Protein 1W6S (pdb70)

Foldseek 3Di:
DVVLQVQLPAQFWQAFQLSHQLSFLEAADAPCFLVFVQLKDFQDWWFPPDWFAEAADWTGDDQKIWGWGFPVIKIWIAGFLFRVDTQDIDGDDDDPCLQVLDQWIRAAHDWHWDCDDVPFHIWIWDFGFQAKTFTARPNYRDTQDMDGGFHLQQSKTARAYWGDDDQKIKGWTDGLQQLDWTKIWIARNNYRHTQDMATFADAPVRRQADPCELVVNCLQDDHDQSPVFWDPPSSNSWAFTARADWHADPVLQWIKWATFHTDALALVVIGGQNGPFQWIFTAHPRRRHTNYIHRQGGSDNARFTNTEDKGWDWDQAPVGDIATWIWTQTLLQWIFIARNNNGQGQDIDGPDPLADQFPAADNVSRHTHGDVLQGAHAPDKRDWHPPHNCGQAHRASAHADHVVQKTKGFTWFKTKIKHFADDDRDRSDGGHGMWMAMAGHPVDDGPVLFQTIKIWIAHGRVGDTQEIDIDGHGQQAYWHYYPSQWIWGWAQLAKIWIAGNRYRHTSDIDGHQGGFRHYKHWRDDPHFIKIKGKHFDTTLLCPCQVVVDDPCRPSVRNCVSNVCSVVRGHGGTIMTMMGRNSDRSCPVVVPPDDD/DPQPCAPDVPRRDDDDPPDDPDCVPHPNDPPDDVVVVCVVVVVVVVVVVLVVLQVVVCVVPVDGDNPSVVRD/DVVLQVQLPAQQWQAFFLSHLLSFLEAADAPPFLVFVQQKDFQDWWFPPDWFAEAADWTGDDQKIWDWGFPVIKIWIAGFLFRVDTQEIDGDDDDPCLQVLDQWIRAAHDWHWDCDDVPFHIWIWDFGFQQKTFTARPNYRHTQDIDGGFHLQQSKTARAYWGDDDQKIKGWTDGLQQLDWTKIWIARNNYRHTQEMATFADAPVRHQADPCELVVNCLQDDHDCSPVFWDPPSSNSWAFTAHADWHADPVQQWIWWATFHTDALALAVTGGQNGDFQWIFTAHPRHRHTNYIHRARGSDNARFTNTEDKGWDWDQAPVGHIATWIWTQTLLQWIFIARNNNGQGRDIDGPDPLQQQFPAQDNPSSHTHGDVLQGAHAPDKRDFHPPHNCGQAHRASAHADRVVQKTKGFTWFKHWIKHFADDDRDRNDGGYGMWMAMAGHPVADRVVLFFTIKIWIAHGRVGDTQEIGIDGHGQAAYWHYYPSQWIWGWAQLAKIWIAGNRYRHTSDIDGHQGGFRHYKHWRDDPHFIKIKGKHFDTTQLCPCQVVVDDDCRPSVRNCVSNVCSVVRGHGGTIMTMMGRNNDRSCPVVVPPDDDD/DPQPCAPDVPRRDDDDPPDDPDCVPHPPHPPDDVVVVCVVVVVVVVVVVLVVQQVVQCVVPVDGDNDVVVGD

Organism: Methylorubrum extorquens (strain ATCC 14718 / DSM 1338 / JCM 2805 / NCIMB 9133 / AM1) (NCBI:txid272630)

InterPro domains:
  IPR001479 Quinoprotein dehydrogenase, conserved site [PS00363] (40-68)
  IPR001479 Quinoprotein dehydrogenase, conserved site [PS00364] (270-291)
  IPR002372 Pyrrolo-quinoline quinone repeat domain [PF01011] (41-372)
  IPR002372 Pyrrolo-quinoline quinone repeat domain [PF01011] (502-558)
  IPR011047 Quinoprotein alcohol dehydrogenase-like superfamily [SSF50998] (34-621)
  IPR017512 PQQ-dependent dehydrogenase, methanol/ethanol family [TIGR03075] (23-566)
  IPR018391 Pyrrolo-quinoline quinone beta-propeller repeat [SM00564] (149-175)
  IPR018391 Pyrrolo-quinoline quinone beta-propeller repeat [SM00564] (189-226)
  IPR018391 Pyrrolo-quinoline quinone beta-propeller repeat [SM00564] (507-538)

Sequence (1335 aa):
NDKLVELSKSDDNWVMPGKNYDSNNFSDLKQINKGNVKQLRPAWTFSTGLLNGHEGAPLVVDGKMYIHTSFPNNTFALGLDDPGTILWQDKPKQNPAARAVACCDLVNRGLAYWPGDGKTPALILKTQLDGNVAALNAETGETVWKVENSDIKVGSTLTIAPYVVKDKVIIGSSGAELGVRGYLTAYDVKTGEQVWRAYATGPDKDLLLASDFNIKNPHYGQKGLGTGTWEGDAWKIGGGTNWGWYAYDPGTNLIYFGTGNPAPWNETMRPGDNKWTMTIFGRDADTGEAKFGYQKTPHDEWDYAGVNVMMLSEQKDKDGKARKLLTHPDRNGIVYTLDRTDGALVSANKLDDTVNVFKSVDLKTGQPVRDPEYGTRMDHLAKDICPSAMGYHNQGHDSYDPKRELFFMGINHICMDWEPFMLPYKAGQFFVGATLNMYPGPKGDRQNYEGLGQIKAYNAITGDYKWEKMERFAVWGGTMATAGDLVFYGTLDGYLKARDSDTGDLLWKFKIPSGAIGYPMTYTHKGTQYVAIYYGVGGWPGVGLVFDLADPTAGLGAVGAFKKLANYTQMGGGVVVFSLDGKGPYDDPNVGEWKYDGTKCKAAGNCWEPKPGFPEKIAGSKYDPKHDPKELNKQADSIKQMEERNKKRVENFKKTGKFEYDVAKISNDKLVELSKSDDNWVMPGKNYDSNNFSDLKQINKGNVKQLRPAWTFSTGLLNGHEGAPLVVDGKMYIHTSFPNNTFALGLDDPGTILWQDKPKQNPAARAVACCDLVNRGLAYWPGDGKTPALILKTQLDGNVAALNAETGETVWKVENSDIKVGSTLTIAPYVVKDKVIIGSSGAELGVRGYLTAYDVKTGEQVWRAYATGPDKDLLLASDFNIKNPHYGQKGLGTGTWEGDAWKIGGGTNWGWYAYDPGTNLIYFGTGNPAPWNETMRPGDNKWTMTIFGRDADTGEAKFGYQKTPHDEWDYAGVNVMMLSEQKDKDGKARKLLTHPDRNGIVYTLDRTDGALVSANKLDDTVNVFKSVDLKTGQPVRDPEYGTRMDHLAKDICPSAMGYHNQGHDSYDPKRELFFMGINHICMDWEPFMLPYKAGQFFVGATLNMYPGPKGDRQNYEGLGQIKAYNAITGDYKWEKMERFAVWGGTMATAGDLVFYGTLDGYLKARDSDTGDLLWKFKIPSGAIGYPMTYTHKGTQYVAIYYGVGGWPGVGLVFDLADPTAGLGAVGAFKKLANYTQMGGGVVVFSLDGKGPYDDPNVGEWKSYDGTKCKAAGNCWEPKPGFPEKIAGSKYDPKHDPKELNKQADSIKQMEERNKKRVENFKKTGKFEYDVAKIS

B-factor: mean 18.15, std 10.06, range [7.7, 94.75]

Structure (mmCIF, N/CA/C/O backbone):
data_1W6S
#
_entry.id   1W6S
#
_cell.length_a   62.900
_cell.length_b   73.620
_cell.length_c   88.080
_cell.angle_alpha   86.09
_cell.angle_beta   104.11
_cell.angle_gamma   109.68
#
_symmetry.space_group_name_H-M   'P 1'
#
loop_
_entity.id
_entity.type
_entity.pdbx_description
1 polymer 'METHANOL DEHYDROGENASE SUBUNIT 1'
2 polymer 'METHANOL DEHYDROGENASE SUBUNIT 2'
3 non-polymer 'PYRROLOQUINOLINE QUINONE'
4 non-polymer GLYCEROL
5 non-polymer 'CALCIUM ION'
6 water water
#
loop_
_atom_site.group_PDB
_atom_site.id
_atom_site.type_symbol
_atom_site.label_atom_id
_atom_site.label_alt_id
_atom_site.label_comp_id
_atom_site.label_asym_id
_atom_site.label_entity_id
_atom_site.label_seq_id
_atom_site.pdbx_PDB_ins_code
_atom_site.Cartn_x
_atom_site.Cartn_y
_atom_site.Cartn_z
_atom_site.occupancy
_atom_site.B_iso_or_equiv
_atom_site.auth_seq_id
_atom_site.auth_comp_id
_atom_site.auth_asym_id
_atom_site.auth_atom_id
_atom_site.pdbx_PDB_model_num
ATOM 1 N N . ASN A 1 1 ? -0.852 2.682 -36.887 1.00 14.05 1 ASN A N 1
ATOM 2 C CA . ASN A 1 1 ? -0.783 1.225 -37.079 1.00 14.23 1 ASN A CA 1
ATOM 3 C C . ASN A 1 1 ? -2.160 0.620 -37.394 1.00 15.65 1 ASN A C 1
ATOM 4 O O . ASN A 1 1 ? -3.102 0.692 -36.566 1.00 15.82 1 ASN A O 1
ATOM 9 N N . ASP A 1 2 ? -2.362 0.016 -38.587 1.00 14.83 2 ASP A N 1
ATOM 10 C CA . ASP A 1 2 ? -3.617 -0.569 -39.045 1.00 15.19 2 ASP A CA 1
ATOM 11 C C . ASP A 1 2 ? -4.073 -1.747 -38.174 1.00 15.12 2 ASP A C 1
ATOM 12 O O . ASP A 1 2 ? -5.285 -1.893 -37.930 1.00 16.07 2 ASP A O 1
ATOM 17 N N . LYS A 1 3 ? -3.159 -2.587 -37.682 1.00 15.49 3 LYS A N 1
ATOM 18 C CA . LYS A 1 3 ? -3.561 -3.706 -36.777 1.00 16.56 3 LYS A CA 1
ATOM 19 C C . LYS A 1 3 ? -4.017 -3.187 -35.411 1.00 16.83 3 LYS A C 1
ATOM 20 O O . LYS A 1 3 ? -4.988 -3.726 -34.844 1.00 17.07 3 LYS A O 1
ATOM 26 N N . LEU A 1 4 ? -3.416 -2.104 -34.850 1.00 16.18 4 LEU A N 1
ATOM 27 C CA . LEU A 1 4 ? -3.985 -1.480 -33.645 1.00 15.33 4 LEU A CA 1
ATOM 28 C C . LEU A 1 4 ? -5.379 -0.902 -33.886 1.00 17.36 4 LEU A C 1
ATOM 29 O O . LEU A 1 4 ? -6.228 -1.030 -32.961 1.00 22.32 4 LEU A O 1
ATOM 34 N N . VAL A 1 5 ? -5.680 -0.276 -35.019 1.00 15.90 5 VAL A N 1
ATOM 35 C CA . VAL A 1 5 ? -7.046 0.200 -35.335 1.00 16.87 5 VAL A CA 1
ATOM 36 C C . VAL A 1 5 ? -8.047 -0.963 -35.233 1.00 17.96 5 VAL A C 1
ATOM 37 O O . VAL A 1 5 ? -9.108 -0.878 -34.565 1.00 18.60 5 VAL A O 1
ATOM 41 N N . GLU A 1 6 ? -7.746 -2.112 -35.863 1.00 16.35 6 GLU A N 1
ATOM 42 C CA . GLU A 1 6 ? -8.629 -3.304 -35.843 1.00 17.35 6 GLU A CA 1
ATOM 43 C C . GLU A 1 6 ? -8.787 -3.899 -34.449 1.00 17.60 6 GLU A C 1
ATOM 44 O O . GLU A 1 6 ? -9.930 -4.211 -34.028 1.00 19.66 6 GLU A O 1
ATOM 50 N N . LEU A 1 7 ? -7.726 -4.079 -33.676 1.00 16.85 7 LEU A N 1
ATOM 51 C CA . LEU A 1 7 ? -7.851 -4.574 -32.299 1.00 17.93 7 LEU A CA 1
ATOM 52 C C . LEU A 1 7 ? -8.693 -3.645 -31.435 1.00 16.18 7 LEU A C 1
ATOM 53 O O . LEU A 1 7 ? -9.440 -4.092 -30.534 1.00 17.88 7 LEU A O 1
ATOM 58 N N . SER A 1 8 ? -8.647 -2.332 -31.656 1.00 15.72 8 SER A N 1
ATOM 59 C CA . SER A 1 8 ? -9.433 -1.432 -30.789 1.00 17.16 8 SER A CA 1
ATOM 60 C C . SER A 1 8 ? -10.922 -1.547 -31.041 1.00 18.85 8 SER A C 1
ATOM 61 O O . SER A 1 8 ? -11.691 -1.082 -30.201 1.00 20.94 8 SER A O 1
ATOM 64 N N . LYS A 1 9 ? -11.366 -2.105 -32.159 1.00 19.07 9 LYS A N 1
ATOM 65 C CA . LYS A 1 9 ? -12.797 -2.296 -32.463 1.00 18.71 9 LYS A CA 1
ATOM 66 C C . LYS A 1 9 ? -13.416 -3.417 -31.635 1.00 19.42 9 LYS A C 1
ATOM 67 O O . LYS A 1 9 ? -14.668 -3.528 -31.556 1.00 22.38 9 LYS A O 1
ATOM 73 N N . SER A 1 10 ? -12.637 -4.274 -30.969 1.00 20.08 10 SER A N 1
ATOM 74 C CA . SER A 1 10 ? -13.238 -5.318 -30.107 1.00 15.99 10 SER A CA 1
ATOM 75 C C . SER A 1 10 ? -13.445 -4.855 -28.679 1.00 14.00 10 SER A C 1
ATOM 76 O O . SER A 1 10 ? -12.491 -4.271 -28.083 1.00 13.35 10 SER A O 1
ATOM 79 N N . ASP A 1 11 ? -14.634 -5.132 -28.097 1.00 12.57 11 ASP A N 1
ATOM 80 C CA . ASP A 1 11 ? -14.891 -4.760 -26.707 1.00 12.13 11 ASP A CA 1
ATOM 81 C C . ASP A 1 11 ? -14.135 -5.634 -25.688 1.00 11.78 11 ASP A C 1
ATOM 82 O O . ASP A 1 11 ? -14.120 -5.289 -24.467 1.00 12.93 11 ASP A O 1
ATOM 87 N N . ASP A 1 12 ? -13.491 -6.717 -26.122 1.00 11.86 12 ASP A N 1
ATOM 88 C CA . ASP A 1 12 ? -12.644 -7.545 -25.250 1.00 12.21 12 ASP A CA 1
ATOM 89 C C . ASP A 1 12 ? -11.262 -6.899 -24.994 1.00 11.89 12 ASP A C 1
ATOM 90 O O . ASP A 1 12 ? -10.527 -7.405 -24.111 1.00 13.64 12 ASP A O 1
ATOM 95 N N . ASN A 1 13 ? -10.848 -5.824 -25.728 1.00 11.10 13 ASN A N 1
ATOM 96 C CA . ASN A 1 13 ? -9.536 -5.169 -25.600 1.00 12.38 13 ASN A CA 1
ATOM 97 C C . ASN A 1 13 ? -9.535 -3.700 -25.149 1.00 10.61 13 ASN A C 1
ATOM 98 O O . ASN A 1 13 ? -10.551 -2.997 -25.380 1.00 11.68 13 ASN A O 1
ATOM 103 N N . TRP A 1 14 ? -8.410 -3.251 -24.549 1.00 10.02 14 TRP A N 1
ATOM 104 C CA . TRP A 1 14 ? -8.104 -1.803 -24.312 1.00 10.41 14 TRP A CA 1
ATOM 105 C C . TRP A 1 14 ? -6.601 -1.630 -24.642 1.00 10.34 14 TRP A C 1
ATOM 106 O O . TRP A 1 14 ? -5.746 -1.983 -23.789 1.00 11.01 14 TRP A O 1
ATOM 117 N N . VAL A 1 15 ? -6.282 -1.138 -25.859 1.00 9.27 15 VAL A N 1
ATOM 118 C CA . VAL A 1 15 ? -4.929 -1.396 -26.427 1.00 10.12 15 VAL A CA 1
ATOM 119 C C . VAL A 1 15 ? -3.945 -0.218 -26.397 1.00 9.29 15 VAL A C 1
ATOM 120 O O . VAL A 1 15 ? -2.759 -0.418 -26.796 1.00 10.28 15 VAL A O 1
ATOM 124 N N . MET A 1 16 ? -4.350 0.987 -25.965 1.00 9.38 16 MET A N 1
ATOM 125 C CA . MET A 1 16 ? -3.448 2.160 -25.997 1.00 10.48 16 MET A CA 1
ATOM 126 C C . MET A 1 16 ? -3.876 3.177 -24.922 1.00 9.29 16 MET A C 1
ATOM 127 O O . MET A 1 16 ? -5.077 3.166 -24.534 1.00 9.42 16 MET A O 1
ATOM 132 N N . PRO A 1 17 ? -3.004 4.117 -24.477 1.00 9.82 17 PRO A N 1
ATOM 133 C CA . PRO A 1 17 ? -3.504 5.235 -23.645 1.00 10.92 17 PRO A CA 1
ATOM 134 C C . PRO A 1 17 ? -4.643 5.988 -24.373 1.00 11.78 17 PRO A C 1
ATOM 135 O O . PRO A 1 17 ? -4.515 6.300 -25.573 1.00 10.22 17 PRO A O 1
ATOM 139 N N . GLY A 1 18 ? -5.775 6.270 -23.685 1.00 10.55 18 GLY A N 1
ATOM 140 C CA . GLY A 1 18 ? -6.939 6.893 -24.324 1.00 10.88 18 GLY A CA 1
ATOM 141 C C . GLY A 1 18 ? -7.866 6.026 -25.184 1.00 10.75 18 GLY A C 1
ATOM 142 O O . GLY A 1 18 ? -8.742 6.617 -25.855 1.00 10.89 18 GLY A O 1
ATOM 143 N N . LYS A 1 19 ? -7.723 4.690 -25.217 1.00 10.26 19 LYS A N 1
ATOM 144 C CA . LYS A 1 19 ? -8.563 3.650 -25.850 1.00 10.85 19 LYS A CA 1
ATOM 145 C C . LYS A 1 19 ? -8.369 3.511 -27.376 1.00 10.11 19 LYS A C 1
ATOM 146 O O . LYS A 1 19 ? -8.237 2.385 -27.915 1.00 9.74 19 LYS A O 1
ATOM 152 N N . ASN A 1 20 ? -8.372 4.647 -28.114 1.00 10.48 20 ASN A N 1
ATOM 153 C CA . ASN A 1 20 ? -8.387 4.670 -29.581 1.00 10.43 20 ASN A CA 1
ATOM 154 C C . ASN A 1 20 ? -7.666 5.958 -30.068 1.00 10.13 20 ASN A C 1
ATOM 155 O O . ASN A 1 20 ? -7.351 6.823 -29.236 1.00 9.10 20 ASN A O 1
ATOM 160 N N . TYR A 1 21 ? -7.340 6.052 -31.363 1.00 9.78 21 TYR A N 1
ATOM 161 C CA . TYR A 1 21 ? -6.546 7.210 -31.881 1.00 10.23 21 TYR A CA 1
ATOM 162 C C . TYR A 1 21 ? -7.322 8.519 -31.806 1.00 10.01 21 TYR A C 1
ATOM 163 O O . TYR A 1 21 ? -6.663 9.593 -31.766 1.00 10.85 21 TYR A O 1
ATOM 172 N N . ASP A 1 22 ? -8.666 8.562 -31.733 1.00 10.16 22 ASP A N 1
ATOM 173 C CA . ASP A 1 22 ? -9.427 9.807 -31.458 1.00 10.91 22 ASP A CA 1
ATOM 174 C C . ASP A 1 22 ? -9.232 10.269 -29.999 1.00 10.11 22 ASP A C 1
ATOM 175 O O . ASP A 1 22 ? -9.526 11.455 -29.669 1.00 11.28 22 ASP A O 1
ATOM 180 N N . SER A 1 23 ? -8.798 9.384 -29.114 1.00 10.03 23 SER A N 1
ATOM 181 C CA . SER A 1 23 ? -8.544 9.658 -27.663 1.00 10.07 23 SER A CA 1
ATOM 182 C C . SER A 1 23 ? -9.852 10.013 -26.963 1.00 10.40 23 SER A C 1
ATOM 183 O O . SER A 1 23 ? -9.861 10.916 -26.073 1.00 11.36 23 SER A O 1
ATOM 186 N N . ASN A 1 24 ? -10.988 9.319 -27.291 1.00 9.66 24 ASN A N 1
ATOM 187 C CA . ASN A 1 24 ? -12.306 9.707 -26.674 1.00 10.36 24 ASN A CA 1
ATOM 188 C C . ASN A 1 24 ? -12.633 8.954 -25.379 1.00 9.89 24 ASN A C 1
ATOM 189 O O . ASN A 1 24 ? -13.677 9.320 -24.736 1.00 10.48 24 ASN A O 1
ATOM 194 N N . ASN A 1 25 ? -11.916 7.942 -24.903 1.00 9.61 25 ASN A N 1
ATOM 195 C CA . ASN A 1 25 ? -12.252 7.186 -23.672 1.00 9.48 25 ASN A CA 1
ATOM 196 C C . ASN A 1 25 ? -13.724 6.742 -23.645 1.00 10.73 25 ASN A C 1
ATOM 197 O O . ASN A 1 25 ? -14.376 6.776 -22.576 1.00 11.76 25 ASN A O 1
ATOM 202 N N . PHE A 1 26 ? -14.326 6.330 -24.776 1.00 10.74 26 PHE A N 1
ATOM 203 C CA . PHE A 1 26 ? -15.770 6.017 -24.914 1.00 10.68 26 PHE A CA 1
ATOM 204 C C . PHE A 1 26 ? -16.002 4.550 -25.297 1.00 10.93 26 PHE A C 1
ATOM 205 O O . PHE A 1 26 ? -15.431 4.041 -26.300 1.00 11.51 26 PHE A O 1
ATOM 213 N N . SER A 1 27 ? -16.855 3.837 -24.527 1.00 10.64 27 SER A N 1
ATOM 214 C CA . SER A 1 27 ? -17.246 2.432 -24.816 1.00 11.25 27 SER A CA 1
ATOM 215 C C . SER A 1 27 ? -18.687 2.241 -25.311 1.00 12.20 27 SER A C 1
ATOM 216 O O . SER A 1 27 ? -19.621 2.790 -24.706 1.00 11.75 27 SER A O 1
ATOM 219 N N . ASP A 1 28 ? -18.901 1.459 -26.396 1.00 13.09 28 ASP A N 1
ATOM 220 C CA . ASP A 1 28 ? -20.247 1.100 -26.865 1.00 14.11 28 ASP A CA 1
ATOM 221 C C . ASP A 1 28 ? -20.934 0.063 -25.956 1.00 13.60 28 ASP A C 1
ATOM 222 O O . ASP A 1 28 ? -22.110 -0.293 -26.220 1.00 14.66 28 ASP A O 1
ATOM 227 N N . LEU A 1 29 ? -20.308 -0.457 -24.896 1.00 13.12 29 LEU A N 1
ATOM 228 C CA . LEU A 1 29 ? -20.949 -1.479 -24.022 1.00 12.96 29 LEU A CA 1
ATOM 229 C C . LEU A 1 29 ? -22.111 -0.921 -23.220 1.00 14.23 29 LEU A C 1
ATOM 230 O O . LEU A 1 29 ? -21.992 0.222 -22.702 1.00 14.98 29 LEU A O 1
ATOM 235 N N . LYS A 1 30 ? -23.208 -1.677 -23.050 1.00 14.57 30 LYS A N 1
ATOM 236 C CA . LYS A 1 30 ? -24.358 -1.166 -22.254 1.00 14.81 30 LYS A CA 1
ATOM 237 C C . LYS A 1 30 ? -24.886 -2.214 -21.274 1.00 13.79 30 LYS A C 1
ATOM 238 O O . LYS A 1 30 ? -25.969 -2.047 -20.714 1.00 14.50 30 LYS A O 1
ATOM 244 N N . GLN A 1 31 ? -24.114 -3.273 -20.989 1.00 13.20 31 GLN A N 1
ATOM 245 C CA . GLN A 1 31 ? -24.534 -4.274 -19.969 1.00 13.16 31 GLN A CA 1
ATOM 246 C C . GLN A 1 31 ? -24.735 -3.593 -18.602 1.00 13.16 31 GLN A C 1
ATOM 247 O O . GLN A 1 31 ? -25.758 -3.887 -17.947 1.00 14.68 31 GLN A O 1
ATOM 253 N N . ILE A 1 32 ? -23.775 -2.767 -18.173 1.00 12.32 32 ILE A N 1
ATOM 254 C CA . ILE A 1 32 ? -23.838 -1.878 -17.009 1.00 11.91 32 ILE A CA 1
ATOM 255 C C . ILE A 1 32 ? -24.480 -0.554 -17.472 1.00 12.85 32 ILE A C 1
ATOM 256 O O . ILE A 1 32 ? -23.943 0.085 -18.423 1.00 13.87 32 ILE A O 1
ATOM 261 N N . ASN A 1 33 ? -25.608 -0.094 -16.877 1.00 12.58 33 ASN A N 1
ATOM 262 C CA . ASN A 1 33 ? -26.345 1.085 -17.382 1.00 13.12 33 ASN A CA 1
ATOM 263 C C . ASN A 1 33 ? -27.058 1.840 -16.254 1.00 12.30 33 ASN A C 1
ATOM 264 O O . ASN A 1 33 ? -27.032 1.382 -15.100 1.00 13.72 33 ASN A O 1
ATOM 269 N N . LYS A 1 34 ? -27.677 2.988 -16.545 1.00 14.55 34 LYS A N 1
ATOM 270 C CA . LYS A 1 34 ? -28.318 3.874 -15.543 1.00 13.96 34 LYS A CA 1
ATOM 271 C C . LYS A 1 34 ? -29.442 3.132 -14.811 1.00 15.54 34 LYS A C 1
ATOM 272 O O . LYS A 1 34 ? -29.828 3.514 -13.685 1.00 17.35 34 LYS A O 1
ATOM 278 N N . GLY A 1 35 ? -29.996 2.059 -15.374 1.00 15.01 35 GLY A N 1
ATOM 279 C CA . GLY A 1 35 ? -31.079 1.298 -14.750 1.00 17.27 35 GLY A CA 1
ATOM 280 C C . GLY A 1 35 ? -30.616 0.243 -13.748 1.00 18.52 35 GLY A C 1
ATOM 281 O O . GLY A 1 35 ? -31.409 -0.185 -12.872 1.00 21.18 35 GLY A O 1
ATOM 282 N N . ASN A 1 36 ? -29.368 -0.225 -13.808 1.00 15.88 36 ASN A N 1
ATOM 283 C CA . ASN A 1 36 ? -28.894 -1.278 -12.904 1.00 15.48 36 ASN A CA 1
ATOM 284 C C . ASN A 1 36 ? -27.583 -0.978 -12.173 1.00 15.33 36 ASN A C 1
ATOM 285 O O . ASN A 1 36 ? -27.016 -1.846 -11.478 1.00 15.85 36 ASN A O 1
ATOM 290 N N . VAL A 1 37 ? -27.028 0.221 -12.214 1.00 16.06 37 VAL A N 1
ATOM 291 C CA . VAL A 1 37 ? -25.678 0.478 -11.675 1.00 13.83 37 VAL A CA 1
ATOM 292 C C . VAL A 1 37 ? -25.653 0.307 -10.164 1.00 14.37 37 VAL A C 1
ATOM 293 O O . VAL A 1 37 ? -24.551 0.093 -9.621 1.00 14.41 37 VAL A O 1
ATOM 297 N N . LYS A 1 38 ? -26.792 0.361 -9.442 1.00 14.30 38 LYS A N 1
ATOM 298 C CA . LYS A 1 38 ? -26.740 0.080 -7.989 1.00 15.80 38 LYS A CA 1
ATOM 299 C C . LYS A 1 38 ? -26.183 -1.304 -7.681 1.00 14.27 38 LYS A C 1
ATOM 300 O O . LYS A 1 38 ? -25.689 -1.546 -6.547 1.00 16.20 38 LYS A O 1
ATOM 306 N N . GLN A 1 39 ? -26.239 -2.247 -8.649 1.00 14.65 39 GLN A N 1
ATOM 307 C CA . GLN A 1 39 ? -25.727 -3.613 -8.448 1.00 16.37 39 GLN A CA 1
ATOM 308 C C . GLN A 1 39 ? -24.208 -3.745 -8.627 1.00 15.30 39 GLN A C 1
ATOM 309 O O . GLN A 1 39 ? -23.665 -4.833 -8.364 1.00 16.23 39 GLN A O 1
ATOM 315 N N . LEU A 1 40 ? -23.495 -2.681 -9.052 1.00 13.14 40 LEU A N 1
ATOM 316 C CA . LEU A 1 40 ? -22.024 -2.728 -9.263 1.00 11.97 40 LEU A CA 1
ATOM 317 C C . LEU A 1 40 ? -21.247 -2.927 -7.967 1.00 12.64 40 LEU A C 1
ATOM 318 O O . LEU A 1 40 ? -21.467 -2.146 -7.003 1.00 12.79 40 LEU A O 1
ATOM 323 N N . ARG A 1 41 ? -20.333 -3.929 -7.888 1.00 11.89 41 ARG A N 1
ATOM 324 C CA . ARG A 1 41 ? -19.534 -4.200 -6.667 1.00 12.14 41 ARG A CA 1
ATOM 325 C C . ARG A 1 41 ? -18.203 -4.898 -7.006 1.00 11.11 41 ARG A C 1
ATOM 326 O O . ARG A 1 41 ? -18.078 -5.455 -8.118 1.00 11.25 41 ARG A O 1
ATOM 334 N N . PRO A 1 42 ? -17.171 -4.867 -6.147 1.00 10.61 42 PRO A N 1
ATOM 335 C CA . PRO A 1 42 ? -15.895 -5.500 -6.510 1.00 10.16 42 PRO A CA 1
ATOM 336 C C . PRO A 1 42 ? -15.951 -7.012 -6.790 1.00 10.30 42 PRO A C 1
ATOM 337 O O . PRO A 1 42 ? -16.657 -7.750 -6.059 1.00 11.15 42 PRO A O 1
ATOM 341 N N . ALA A 1 43 ? -15.171 -7.391 -7.806 1.00 9.81 43 ALA A N 1
ATOM 342 C CA . ALA A 1 43 ? -14.961 -8.774 -8.265 1.00 9.72 43 ALA A CA 1
ATOM 343 C C . ALA A 1 43 ? -13.584 -9.338 -7.870 1.00 9.40 43 ALA A C 1
ATOM 344 O O . ALA A 1 43 ? -13.541 -10.545 -7.494 1.00 10.54 43 ALA A O 1
ATOM 346 N N . TRP A 1 44 ? -12.489 -8.532 -7.924 1.00 9.71 44 TRP A N 1
ATOM 347 C CA . TRP A 1 44 ? -11.135 -8.965 -7.506 1.00 8.82 44 TRP A CA 1
ATOM 348 C C . TRP A 1 44 ? -10.229 -7.706 -7.336 1.00 9.55 44 TRP A C 1
ATOM 349 O O . TRP A 1 44 ? -10.573 -6.622 -7.845 1.00 9.30 44 TRP A O 1
ATOM 360 N N . THR A 1 45 ? -9.073 -7.835 -6.653 1.00 8.78 45 THR A N 1
ATOM 361 C CA . THR A 1 45 ? -8.121 -6.721 -6.389 1.00 8.43 45 THR A CA 1
ATOM 362 C C . THR A 1 45 ? -6.643 -7.150 -6.492 1.00 8.68 45 THR A C 1
ATOM 363 O O . THR A 1 45 ? -6.353 -8.377 -6.422 1.00 10.02 45 THR A O 1
ATOM 367 N N . PHE A 1 46 ? -5.666 -6.227 -6.618 1.00 9.74 46 PHE A N 1
ATOM 368 C CA . PHE A 1 46 ? -4.187 -6.496 -6.713 1.00 8.37 46 PHE A CA 1
ATOM 369 C C . PHE A 1 46 ? -3.351 -5.331 -6.163 1.00 8.22 46 PHE A C 1
ATOM 370 O O . PHE A 1 46 ? -3.419 -4.218 -6.761 1.00 9.28 46 PHE A O 1
ATOM 378 N N . SER A 1 47 ? -2.537 -5.526 -5.118 1.00 8.92 47 SER A N 1
ATOM 379 C CA . SER A 1 47 ? -1.564 -4.516 -4.655 1.00 8.35 47 SER A CA 1
ATOM 380 C C . SER A 1 47 ? -0.251 -4.472 -5.439 1.00 8.75 47 SER A C 1
ATOM 381 O O . SER A 1 47 ? 0.302 -5.554 -5.760 1.00 9.57 47 SER A O 1
ATOM 384 N N . THR A 1 48 ? 0.313 -3.304 -5.797 1.00 8.76 48 THR A N 1
ATOM 385 C CA . THR A 1 48 ? 1.573 -3.191 -6.549 1.00 8.82 48 THR A CA 1
ATOM 386 C C . THR A 1 48 ? 2.847 -3.333 -5.691 1.00 10.00 48 THR A C 1
ATOM 387 O O . THR A 1 48 ? 3.957 -3.530 -6.241 1.00 10.69 48 THR A O 1
ATOM 391 N N . GLY A 1 49 ? 2.758 -3.262 -4.349 1.00 9.25 49 GLY A N 1
ATOM 392 C CA . GLY A 1 49 ? 3.979 -3.363 -3.492 1.00 9.97 49 GLY A CA 1
ATOM 393 C C . GLY A 1 49 ? 4.658 -2.012 -3.223 1.00 9.16 49 GLY A C 1
ATOM 394 O O . GLY A 1 49 ? 5.754 -2.038 -2.613 1.00 10.51 49 GLY A O 1
ATOM 395 N N . LEU A 1 50 ? 4.153 -0.891 -3.745 1.00 9.61 50 LEU A N 1
ATOM 396 C CA . LEU A 1 50 ? 4.786 0.452 -3.689 1.00 9.20 50 LEU A CA 1
ATOM 397 C C . LEU A 1 50 ? 3.793 1.505 -3.184 1.00 9.05 50 LEU A C 1
ATOM 398 O O . LEU A 1 50 ? 2.548 1.323 -3.287 1.00 10.34 50 LEU A O 1
ATOM 403 N N . LEU A 1 51 ? 4.290 2.648 -2.628 1.00 9.17 51 LEU A N 1
ATOM 404 C CA . LEU A 1 51 ? 3.481 3.808 -2.202 1.00 9.12 51 LEU A CA 1
ATOM 405 C C . LEU A 1 51 ? 3.687 4.921 -3.249 1.00 8.94 51 LEU A C 1
ATOM 406 O O . LEU A 1 51 ? 4.031 4.637 -4.425 1.00 10.53 51 LEU A O 1
ATOM 411 N N . ASN A 1 52 ? 3.458 6.208 -2.960 1.00 9.43 52 ASN A N 1
ATOM 412 C CA . ASN A 1 52 ? 3.505 7.363 -3.868 1.00 9.35 52 ASN A CA 1
ATOM 413 C C . ASN A 1 52 ? 2.392 7.281 -4.920 1.00 9.15 52 ASN A C 1
ATOM 414 O O . ASN A 1 52 ? 1.618 6.303 -4.962 1.00 9.97 52 ASN A O 1
ATOM 419 N N . GLY A 1 53 ? 2.243 8.291 -5.776 1.00 8.74 53 GLY A N 1
ATOM 420 C CA . GLY A 1 53 ? 1.088 8.378 -6.705 1.00 9.77 53 GLY A CA 1
ATOM 421 C C . GLY A 1 53 ? 1.053 7.354 -7.846 1.00 7.70 53 GLY A C 1
ATOM 422 O O . GLY A 1 53 ? 2.113 7.062 -8.457 1.00 9.01 53 GLY A O 1
ATOM 423 N N . HIS A 1 54 ? -0.154 6.789 -8.119 1.00 7.84 54 HIS A N 1
ATOM 424 C CA . HIS A 1 54 ? -0.387 5.796 -9.211 1.00 8.55 54 HIS A CA 1
ATOM 425 C C . HIS A 1 54 ? -1.255 6.378 -10.351 1.00 8.48 54 HIS A C 1
ATOM 426 O O . HIS A 1 54 ? -2.521 6.337 -10.275 1.00 9.39 54 HIS A O 1
ATOM 433 N N . GLU A 1 55 ? -0.622 6.937 -11.400 1.00 8.72 55 GLU A N 1
ATOM 434 C CA . GLU A 1 55 ? -1.299 7.641 -12.511 1.00 9.12 55 GLU A CA 1
ATOM 435 C C . GLU A 1 55 ? -1.551 6.713 -13.704 1.00 9.03 55 GLU A C 1
ATOM 436 O O . GLU A 1 55 ? -1.168 5.523 -13.739 1.00 9.65 55 GLU A O 1
ATOM 442 N N . GLY A 1 56 ? -2.238 7.239 -14.776 1.00 8.93 56 GLY A N 1
ATOM 443 C CA . GLY A 1 56 ? -2.633 6.374 -15.922 1.00 10.04 56 GLY A CA 1
ATOM 444 C C . GLY A 1 56 ? -3.720 5.300 -15.628 1.00 8.37 56 GLY A C 1
ATOM 445 O O . GLY A 1 56 ? -4.481 5.450 -14.671 1.00 9.21 56 GLY A O 1
ATOM 446 N N . ALA A 1 57 ? -3.748 4.213 -16.421 1.00 9.05 57 ALA A N 1
ATOM 447 C CA . ALA A 1 57 ? -4.669 3.066 -16.297 1.00 9.66 57 ALA A CA 1
ATOM 448 C C . ALA A 1 57 ? -4.046 1.793 -16.900 1.00 9.54 57 ALA A C 1
ATOM 449 O O . ALA A 1 57 ? -3.113 1.923 -17.761 1.00 10.40 57 ALA A O 1
ATOM 451 N N . PRO A 1 58 ? -4.479 0.587 -16.520 1.00 8.52 58 PRO A N 1
ATOM 452 C CA . PRO A 1 58 ? -3.962 -0.661 -17.161 1.00 9.40 58 PRO A CA 1
ATOM 453 C C . PRO A 1 58 ? -4.326 -0.827 -18.634 1.00 9.56 58 PRO A C 1
ATOM 454 O O . PRO A 1 58 ? -5.270 -0.187 -19.146 1.00 10.95 58 PRO A O 1
ATOM 458 N N . LEU A 1 59 ? -3.581 -1.706 -19.358 1.00 8.87 59 LEU A N 1
ATOM 459 C CA . LEU A 1 59 ? -3.910 -2.205 -20.699 1.00 8.63 59 LEU A CA 1
ATOM 460 C C . LEU A 1 59 ? -4.529 -3.624 -20.620 1.00 9.64 59 LEU A C 1
ATOM 461 O O . LEU A 1 59 ? -4.175 -4.371 -19.672 1.00 9.76 59 LEU A O 1
ATOM 466 N N . VAL A 1 60 ? -5.419 -4.028 -21.526 1.00 10.22 60 VAL A N 1
ATOM 467 C CA . VAL A 1 60 ? -5.946 -5.424 -21.676 1.00 8.93 60 VAL A CA 1
ATOM 468 C C . VAL A 1 60 ? -5.821 -5.836 -23.156 1.00 8.96 60 VAL A C 1
ATOM 469 O O . VAL A 1 60 ? -6.335 -5.153 -24.072 1.00 9.69 60 VAL A O 1
ATOM 473 N N . VAL A 1 61 ? -5.123 -6.949 -23.477 1.00 9.59 61 VAL A N 1
ATOM 474 C CA . VAL A 1 61 ? -4.992 -7.485 -24.842 1.00 11.67 61 VAL A CA 1
ATOM 475 C C . VAL A 1 61 ? -4.928 -9.027 -24.767 1.00 12.87 61 VAL A C 1
ATOM 476 O O . VAL A 1 61 ? -4.221 -9.608 -23.921 1.00 13.83 61 VAL A O 1
ATOM 480 N N . ASP A 1 62 ? -5.655 -9.769 -25.599 1.00 20.09 62 ASP A N 1
ATOM 481 C CA . ASP A 1 62 ? -5.575 -11.220 -25.689 1.00 23.01 62 ASP A CA 1
ATOM 482 C C . ASP A 1 62 ? -5.767 -11.993 -24.402 1.00 18.23 62 ASP A C 1
ATOM 483 O O . ASP A 1 62 ? -5.055 -12.976 -24.149 1.00 18.85 62 ASP A O 1
ATOM 488 N N . GLY A 1 63 ? -6.721 -11.592 -23.557 1.00 13.41 63 GLY A N 1
ATOM 489 C CA . GLY A 1 63 ? -6.962 -12.327 -22.310 1.00 12.59 63 GLY A CA 1
ATOM 490 C C . GLY A 1 63 ? -6.035 -12.032 -21.129 1.00 10.47 63 GLY A C 1
ATOM 491 O O . GLY A 1 63 ? -6.106 -12.805 -20.127 1.00 11.63 63 GLY A O 1
ATOM 492 N N . LYS A 1 64 ? -5.200 -10.984 -21.204 1.00 10.87 64 LYS A N 1
ATOM 493 C CA . LYS A 1 64 ? -4.206 -10.597 -20.171 1.00 9.96 64 LYS A CA 1
ATOM 494 C C . LYS A 1 64 ? -4.343 -9.113 -19.745 1.00 8.79 64 LYS A C 1
ATOM 495 O O . LYS A 1 64 ? -4.636 -8.302 -20.658 1.00 10.75 64 LYS A O 1
ATOM 501 N N . MET A 1 65 ? -4.089 -8.744 -18.479 1.00 9.84 65 MET A N 1
ATOM 502 C CA . MET A 1 65 ? -3.979 -7.337 -18.001 1.00 8.97 65 MET A CA 1
ATOM 503 C C . MET A 1 65 ? -2.506 -6.982 -17.741 1.00 8.90 65 MET A C 1
ATOM 504 O O . MET A 1 65 ? -1.786 -7.779 -17.074 1.00 10.56 65 MET A O 1
ATOM 509 N N . TYR A 1 66 ? -2.068 -5.793 -18.216 1.00 8.53 66 TYR A N 1
ATOM 510 C CA . TYR A 1 66 ? -0.684 -5.264 -18.007 1.00 9.18 66 TYR A CA 1
ATOM 511 C C . TYR A 1 66 ? -0.748 -4.056 -17.038 1.00 9.03 66 TYR A C 1
ATOM 512 O O . TYR A 1 66 ? -1.483 -3.091 -17.341 1.00 10.19 66 TYR A O 1
ATOM 521 N N . ILE A 1 67 ? -0.050 -4.100 -15.879 1.00 9.10 67 ILE A N 1
ATOM 522 C CA . ILE A 1 67 ? -0.062 -3.087 -14.772 1.00 8.92 67 ILE A CA 1
ATOM 523 C C . ILE A 1 67 ? 1.293 -2.392 -14.568 1.00 9.56 67 ILE A C 1
ATOM 524 O O . ILE A 1 67 ? 2.361 -3.059 -14.657 1.00 10.12 67 ILE A O 1
ATOM 529 N N . HIS A 1 68 ? 1.334 -1.055 -14.302 1.00 9.20 68 HIS A N 1
ATOM 530 C CA . HIS A 1 68 ? 2.553 -0.254 -14.104 1.00 9.50 68 HIS A CA 1
ATOM 531 C C . HIS A 1 68 ? 2.473 0.557 -12.794 1.00 8.32 68 HIS A C 1
ATOM 532 O O . HIS A 1 68 ? 1.361 0.773 -12.273 1.00 10.72 68 HIS A O 1
ATOM 539 N N . THR A 1 69 ? 3.623 1.017 -12.247 1.00 9.13 69 THR A N 1
ATOM 540 C CA . THR A 1 69 ? 3.743 1.595 -10.890 1.00 9.43 69 THR A CA 1
ATOM 541 C C . THR A 1 69 ? 4.433 2.960 -10.823 1.00 10.73 69 THR A C 1
ATOM 542 O O . THR A 1 69 ? 4.938 3.490 -11.840 1.00 11.86 69 THR A O 1
ATOM 546 N N . SER A 1 70 ? 4.522 3.567 -9.637 1.00 9.89 70 SER A N 1
ATOM 547 C CA . SER A 1 70 ? 5.438 4.680 -9.308 1.00 9.56 70 SER A CA 1
ATOM 548 C C . SER A 1 70 ? 6.920 4.238 -9.348 1.00 10.14 70 SER A C 1
ATOM 549 O O . SER A 1 70 ? 7.226 3.022 -9.537 1.00 9.46 70 SER A O 1
ATOM 552 N N . PHE A 1 71 ? 7.891 5.135 -9.157 1.00 11.01 71 PHE A N 1
ATOM 553 C CA . PHE A 1 71 ? 9.337 4.779 -9.055 1.00 10.73 71 PHE A CA 1
ATOM 554 C C . PHE A 1 71 ? 9.569 3.622 -8.086 1.00 10.28 71 PHE A C 1
ATOM 555 O O . PHE A 1 71 ? 8.988 3.689 -6.960 1.00 13.09 71 PHE A O 1
ATOM 563 N N . PRO A 1 72 ? 10.402 2.588 -8.344 1.00 10.72 72 PRO A N 1
ATOM 564 C CA . PRO A 1 72 ? 11.281 2.394 -9.507 1.00 10.24 72 PRO A CA 1
ATOM 565 C C . PRO A 1 72 ? 10.740 1.754 -10.788 1.00 9.69 72 PRO A C 1
ATOM 566 O O . PRO A 1 72 ? 11.511 1.153 -11.575 1.00 10.05 72 PRO A O 1
ATOM 570 N N . ASN A 1 73 ? 9.422 1.957 -11.055 1.00 9.29 73 ASN A N 1
ATOM 571 C CA . ASN A 1 73 ? 8.813 1.692 -12.391 1.00 9.67 73 ASN A CA 1
ATOM 572 C C . ASN A 1 73 ? 8.766 0.200 -12.739 1.00 8.66 73 ASN A C 1
ATOM 573 O O . ASN A 1 73 ? 9.318 -0.242 -13.777 1.00 9.96 73 ASN A O 1
ATOM 578 N N . ASN A 1 74 ? 8.096 -0.598 -11.883 1.00 9.03 74 ASN A N 1
ATOM 579 C CA . ASN A 1 74 ? 7.920 -2.054 -12.123 1.00 9.79 74 ASN A CA 1
ATOM 580 C C . ASN A 1 74 ? 6.751 -2.316 -13.108 1.00 9.48 74 ASN A C 1
ATOM 581 O O . ASN A 1 74 ? 5.824 -1.471 -13.197 1.00 9.58 74 ASN A O 1
ATOM 586 N N . THR A 1 75 ? 6.788 -3.477 -13.834 1.00 9.46 75 THR A N 1
ATOM 587 C CA . THR A 1 75 ? 5.714 -3.936 -14.718 1.00 9.88 75 THR A CA 1
ATOM 588 C C . THR A 1 75 ? 5.233 -5.361 -14.352 1.00 9.24 75 THR A C 1
ATOM 589 O O . THR A 1 75 ? 6.110 -6.210 -14.109 1.00 10.34 75 THR A O 1
ATOM 593 N N . PHE A 1 76 ? 3.913 -5.664 -14.311 1.00 8.70 76 PHE A N 1
ATOM 594 C CA . PHE A 1 76 ? 3.336 -6.998 -14.010 1.00 8.74 76 PHE A CA 1
ATOM 595 C C . PHE A 1 76 ? 2.377 -7.447 -15.138 1.00 9.77 76 PHE A C 1
ATOM 596 O O . PHE A 1 76 ? 1.613 -6.605 -15.650 1.00 10.82 76 PHE A O 1
ATOM 604 N N . ALA A 1 77 ? 2.349 -8.745 -15.500 1.00 9.27 77 ALA A N 1
ATOM 605 C CA . ALA A 1 77 ? 1.346 -9.339 -16.426 1.00 9.46 77 ALA A CA 1
ATOM 606 C C . ALA A 1 77 ? 0.473 -10.382 -15.712 1.00 8.45 77 ALA A C 1
ATOM 607 O O . ALA A 1 77 ? 1.096 -11.285 -15.083 1.00 9.46 77 ALA A O 1
ATOM 609 N N . LEU A 1 78 ? -0.862 -10.299 -15.764 1.00 8.56 78 LEU A N 1
ATOM 610 C CA . LEU A 1 78 ? -1.840 -11.192 -15.097 1.00 9.22 78 LEU A CA 1
ATOM 611 C C . LEU A 1 78 ? -2.762 -11.874 -16.134 1.00 9.87 78 LEU A C 1
ATOM 612 O O . LEU A 1 78 ? -3.271 -11.174 -17.031 1.00 10.56 78 LEU A O 1
ATOM 617 N N . GLY A 1 79 ? -3.028 -13.201 -16.065 1.00 10.11 79 GLY A N 1
ATOM 618 C CA . GLY A 1 79 ? -4.039 -13.921 -16.838 1.00 10.43 79 GLY A CA 1
ATOM 619 C C . GLY A 1 79 ? -5.464 -13.735 -16.328 1.00 10.57 79 GLY A C 1
ATOM 620 O O . GLY A 1 79 ? -5.718 -13.979 -15.096 1.00 11.17 79 GLY A O 1
ATOM 621 N N . LEU A 1 80 ? -6.463 -13.339 -17.136 1.00 10.30 80 LEU A N 1
ATOM 622 C CA . LEU A 1 80 ? -7.812 -12.983 -16.613 1.00 10.63 80 LEU A CA 1
ATOM 623 C C . LEU A 1 80 ? -8.591 -14.183 -16.075 1.00 11.71 80 LEU A C 1
ATOM 624 O O . LEU A 1 80 ? -9.490 -14.005 -15.210 1.00 12.84 80 LEU A O 1
ATOM 629 N N . ASP A 1 81 ? -8.340 -15.437 -16.483 1.00 11.17 81 ASP A N 1
ATOM 630 C CA . ASP A 1 81 ? -8.993 -16.619 -15.852 1.00 12.33 81 ASP A CA 1
ATOM 631 C C . ASP A 1 81 ? -8.454 -16.960 -14.453 1.00 11.99 81 ASP A C 1
ATOM 632 O O . ASP A 1 81 ? -9.084 -17.759 -13.709 1.00 14.08 81 ASP A O 1
ATOM 637 N N . ASP A 1 82 ? -7.300 -16.397 -13.995 1.00 12.63 82 ASP A N 1
ATOM 638 C CA . ASP A 1 82 ? -6.672 -16.728 -12.685 1.00 12.33 82 ASP A CA 1
ATOM 639 C C . ASP A 1 82 ? -5.724 -15.590 -12.285 1.00 9.94 82 ASP A C 1
ATOM 640 O O . ASP A 1 82 ? -4.487 -15.807 -12.287 1.00 11.28 82 ASP A O 1
ATOM 645 N N . PRO A 1 83 ? -6.194 -14.389 -11.951 1.00 10.26 83 PRO A N 1
ATOM 646 C CA . PRO A 1 83 ? -5.273 -13.236 -11.717 1.00 10.39 83 PRO A CA 1
ATOM 647 C C . PRO A 1 83 ? -4.431 -13.353 -10.430 1.00 9.97 83 PRO A C 1
ATOM 648 O O . PRO A 1 83 ? -3.454 -12.544 -10.245 1.00 11.34 83 PRO A O 1
ATOM 652 N N . GLY A 1 84 ? -4.699 -14.356 -9.567 1.00 9.76 84 GLY A N 1
ATOM 653 C CA . GLY A 1 84 ? -3.766 -14.616 -8.431 1.00 10.03 84 GLY A CA 1
ATOM 654 C C . GLY A 1 84 ? -2.377 -15.133 -8.846 1.00 10.96 84 GLY A C 1
ATOM 655 O O . GLY A 1 84 ? -1.446 -14.980 -8.015 1.00 11.33 84 GLY A O 1
ATOM 656 N N . THR A 1 85 ? -2.188 -15.736 -10.042 1.00 10.03 85 THR A N 1
ATOM 657 C CA . THR A 1 85 ? -0.858 -16.101 -10.537 1.00 9.37 85 THR A CA 1
ATOM 658 C C . THR A 1 85 ? -0.232 -14.944 -11.338 1.00 9.70 85 THR A C 1
ATOM 659 O O . THR A 1 85 ? -0.806 -14.450 -12.363 1.00 9.79 85 THR A O 1
ATOM 663 N N . ILE A 1 86 ? 0.958 -14.448 -10.925 1.00 9.25 86 ILE A N 1
ATOM 664 C CA . ILE A 1 86 ? 1.698 -13.397 -11.675 1.00 9.81 86 ILE A CA 1
ATOM 665 C C . ILE A 1 86 ? 2.486 -14.079 -12.830 1.00 9.33 86 ILE A C 1
ATOM 666 O O . ILE A 1 86 ? 3.426 -14.854 -12.560 1.00 11.90 86 ILE A O 1
ATOM 671 N N . LEU A 1 87 ? 2.119 -13.836 -14.104 1.00 8.82 87 LEU A N 1
ATOM 672 C CA . LEU A 1 87 ? 2.774 -14.539 -15.250 1.00 9.31 87 LEU A CA 1
ATOM 673 C C . LEU A 1 87 ? 4.233 -14.159 -15.395 1.00 9.39 87 LEU A C 1
ATOM 674 O O . LEU A 1 87 ? 5.108 -15.011 -15.705 1.00 10.97 87 LEU A O 1
ATOM 679 N N . TRP A 1 88 ? 4.587 -12.869 -15.238 1.00 9.48 88 TRP A N 1
ATOM 680 C CA . TRP A 1 88 ? 5.948 -12.314 -15.310 1.00 8.89 88 TRP A CA 1
ATOM 681 C C . TRP A 1 88 ? 6.012 -10.919 -14.632 1.00 9.21 88 TRP A C 1
ATOM 682 O O . TRP A 1 88 ? 5.008 -10.228 -14.464 1.00 9.85 88 TRP A O 1
ATOM 693 N N . GLN A 1 89 ? 7.237 -10.522 -14.222 1.00 10.51 89 GLN A N 1
ATOM 694 C CA . GLN A 1 89 ? 7.486 -9.173 -13.663 1.00 10.45 89 GLN A CA 1
ATOM 695 C C . GLN A 1 89 ? 8.800 -8.541 -14.179 1.00 11.73 89 GLN A C 1
ATOM 696 O O . GLN A 1 89 ? 9.788 -9.260 -14.387 1.00 16.90 89 GLN A O 1
ATOM 702 N N . ASP A 1 90 ? 8.904 -7.235 -14.416 1.00 9.85 90 ASP A N 1
ATOM 703 C CA . ASP A 1 90 ? 10.162 -6.493 -14.722 1.00 10.26 90 ASP A CA 1
ATOM 704 C C . ASP A 1 90 ? 10.445 -5.503 -13.566 1.00 10.30 90 ASP A C 1
ATOM 705 O O . ASP A 1 90 ? 9.546 -4.691 -13.280 1.00 10.76 90 ASP A O 1
ATOM 710 N N . LYS A 1 91 ? 11.625 -5.580 -12.917 1.00 11.84 91 LYS A N 1
ATOM 711 C CA . LYS A 1 91 ? 11.995 -4.720 -11.751 1.00 12.15 91 LYS A CA 1
ATOM 712 C C . LYS A 1 91 ? 13.304 -3.958 -12.033 1.00 10.92 91 LYS A C 1
ATOM 713 O O . LYS A 1 91 ? 14.392 -4.497 -11.693 1.00 13.07 91 LYS A O 1
ATOM 719 N N . PRO A 1 92 ? 13.296 -2.773 -12.664 1.00 11.04 92 PRO A N 1
ATOM 720 C CA . PRO A 1 92 ? 14.521 -2.031 -13.018 1.00 13.64 92 PRO A CA 1
ATOM 721 C C . PRO A 1 92 ? 15.447 -1.626 -11.863 1.00 14.00 92 PRO A C 1
ATOM 722 O O . PRO A 1 92 ? 14.949 -1.300 -10.766 1.00 15.22 92 PRO A O 1
ATOM 726 N N . LYS A 1 93 ? 16.791 -1.627 -12.087 1.00 14.22 93 LYS A N 1
ATOM 727 C CA . LYS A 1 93 ? 17.755 -1.019 -11.151 1.00 14.81 93 LYS A CA 1
ATOM 728 C C . LYS A 1 93 ? 18.094 0.422 -11.570 1.00 15.02 93 LYS A C 1
ATOM 729 O O . LYS A 1 93 ? 18.575 0.592 -12.709 1.00 16.80 93 LYS A O 1
ATOM 735 N N . GLN A 1 94 ? 17.850 1.396 -10.717 1.00 12.32 94 GLN A N 1
ATOM 736 C CA . GLN A 1 94 ? 18.007 2.830 -11.066 1.00 13.21 94 GLN A CA 1
ATOM 737 C C . GLN A 1 94 ? 18.803 3.612 -10.002 1.00 14.36 94 GLN A C 1
ATOM 738 O O . GLN A 1 94 ? 18.713 3.259 -8.816 1.00 16.10 94 GLN A O 1
ATOM 744 N N . ASN A 1 95 ? 19.590 4.653 -10.344 1.00 13.58 95 ASN A N 1
ATOM 745 C CA . ASN A 1 95 ? 20.292 5.507 -9.357 1.00 15.21 95 ASN A CA 1
ATOM 746 C C . ASN A 1 95 ? 19.306 6.237 -8.443 1.00 14.96 95 ASN A C 1
ATOM 747 O O . ASN A 1 95 ? 18.441 6.970 -8.936 1.00 15.09 95 ASN A O 1
ATOM 752 N N . PRO A 1 96 ? 19.387 6.062 -7.135 1.00 16.90 96 PRO A N 1
ATOM 753 C CA . PRO A 1 96 ? 18.431 6.721 -6.216 1.00 17.32 96 PRO A CA 1
ATOM 754 C C . PRO A 1 96 ? 18.457 8.243 -6.348 1.00 17.32 96 PRO A C 1
ATOM 755 O O . PRO A 1 96 ? 17.487 8.884 -5.891 1.00 19.29 96 PRO A O 1
ATOM 759 N N . ALA A 1 97 ? 19.517 8.820 -6.943 1.00 17.49 97 ALA A N 1
ATOM 760 C CA . ALA A 1 97 ? 19.575 10.283 -7.117 1.00 18.13 97 ALA A CA 1
ATOM 761 C C . ALA A 1 97 ? 18.516 10.794 -8.084 1.00 16.25 97 ALA A C 1
ATOM 762 O O . ALA A 1 97 ? 18.220 12.019 -8.093 1.00 16.20 97 ALA A O 1
ATOM 764 N N . ALA A 1 98 ? 17.918 9.918 -8.907 1.00 13.91 98 ALA A N 1
ATOM 765 C CA . ALA A 1 98 ? 16.822 10.423 -9.758 1.00 13.47 98 ALA A CA 1
ATOM 766 C C . ALA A 1 98 ? 15.699 11.061 -8.941 1.00 12.05 98 ALA A C 1
ATOM 767 O O . ALA A 1 98 ? 14.983 11.960 -9.443 1.00 14.67 98 ALA A O 1
ATOM 769 N N . ARG A 1 99 ? 15.494 10.626 -7.687 1.00 12.47 99 ARG A N 1
ATOM 770 C CA . ARG A 1 99 ? 14.361 11.143 -6.899 1.00 13.62 99 ARG A CA 1
ATOM 771 C C . ARG A 1 99 ? 14.501 12.642 -6.580 1.00 14.83 99 ARG A C 1
ATOM 772 O O . ARG A 1 99 ? 13.536 13.389 -6.458 1.00 15.77 99 ARG A O 1
ATOM 780 N N . ALA A 1 100 ? 15.744 13.111 -6.429 1.00 13.87 100 ALA A N 1
ATOM 781 C CA . ALA A 1 100 ? 15.987 14.477 -5.996 1.00 16.43 100 ALA A CA 1
ATOM 782 C C . ALA A 1 100 ? 15.737 15.523 -7.082 1.00 14.43 100 ALA A C 1
ATOM 783 O O . ALA A 1 100 ? 15.593 16.709 -6.734 1.00 22.75 100 ALA A O 1
ATOM 785 N N . VAL A 1 101 ? 15.682 15.196 -8.367 1.00 13.37 101 VAL A N 1
ATOM 786 C CA . VAL A 1 101 ? 15.380 16.159 -9.442 1.00 12.71 101 VAL A CA 1
ATOM 787 C C . VAL A 1 101 ? 13.974 15.968 -10.024 1.00 13.37 101 VAL A C 1
ATOM 788 O O . VAL A 1 101 ? 13.650 16.580 -11.063 1.00 14.64 101 VAL A O 1
ATOM 792 N N . ALA A 1 102 ? 13.073 15.213 -9.391 1.00 15.54 102 ALA A N 1
ATOM 793 C CA . ALA A 1 102 ? 11.635 15.164 -9.701 1.00 16.05 102 ALA A CA 1
ATOM 794 C C . ALA A 1 102 ? 10.869 16.338 -9.092 1.00 18.24 102 ALA A C 1
ATOM 795 O O . ALA A 1 102 ? 10.892 16.453 -7.854 1.00 19.57 102 ALA A O 1
ATOM 797 N N . CYS A 1 103 ? 10.146 17.201 -9.820 1.00 19.15 103 CYS A N 1
ATOM 798 C CA . CYS A 1 103 ? 9.435 18.336 -9.230 1.00 18.46 103 CYS A CA 1
ATOM 799 C C . CYS A 1 103 ? 8.215 17.971 -8.395 1.00 17.84 103 CYS A C 1
ATOM 800 O O . CYS A 1 103 ? 7.894 18.737 -7.453 1.00 23.51 103 CYS A O 1
ATOM 803 N N . CYS A 1 104 ? 7.456 16.944 -8.723 1.00 19.55 104 CYS A N 1
ATOM 804 C CA . CYS A 1 104 ? 6.025 16.844 -8.472 1.00 19.71 104 CYS A CA 1
ATOM 805 C C . CYS A 1 104 ? 5.540 15.409 -8.168 1.00 19.26 104 CYS A C 1
ATOM 806 O O . CYS A 1 104 ? 4.451 14.971 -8.660 1.00 20.41 104 CYS A O 1
ATOM 809 N N . ASP A 1 105 ? 6.288 14.646 -7.391 1.00 13.79 105 ASP A N 1
ATOM 810 C CA . ASP A 1 105 ? 6.143 13.241 -6.968 1.00 12.55 105 ASP A CA 1
ATOM 811 C C . ASP A 1 105 ? 6.762 12.248 -7.994 1.00 10.86 105 ASP A C 1
ATOM 812 O O . ASP A 1 105 ? 7.065 12.599 -9.158 1.00 13.30 105 ASP A O 1
ATOM 817 N N . LEU A 1 106 ? 6.893 10.981 -7.573 1.00 10.68 106 LEU A N 1
ATOM 818 C CA . LEU A 1 106 ? 7.593 9.935 -8.339 1.00 11.20 106 LEU A CA 1
ATOM 819 C C . LEU A 1 106 ? 6.642 9.162 -9.274 1.00 9.85 106 LEU A C 1
ATOM 820 O O . LEU A 1 106 ? 6.686 7.912 -9.269 1.00 10.51 106 LEU A O 1
ATOM 825 N N . VAL A 1 107 ? 5.787 9.852 -10.049 1.00 9.70 107 VAL A N 1
ATOM 826 C CA . VAL A 1 107 ? 4.692 9.277 -10.873 1.00 9.60 107 VAL A CA 1
ATOM 827 C C . VAL A 1 107 ? 5.109 8.767 -12.274 1.00 8.92 107 VAL A C 1
ATOM 828 O O . VAL A 1 107 ? 6.195 9.150 -12.789 1.00 9.57 107 VAL A O 1
ATOM 832 N N . ASN A 1 108 ? 4.236 7.938 -12.914 1.00 9.03 108 ASN A N 1
ATOM 833 C CA . ASN A 1 108 ? 4.377 7.513 -14.318 1.00 9.30 108 ASN A CA 1
ATOM 834 C C . ASN A 1 108 ? 2.991 7.298 -14.957 1.00 8.41 108 ASN A C 1
ATOM 835 O O . ASN A 1 108 ? 2.131 6.655 -14.344 1.00 8.98 108 ASN A O 1
ATOM 840 N N . ARG A 1 109 ? 2.760 7.779 -16.206 1.00 8.46 109 ARG A N 1
ATOM 841 C CA . ARG A 1 109 ? 1.410 7.817 -16.828 1.00 8.96 109 ARG A CA 1
ATOM 842 C C . ARG A 1 109 ? 1.109 6.593 -17.681 1.00 9.79 109 ARG A C 1
ATOM 843 O O . ARG A 1 109 ? -0.032 6.534 -18.240 1.00 10.59 109 ARG A O 1
ATOM 851 N N . GLY A 1 110 ? 1.977 5.565 -17.839 1.00 9.71 110 GLY A N 1
ATOM 852 C CA . GLY A 1 110 ? 1.539 4.238 -18.342 1.00 11.00 110 GLY A CA 1
ATOM 853 C C . GLY A 1 110 ? 2.246 3.627 -19.541 1.00 9.02 110 GLY A C 1
ATOM 854 O O . GLY A 1 110 ? 3.262 4.142 -20.047 1.00 9.18 110 GLY A O 1
ATOM 855 N N . LEU A 1 111 ? 1.680 2.471 -19.995 1.00 8.74 111 LEU A N 1
ATOM 856 C CA . LEU A 1 111 ? 2.277 1.626 -21.036 1.00 7.96 111 LEU A CA 1
ATOM 857 C C . LEU A 1 111 ? 1.717 1.785 -22.450 1.00 7.96 111 LEU A C 1
ATOM 858 O O . LEU A 1 111 ? 0.544 2.205 -22.575 1.00 9.55 111 LEU A O 1
ATOM 863 N N . ALA A 1 112 ? 2.431 1.413 -23.509 1.00 8.79 112 ALA A N 1
ATOM 864 C CA . ALA A 1 112 ? 1.888 1.213 -24.887 1.00 9.01 112 ALA A CA 1
ATOM 865 C C . ALA A 1 112 ? 2.148 -0.213 -25.382 1.00 10.11 112 ALA A C 1
ATOM 866 O O . ALA A 1 112 ? 2.926 -0.964 -24.728 1.00 9.32 112 ALA A O 1
ATOM 868 N N . TYR A 1 113 ? 1.532 -0.642 -26.499 1.00 9.27 113 TYR A N 1
ATOM 869 C CA . TYR A 1 113 ? 1.605 -2.003 -27.081 1.00 9.70 113 TYR A CA 1
ATOM 870 C C . TYR A 1 113 ? 1.787 -1.964 -28.611 1.00 10.21 113 TYR A C 1
ATOM 871 O O . TYR A 1 113 ? 1.085 -1.163 -29.273 1.00 10.66 113 TYR A O 1
ATOM 880 N N . TRP A 1 114 ? 2.694 -2.791 -29.171 1.00 10.45 114 TRP A N 1
ATOM 881 C CA . TRP A 1 114 ? 2.860 -2.933 -30.647 1.00 10.80 114 TRP A CA 1
ATOM 882 C C . TRP A 1 114 ? 2.623 -4.410 -31.041 1.00 11.00 114 TRP A C 1
ATOM 883 O O . TRP A 1 114 ? 3.181 -5.332 -30.390 1.00 11.35 114 TRP A O 1
ATOM 894 N N . PRO A 1 115 ? 1.739 -4.720 -32.001 1.00 12.23 115 PRO A N 1
ATOM 895 C CA . PRO A 1 115 ? 1.265 -6.118 -32.167 1.00 13.02 115 PRO A CA 1
ATOM 896 C C . PRO A 1 115 ? 2.159 -7.128 -32.862 1.00 14.70 115 PRO A C 1
ATOM 897 O O . PRO A 1 115 ? 1.688 -8.292 -32.934 1.00 18.60 115 PRO A O 1
ATOM 901 N N . GLY A 1 116 ? 3.354 -6.801 -33.321 1.00 16.59 116 GLY A N 1
ATOM 902 C CA . GLY A 1 116 ? 4.268 -7.796 -33.920 1.00 18.43 116 GLY A CA 1
ATOM 903 C C . GLY A 1 116 ? 4.174 -7.853 -35.437 1.00 22.73 116 GLY A C 1
ATOM 904 O O . GLY A 1 116 ? 3.168 -7.338 -35.962 1.00 26.65 116 GLY A O 1
ATOM 905 N N . ASP A 1 117 ? 5.183 -8.462 -36.115 1.00 26.42 117 ASP A N 1
ATOM 906 C CA . ASP A 1 117 ? 5.154 -8.599 -37.564 1.00 30.63 117 ASP A CA 1
ATOM 907 C C . ASP A 1 117 ? 5.551 -9.977 -38.079 1.00 37.25 117 ASP A C 1
ATOM 908 O O . ASP A 1 117 ? 5.968 -10.082 -39.239 1.00 48.91 117 ASP A O 1
ATOM 913 N N . GLY A 1 118 ? 5.473 -11.037 -37.271 1.00 37.79 118 GLY A N 1
ATOM 914 C CA . GLY A 1 118 ? 5.903 -12.345 -37.773 1.00 40.43 118 GLY A CA 1
ATOM 915 C C . GLY A 1 118 ? 7.391 -12.551 -37.611 1.00 44.43 118 GLY A C 1
ATOM 916 O O . GLY A 1 118 ? 7.874 -13.686 -37.614 1.00 49.89 118 GLY A O 1
ATOM 917 N N . LYS A 1 119 ? 8.210 -11.514 -37.458 1.00 46.05 119 LYS A N 1
ATOM 918 C CA . LYS A 1 119 ? 9.633 -11.780 -37.223 1.00 38.10 119 LYS A CA 1
ATOM 919 C C . LYS A 1 119 ? 9.983 -11.316 -35.810 1.00 32.75 119 LYS A C 1
ATOM 920 O O . LYS A 1 119 ? 10.478 -12.153 -35.030 1.00 43.08 119 LYS A O 1
ATOM 922 N N . THR A 1 120 ? 9.712 -10.064 -35.496 1.00 24.41 120 THR A N 1
ATOM 923 C CA . THR A 1 120 ? 9.808 -9.494 -34.153 1.00 21.15 120 THR A CA 1
ATOM 924 C C . THR A 1 120 ? 8.519 -9.850 -33.417 1.00 21.15 120 THR A C 1
ATOM 925 O O . THR A 1 120 ? 7.407 -9.660 -33.954 1.00 21.78 120 THR A O 1
ATOM 929 N N . PRO A 1 121 ? 8.523 -10.344 -32.182 1.00 22.13 121 PRO A N 1
ATOM 930 C CA . PRO A 1 121 ? 7.287 -10.666 -31.458 1.00 20.62 121 PRO A CA 1
ATOM 931 C C . PRO A 1 121 ? 6.519 -9.418 -30.992 1.00 16.00 121 PRO A C 1
ATOM 932 O O . PRO A 1 121 ? 7.129 -8.329 -31.051 1.00 14.87 121 PRO A O 1
ATOM 936 N N . ALA A 1 122 ? 5.266 -9.502 -30.532 1.00 13.20 122 ALA A N 1
ATOM 937 C CA . ALA A 1 122 ? 4.545 -8.360 -29.928 1.00 11.38 122 ALA A CA 1
ATOM 938 C C . ALA A 1 122 ? 5.260 -7.781 -28.700 1.00 10.92 122 ALA A C 1
ATOM 939 O O . ALA A 1 122 ? 5.861 -8.624 -27.970 1.00 11.76 122 ALA A O 1
ATOM 941 N N . LEU A 1 123 ? 5.199 -6.445 -28.498 1.00 10.31 123 LEU A N 1
ATOM 942 C CA . LEU A 1 123 ? 5.992 -5.740 -27.491 1.00 10.34 123 LEU A CA 1
ATOM 943 C C . LEU A 1 123 ? 5.177 -4.843 -26.545 1.00 9.25 123 LEU A C 1
ATOM 944 O O . LEU A 1 123 ? 4.192 -4.223 -27.012 1.00 10.39 123 LEU A O 1
ATOM 949 N N . ILE A 1 124 ? 5.602 -4.725 -25.265 1.00 9.45 124 ILE A N 1
ATOM 950 C CA . ILE A 1 124 ? 5.176 -3.696 -24.292 1.00 8.98 124 ILE A CA 1
ATOM 951 C C . ILE A 1 124 ? 6.239 -2.601 -24.227 1.00 9.87 124 ILE A C 1
ATOM 952 O O . ILE A 1 124 ? 7.456 -2.899 -24.049 1.00 10.53 124 ILE A O 1
ATOM 957 N N . LEU A 1 125 ? 5.898 -1.319 -24.357 1.00 8.87 125 LEU A N 1
ATOM 958 C CA . LEU A 1 125 ? 6.845 -0.158 -24.363 1.00 9.17 125 LEU A CA 1
ATOM 959 C C . LEU A 1 125 ? 6.664 0.655 -23.058 1.00 8.62 125 LEU A C 1
ATOM 960 O O . LEU A 1 125 ? 5.495 0.930 -22.664 1.00 9.60 125 LEU A O 1
ATOM 965 N N . LYS A 1 126 ? 7.786 1.012 -22.389 1.00 8.50 126 LYS A N 1
ATOM 966 C CA . LYS A 1 126 ? 7.760 1.726 -21.092 1.00 8.70 126 LYS A CA 1
ATOM 967 C C . LYS A 1 126 ? 8.822 2.835 -20.980 1.00 8.30 126 LYS A C 1
ATOM 968 O O . LYS A 1 126 ? 9.921 2.732 -21.597 1.00 9.70 126 LYS A O 1
ATOM 974 N N . THR A 1 127 ? 8.587 3.890 -20.151 1.00 9.79 127 THR A N 1
ATOM 975 C CA . THR A 1 127 ? 9.580 4.871 -19.673 1.00 9.34 127 THR A CA 1
ATOM 976 C C . THR A 1 127 ? 9.976 4.618 -18.195 1.00 9.00 127 THR A C 1
ATOM 977 O O . THR A 1 127 ? 9.217 3.988 -17.406 1.00 9.15 127 THR A O 1
ATOM 981 N N . GLN A 1 128 ? 11.165 5.136 -17.800 1.00 9.78 128 GLN A N 1
ATOM 982 C CA . GLN A 1 128 ? 11.716 5.114 -16.421 1.00 9.38 128 GLN A CA 1
ATOM 983 C C . GLN A 1 128 ? 12.066 6.537 -15.902 1.00 8.82 128 GLN A C 1
ATOM 984 O O . GLN A 1 128 ? 12.491 7.366 -16.741 1.00 9.48 128 GLN A O 1
ATOM 990 N N . LEU A 1 129 ? 11.939 6.843 -14.583 1.00 8.28 129 LEU A N 1
ATOM 991 C CA . LEU A 1 129 ? 12.244 8.209 -14.097 1.00 8.78 129 LEU A CA 1
ATOM 992 C C . LEU A 1 129 ? 13.684 8.621 -14.442 1.00 9.26 129 LEU A C 1
ATOM 993 O O . LEU A 1 129 ? 13.954 9.821 -14.728 1.00 10.30 129 LEU A O 1
ATOM 998 N N . ASP A 1 130 ? 14.665 7.686 -14.444 1.00 9.65 130 ASP A N 1
ATOM 999 C CA . ASP A 1 130 ? 16.076 7.965 -14.757 1.00 10.20 130 ASP A CA 1
ATOM 1000 C C . ASP A 1 130 ? 16.352 8.259 -16.229 1.00 10.42 130 ASP A C 1
ATOM 1001 O O . ASP A 1 130 ? 17.567 8.495 -16.584 1.00 11.95 130 ASP A O 1
ATOM 1006 N N . GLY A 1 131 ? 15.327 8.306 -17.091 1.00 9.56 131 GLY A N 1
ATOM 1007 C CA . GLY A 1 131 ? 15.541 8.738 -18.465 1.00 9.95 131 GLY A CA 1
ATOM 1008 C C . GLY A 1 131 ? 15.730 7.662 -19.527 1.00 9.77 131 GLY A C 1
ATOM 1009 O O . GLY A 1 131 ? 15.844 8.024 -20.729 1.00 11.22 131 GLY A O 1
ATOM 1010 N N . ASN A 1 132 ? 15.758 6.384 -19.177 1.00 10.04 132 ASN A N 1
ATOM 1011 C CA . ASN A 1 132 ? 15.803 5.259 -20.128 1.00 9.99 132 ASN A CA 1
ATOM 1012 C C . ASN A 1 132 ? 14.399 4.908 -20.672 1.00 9.61 132 ASN A C 1
ATOM 1013 O O . ASN A 1 132 ? 13.357 5.085 -20.001 1.00 11.04 132 ASN A O 1
ATOM 1018 N N . VAL A 1 133 ? 14.368 4.385 -21.926 1.00 9.76 133 VAL A N 1
ATOM 1019 C CA . VAL A 1 133 ? 13.197 3.845 -22.629 1.00 8.46 133 VAL A CA 1
ATOM 1020 C C . VAL A 1 133 ? 13.445 2.359 -22.948 1.00 9.34 133 VAL A C 1
ATOM 1021 O O . VAL A 1 133 ? 14.560 2.068 -23.443 1.00 9.34 133 VAL A O 1
ATOM 1025 N N . ALA A 1 134 ? 12.489 1.445 -22.681 1.00 10.01 134 ALA A N 1
ATOM 1026 C CA . ALA A 1 134 ? 12.681 0.023 -22.954 1.00 9.86 134 ALA A CA 1
ATOM 1027 C C . ALA A 1 134 ? 11.505 -0.636 -23.706 1.00 10.56 134 ALA A C 1
ATOM 1028 O O . ALA A 1 134 ? 10.332 -0.253 -23.455 1.00 9.65 134 ALA A O 1
ATOM 1030 N N . ALA A 1 135 ? 11.847 -1.648 -24.558 1.00 9.77 135 ALA A N 1
ATOM 1031 C CA . ALA A 1 135 ? 10.876 -2.572 -25.181 1.00 9.60 135 ALA A CA 1
ATOM 1032 C C . ALA A 1 135 ? 10.959 -3.961 -24.536 1.00 9.90 135 ALA A C 1
ATOM 1033 O O . ALA A 1 135 ? 12.080 -4.543 -24.519 1.00 11.44 135 ALA A O 1
ATOM 1035 N N . LEU A 1 136 ? 9.857 -4.522 -24.022 1.00 9.37 136 LEU A N 1
ATOM 1036 C CA . LEU A 1 136 ? 9.762 -5.859 -23.388 1.00 9.79 136 LEU A CA 1
ATOM 1037 C C . LEU A 1 136 ? 8.961 -6.838 -24.267 1.00 9.17 136 LEU A C 1
ATOM 1038 O O . LEU A 1 136 ? 7.928 -6.469 -24.880 1.00 10.16 136 LEU A O 1
ATOM 1043 N N . ASN A 1 137 ? 9.403 -8.102 -24.374 1.00 9.99 137 ASN A N 1
ATOM 1044 C CA . ASN A 1 137 ? 8.580 -9.176 -24.999 1.00 10.88 137 ASN A CA 1
ATOM 1045 C C . ASN A 1 137 ? 7.241 -9.310 -24.260 1.00 10.97 137 ASN A C 1
ATOM 1046 O O . ASN A 1 137 ? 7.183 -9.546 -23.032 1.00 11.05 137 ASN A O 1
ATOM 1051 N N . ALA A 1 138 ? 6.091 -9.187 -24.940 1.00 11.16 138 ALA A N 1
ATOM 1052 C CA . ALA A 1 138 ? 4.791 -9.205 -24.250 1.00 10.52 138 ALA A CA 1
ATOM 1053 C C . ALA A 1 138 ? 4.415 -10.558 -23.633 1.00 10.85 138 ALA A C 1
ATOM 1054 O O . ALA A 1 138 ? 3.655 -10.591 -22.632 1.00 12.38 138 ALA A O 1
ATOM 1056 N N . GLU A 1 139 ? 4.933 -11.648 -24.183 1.00 11.94 139 GLU A N 1
ATOM 1057 C CA . GLU A 1 139 ? 4.628 -13.004 -23.657 1.00 12.35 139 GLU A CA 1
ATOM 1058 C C . GLU A 1 139 ? 5.526 -13.367 -22.471 1.00 11.36 139 GLU A C 1
ATOM 1059 O O . GLU A 1 139 ? 5.089 -14.066 -21.528 1.00 13.85 139 GLU A O 1
ATOM 1065 N N . THR A 1 140 ? 6.832 -12.997 -22.483 1.00 12.34 140 THR A N 1
ATOM 1066 C CA . THR A 1 140 ? 7.807 -13.438 -21.466 1.00 13.10 140 THR A CA 1
ATOM 1067 C C . THR A 1 140 ? 8.346 -12.351 -20.540 1.00 12.58 140 THR A C 1
ATOM 1068 O O . THR A 1 140 ? 8.900 -12.727 -19.466 1.00 13.01 140 THR A O 1
ATOM 1072 N N . GLY A 1 141 ? 8.251 -11.052 -20.842 1.00 12.13 141 GLY A N 1
ATOM 1073 C CA . GLY A 1 141 ? 8.836 -10.004 -20.001 1.00 10.62 141 GLY A CA 1
ATOM 1074 C C . GLY A 1 141 ? 10.323 -9.693 -20.242 1.00 12.01 141 GLY A C 1
ATOM 1075 O O . GLY A 1 141 ? 10.840 -8.695 -19.672 1.00 12.79 141 GLY A O 1
ATOM 1076 N N . GLU A 1 142 ? 11.117 -10.452 -21.003 1.00 13.46 142 GLU A N 1
ATOM 1077 C CA . GLU A 1 142 ? 12.550 -10.206 -21.239 1.00 13.15 142 GLU A CA 1
ATOM 1078 C C . GLU A 1 142 ? 12.786 -8.904 -22.025 1.00 12.34 142 GLU A C 1
ATOM 1079 O O . GLU A 1 142 ? 11.969 -8.518 -22.920 1.00 12.63 142 GLU A O 1
ATOM 1085 N N . THR A 1 143 ? 13.890 -8.182 -21.751 1.00 11.22 143 THR A N 1
ATOM 1086 C CA . THR A 1 143 ? 14.217 -6.929 -22.455 1.00 11.32 143 THR A CA 1
ATOM 1087 C C . THR A 1 143 ? 14.687 -7.211 -23.889 1.00 11.03 143 THR A C 1
ATOM 1088 O O . THR A 1 143 ? 15.682 -7.967 -24.076 1.00 14.06 143 THR A O 1
ATOM 1092 N N . VAL A 1 144 ? 14.039 -6.609 -24.915 1.00 9.89 144 VAL A N 1
ATOM 1093 C CA . VAL A 1 144 ? 14.459 -6.714 -26.327 1.00 11.01 144 VAL A CA 1
ATOM 1094 C C . VAL A 1 144 ? 15.468 -5.596 -26.660 1.00 10.99 144 VAL A C 1
ATOM 1095 O O . VAL A 1 144 ? 16.527 -5.891 -27.337 1.00 12.22 144 VAL A O 1
ATOM 1099 N N . TRP A 1 145 ? 15.259 -4.340 -26.270 1.00 10.01 145 TRP A N 1
ATOM 1100 C CA . TRP A 1 145 ? 16.218 -3.215 -26.443 1.00 10.31 145 TRP A CA 1
ATOM 1101 C C . TRP A 1 145 ? 15.999 -2.144 -25.340 1.00 10.16 145 TRP A C 1
ATOM 1102 O O . TRP A 1 145 ? 14.934 -2.077 -24.730 1.00 10.64 145 TRP A O 1
ATOM 1113 N N . LYS A 1 146 ? 16.990 -1.308 -25.059 1.00 11.37 146 LYS A N 1
ATOM 1114 C CA . LYS A 1 146 ? 16.928 -0.227 -24.054 1.00 11.32 146 LYS A CA 1
ATOM 1115 C C . LYS A 1 146 ? 17.894 0.924 -24.459 1.00 10.49 146 LYS A C 1
ATOM 1116 O O . LYS A 1 146 ? 19.083 0.610 -24.741 1.00 11.38 146 LYS A O 1
ATOM 1122 N N . VAL A 1 147 ? 17.459 2.193 -24.465 1.00 9.95 147 VAL A N 1
ATOM 1123 C CA . VAL A 1 147 ? 18.289 3.364 -24.856 1.00 11.03 147 VAL A CA 1
ATOM 1124 C C . VAL A 1 147 ? 18.158 4.546 -23.868 1.00 9.90 147 VAL A C 1
ATOM 1125 O O . VAL A 1 147 ? 17.134 4.657 -23.134 1.00 11.51 147 VAL A O 1
ATOM 1129 N N . GLU A 1 148 ? 19.165 5.449 -23.821 1.00 10.11 148 GLU A N 1
ATOM 1130 C CA . GLU A 1 148 ? 19.120 6.663 -23.005 1.00 11.06 148 GLU A CA 1
ATOM 1131 C C . GLU A 1 148 ? 18.409 7.830 -23.715 1.00 9.55 148 GLU A C 1
ATOM 1132 O O . GLU A 1 148 ? 18.978 8.354 -24.721 1.00 11.54 148 GLU A O 1
ATOM 1138 N N . ASN A 1 149 ? 17.246 8.352 -23.252 1.00 11.07 149 ASN A N 1
ATOM 1139 C CA . ASN A 1 149 ? 16.629 9.569 -23.794 1.00 9.88 149 ASN A CA 1
ATOM 1140 C C . ASN A 1 149 ? 16.978 10.855 -23.045 1.00 10.35 149 ASN A C 1
ATOM 1141 O O . ASN A 1 149 ? 17.225 11.894 -23.731 1.00 11.00 149 ASN A O 1
ATOM 1146 N N . SER A 1 150 ? 16.979 10.837 -21.709 1.00 10.99 150 SER A N 1
ATOM 1147 C CA . SER A 1 150 ? 17.115 12.007 -20.834 1.00 11.01 150 SER A CA 1
ATOM 1148 C C . SER A 1 150 ? 18.179 11.854 -19.743 1.00 10.82 150 SER A C 1
ATOM 1149 O O . SER A 1 150 ? 18.354 10.706 -19.268 1.00 11.59 150 SER A O 1
ATOM 1152 N N . ASP A 1 151 ? 18.911 12.939 -19.332 1.00 10.88 151 ASP A N 1
ATOM 1153 C CA . ASP A 1 151 ? 20.052 12.867 -18.352 1.00 11.33 151 ASP A CA 1
ATOM 1154 C C . ASP A 1 151 ? 19.781 13.512 -16.980 1.00 11.21 151 ASP A C 1
ATOM 1155 O O . ASP A 1 151 ? 19.655 14.750 -16.915 1.00 12.22 151 ASP A O 1
ATOM 1160 N N . ILE A 1 152 ? 19.711 12.722 -15.875 1.00 11.65 152 ILE A N 1
ATOM 1161 C CA . ILE A 1 152 ? 19.382 13.304 -14.548 1.00 11.36 152 ILE A CA 1
ATOM 1162 C C . ILE A 1 152 ? 20.441 14.284 -14.079 1.00 12.34 152 ILE A C 1
ATOM 1163 O O . ILE A 1 152 ? 20.166 15.149 -13.223 1.00 12.59 152 ILE A O 1
ATOM 1168 N N . LYS A 1 153 ? 21.687 14.207 -14.588 1.00 12.55 153 LYS A N 1
ATOM 1169 C CA . LYS A 1 153 ? 22.763 15.109 -14.117 1.00 14.76 153 LYS A CA 1
ATOM 1170 C C . LYS A 1 153 ? 22.522 16.565 -14.525 1.00 15.27 153 LYS A C 1
ATOM 1171 O O . LYS A 1 153 ? 23.108 17.454 -13.863 1.00 17.36 153 LYS A O 1
ATOM 1177 N N . VAL A 1 154 ? 21.707 16.866 -15.543 1.00 13.57 154 VAL A N 1
ATOM 1178 C CA . VAL A 1 154 ? 21.280 18.244 -15.829 1.00 13.24 154 VAL A CA 1
ATOM 1179 C C . VAL A 1 154 ? 19.834 18.495 -15.419 1.00 13.93 154 VAL A C 1
ATOM 1180 O O . VAL A 1 154 ? 19.225 19.522 -15.812 1.00 15.23 154 VAL A O 1
ATOM 1184 N N . GLY A 1 155 ? 19.190 17.643 -14.614 1.00 12.89 155 GLY A N 1
ATOM 1185 C CA . GLY A 1 155 ? 17.810 17.938 -14.174 1.00 11.84 155 GLY A CA 1
ATOM 1186 C C . GLY A 1 155 ? 16.697 17.335 -15.015 1.00 10.53 155 GLY A C 1
ATOM 1187 O O . GLY A 1 155 ? 15.530 17.724 -14.747 1.00 11.27 155 GLY A O 1
ATOM 1188 N N . SER A 1 156 ? 17.039 16.444 -15.972 1.00 10.78 156 SER A N 1
ATOM 1189 C CA . SER A 1 156 ? 16.062 15.929 -16.963 1.00 10.81 156 SER A CA 1
ATOM 1190 C C . SER A 1 156 ? 15.582 14.499 -16.645 1.00 10.78 156 SER A C 1
ATOM 1191 O O . SER A 1 156 ? 16.444 13.609 -16.468 1.00 14.48 156 SER A O 1
ATOM 1194 N N . THR A 1 157 ? 14.277 14.252 -16.509 1.00 11.00 157 THR A N 1
ATOM 1195 C CA . THR A 1 157 ? 13.633 12.961 -16.079 1.00 10.73 157 THR A CA 1
ATOM 1196 C C . THR A 1 157 ? 12.531 12.518 -17.086 1.00 10.30 157 THR A C 1
ATOM 1197 O O . THR A 1 157 ? 12.184 13.295 -18.027 1.00 10.21 157 THR A O 1
ATOM 1201 N N . LEU A 1 158 ? 11.934 11.316 -16.936 1.00 9.32 158 LEU A N 1
ATOM 1202 C CA . LEU A 1 158 ? 10.699 10.943 -17.669 1.00 10.08 158 LEU A CA 1
ATOM 1203 C C . LEU A 1 158 ? 9.541 10.499 -16.771 1.00 9.04 158 LEU A C 1
ATOM 1204 O O . LEU A 1 158 ? 9.749 9.645 -15.862 1.00 10.41 158 LEU A O 1
ATOM 1209 N N . THR A 1 159 ? 8.320 11.020 -17.004 1.00 9.44 159 THR A N 1
ATOM 1210 C CA . THR A 1 159 ? 7.057 10.572 -16.384 1.00 9.70 159 THR A CA 1
ATOM 1211 C C . THR A 1 159 ? 5.988 10.245 -17.434 1.00 8.28 159 THR A C 1
ATOM 1212 O O . THR A 1 159 ? 4.994 9.515 -17.098 1.00 10.78 159 THR A O 1
ATOM 1216 N N . ILE A 1 160 ? 6.041 10.703 -18.679 1.00 9.05 160 ILE A N 1
ATOM 1217 C CA . ILE A 1 160 ? 5.049 10.473 -19.765 1.00 8.97 160 ILE A CA 1
ATOM 1218 C C . ILE A 1 160 ? 4.952 9.002 -20.219 1.00 8.05 160 ILE A C 1
ATOM 1219 O O . ILE A 1 160 ? 5.945 8.244 -20.229 1.00 8.81 160 ILE A O 1
ATOM 1224 N N . ALA A 1 161 ? 3.725 8.573 -20.655 1.00 8.75 161 ALA A N 1
ATOM 1225 C CA . ALA A 1 161 ? 3.534 7.290 -21.367 1.00 9.86 161 ALA A CA 1
ATOM 1226 C C . ALA A 1 161 ? 4.067 7.309 -22.815 1.00 8.49 161 ALA A C 1
ATOM 1227 O O . ALA A 1 161 ? 3.865 8.313 -23.544 1.00 9.65 161 ALA A O 1
ATOM 1229 N N . PRO A 1 162 ? 4.734 6.231 -23.292 1.00 8.76 162 PRO A N 1
ATOM 1230 C CA . PRO A 1 162 ? 5.025 6.103 -24.739 1.00 9.26 162 PRO A CA 1
ATOM 1231 C C . PRO A 1 162 ? 3.760 6.049 -25.609 1.00 9.85 162 PRO A C 1
ATOM 1232 O O . PRO A 1 162 ? 2.671 5.723 -25.056 1.00 9.83 162 PRO A O 1
ATOM 1236 N N . TYR A 1 163 ? 3.898 6.282 -26.940 1.00 8.47 163 TYR A N 1
ATOM 1237 C CA . TYR A 1 163 ? 2.720 6.261 -27.865 1.00 10.19 163 TYR A CA 1
ATOM 1238 C C . TYR A 1 163 ? 3.146 5.575 -29.178 1.00 8.79 163 TYR A C 1
ATOM 1239 O O . TYR A 1 163 ? 4.141 6.043 -29.798 1.00 10.62 163 TYR A O 1
ATOM 1248 N N . VAL A 1 164 ? 2.445 4.516 -29.633 1.00 9.00 164 VAL A N 1
ATOM 1249 C CA . VAL A 1 164 ? 2.813 3.776 -30.882 1.00 9.37 164 VAL A CA 1
ATOM 1250 C C . VAL A 1 164 ? 1.978 4.198 -32.079 1.00 10.39 164 VAL A C 1
ATOM 1251 O O . VAL A 1 164 ? 0.715 4.165 -32.012 1.00 10.92 164 VAL A O 1
ATOM 1255 N N . VAL A 1 165 ? 2.641 4.604 -33.185 1.00 11.05 165 VAL A N 1
ATOM 1256 C CA . VAL A 1 165 ? 2.046 4.954 -34.491 1.00 11.78 165 VAL A CA 1
ATOM 1257 C C . VAL A 1 165 ? 2.793 4.226 -35.618 1.00 11.31 165 VAL A C 1
ATOM 1258 O O . VAL A 1 165 ? 4.057 4.274 -35.660 1.00 12.97 165 VAL A O 1
ATOM 1262 N N . LYS A 1 166 ? 2.136 3.508 -36.563 1.00 13.05 166 LYS A N 1
ATOM 1263 C CA . LYS A 1 166 ? 2.830 2.692 -37.582 1.00 14.41 166 LYS A CA 1
ATOM 1264 C C . LYS A 1 166 ? 3.856 1.787 -36.896 1.00 12.69 166 LYS A C 1
ATOM 1265 O O . LYS A 1 166 ? 3.457 1.098 -35.940 1.00 13.21 166 LYS A O 1
ATOM 1271 N N . ASP A 1 167 ? 5.115 1.725 -37.368 1.00 13.39 167 ASP A N 1
ATOM 1272 C CA . ASP A 1 167 ? 6.160 0.924 -36.666 1.00 14.41 167 ASP A CA 1
ATOM 1273 C C . ASP A 1 167 ? 7.165 1.832 -35.901 1.00 12.84 167 ASP A C 1
ATOM 1274 O O . ASP A 1 167 ? 8.403 1.551 -35.834 1.00 13.89 167 ASP A O 1
ATOM 1279 N N . LYS A 1 168 ? 6.641 2.916 -35.279 1.00 12.29 168 LYS A N 1
ATOM 1280 C CA . LYS A 1 168 ? 7.422 3.907 -34.491 1.00 11.04 168 LYS A CA 1
ATOM 1281 C C . LYS A 1 168 ? 6.872 4.083 -33.068 1.00 10.87 168 LYS A C 1
ATOM 1282 O O . LYS A 1 168 ? 5.660 3.845 -32.857 1.00 12.47 168 LYS A O 1
ATOM 1288 N N . VAL A 1 169 ? 7.719 4.453 -32.087 1.00 10.63 169 VAL A N 1
ATOM 1289 C CA . VAL A 1 169 ? 7.294 4.824 -30.705 1.00 9.60 169 VAL A CA 1
ATOM 1290 C C . VAL A 1 169 ? 7.748 6.265 -30.400 1.00 9.61 169 VAL A C 1
ATOM 1291 O O . VAL A 1 169 ? 8.936 6.608 -30.643 1.00 10.96 169 VAL A O 1
ATOM 1295 N N . ILE A 1 170 ? 6.844 7.136 -29.890 1.00 9.93 170 ILE A N 1
ATOM 1296 C CA . ILE A 1 170 ? 7.056 8.582 -29.643 1.00 10.04 170 ILE A CA 1
ATOM 1297 C C . ILE A 1 170 ? 7.311 8.807 -28.139 1.00 9.01 170 ILE A C 1
ATOM 1298 O O . ILE A 1 170 ? 6.474 8.287 -27.325 1.00 8.67 170 ILE A O 1
ATOM 1303 N N . ILE A 1 171 ? 8.395 9.504 -27.751 1.00 9.10 171 ILE A N 1
ATOM 1304 C CA . ILE A 1 171 ? 8.810 9.747 -26.358 1.00 9.41 171 ILE A CA 1
ATOM 1305 C C . ILE A 1 171 ? 8.987 11.255 -26.069 1.00 9.13 171 ILE A C 1
ATOM 1306 O O . ILE A 1 171 ? 9.740 11.962 -26.806 1.00 9.77 171 ILE A O 1
ATOM 1311 N N . GLY A 1 172 ? 8.331 11.813 -25.031 1.00 9.68 172 GLY A N 1
ATOM 1312 C CA . GLY A 1 172 ? 8.399 13.219 -24.629 1.00 9.31 172 GLY A CA 1
ATOM 1313 C C . GLY A 1 172 ? 9.497 13.596 -23.612 1.00 9.44 172 GLY A C 1
ATOM 1314 O O . GLY A 1 172 ? 10.615 12.998 -23.736 1.00 10.46 172 GLY A O 1
ATOM 1315 N N . SER A 1 173 ? 9.277 14.543 -22.681 1.00 10.19 173 SER A N 1
ATOM 1316 C CA . SER A 1 173 ? 10.363 15.179 -21.835 1.00 10.50 173 SER A CA 1
ATOM 1317 C C . SER A 1 173 ? 9.817 15.868 -20.585 1.00 9.43 173 SER A C 1
ATOM 1318 O O . SER A 1 173 ? 8.632 16.253 -20.611 1.00 9.86 173 SER A O 1
ATOM 1321 N N . SER A 1 174 ? 10.628 15.971 -19.503 1.00 9.09 174 SER A N 1
ATOM 1322 C CA . SER A 1 174 ? 10.298 16.640 -18.231 1.00 10.33 174 SER A CA 1
ATOM 1323 C C . SER A 1 174 ? 11.529 17.397 -17.666 1.00 10.76 174 SER A C 1
ATOM 1324 O O . SER A 1 174 ? 12.680 16.956 -17.906 1.00 12.40 174 SER A O 1
ATOM 1327 N N . GLY A 1 175 ? 11.269 18.480 -16.897 1.00 11.13 175 GLY A N 1
ATOM 1328 C CA . GLY A 1 175 ? 12.323 19.240 -16.205 1.00 12.43 175 GLY A CA 1
ATOM 1329 C C . GLY A 1 175 ? 12.315 20.758 -16.427 1.00 11.16 175 GLY A C 1
ATOM 1330 O O . GLY A 1 175 ? 13.347 21.424 -16.146 1.00 11.67 175 GLY A O 1
ATOM 1331 N N . ALA A 1 176 ? 11.217 21.419 -16.854 1.00 11.05 176 ALA A N 1
ATOM 1332 C CA . ALA A 1 176 ? 11.252 22.881 -17.049 1.00 10.54 176 ALA A CA 1
ATOM 1333 C C . ALA A 1 176 ? 11.503 23.597 -15.705 1.00 12.61 176 ALA A C 1
ATOM 1334 O O . ALA A 1 176 ? 12.053 24.740 -15.739 1.00 15.01 176 ALA A O 1
ATOM 1336 N N . GLU A 1 177 ? 11.179 23.034 -14.538 1.00 12.32 177 GLU A N 1
ATOM 1337 C CA . GLU A 1 177 ? 11.459 23.670 -13.229 1.00 11.70 177 GLU A CA 1
ATOM 1338 C C . GLU A 1 177 ? 12.964 23.681 -12.923 1.00 11.11 177 GLU A C 1
ATOM 1339 O O . GLU A 1 177 ? 13.400 24.378 -11.967 1.00 12.90 177 GLU A O 1
ATOM 1345 N N . LEU A 1 178 ? 13.799 22.970 -13.685 1.00 11.15 178 LEU A N 1
ATOM 1346 C CA . LEU A 1 178 ? 15.270 22.927 -13.579 1.00 11.69 178 LEU A CA 1
ATOM 1347 C C . LEU A 1 178 ? 15.899 23.514 -14.857 1.00 12.50 178 LEU A C 1
ATOM 1348 O O . LEU A 1 178 ? 17.101 23.277 -15.169 1.00 12.99 178 LEU A O 1
ATOM 1353 N N . GLY A 1 179 ? 15.162 24.274 -15.684 1.00 11.83 179 GLY A N 1
ATOM 1354 C CA . GLY A 1 179 ? 15.790 24.892 -16.872 1.00 11.51 179 GLY A CA 1
ATOM 1355 C C . GLY A 1 179 ? 16.028 23.954 -18.050 1.00 11.68 179 GLY A C 1
ATOM 1356 O O . GLY A 1 179 ? 16.879 24.323 -18.906 1.00 13.20 179 GLY A O 1
ATOM 1357 N N . VAL A 1 180 ? 15.392 22.786 -18.164 1.00 11.00 180 VAL A N 1
ATOM 1358 C CA . VAL A 1 180 ? 15.537 21.887 -19.338 1.00 11.15 180 VAL A CA 1
ATOM 1359 C C . VAL A 1 180 ? 14.802 22.421 -20.593 1.00 11.19 180 VAL A C 1
ATOM 1360 O O . VAL A 1 180 ? 13.585 22.723 -20.454 1.00 12.34 180 VAL A O 1
ATOM 1364 N N . ARG A 1 181 ? 15.503 22.546 -21.729 1.00 11.42 181 ARG A N 1
ATOM 1365 C CA . ARG A 1 181 ? 14.913 22.894 -23.054 1.00 12.34 181 ARG A CA 1
ATOM 1366 C C . ARG A 1 181 ? 14.162 21.673 -23.627 1.00 11.58 181 ARG A C 1
ATOM 1367 O O . ARG A 1 181 ? 14.757 20.592 -23.815 1.00 12.42 181 ARG A O 1
ATOM 1375 N N . GLY A 1 182 ? 12.841 21.813 -23.902 1.00 10.44 182 GLY A N 1
ATOM 1376 C CA . GLY A 1 182 ? 12.048 20.651 -24.343 1.00 11.47 182 GLY A CA 1
ATOM 1377 C C . GLY A 1 182 ? 12.364 20.051 -25.703 1.00 10.65 182 GLY A C 1
ATOM 1378 O O . GLY A 1 182 ? 12.738 20.786 -26.666 1.00 11.14 182 GLY A O 1
ATOM 1379 N N . TYR A 1 183 ? 12.180 18.727 -25.863 1.00 10.20 183 TYR A N 1
ATOM 1380 C CA . TYR A 1 183 ? 12.275 17.990 -27.130 1.00 10.71 183 TYR A CA 1
ATOM 1381 C C . TYR A 1 183 ? 11.401 16.728 -27.096 1.00 10.48 183 TYR A C 1
ATOM 1382 O O . TYR A 1 183 ? 11.258 16.108 -26.012 1.00 10.35 183 TYR A O 1
ATOM 1391 N N . LEU A 1 184 ? 10.839 16.297 -28.248 1.00 11.21 184 LEU A N 1
ATOM 1392 C CA . LEU A 1 184 ? 10.234 14.938 -28.424 1.00 9.38 184 LEU A CA 1
ATOM 1393 C C . LEU A 1 184 ? 10.979 14.153 -29.521 1.00 9.90 184 LEU A C 1
ATOM 1394 O O . LEU A 1 184 ? 11.613 14.731 -30.433 1.00 10.40 184 LEU A O 1
ATOM 1399 N N . THR A 1 185 ? 10.952 12.806 -29.443 1.00 9.90 185 THR A N 1
ATOM 1400 C CA . THR A 1 185 ? 11.787 11.860 -30.199 1.00 9.16 185 THR A CA 1
ATOM 1401 C C . THR A 1 185 ? 10.930 10.704 -30.754 1.00 8.97 185 THR A C 1
ATOM 1402 O O . THR A 1 185 ? 10.080 10.123 -30.018 1.00 10.00 185 THR A O 1
ATOM 1406 N N . ALA A 1 186 ? 11.140 10.298 -32.022 1.00 10.21 186 ALA A N 1
ATOM 1407 C CA . ALA A 1 186 ? 10.634 9.044 -32.613 1.00 10.18 186 ALA A CA 1
ATOM 1408 C C . ALA A 1 186 ? 11.732 7.968 -32.755 1.00 9.72 186 ALA A C 1
ATOM 1409 O O . ALA A 1 186 ? 12.782 8.313 -33.364 1.00 11.51 186 ALA A O 1
ATOM 1411 N N . TYR A 1 187 ? 11.489 6.756 -32.253 1.00 10.21 187 TYR A N 1
ATOM 1412 C CA . TYR A 1 187 ? 12.373 5.574 -32.397 1.00 9.83 187 TYR A CA 1
ATOM 1413 C C . TYR A 1 187 ? 11.706 4.480 -33.253 1.00 10.27 187 TYR A C 1
ATOM 1414 O O . TYR A 1 187 ? 10.470 4.270 -33.212 1.00 11.13 187 TYR A O 1
ATOM 1423 N N . ASP A 1 188 ? 12.514 3.748 -34.039 1.00 11.03 188 ASP A N 1
ATOM 1424 C CA . ASP A 1 188 ? 12.072 2.486 -34.707 1.00 11.24 188 ASP A CA 1
ATOM 1425 C C . ASP A 1 188 ? 11.655 1.467 -33.653 1.00 11.02 188 ASP A C 1
ATOM 1426 O O . ASP A 1 188 ? 12.503 1.105 -32.793 1.00 11.79 188 ASP A O 1
ATOM 1431 N N . VAL A 1 189 ? 10.391 1.011 -33.604 1.00 11.01 189 VAL A N 1
ATOM 1432 C CA . VAL A 1 189 ? 9.880 0.153 -32.503 1.00 11.22 189 VAL A CA 1
ATOM 1433 C C . VAL A 1 189 ? 10.535 -1.224 -32.454 1.00 12.24 189 VAL A C 1
ATOM 1434 O O . VAL A 1 189 ? 10.500 -1.884 -31.370 1.00 12.27 189 VAL A O 1
ATOM 1438 N N . LYS A 1 190 ? 11.193 -1.685 -33.533 1.00 13.10 190 LYS A N 1
ATOM 1439 C CA . LYS A 1 190 ? 11.846 -2.993 -33.595 1.00 13.91 190 LYS A CA 1
ATOM 1440 C C . LYS A 1 190 ? 13.292 -2.972 -33.064 1.00 13.63 190 LYS A C 1
ATOM 1441 O O . LYS A 1 190 ? 13.770 -4.031 -32.549 1.00 14.22 190 LYS A O 1
ATOM 1447 N N . THR A 1 191 ? 14.021 -1.850 -33.136 1.00 14.01 191 THR A N 1
ATOM 1448 C CA . THR A 1 191 ? 15.477 -1.825 -32.886 1.00 15.00 191 THR A CA 1
ATOM 1449 C C . THR A 1 191 ? 15.946 -0.768 -31.891 1.00 15.18 191 THR A C 1
ATOM 1450 O O . THR A 1 191 ? 17.075 -0.863 -31.371 1.00 15.72 191 THR A O 1
ATOM 1454 N N . GLY A 1 192 ? 15.143 0.279 -31.598 1.00 12.85 192 GLY A N 1
ATOM 1455 C CA . GLY A 1 192 ? 15.637 1.413 -30.793 1.00 13.03 192 GLY A CA 1
ATOM 1456 C C . GLY A 1 192 ? 16.341 2.502 -31.603 1.00 13.23 192 GLY A C 1
ATOM 1457 O O . GLY A 1 192 ? 16.781 3.524 -30.987 1.00 12.24 192 GLY A O 1
ATOM 1458 N N . GLU A 1 193 ? 16.494 2.451 -32.933 1.00 12.34 193 GLU A N 1
ATOM 1459 C CA . GLU A 1 193 ? 17.173 3.500 -33.706 1.00 12.25 193 GLU A CA 1
ATOM 1460 C C . GLU A 1 193 ? 16.455 4.853 -33.665 1.00 12.83 193 GLU A C 1
ATOM 1461 O O . GLU A 1 193 ? 15.234 4.868 -33.884 1.00 11.97 193 GLU A O 1
ATOM 1467 N N . GLN A 1 194 ? 17.177 5.958 -33.442 1.00 11.38 194 GLN A N 1
ATOM 1468 C CA . GLN A 1 194 ? 16.580 7.308 -33.488 1.00 11.55 194 GLN A CA 1
ATOM 1469 C C . GLN A 1 194 ? 16.245 7.731 -34.928 1.00 11.19 194 GLN A C 1
ATOM 1470 O O . GLN A 1 194 ? 17.159 7.826 -35.781 1.00 16.08 194 GLN A O 1
ATOM 1476 N N . VAL A 1 195 ? 14.978 7.975 -35.238 1.00 11.08 195 VAL A N 1
ATOM 1477 C CA . VAL A 1 195 ? 14.532 8.439 -36.574 1.00 10.88 195 VAL A CA 1
ATOM 1478 C C . VAL A 1 195 ? 14.408 9.961 -36.714 1.00 11.57 195 VAL A C 1
ATOM 1479 O O . VAL A 1 195 ? 14.888 10.489 -37.781 1.00 14.16 195 VAL A O 1
ATOM 1483 N N . TRP A 1 196 ? 13.832 10.689 -35.763 1.00 10.50 196 TRP A N 1
ATOM 1484 C CA . TRP A 1 196 ? 13.742 12.168 -35.803 1.00 11.66 196 TRP A CA 1
ATOM 1485 C C . TRP A 1 196 ? 13.647 12.707 -34.370 1.00 9.37 196 TRP A C 1
ATOM 1486 O O . TRP A 1 196 ? 13.209 11.966 -33.453 1.00 11.26 196 TRP A O 1
ATOM 1497 N N . ARG A 1 197 ? 14.070 13.966 -34.136 1.00 11.29 197 ARG A N 1
ATOM 1498 C CA . ARG A 1 197 ? 14.059 14.677 -32.840 1.00 11.48 197 ARG A CA 1
ATOM 1499 C C . ARG A 1 197 ? 13.740 16.162 -33.054 1.00 11.08 197 ARG A C 1
ATOM 1500 O O . ARG A 1 197 ? 14.490 16.824 -33.855 1.00 13.53 197 ARG A O 1
ATOM 1508 N N . ALA A 1 198 ? 12.719 16.762 -32.425 1.00 10.72 198 ALA A N 1
ATOM 1509 C CA . ALA A 1 198 ? 12.294 18.157 -32.601 1.00 10.32 198 ALA A CA 1
ATOM 1510 C C . ALA A 1 198 ? 12.289 18.967 -31.299 1.00 9.42 198 ALA A C 1
ATOM 1511 O O . ALA A 1 198 ? 11.692 18.484 -30.305 1.00 11.56 198 ALA A O 1
ATOM 1513 N N . TYR A 1 199 ? 12.938 20.151 -31.230 1.00 10.78 199 TYR A N 1
ATOM 1514 C CA . TYR A 1 199 ? 13.058 20.980 -30.045 1.00 10.68 199 TYR A CA 1
ATOM 1515 C C . TYR A 1 199 ? 11.964 22.047 -29.956 1.00 9.70 199 TYR A C 1
ATOM 1516 O O . TYR A 1 199 ? 11.338 22.402 -30.995 1.00 11.43 199 TYR A O 1
ATOM 1525 N N . ALA A 1 200 ? 11.671 22.590 -28.773 1.00 10.41 200 ALA A N 1
ATOM 1526 C CA . ALA A 1 200 ? 10.589 23.598 -28.563 1.00 10.35 200 ALA A CA 1
ATOM 1527 C C . ALA A 1 200 ? 11.029 25.067 -28.674 1.00 10.34 200 ALA A C 1
ATOM 1528 O O . ALA A 1 200 ? 10.125 25.912 -28.836 1.00 11.32 200 ALA A O 1
ATOM 1530 N N . THR A 1 201 ? 12.333 25.380 -28.578 1.00 10.79 201 THR A N 1
ATOM 1531 C CA . THR A 1 201 ? 12.923 26.713 -28.720 1.00 10.98 201 THR A CA 1
ATOM 1532 C C . THR A 1 201 ? 14.184 26.655 -29.598 1.00 12.14 201 THR A C 1
ATOM 1533 O O . THR A 1 201 ? 14.723 25.546 -29.861 1.00 12.82 201 THR A O 1
ATOM 1537 N N . GLY A 1 202 ? 14.710 27.794 -30.067 1.00 12.68 202 GLY A N 1
ATOM 1538 C CA . GLY A 1 202 ? 15.999 27.854 -30.769 1.00 15.33 202 GLY A CA 1
ATOM 1539 C C . GLY A 1 202 ? 15.861 28.091 -32.264 1.00 14.09 202 GLY A C 1
ATOM 1540 O O . GLY A 1 202 ? 14.755 28.409 -32.771 1.00 14.11 202 GLY A O 1
ATOM 1541 N N . PRO A 1 203 ? 16.968 27.924 -33.018 1.00 14.28 203 PRO A N 1
ATOM 1542 C CA . PRO A 1 203 ? 16.965 28.098 -34.483 1.00 14.57 203 PRO A CA 1
ATOM 1543 C C . PRO A 1 203 ? 15.991 27.185 -35.251 1.00 14.76 203 PRO A C 1
ATOM 1544 O O . PRO A 1 203 ? 15.701 26.029 -34.844 1.00 16.94 203 PRO A O 1
ATOM 1548 N N . ASP A 1 204 ? 15.461 27.635 -36.391 1.00 15.55 204 ASP A N 1
ATOM 1549 C CA . ASP A 1 204 ? 14.464 26.904 -37.187 1.00 16.06 204 ASP A CA 1
ATOM 1550 C C . ASP A 1 204 ? 14.914 25.489 -37.526 1.00 15.79 204 ASP A C 1
ATOM 1551 O O . ASP A 1 204 ? 14.117 24.504 -37.547 1.00 16.18 204 ASP A O 1
ATOM 1556 N N . LYS A 1 205 ? 16.217 25.286 -37.796 1.00 16.96 205 LYS A N 1
ATOM 1557 C CA . LYS A 1 205 ? 16.682 23.931 -38.100 1.00 18.14 205 LYS A CA 1
ATOM 1558 C C . LYS A 1 205 ? 16.373 22.961 -36.955 1.00 17.85 205 LYS A C 1
ATOM 1559 O O . LYS A 1 205 ? 15.994 21.794 -37.200 1.00 18.36 205 LYS A O 1
ATOM 1565 N N . ASP A 1 206 ? 16.513 23.395 -35.690 1.00 13.62 206 ASP A N 1
ATOM 1566 C CA . ASP A 1 206 ? 16.248 22.529 -34.515 1.00 13.78 206 ASP A CA 1
ATOM 1567 C C . ASP A 1 206 ? 14.750 22.320 -34.285 1.00 12.45 206 ASP A C 1
ATOM 1568 O O . ASP A 1 206 ? 14.334 21.269 -33.724 1.00 12.56 206 ASP A O 1
ATOM 1573 N N . LEU A 1 207 ? 13.890 23.258 -34.663 1.00 13.68 207 LEU A N 1
ATOM 1574 C CA . LEU A 1 207 ? 12.417 23.163 -34.555 1.00 12.55 207 LEU A CA 1
ATOM 1575 C C . LEU A 1 207 ? 11.787 22.151 -35.526 1.00 13.29 207 LEU A C 1
ATOM 1576 O O . LEU A 1 207 ? 10.617 21.705 -35.315 1.00 12.48 207 LEU A O 1
ATOM 1581 N N . LEU A 1 208 ? 12.492 21.794 -36.606 1.00 14.11 208 LEU A N 1
ATOM 1582 C CA . LEU A 1 208 ? 11.961 20.855 -37.612 1.00 14.27 208 LEU A CA 1
ATOM 1583 C C . LEU A 1 208 ? 10.612 21.305 -38.193 1.00 15.83 208 LEU A C 1
ATOM 1584 O O . LEU A 1 208 ? 9.541 20.669 -38.050 1.00 15.19 208 LEU A O 1
ATOM 1589 N N . LEU A 1 209 ? 10.613 22.448 -38.925 1.00 15.11 209 LEU A N 1
ATOM 1590 C CA . LEU A 1 209 ? 9.414 22.995 -39.565 1.00 16.03 209 LEU A CA 1
ATOM 1591 C C . LEU A 1 209 ? 9.180 22.543 -41.004 1.00 14.76 209 LEU A C 1
ATOM 1592 O O . LEU A 1 209 ? 10.146 22.424 -41.777 1.00 19.84 209 LEU A O 1
ATOM 1597 N N . ALA A 1 210 ? 7.921 22.284 -41.427 1.00 14.09 210 ALA A N 1
ATOM 1598 C CA . ALA A 1 210 ? 7.638 22.014 -42.846 1.00 16.23 210 ALA A CA 1
ATOM 1599 C C . ALA A 1 210 ? 7.874 23.281 -43.676 1.00 16.39 210 ALA A C 1
ATOM 1600 O O . ALA A 1 210 ? 7.792 24.412 -43.166 1.00 18.25 210 ALA A O 1
ATOM 1602 N N . SER A 1 211 ? 8.162 23.123 -44.971 1.00 21.75 211 SER A N 1
ATOM 1603 C CA . SER A 1 211 ? 8.356 24.273 -45.881 1.00 23.93 211 SER A CA 1
ATOM 1604 C C . SER A 1 211 ? 7.147 25.185 -45.997 1.00 25.14 211 SER A C 1
ATOM 1605 O O . SER A 1 211 ? 7.267 26.395 -46.285 1.00 28.46 211 SER A O 1
ATOM 1608 N N . ASP A 1 212 ? 5.955 24.651 -45.744 1.00 20.54 212 ASP A N 1
ATOM 1609 C CA . ASP A 1 212 ? 4.726 25.446 -45.709 1.00 23.43 212 ASP A CA 1
ATOM 1610 C C . ASP A 1 212 ? 4.144 25.581 -44.293 1.00 20.42 212 ASP A C 1
ATOM 1611 O O . ASP A 1 212 ? 2.909 25.739 -44.149 1.00 20.05 212 ASP A O 1
ATOM 1616 N N . PHE A 1 213 ? 4.933 25.584 -43.225 1.00 16.78 213 PHE A N 1
ATOM 1617 C CA . PHE A 1 213 ? 4.465 25.766 -41.838 1.00 16.38 213 PHE A CA 1
ATOM 1618 C C . PHE A 1 213 ? 3.576 27.002 -41.705 1.00 14.98 213 PHE A C 1
ATOM 1619 O O . PHE A 1 213 ? 4.003 28.113 -42.090 1.00 16.21 213 PHE A O 1
ATOM 1627 N N . ASN A 1 214 ? 2.364 26.882 -41.171 1.00 15.38 214 ASN A N 1
ATOM 1628 C CA . ASN A 1 214 ? 1.340 27.871 -40.915 1.00 15.61 214 ASN A CA 1
ATOM 1629 C C . ASN A 1 214 ? 0.932 28.675 -42.177 1.00 16.48 214 ASN A C 1
ATOM 1630 O O . ASN A 1 214 ? 0.500 29.836 -42.100 1.00 17.13 214 ASN A O 1
ATOM 1635 N N . ILE A 1 215 ? 0.969 28.065 -43.370 1.00 16.81 215 ILE A N 1
ATOM 1636 C CA . ILE A 1 215 ? 0.543 28.783 -44.596 1.00 17.28 215 ILE A CA 1
ATOM 1637 C C . ILE A 1 215 ? -0.930 29.164 -44.631 1.00 16.33 215 ILE A C 1
ATOM 1638 O O . ILE A 1 215 ? -1.275 30.178 -45.295 1.00 17.77 215 ILE A O 1
ATOM 1643 N N . LYS A 1 216 ? -1.807 28.479 -43.925 1.00 17.27 216 LYS A N 1
ATOM 1644 C CA . LYS A 1 216 ? -3.229 28.836 -43.789 1.00 18.55 216 LYS A CA 1
ATOM 1645 C C . LYS A 1 216 ? -3.485 29.956 -42.754 1.00 18.61 216 LYS A C 1
ATOM 1646 O O . LYS A 1 216 ? -4.499 30.713 -42.847 1.00 19.96 216 LYS A O 1
ATOM 1652 N N . ASN A 1 217 ? -2.608 30.117 -41.760 1.00 15.54 217 ASN A N 1
ATOM 1653 C CA . ASN A 1 217 ? -2.726 31.092 -40.671 1.00 15.50 217 ASN A CA 1
ATOM 1654 C C . ASN A 1 217 ? -1.417 31.871 -40.459 1.00 15.74 217 ASN A C 1
ATOM 1655 O O . ASN A 1 217 ? -0.812 31.707 -39.380 1.00 15.22 217 ASN A O 1
ATOM 1660 N N . PRO A 1 218 ? -0.908 32.650 -41.424 1.00 17.32 218 PRO A N 1
ATOM 1661 C CA . PRO A 1 218 ? 0.416 33.279 -41.265 1.00 14.65 218 PRO A CA 1
ATOM 1662 C C . PRO A 1 218 ? 0.504 34.258 -40.097 1.00 14.72 218 PRO A C 1
ATOM 1663 O O . PRO A 1 218 ? 1.602 34.539 -39.586 1.00 14.30 218 PRO A O 1
ATOM 1667 N N . HIS A 1 219 ? -0.642 34.766 -39.643 1.00 13.83 219 HIS A N 1
ATOM 1668 C CA . HIS A 1 219 ? -0.718 35.667 -38.492 1.00 14.23 219 HIS A CA 1
ATOM 1669 C C . HIS A 1 219 ? -0.391 34.981 -37.168 1.00 13.37 219 HIS A C 1
ATOM 1670 O O . HIS A 1 219 ? -0.189 35.706 -36.164 1.00 16.00 219 HIS A O 1
ATOM 1677 N N . TYR A 1 220 ? -0.293 33.640 -37.095 1.00 13.87 220 TYR A N 1
ATOM 1678 C CA . TYR A 1 220 ? 0.200 32.933 -35.898 1.00 12.94 220 TYR A CA 1
ATOM 1679 C C . TYR A 1 220 ? 1.694 33.119 -35.697 1.00 13.37 220 TYR A C 1
ATOM 1680 O O . TYR A 1 220 ? 2.163 32.871 -34.565 1.00 14.65 220 TYR A O 1
ATOM 1689 N N . GLY A 1 221 ? 2.439 33.542 -36.735 1.00 13.36 221 GLY A N 1
ATOM 1690 C CA . GLY A 1 221 ? 3.902 33.560 -36.788 1.00 12.94 221 GLY A CA 1
ATOM 1691 C C . GLY A 1 221 ? 4.476 32.458 -37.687 1.00 13.60 221 GLY A C 1
ATOM 1692 O O . GLY A 1 221 ? 3.860 31.376 -37.757 1.00 14.60 221 GLY A O 1
ATOM 1693 N N . GLN A 1 222 ? 5.634 32.666 -38.321 1.00 13.51 222 GLN A N 1
ATOM 1694 C CA . GLN A 1 222 ? 6.263 31.679 -39.202 1.00 13.07 222 GLN A CA 1
ATOM 1695 C C . GLN A 1 222 ? 7.757 31.506 -38.900 1.00 12.90 222 GLN A C 1
ATOM 1696 O O . GLN A 1 222 ? 8.059 30.851 -37.878 1.00 14.24 222 GLN A O 1
ATOM 1702 N N . LYS A 1 223 ? 8.682 32.041 -39.717 1.00 15.74 223 LYS A N 1
ATOM 1703 C CA . LYS A 1 223 ? 10.122 31.802 -39.530 1.00 15.59 223 LYS A CA 1
ATOM 1704 C C . LYS A 1 223 ? 10.816 32.684 -38.485 1.00 14.27 223 LYS A C 1
ATOM 1705 O O . LYS A 1 223 ? 10.425 33.837 -38.253 1.00 15.54 223 LYS A O 1
ATOM 1711 N N . GLY A 1 224 ? 11.866 32.147 -37.838 1.00 15.30 224 GLY A N 1
ATOM 1712 C CA . GLY A 1 224 ? 12.811 32.878 -37.000 1.00 15.50 224 GLY A CA 1
ATOM 1713 C C . GLY A 1 224 ? 12.376 33.213 -35.588 1.00 16.72 224 GLY A C 1
ATOM 1714 O O . GLY A 1 224 ? 13.135 33.956 -34.892 1.00 16.45 224 GLY A O 1
ATOM 1715 N N . LEU A 1 225 ? 11.225 32.713 -35.107 1.00 14.71 225 LEU A N 1
ATOM 1716 C CA . LEU A 1 225 ? 10.725 33.213 -33.794 1.00 14.23 225 LEU A CA 1
ATOM 1717 C C . LEU A 1 225 ? 11.221 32.427 -32.582 1.00 12.68 225 LEU A C 1
ATOM 1718 O O . LEU A 1 225 ? 11.101 32.872 -31.410 1.00 13.51 225 LEU A O 1
ATOM 1723 N N . GLY A 1 226 ? 11.810 31.233 -32.752 1.00 12.93 226 GLY A N 1
ATOM 1724 C CA . GLY A 1 226 ? 12.404 30.425 -31.680 1.00 12.36 226 GLY A CA 1
ATOM 1725 C C . GLY A 1 226 ? 13.673 31.051 -31.115 1.00 12.33 226 GLY A C 1
ATOM 1726 O O . GLY A 1 226 ? 14.072 30.665 -29.980 1.00 12.74 226 GLY A O 1
ATOM 1727 N N . THR A 1 227 ? 14.295 31.994 -31.821 1.00 14.03 227 THR A N 1
ATOM 1728 C CA . THR A 1 227 ? 15.317 32.869 -31.254 1.00 13.84 227 THR A CA 1
ATOM 1729 C C . THR A 1 227 ? 14.887 34.343 -31.256 1.00 13.22 227 THR A C 1
ATOM 1730 O O . THR A 1 227 ? 15.262 35.090 -30.336 1.00 15.62 227 THR A O 1
ATOM 1734 N N . GLY A 1 228 ? 14.075 34.790 -32.219 1.00 12.94 228 GLY A N 1
ATOM 1735 C CA . GLY A 1 228 ? 13.717 36.240 -32.229 1.00 14.45 228 GLY A CA 1
ATOM 1736 C C . GLY A 1 228 ? 12.825 36.728 -31.104 1.00 16.54 228 GLY A C 1
ATOM 1737 O O . GLY A 1 228 ? 12.777 37.952 -30.888 1.00 16.50 228 GLY A O 1
ATOM 1738 N N . THR A 1 229 ? 12.097 35.876 -30.354 1.00 14.24 229 THR A N 1
ATOM 1739 C CA . THR A 1 229 ? 11.220 36.285 -29.229 1.00 12.85 229 THR A CA 1
ATOM 1740 C C . THR A 1 229 ? 11.861 35.998 -27.857 1.00 12.46 229 THR A C 1
ATOM 1741 O O . THR A 1 229 ? 11.158 35.834 -26.837 1.00 12.51 229 THR A O 1
ATOM 1745 N N . TRP A 1 230 ? 13.217 35.975 -27.821 1.00 12.20 230 TRP A N 1
ATOM 1746 C CA . TRP A 1 230 ? 14.098 35.851 -26.656 1.00 12.27 230 TRP A CA 1
ATOM 1747 C C . TRP A 1 230 ? 15.270 36.873 -26.734 1.00 13.43 230 TRP A C 1
ATOM 1748 O O . TRP A 1 230 ? 15.609 37.340 -27.830 1.00 15.14 230 TRP A O 1
ATOM 1759 N N . GLU A 1 231 ? 15.898 37.280 -25.610 1.00 16.49 231 GLU A N 1
ATOM 1760 C CA . GLU A 1 231 ? 17.092 38.154 -25.559 1.00 14.92 231 GLU A CA 1
ATOM 1761 C C . GLU A 1 231 ? 18.358 37.273 -25.465 1.00 16.31 231 GLU A C 1
ATOM 1762 O O . GLU A 1 231 ? 18.562 36.468 -24.528 1.00 15.38 231 GLU A O 1
ATOM 1768 N N . GLY A 1 232 ? 19.250 37.367 -26.464 1.00 15.52 232 GLY A N 1
ATOM 1769 C CA . GLY A 1 232 ? 20.501 36.598 -26.440 1.00 15.64 232 GLY A CA 1
ATOM 1770 C C . GLY A 1 232 ? 20.265 35.090 -26.378 1.00 15.83 232 GLY A C 1
ATOM 1771 O O . GLY A 1 232 ? 19.390 34.539 -27.070 1.00 16.35 232 GLY A O 1
ATOM 1772 N N . ASP A 1 233 ? 21.026 34.373 -25.552 1.00 15.79 233 ASP A N 1
ATOM 1773 C CA . ASP A 1 233 ? 20.996 32.908 -25.499 1.00 15.81 233 ASP A CA 1
ATOM 1774 C C . ASP A 1 233 ? 20.077 32.353 -24.401 1.00 15.11 233 ASP A C 1
ATOM 1775 O O . ASP A 1 233 ? 20.207 31.135 -24.065 1.00 14.62 233 ASP A O 1
ATOM 1780 N N . ALA A 1 234 ? 19.137 33.163 -23.858 1.00 14.18 234 ALA A N 1
ATOM 1781 C CA . ALA A 1 234 ? 18.211 32.606 -22.812 1.00 13.93 234 ALA A CA 1
ATOM 1782 C C . ALA A 1 234 ? 17.336 31.440 -23.263 1.00 14.32 234 ALA A C 1
ATOM 1783 O O . ALA A 1 234 ? 16.832 30.694 -22.364 1.00 13.00 234 ALA A O 1
ATOM 1785 N N . TRP A 1 235 ? 17.118 31.231 -24.562 1.00 13.22 235 TRP A N 1
ATOM 1786 C CA . TRP A 1 235 ? 16.368 30.067 -25.134 1.00 12.15 235 TRP A CA 1
ATOM 1787 C C . TRP A 1 235 ? 17.085 28.748 -24.827 1.00 12.60 235 TRP A C 1
ATOM 1788 O O . TRP A 1 235 ? 16.427 27.681 -24.824 1.00 11.79 235 TRP A O 1
ATOM 1799 N N . LYS A 1 236 ? 18.414 28.746 -24.586 1.00 13.14 236 LYS A N 1
ATOM 1800 C CA . LYS A 1 236 ? 19.163 27.489 -24.322 1.00 13.23 236 LYS A CA 1
ATOM 1801 C C . LYS A 1 236 ? 18.685 26.753 -23.059 1.00 13.65 236 LYS A C 1
ATOM 1802 O O . LYS A 1 236 ? 18.847 25.494 -22.975 1.00 13.91 236 LYS A O 1
ATOM 1808 N N . ILE A 1 237 ? 18.146 27.490 -22.077 1.00 12.41 237 ILE A N 1
ATOM 1809 C CA . ILE A 1 237 ? 17.617 26.922 -20.826 1.00 12.62 237 ILE A CA 1
ATOM 1810 C C . ILE A 1 237 ? 16.120 27.260 -20.716 1.00 12.84 237 ILE A C 1
ATOM 1811 O O . ILE A 1 237 ? 15.599 27.464 -19.612 1.00 15.01 237 ILE A O 1
ATOM 1816 N N . GLY A 1 238 ? 15.384 27.316 -21.834 1.00 12.26 238 GLY A N 1
ATOM 1817 C CA . GLY A 1 238 ? 14.075 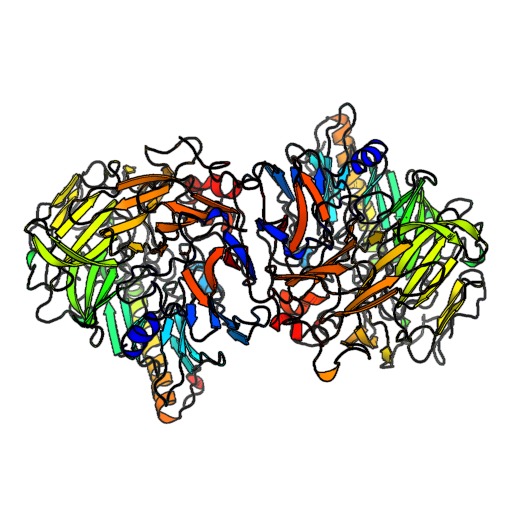27.925 -21.923 1.00 12.19 238 GLY A CA 1
ATOM 1818 C C . GLY A 1 238 ? 12.796 27.162 -21.704 1.00 10.79 238 GLY A C 1
ATOM 1819 O O . GLY A 1 238 ? 11.689 27.728 -21.892 1.00 13.33 238 GLY A O 1
ATOM 1820 N N . GLY A 1 239 ? 12.834 25.881 -21.286 1.00 11.46 239 GLY A N 1
ATOM 1821 C CA . GLY A 1 239 ? 11.584 25.140 -21.023 1.00 12.19 239 GLY A CA 1
ATOM 1822 C C . GLY A 1 239 ? 10.863 24.598 -22.249 1.00 12.71 239 GLY A C 1
ATOM 1823 O O . GLY A 1 239 ? 11.490 24.335 -23.291 1.00 12.17 239 GLY A O 1
ATOM 1824 N N . GLY A 1 240 ? 9.533 24.382 -22.141 1.00 10.99 240 GLY A N 1
ATOM 1825 C CA . GLY A 1 240 ? 8.784 23.804 -23.282 1.00 10.14 240 GLY A CA 1
ATOM 1826 C C . GLY A 1 240 ? 8.762 22.280 -23.327 1.00 10.43 240 GLY A C 1
ATOM 1827 O O . GLY A 1 240 ? 8.431 21.704 -24.398 1.00 10.42 240 GLY A O 1
ATOM 1828 N N . THR A 1 241 ? 9.094 21.582 -22.249 1.00 10.41 241 THR A N 1
ATOM 1829 C CA . THR A 1 241 ? 9.001 20.108 -22.156 1.00 10.14 241 THR A CA 1
ATOM 1830 C C . THR A 1 241 ? 7.573 19.610 -22.426 1.00 11.03 241 THR A C 1
ATOM 1831 O O . THR A 1 241 ? 6.603 20.362 -22.099 1.00 10.50 241 THR A O 1
ATOM 1835 N N . ASN A 1 242 ? 7.396 18.414 -23.025 1.00 9.78 242 ASN A N 1
ATOM 1836 C CA . ASN A 1 242 ? 6.040 17.839 -23.289 1.00 9.87 242 ASN A CA 1
ATOM 1837 C C . ASN A 1 242 ? 5.818 16.550 -22.495 1.00 9.64 242 ASN A C 1
ATOM 1838 O O . ASN A 1 242 ? 6.456 15.547 -22.848 1.00 9.94 242 ASN A O 1
ATOM 1843 N N . TRP A 1 243 ? 4.982 16.555 -21.457 1.00 9.38 243 TRP A N 1
ATOM 1844 C CA . TRP A 1 243 ? 4.828 15.410 -20.513 1.00 9.21 243 TRP A CA 1
ATOM 1845 C C . TRP A 1 243 ? 3.382 14.912 -20.376 1.00 8.46 243 TRP A C 1
ATOM 1846 O O . TRP A 1 243 ? 3.085 14.044 -19.519 1.00 8.80 243 TRP A O 1
ATOM 1857 N N . GLY A 1 244 ? 2.433 15.387 -21.194 1.00 9.23 244 GLY A N 1
ATOM 1858 C CA . GLY A 1 244 ? 1.004 15.000 -21.152 1.00 9.95 244 GLY A CA 1
ATOM 1859 C C . GLY A 1 244 ? 0.563 13.901 -22.107 1.00 10.85 244 GLY A C 1
ATOM 1860 O O . GLY A 1 244 ? 1.013 12.762 -21.952 1.00 17.29 244 GLY A O 1
ATOM 1861 N N . TRP A 1 245 ? -0.307 14.157 -23.103 1.00 9.79 245 TRP A N 1
ATOM 1862 C CA . TRP A 1 245 ? -0.936 13.131 -23.945 1.00 8.56 245 TRP A CA 1
ATOM 1863 C C . TRP A 1 245 ? -0.914 13.474 -25.454 1.00 10.07 245 TRP A C 1
ATOM 1864 O O . TRP A 1 245 ? -0.708 14.660 -25.845 1.00 14.20 245 TRP A O 1
ATOM 1875 N N . TYR A 1 246 ? -1.138 12.498 -26.352 1.00 10.03 246 TYR A N 1
ATOM 1876 C CA . TYR A 1 246 ? -1.292 12.646 -27.805 1.00 9.00 246 TYR A CA 1
ATOM 1877 C C . TYR A 1 246 ? -2.634 12.138 -28.373 1.00 8.62 246 TYR A C 1
ATOM 1878 O O . TYR A 1 246 ? -3.327 11.324 -27.711 1.00 10.29 246 TYR A O 1
ATOM 1887 N N . ALA A 1 247 ? -3.012 12.591 -29.580 1.00 10.20 247 ALA A N 1
ATOM 1888 C CA . ALA A 1 247 ? -3.996 11.966 -30.489 1.00 9.17 247 ALA A CA 1
ATOM 1889 C C . ALA A 1 247 ? -3.399 11.797 -31.888 1.00 9.92 247 ALA A C 1
ATOM 1890 O O . ALA A 1 247 ? -2.339 12.384 -32.158 1.00 11.09 247 ALA A O 1
ATOM 1892 N N . TYR A 1 248 ? -4.046 11.045 -32.801 1.00 10.48 248 TYR A N 1
ATOM 1893 C CA . TYR A 1 248 ? -3.497 10.775 -34.165 1.00 11.12 248 TYR A CA 1
ATOM 1894 C C . TYR A 1 248 ? -4.627 10.584 -35.191 1.00 10.88 248 TYR A C 1
ATOM 1895 O O . TYR A 1 248 ? -5.646 9.931 -34.863 1.00 11.38 248 TYR A O 1
ATOM 1904 N N . ASP A 1 249 ? -4.514 11.112 -36.407 1.00 11.79 249 ASP A N 1
ATOM 1905 C CA . ASP A 1 249 ? -5.485 10.878 -37.515 1.00 13.47 249 ASP A CA 1
ATOM 1906 C C . ASP A 1 249 ? -4.789 10.236 -38.709 1.00 12.18 249 ASP A C 1
ATOM 1907 O O . ASP A 1 249 ? -3.982 10.911 -39.369 1.00 13.24 249 ASP A O 1
ATOM 1912 N N . PRO A 1 250 ? -5.039 8.958 -39.009 1.00 13.34 250 PRO A N 1
ATOM 1913 C CA . PRO A 1 250 ? -4.396 8.311 -40.179 1.00 14.16 250 PRO A CA 1
ATOM 1914 C C . PRO A 1 250 ? -4.635 9.053 -41.502 1.00 13.48 250 PRO A C 1
ATOM 1915 O O . PRO A 1 250 ? -3.858 9.035 -42.490 1.00 17.39 250 PRO A O 1
ATOM 1919 N N . GLY A 1 251 ? -5.747 9.782 -41.601 1.00 14.05 251 GLY A N 1
ATOM 1920 C CA . GLY A 1 251 ? -6.078 10.490 -42.852 1.00 15.30 251 GLY A CA 1
ATOM 1921 C C . GLY A 1 251 ? -5.288 11.769 -43.077 1.00 16.30 251 GLY A C 1
ATOM 1922 O O . GLY A 1 251 ? -5.159 12.200 -44.237 1.00 22.66 251 GLY A O 1
ATOM 1923 N N . THR A 1 252 ? -4.747 12.415 -42.048 1.00 15.12 252 THR A N 1
ATOM 1924 C CA . THR A 1 252 ? -3.843 13.562 -42.169 1.00 14.37 252 THR A CA 1
ATOM 1925 C C . THR A 1 252 ? -2.376 13.150 -41.941 1.00 12.53 252 THR A C 1
ATOM 1926 O O . THR A 1 252 ? -1.474 13.932 -42.348 1.00 13.51 252 THR A O 1
ATOM 1930 N N . ASN A 1 253 ? -2.103 12.000 -41.340 1.00 13.16 253 ASN A N 1
ATOM 1931 C CA . ASN A 1 253 ? -0.851 11.440 -40.853 1.00 13.60 253 ASN A CA 1
ATOM 1932 C C . ASN A 1 253 ? -0.216 12.328 -39.771 1.00 12.89 253 ASN A C 1
ATOM 1933 O O . ASN A 1 253 ? 1.011 12.242 -39.546 1.00 15.00 253 ASN A O 1
ATOM 1938 N N . LEU A 1 254 ? -0.979 13.175 -39.070 1.00 12.26 254 LEU A N 1
ATOM 1939 C CA . LEU A 1 254 ? -0.441 14.048 -38.016 1.00 11.78 254 LEU A CA 1
ATOM 1940 C C . LEU A 1 254 ? -0.688 13.515 -36.602 1.00 12.88 254 LEU A C 1
ATOM 1941 O O . LEU A 1 254 ? -1.801 13.010 -36.291 1.00 11.27 254 LEU A O 1
ATOM 1946 N N . ILE A 1 255 ? 0.292 13.616 -35.686 1.00 11.47 255 ILE A N 1
ATOM 1947 C CA . ILE A 1 255 ? 0.119 13.534 -34.214 1.00 10.93 255 ILE A CA 1
ATOM 1948 C C . ILE A 1 255 ? -0.138 14.934 -33.656 1.00 10.06 255 ILE A C 1
ATOM 1949 O O . ILE A 1 255 ? 0.442 15.933 -34.174 1.00 12.66 255 ILE A O 1
ATOM 1954 N N . TYR A 1 256 ? -0.990 15.042 -32.654 1.00 10.41 256 TYR A N 1
ATOM 1955 C CA . TYR A 1 256 ? -1.421 16.312 -32.042 1.00 10.58 256 TYR A CA 1
ATOM 1956 C C . TYR A 1 256 ? -1.017 16.337 -30.562 1.00 9.29 256 TYR A C 1
ATOM 1957 O O . TYR A 1 256 ? -1.298 15.367 -29.825 1.00 10.41 256 TYR A O 1
ATOM 1966 N N . PHE A 1 257 ? -0.409 17.433 -30.017 1.00 9.94 257 PHE A N 1
ATOM 1967 C CA . PHE A 1 257 ? 0.051 17.505 -28.631 1.00 9.78 257 PHE A CA 1
ATOM 1968 C C . PHE A 1 257 ? 0.439 18.952 -28.284 1.00 8.92 257 PHE A C 1
ATOM 1969 O O . PHE A 1 257 ? 0.594 19.767 -29.240 1.00 10.62 257 PHE A O 1
ATOM 1977 N N . GLY A 1 258 ? 0.608 19.305 -26.991 1.00 9.33 258 GLY A N 1
ATOM 1978 C CA . GLY A 1 258 ? 1.062 20.614 -26.506 1.00 10.48 258 GLY A CA 1
ATOM 1979 C C . GLY A 1 258 ? 2.428 20.669 -25.793 1.00 8.60 258 GLY A C 1
ATOM 1980 O O . GLY A 1 258 ? 2.843 19.737 -25.068 1.00 9.91 258 GLY A O 1
ATOM 1981 N N . THR A 1 259 ? 3.172 21.801 -25.999 1.00 10.22 259 THR A N 1
ATOM 1982 C CA . THR A 1 259 ? 4.448 22.087 -25.289 1.00 9.67 259 THR A CA 1
ATOM 1983 C C . THR A 1 259 ? 4.227 22.921 -24.000 1.00 9.31 259 THR A C 1
ATOM 1984 O O . THR A 1 259 ? 3.245 23.701 -23.883 1.00 10.87 259 THR A O 1
ATOM 1988 N N . GLY A 1 260 ? 5.127 22.719 -23.007 1.00 9.50 260 GLY A N 1
ATOM 1989 C CA . GLY A 1 260 ? 4.930 23.269 -21.638 1.00 11.89 260 GLY A CA 1
ATOM 1990 C C . GLY A 1 260 ? 5.476 24.689 -21.387 1.00 10.94 260 GLY A C 1
ATOM 1991 O O . GLY A 1 260 ? 5.679 25.464 -22.348 1.00 10.54 260 GLY A O 1
ATOM 1992 N N . ASN A 1 261 ? 5.717 25.062 -20.114 1.00 10.58 261 ASN A N 1
ATOM 1993 C CA . ASN A 1 261 ? 6.072 26.438 -19.719 1.00 10.97 261 ASN A CA 1
ATOM 1994 C C . ASN A 1 261 ? 7.521 26.869 -19.995 1.00 10.53 261 ASN A C 1
ATOM 1995 O O . ASN A 1 261 ? 8.441 26.007 -19.977 1.00 10.97 261 ASN A O 1
ATOM 2000 N N . PRO A 1 262 ? 7.754 28.168 -20.206 1.00 10.93 262 PRO A N 1
ATOM 2001 C CA . PRO A 1 262 ? 9.148 28.690 -20.283 1.00 10.65 262 PRO A CA 1
ATOM 2002 C C . PRO A 1 262 ? 9.786 28.781 -18.892 1.00 10.96 262 PRO A C 1
ATOM 2003 O O . PRO A 1 262 ? 9.074 28.890 -17.864 1.00 12.41 262 PRO A O 1
ATOM 2007 N N . ALA A 1 263 ? 11.116 28.749 -18.787 1.00 12.47 263 ALA A N 1
ATOM 2008 C CA . ALA A 1 263 ? 11.951 28.847 -17.585 1.00 11.61 263 ALA A CA 1
ATOM 2009 C C . ALA A 1 263 ? 12.788 30.153 -17.561 1.00 12.44 263 ALA A C 1
ATOM 2010 O O . ALA A 1 263 ? 13.267 30.570 -18.649 1.00 12.36 263 ALA A O 1
ATOM 2012 N N . PRO A 1 264 ? 12.976 30.805 -16.380 1.00 12.10 264 PRO A N 1
ATOM 2013 C CA . PRO A 1 264 ? 12.433 30.422 -15.041 1.00 12.03 264 PRO A CA 1
ATOM 2014 C C . PRO A 1 264 ? 10.985 30.864 -14.815 1.00 11.52 264 PRO A C 1
ATOM 2015 O O . PRO A 1 264 ? 10.384 31.455 -15.733 1.00 12.94 264 PRO A O 1
ATOM 2019 N N . TRP A 1 265 ? 10.377 30.632 -13.618 1.00 12.00 265 TRP A N 1
ATOM 2020 C CA . TRP A 1 265 ? 9.037 31.215 -13.343 1.00 11.76 265 TRP A CA 1
ATOM 2021 C C . TRP A 1 265 ? 9.104 32.747 -13.222 1.00 12.72 265 TRP A C 1
ATOM 2022 O O . TRP A 1 265 ? 8.074 33.405 -13.478 1.00 13.75 265 TRP A O 1
ATOM 2033 N N . ASN A 1 266 ? 10.253 33.346 -12.881 1.00 12.87 266 ASN A N 1
ATOM 2034 C CA . ASN A 1 266 ? 10.464 34.818 -12.812 1.00 12.36 266 ASN A CA 1
ATOM 2035 C C . ASN A 1 266 ? 10.436 35.454 -14.203 1.00 13.36 266 ASN A C 1
ATOM 2036 O O . ASN A 1 266 ? 11.443 35.408 -14.959 1.00 14.58 266 ASN A O 1
ATOM 2041 N N . GLU A 1 267 ? 9.311 36.058 -14.622 1.00 12.61 267 GLU A N 1
ATOM 2042 C CA . GLU A 1 267 ? 9.086 36.614 -15.951 1.00 12.68 267 GLU A CA 1
ATOM 2043 C C . GLU A 1 267 ? 10.029 37.757 -16.334 1.00 12.80 267 GLU A C 1
ATOM 2044 O O . GLU A 1 267 ? 10.263 37.997 -17.530 1.00 14.69 267 GLU A O 1
ATOM 2050 N N . THR A 1 268 ? 10.504 38.498 -15.323 1.00 14.35 268 THR A N 1
ATOM 2051 C CA . THR A 1 268 ? 11.372 39.664 -15.541 1.00 15.02 268 THR A CA 1
ATOM 2052 C C . THR A 1 268 ? 12.740 39.234 -16.088 1.00 13.98 268 THR A C 1
ATOM 2053 O O . THR A 1 268 ? 13.413 40.063 -16.730 1.00 16.43 268 THR A O 1
ATOM 2057 N N . MET A 1 269 ? 13.178 37.985 -15.838 1.00 14.27 269 MET A N 1
ATOM 2058 C CA . MET A 1 269 ? 14.469 37.465 -16.284 1.00 14.41 269 MET A CA 1
ATOM 2059 C C . MET A 1 269 ? 14.413 36.948 -17.732 1.00 14.78 269 MET A C 1
ATOM 2060 O O . MET A 1 269 ? 15.464 36.486 -18.205 1.00 14.91 269 MET A O 1
ATOM 2065 N N . ARG A 1 270 ? 13.278 37.001 -18.467 1.00 13.74 270 ARG A N 1
ATOM 2066 C CA . ARG A 1 270 ? 13.161 36.525 -19.832 1.00 12.46 270 ARG A CA 1
ATOM 2067 C C . ARG A 1 270 ? 12.206 37.363 -20.686 1.00 13.47 270 ARG A C 1
ATOM 2068 O O . ARG A 1 270 ? 11.181 36.830 -21.116 1.00 13.95 270 ARG A O 1
ATOM 2076 N N . PRO A 1 271 ? 12.484 38.626 -20.966 1.00 15.29 271 PRO A N 1
ATOM 2077 C CA . PRO A 1 271 ? 11.600 39.447 -21.834 1.00 14.68 271 PRO A CA 1
ATOM 2078 C C . PRO A 1 271 ? 11.346 38.780 -23.192 1.00 13.33 271 PRO A C 1
ATOM 2079 O O . PRO A 1 271 ? 12.281 38.137 -23.720 1.00 14.21 271 PRO A O 1
ATOM 2083 N N . GLY A 1 272 ? 10.152 38.906 -23.765 1.00 13.24 272 GLY A N 1
ATOM 2084 C CA . GLY A 1 272 ? 9.766 38.395 -25.086 1.00 13.41 272 GLY A CA 1
ATOM 2085 C C . GLY A 1 272 ? 8.622 37.370 -25.078 1.00 13.38 272 GLY A C 1
ATOM 2086 O O . GLY A 1 272 ? 8.292 36.758 -24.027 1.00 14.09 272 GLY A O 1
ATOM 2087 N N . ASP A 1 273 ? 7.992 37.080 -26.252 1.00 12.15 273 ASP A N 1
ATOM 2088 C CA . ASP A 1 273 ? 6.880 36.078 -26.325 1.00 12.47 273 ASP A CA 1
ATOM 2089 C C . ASP A 1 273 ? 7.387 34.652 -26.064 1.00 12.08 273 ASP A C 1
ATOM 2090 O O . ASP A 1 273 ? 6.527 33.787 -25.756 1.00 11.24 273 ASP A O 1
ATOM 2095 N N . ASN A 1 274 ? 8.681 34.310 -26.109 1.00 12.04 274 ASN A N 1
ATOM 2096 C CA . ASN A 1 274 ? 9.223 33.014 -25.612 1.00 12.60 274 ASN A CA 1
ATOM 2097 C C . ASN A 1 274 ? 8.689 31.852 -26.495 1.00 9.53 274 ASN A C 1
ATOM 2098 O O . ASN A 1 274 ? 8.458 30.733 -25.937 1.00 12.30 274 ASN A O 1
ATOM 2103 N N . LYS A 1 275 ? 8.534 32.005 -27.809 1.00 10.29 275 LYS A N 1
ATOM 2104 C CA . LYS A 1 275 ? 8.120 30.875 -28.687 1.00 11.13 275 LYS A CA 1
ATOM 2105 C C . LYS A 1 275 ? 9.175 29.771 -28.778 1.00 10.76 275 LYS A C 1
ATOM 2106 O O . LYS A 1 275 ? 10.417 30.042 -28.670 1.00 10.82 275 LYS A O 1
ATOM 2112 N N . TRP A 1 276 ? 8.774 28.508 -28.944 1.00 10.22 276 TRP A N 1
ATOM 2113 C CA . TRP A 1 276 ? 7.415 27.964 -29.127 1.00 10.31 276 TRP A CA 1
ATOM 2114 C C . TRP A 1 276 ? 6.994 27.149 -27.896 1.00 9.04 276 TRP A C 1
ATOM 2115 O O . TRP A 1 276 ? 6.422 26.061 -27.992 1.00 11.34 276 TRP A O 1
ATOM 2126 N N . THR A 1 277 ? 7.225 27.672 -26.682 1.00 10.54 277 THR A N 1
ATOM 2127 C CA . THR A 1 277 ? 6.612 27.207 -25.439 1.00 10.22 277 THR A CA 1
ATOM 2128 C C . THR A 1 277 ? 5.085 27.423 -25.514 1.00 9.72 277 THR A C 1
ATOM 2129 O O . THR A 1 277 ? 4.623 28.244 -26.349 1.00 11.05 277 THR A O 1
ATOM 2133 N N . MET A 1 278 ? 4.269 26.756 -24.689 1.00 10.01 278 MET A N 1
ATOM 2134 C CA . MET A 1 278 ? 2.809 26.960 -24.603 1.00 10.48 278 MET A CA 1
ATOM 2135 C C . MET A 1 278 ? 2.088 26.813 -25.956 1.00 11.08 278 MET A C 1
ATOM 2136 O O . MET A 1 278 ? 1.144 27.598 -26.220 1.00 11.04 278 MET A O 1
ATOM 2141 N N . THR A 1 279 ? 2.402 25.874 -26.842 1.00 10.13 279 THR A N 1
ATOM 2142 C CA . THR A 1 279 ? 1.926 25.815 -28.258 1.00 10.31 279 THR A CA 1
ATOM 2143 C C . THR A 1 279 ? 1.216 24.499 -28.591 1.00 12.05 279 THR A C 1
ATOM 2144 O O . THR A 1 279 ? 1.699 23.422 -28.189 1.00 10.88 279 THR A O 1
ATOM 2148 N N . ILE A 1 280 ? 0.054 24.579 -29.296 1.00 11.13 280 ILE A N 1
ATOM 2149 C CA . ILE A 1 280 ? -0.611 23.411 -29.922 1.00 9.76 280 ILE A CA 1
ATOM 2150 C C . ILE A 1 280 ? 0.065 23.045 -31.243 1.00 9.59 280 ILE A C 1
ATOM 2151 O O . ILE A 1 280 ? 0.028 23.913 -32.168 1.00 11.37 280 ILE A O 1
ATOM 2156 N N . PHE A 1 281 ? 0.691 21.859 -31.387 1.00 10.54 281 PHE A N 1
ATOM 2157 C CA . PHE A 1 281 ? 1.373 21.381 -32.601 1.00 10.52 281 PHE A CA 1
ATOM 2158 C C . PHE A 1 281 ? 0.610 20.238 -33.327 1.00 11.41 281 PHE A C 1
ATOM 2159 O O . PHE A 1 281 ? -0.007 19.346 -32.695 1.00 11.62 281 PHE A O 1
ATOM 2167 N N . GLY A 1 282 ? 0.702 20.237 -34.658 1.00 11.95 282 GLY A N 1
ATOM 2168 C CA . GLY A 1 282 ? 0.442 19.123 -35.558 1.00 11.51 282 GLY A CA 1
ATOM 2169 C C . GLY A 1 282 ? 1.732 18.704 -36.320 1.00 11.60 282 GLY A C 1
ATOM 2170 O O . GLY A 1 282 ? 2.157 19.537 -37.161 1.00 13.24 282 GLY A O 1
ATOM 2171 N N . ARG A 1 283 ? 2.362 17.546 -36.046 1.00 11.35 283 ARG A N 1
ATOM 2172 C CA . ARG A 1 283 ? 3.620 17.123 -36.660 1.00 11.21 283 ARG A CA 1
ATOM 2173 C C . ARG A 1 283 ? 3.452 15.834 -37.477 1.00 11.26 283 ARG A C 1
ATOM 2174 O O . ARG A 1 283 ? 2.725 14.917 -37.012 1.00 11.53 283 ARG A O 1
ATOM 2182 N N . ASP A 1 284 ? 4.073 15.683 -38.657 1.00 11.60 284 ASP A N 1
ATOM 2183 C CA . ASP A 1 284 ? 4.011 14.428 -39.432 1.00 12.82 284 ASP A CA 1
ATOM 2184 C C . ASP A 1 284 ? 4.579 13.250 -38.629 1.00 13.42 284 ASP A C 1
ATOM 2185 O O . ASP A 1 284 ? 5.681 13.306 -38.067 1.00 14.17 284 ASP A O 1
ATOM 2190 N N . ALA A 1 285 ? 3.886 12.095 -38.553 1.00 12.56 285 ALA A N 1
ATOM 2191 C CA . ALA A 1 285 ? 4.362 10.929 -37.769 1.00 12.28 285 ALA A CA 1
ATOM 2192 C C . ALA A 1 285 ? 5.665 10.316 -38.283 1.00 13.22 285 ALA A C 1
ATOM 2193 O O . ALA A 1 285 ? 6.453 9.819 -37.432 1.00 13.87 285 ALA A O 1
ATOM 2195 N N . ASP A 1 286 ? 5.872 10.311 -39.601 1.00 13.92 286 ASP A N 1
ATOM 2196 C CA . ASP A 1 286 ? 7.099 9.683 -40.135 1.00 15.34 286 ASP A CA 1
ATOM 2197 C C . ASP A 1 286 ? 8.318 10.594 -40.193 1.00 13.66 286 ASP A C 1
ATOM 2198 O O . ASP A 1 286 ? 9.460 10.054 -40.069 1.00 14.12 286 ASP A O 1
ATOM 2203 N N . THR A 1 287 ? 8.244 11.910 -40.380 1.00 14.92 287 THR A N 1
ATOM 2204 C CA . THR A 1 287 ? 9.418 12.813 -40.492 1.00 13.96 287 THR A CA 1
ATOM 2205 C C . THR A 1 287 ? 9.526 13.818 -39.338 1.00 12.85 287 THR A C 1
ATOM 2206 O O . THR A 1 287 ? 10.592 14.497 -39.233 1.00 13.78 287 THR A O 1
ATOM 2210 N N . GLY A 1 288 ? 8.504 13.970 -38.483 1.00 11.92 288 GLY A N 1
ATOM 2211 C CA . GLY A 1 288 ? 8.409 14.979 -37.438 1.00 13.15 288 GLY A CA 1
ATOM 2212 C C . GLY A 1 288 ? 8.141 16.409 -37.885 1.00 12.59 288 GLY A C 1
ATOM 2213 O O . GLY A 1 288 ? 8.041 17.302 -37.004 1.00 12.60 288 GLY A O 1
ATOM 2214 N N . GLU A 1 289 ? 8.007 16.749 -39.179 1.00 12.16 289 GLU A N 1
ATOM 2215 C CA . GLU A 1 289 ? 7.912 18.144 -39.658 1.00 13.06 289 GLU A CA 1
ATOM 2216 C C . GLU A 1 289 ? 6.607 18.786 -39.222 1.00 13.27 289 GLU A C 1
ATOM 2217 O O . GLU A 1 289 ? 5.476 18.232 -39.419 1.00 13.35 289 GLU A O 1
ATOM 2223 N N . ALA A 1 290 ? 6.653 19.987 -38.634 1.00 12.64 290 ALA A N 1
ATOM 2224 C CA . ALA A 1 290 ? 5.429 20.688 -38.167 1.00 12.35 290 ALA A CA 1
ATOM 2225 C C . ALA A 1 290 ? 4.623 21.291 -39.337 1.00 12.87 290 ALA A C 1
ATOM 2226 O O . ALA A 1 290 ? 5.155 22.153 -40.082 1.00 13.50 290 ALA A O 1
ATOM 2228 N N . LYS A 1 291 ? 3.348 20.920 -39.497 1.00 12.09 291 LYS A N 1
ATOM 2229 C CA . LYS A 1 291 ? 2.392 21.539 -40.432 1.00 13.47 291 LYS A CA 1
ATOM 2230 C C . LYS A 1 291 ? 1.804 22.863 -39.876 1.00 13.27 291 LYS A C 1
ATOM 2231 O O . LYS A 1 291 ? 1.614 23.826 -40.660 1.00 12.90 291 LYS A O 1
ATOM 2237 N N . PHE A 1 292 ? 1.477 22.901 -38.571 1.00 13.00 292 PHE A N 1
ATOM 2238 C CA . PHE A 1 292 ? 0.904 24.101 -37.915 1.00 11.60 292 PHE A CA 1
ATOM 2239 C C . PHE A 1 292 ? 1.365 24.191 -36.455 1.00 12.73 292 PHE A C 1
ATOM 2240 O O . PHE A 1 292 ? 1.759 23.161 -35.826 1.00 12.32 292 PHE A O 1
ATOM 22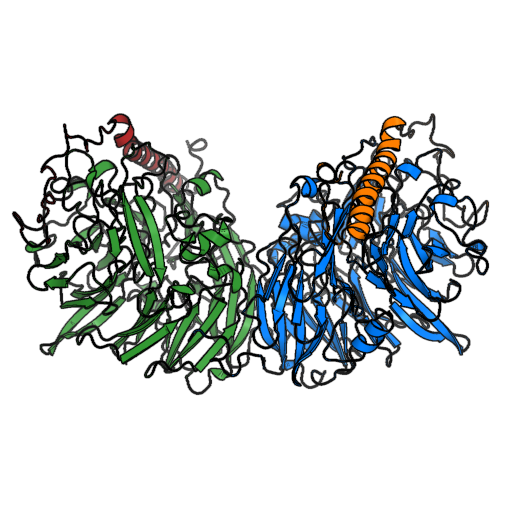48 N N . GLY A 1 293 ? 1.340 25.397 -35.877 1.00 12.20 293 GLY A N 1
ATOM 2249 C CA . GLY A 1 293 ? 1.646 25.691 -34.470 1.00 12.72 293 GLY A CA 1
ATOM 2250 C C . GLY A 1 293 ? 0.907 26.940 -33.972 1.00 12.81 293 GLY A C 1
ATOM 2251 O O . GLY A 1 293 ? 1.133 28.020 -34.603 1.00 13.06 293 GLY A O 1
ATOM 2252 N N . TYR A 1 294 ? 0.042 26.877 -32.950 1.00 11.48 294 TYR A N 1
ATOM 2253 C CA . TYR A 1 294 ? -0.747 27.960 -32.349 1.00 12.01 294 TYR A CA 1
ATOM 2254 C C . TYR A 1 294 ? -0.317 28.227 -30.902 1.00 12.10 294 TYR A C 1
ATOM 2255 O O . TYR A 1 294 ? -0.511 27.344 -30.028 1.00 10.84 294 TYR A O 1
ATOM 2264 N N . GLN A 1 295 ? 0.286 29.390 -30.575 1.00 10.93 295 GLN A N 1
ATOM 2265 C CA . GLN A 1 295 ? 0.774 29.705 -29.201 1.00 10.69 295 GLN A CA 1
ATOM 2266 C C . GLN A 1 295 ? -0.394 30.207 -28.352 1.00 10.50 295 GLN A C 1
ATOM 2267 O O . GLN A 1 295 ? -0.922 31.308 -28.583 1.00 12.92 295 GLN A O 1
ATOM 2273 N N . LYS A 1 296 ? -0.888 29.485 -27.340 1.00 10.62 296 LYS A N 1
ATOM 2274 C CA . LYS A 1 296 ? -1.998 29.834 -26.455 1.00 11.06 296 LYS A CA 1
ATOM 2275 C C . LYS A 1 296 ? -1.634 30.951 -25.460 1.00 11.36 296 LYS A C 1
ATOM 2276 O O . LYS A 1 296 ? -2.478 31.835 -25.218 1.00 12.32 296 LYS A O 1
ATOM 2282 N N . THR A 1 297 ? -0.441 30.915 -24.835 1.00 11.51 297 THR A N 1
ATOM 2283 C CA . THR A 1 297 ? -0.012 31.819 -23.763 1.00 10.38 297 THR A CA 1
ATOM 2284 C C . THR A 1 297 ? 1.342 32.458 -24.100 1.00 10.22 297 THR A C 1
ATOM 2285 O O . THR A 1 297 ? 2.407 31.968 -23.644 1.00 12.46 297 THR A O 1
ATOM 2289 N N . PRO A 1 298 ? 1.393 33.558 -24.886 1.00 11.73 298 PRO A N 1
ATOM 2290 C CA . PRO A 1 298 ? 2.641 34.315 -25.134 1.00 12.85 298 PRO A CA 1
ATOM 2291 C C . PRO A 1 298 ? 3.219 34.885 -23.814 1.00 12.85 298 PRO A C 1
ATOM 2292 O O . PRO A 1 298 ? 2.446 35.393 -22.959 1.00 13.79 298 PRO A O 1
ATOM 2296 N N . HIS A 1 299 ? 4.543 34.851 -23.599 1.00 12.20 299 HIS A N 1
ATOM 2297 C CA . HIS A 1 299 ? 5.192 35.402 -22.389 1.00 12.69 299 HIS A CA 1
ATOM 2298 C C . HIS A 1 299 ? 4.515 34.936 -21.091 1.00 12.04 299 HIS A C 1
ATOM 2299 O O . HIS A 1 299 ? 4.014 35.775 -20.324 1.00 12.62 299 HIS A O 1
ATOM 2306 N N . ASP A 1 300 ? 4.515 33.634 -20.755 1.00 11.74 300 ASP A N 1
ATOM 2307 C CA . ASP A 1 300 ? 3.879 33.166 -19.521 1.00 11.31 300 ASP A CA 1
ATOM 2308 C C . ASP A 1 300 ? 4.326 33.929 -18.259 1.00 11.43 300 ASP A C 1
ATOM 2309 O O . ASP A 1 300 ? 5.538 34.209 -18.049 1.00 13.84 300 ASP A O 1
ATOM 2314 N N . GLU A 1 301 ? 3.367 34.274 -17.370 1.00 11.46 301 GLU A N 1
ATOM 2315 C CA . GLU A 1 301 ? 3.647 34.892 -16.071 1.00 12.38 301 GLU A CA 1
ATOM 2316 C C . GLU A 1 301 ? 3.173 34.044 -14.875 1.00 11.43 301 GLU A C 1
ATOM 2317 O O . GLU A 1 301 ? 3.287 34.525 -13.708 1.00 13.57 301 GLU A O 1
ATOM 2323 N N . TRP A 1 302 ? 2.593 32.851 -15.070 1.00 12.27 302 TRP A N 1
ATOM 2324 C CA . TRP A 1 302 ? 1.799 32.072 -14.115 1.00 11.38 302 TRP A CA 1
ATOM 2325 C C . TRP A 1 302 ? 2.083 30.576 -14.020 1.00 11.83 302 TRP A C 1
ATOM 2326 O O . TRP A 1 302 ? 1.371 29.880 -13.249 1.00 11.73 302 TRP A O 1
ATOM 2337 N N . ASP A 1 303 ? 3.100 30.017 -14.724 1.00 11.85 303 ASP A N 1
ATOM 2338 C CA . ASP A 1 303 ? 3.265 28.543 -14.813 1.00 11.49 303 ASP A CA 1
ATOM 2339 C C . ASP A 1 303 ? 2.019 27.839 -15.386 1.00 11.33 303 ASP A C 1
ATOM 2340 O O . ASP A 1 303 ? 1.587 26.767 -14.854 1.00 14.65 303 ASP A O 1
ATOM 2345 N N . TYR A 1 304 ? 1.406 28.284 -16.503 1.00 12.20 304 TYR A N 1
ATOM 2346 C CA . TYR A 1 304 ? 0.251 27.605 -17.117 1.00 11.21 304 TYR A CA 1
ATOM 2347 C C . TYR A 1 304 ? 0.681 26.517 -18.142 1.00 11.20 304 TYR A C 1
ATOM 2348 O O . TYR A 1 304 ? 0.283 26.524 -19.328 1.00 11.58 304 TYR A O 1
ATOM 2357 N N . ALA A 1 305 ? 1.529 25.545 -17.730 1.00 11.94 305 ALA A N 1
ATOM 2358 C CA . ALA A 1 305 ? 2.123 24.568 -18.682 1.00 11.44 305 ALA A CA 1
ATOM 2359 C C . ALA A 1 305 ? 1.163 23.917 -19.683 1.00 11.87 305 ALA A C 1
ATOM 2360 O O . ALA A 1 305 ? 0.173 23.251 -19.317 1.00 11.90 305 ALA A O 1
ATOM 2362 N N . GLY A 1 306 ? 1.424 24.081 -20.993 1.00 11.10 306 GLY A N 1
ATOM 2363 C CA . GLY A 1 306 ? 0.469 23.795 -22.065 1.00 11.86 306 GLY A CA 1
ATOM 2364 C C . GLY A 1 306 ? 0.325 22.340 -22.534 1.00 10.28 306 GLY A C 1
ATOM 2365 O O . GLY A 1 306 ? 0.044 22.158 -23.749 1.00 10.34 306 GLY A O 1
ATOM 2366 N N . VAL A 1 307 ? 0.470 21.355 -21.638 1.00 9.60 307 VAL A N 1
ATOM 2367 C CA . VAL A 1 307 ? 0.547 19.931 -21.975 1.00 9.38 307 VAL A CA 1
ATOM 2368 C C . VAL A 1 307 ? -0.745 19.101 -21.995 1.00 9.60 307 VAL A C 1
ATOM 2369 O O . VAL A 1 307 ? -0.622 17.831 -22.188 1.00 10.66 307 VAL A O 1
ATOM 2373 N N . ASN A 1 308 ? -1.961 19.650 -21.802 1.00 9.64 308 ASN A N 1
ATOM 2374 C CA . ASN A 1 308 ? -3.156 18.821 -21.499 1.00 9.19 308 ASN A CA 1
ATOM 2375 C C . ASN A 1 308 ? -3.703 18.004 -22.688 1.00 9.39 308 ASN A C 1
ATOM 2376 O O . ASN A 1 308 ? -3.288 18.147 -23.858 1.00 9.95 308 ASN A O 1
ATOM 2381 N N . VAL A 1 309 ? -4.643 17.075 -22.356 1.00 10.01 309 VAL A N 1
ATOM 2382 C CA . VAL A 1 309 ? -5.313 16.125 -23.253 1.00 9.70 309 VAL A CA 1
ATOM 2383 C C . VAL A 1 309 ? -5.852 16.759 -24.562 1.00 10.15 309 VAL A C 1
ATOM 2384 O O . VAL A 1 309 ? -6.366 17.906 -24.595 1.00 9.98 309 VAL A O 1
ATOM 2388 N N . MET A 1 310 ? -5.779 15.996 -25.672 1.00 9.70 310 MET A N 1
ATOM 2389 C CA . MET A 1 310 ? -6.322 16.247 -27.017 1.00 10.05 310 MET A CA 1
ATOM 2390 C C . MET A 1 310 ? -7.478 15.268 -27.343 1.00 10.96 310 MET A C 1
ATOM 2391 O O . MET A 1 310 ? -7.239 14.037 -27.248 1.00 11.98 310 MET A O 1
ATOM 2396 N N . MET A 1 311 ? -8.679 15.697 -27.744 1.00 9.69 311 MET A N 1
ATOM 2397 C CA . MET A 1 311 ? -9.819 14.811 -28.047 1.00 10.35 311 MET A CA 1
ATOM 2398 C C . MET A 1 311 ? -10.386 15.128 -29.456 1.00 10.83 311 MET A C 1
ATOM 2399 O O . MET A 1 311 ? -10.836 16.273 -29.709 1.00 11.38 311 MET A O 1
ATOM 2404 N N . LEU A 1 312 ? -10.386 14.158 -30.408 1.00 10.89 312 LEU A N 1
ATOM 2405 C CA . LEU A 1 312 ? -10.877 14.400 -31.781 1.00 10.71 312 LEU A CA 1
ATOM 2406 C C . LEU A 1 312 ? -12.371 14.120 -31.995 1.00 11.28 312 LEU A C 1
ATOM 2407 O O . LEU A 1 312 ? -12.934 13.192 -31.362 1.00 12.85 312 LEU A O 1
ATOM 2412 N N . SER A 1 313 ? -13.013 14.885 -32.918 1.00 11.99 313 SER A N 1
ATOM 2413 C CA . SER A 1 313 ? -14.445 14.701 -33.267 1.00 12.99 313 SER A CA 1
ATOM 2414 C C . SER A 1 313 ? -14.750 15.272 -34.667 1.00 12.99 313 SER A C 1
ATOM 2415 O O . SER A 1 313 ? -13.893 15.982 -35.246 1.00 12.61 313 SER A O 1
ATOM 2418 N N . GLU A 1 314 ? -15.974 15.011 -35.198 1.00 13.18 314 GLU A N 1
ATOM 2419 C CA . GLU A 1 314 ? -16.402 15.529 -36.501 1.00 15.94 314 GLU A CA 1
ATOM 2420 C C . GLU A 1 314 ? -17.796 16.133 -36.306 1.00 15.68 314 GLU A C 1
ATOM 2421 O O . GLU A 1 314 ? -18.696 15.333 -35.953 1.00 15.80 314 GLU A O 1
ATOM 2427 N N . GLN A 1 315 ? -18.024 17.440 -36.454 1.00 14.63 315 GLN A N 1
ATOM 2428 C CA . GLN A 1 315 ? -19.285 18.119 -36.116 1.00 16.18 315 GLN A CA 1
ATOM 2429 C C . GLN A 1 315 ? -19.597 19.220 -37.143 1.00 14.68 315 GLN A C 1
ATOM 2430 O O . GLN A 1 315 ? -18.661 19.714 -37.783 1.00 17.51 315 GLN A O 1
ATOM 2436 N N . LYS A 1 316 ? -20.822 19.683 -37.316 1.00 16.07 316 LYS A N 1
ATOM 2437 C CA . LYS A 1 316 ? -21.167 20.869 -38.117 1.00 17.86 316 LYS A CA 1
ATOM 2438 C C . LYS A 1 316 ? -20.830 22.147 -37.343 1.00 19.06 316 LYS A C 1
ATOM 2439 O O . LYS A 1 316 ? -21.153 22.267 -36.149 1.00 19.69 316 LYS A O 1
ATOM 2445 N N . ASP A 1 317 ? -20.218 23.145 -37.996 1.00 20.11 317 ASP A N 1
ATOM 2446 C CA . ASP A 1 317 ? -19.925 24.427 -37.336 1.00 19.33 317 ASP A CA 1
ATOM 2447 C C . ASP A 1 317 ? -21.162 25.332 -37.343 1.00 17.50 317 ASP A C 1
ATOM 2448 O O . ASP A 1 317 ? -22.246 24.921 -37.780 1.00 23.01 317 ASP A O 1
ATOM 2453 N N . LYS A 1 318 ? -21.022 26.575 -36.875 1.00 20.23 318 LYS A N 1
ATOM 2454 C CA . LYS A 1 318 ? -22.177 27.469 -36.779 1.00 23.47 318 LYS A CA 1
ATOM 2455 C C . LYS A 1 318 ? -22.716 27.872 -38.138 1.00 26.96 318 LYS A C 1
ATOM 2456 O O . LYS A 1 318 ? -23.840 28.399 -38.238 1.00 30.82 318 LYS A O 1
ATOM 2462 N N . ASP A 1 319 ? -21.959 27.692 -39.211 1.00 27.49 319 ASP A N 1
ATOM 2463 C CA . ASP A 1 319 ? -22.477 28.042 -40.548 1.00 30.47 319 ASP A CA 1
ATOM 2464 C C . ASP A 1 319 ? -23.023 26.816 -41.283 1.00 28.14 319 ASP A C 1
ATOM 2465 O O . ASP A 1 319 ? -23.478 26.897 -42.430 1.00 35.11 319 ASP A O 1
ATOM 2470 N N . GLY A 1 320 ? -22.964 25.684 -40.579 1.00 27.64 320 GLY A N 1
ATOM 2471 C CA . GLY A 1 320 ? -23.499 24.402 -41.021 1.00 28.47 320 GLY A CA 1
ATOM 2472 C C . GLY A 1 320 ? -22.589 23.513 -41.853 1.00 24.31 320 GLY A C 1
ATOM 2473 O O . GLY A 1 320 ? -23.051 22.528 -42.453 1.00 24.19 320 GLY A O 1
ATOM 2474 N N . LYS A 1 321 ? -21.298 23.875 -41.884 1.00 24.18 321 LYS A N 1
ATOM 2475 C CA . LYS A 1 321 ? -20.351 23.054 -42.632 1.00 24.70 321 LYS A CA 1
ATOM 2476 C C . LYS A 1 321 ? -19.709 21.959 -41.800 1.00 19.89 321 LYS A C 1
ATOM 2477 O O . LYS A 1 321 ? -19.292 22.203 -40.652 1.00 22.82 321 LYS A O 1
ATOM 2483 N N . ALA A 1 322 ? -19.561 20.761 -42.365 1.00 20.90 322 ALA A N 1
ATOM 2484 C CA . ALA A 1 322 ? -18.905 19.685 -41.611 1.00 19.90 322 ALA A CA 1
ATOM 2485 C C . ALA A 1 322 ? -17.403 19.904 -41.451 1.00 19.84 322 ALA A C 1
ATOM 2486 O O . ALA A 1 322 ? -16.709 20.152 -42.444 1.00 21.96 322 ALA A O 1
ATOM 2488 N N . ARG A 1 323 ? -16.894 19.830 -40.226 1.00 16.45 323 ARG A N 1
ATOM 2489 C CA . ARG A 1 323 ? -15.494 20.048 -39.877 1.00 16.42 323 ARG A CA 1
ATOM 2490 C C . ARG A 1 323 ? -14.852 18.854 -39.153 1.00 14.85 323 ARG A C 1
ATOM 2491 O O . ARG A 1 323 ? -15.503 18.226 -38.285 1.00 17.81 323 ARG A O 1
ATOM 2499 N N . LYS A 1 324 ? -13.577 18.539 -39.452 1.00 13.87 324 LYS A N 1
ATOM 2500 C CA . LYS A 1 324 ? -12.769 17.604 -38.638 1.00 13.56 324 LYS A CA 1
ATOM 2501 C C . LYS A 1 324 ? -12.002 18.383 -37.568 1.00 12.97 324 LYS A C 1
ATOM 2502 O O . LYS A 1 324 ? -11.254 19.292 -37.958 1.00 13.27 324 LYS A O 1
ATOM 2508 N N . LEU A 1 325 ? -12.151 18.064 -36.271 1.00 11.97 325 LEU A N 1
ATOM 2509 C CA . LEU A 1 325 ? -11.808 18.917 -35.148 1.00 11.96 325 LEU A CA 1
ATOM 2510 C C . LEU A 1 325 ? -10.854 18.272 -34.112 1.00 11.79 325 LEU A C 1
ATOM 2511 O O . LEU A 1 325 ? -10.811 17.048 -34.012 1.00 11.64 325 LEU A O 1
ATOM 2516 N N . LEU A 1 326 ? -10.125 19.087 -33.325 1.00 11.69 326 LEU A N 1
ATOM 2517 C CA . LEU A 1 326 ? -9.526 18.720 -32.035 1.00 10.23 326 LEU A CA 1
ATOM 2518 C C . LEU A 1 326 ? -10.081 19.643 -30.910 1.00 11.16 326 LEU A C 1
ATOM 2519 O O . LEU A 1 326 ? -10.265 20.835 -31.262 1.00 11.43 326 LEU A O 1
ATOM 2524 N N . THR A 1 327 ? -10.283 19.183 -29.674 1.00 11.61 327 THR A N 1
ATOM 2525 C CA . THR A 1 327 ? -10.756 19.968 -28.500 1.00 11.10 327 THR A CA 1
ATOM 2526 C C . THR A 1 327 ? -9.809 19.705 -27.309 1.00 10.25 327 THR A C 1
ATOM 2527 O O . THR A 1 327 ? -9.352 18.568 -27.072 1.00 11.19 327 THR A O 1
ATOM 2531 N N . HIS A 1 328 ? -9.423 20.751 -26.530 1.00 11.49 328 HIS A N 1
ATOM 2532 C CA . HIS A 1 328 ? -8.262 20.818 -25.628 1.00 11.03 328 HIS A CA 1
ATOM 2533 C C . HIS A 1 328 ? -8.452 21.782 -24.446 1.00 10.56 328 HIS A C 1
ATOM 2534 O O . HIS A 1 328 ? -8.343 23.015 -24.714 1.00 11.44 328 HIS A O 1
ATOM 2541 N N . PRO A 1 329 ? -8.731 21.311 -23.214 1.00 10.35 329 PRO A N 1
ATOM 2542 C CA . PRO A 1 329 ? -8.913 22.197 -22.032 1.00 10.70 329 PRO A CA 1
ATOM 2543 C C . PRO A 1 329 ? -7.598 22.567 -21.347 1.00 9.59 329 PRO A C 1
ATOM 2544 O O . PRO A 1 329 ? -6.932 21.670 -20.792 1.00 12.23 329 PRO A O 1
ATOM 2548 N N . ASP A 1 330 ? -7.197 23.850 -21.336 1.00 10.91 330 ASP A N 1
ATOM 2549 C CA . ASP A 1 330 ? -5.853 24.274 -20.871 1.00 10.29 330 ASP A CA 1
ATOM 2550 C C . ASP A 1 330 ? -5.746 24.689 -19.406 1.00 10.21 330 ASP A C 1
ATOM 2551 O O . ASP A 1 330 ? -6.742 25.107 -18.799 1.00 12.21 330 ASP A O 1
ATOM 2556 N N . ARG A 1 331 ? -4.528 24.626 -18.836 1.00 11.70 331 ARG A N 1
ATOM 2557 C CA . ARG A 1 331 ? -4.205 25.155 -17.508 1.00 11.48 331 ARG A CA 1
ATOM 2558 C C . ARG A 1 331 ? -4.670 26.615 -17.310 1.00 11.91 331 ARG A C 1
ATOM 2559 O O . ARG A 1 331 ? -5.078 27.003 -16.207 1.00 12.65 331 ARG A O 1
ATOM 2567 N N . ASN A 1 332 ? -4.619 27.456 -18.351 1.00 12.57 332 ASN A N 1
ATOM 2568 C CA . ASN A 1 332 ? -4.854 28.902 -18.314 1.00 11.62 332 ASN A CA 1
ATOM 2569 C C . ASN A 1 332 ? -6.320 29.281 -18.159 1.00 11.45 332 ASN A C 1
ATOM 2570 O O . ASN A 1 332 ? -6.617 30.497 -18.069 1.00 13.09 332 ASN A O 1
ATOM 2575 N N . GLY A 1 333 ? -7.226 28.288 -18.084 1.00 11.51 333 GLY A N 1
ATOM 2576 C CA . GLY A 1 333 ? -8.665 28.612 -17.914 1.00 12.59 333 GLY A CA 1
ATOM 2577 C C . GLY A 1 333 ? -9.532 28.676 -19.180 1.00 11.34 333 GLY A C 1
ATOM 2578 O O . GLY A 1 333 ? -10.755 28.944 -19.048 1.00 13.82 333 GLY A O 1
ATOM 2579 N N . ILE A 1 334 ? -8.962 28.390 -20.362 1.00 12.06 334 ILE A N 1
ATOM 2580 C CA . ILE A 1 334 ? -9.625 28.414 -21.676 1.00 11.52 334 ILE A CA 1
ATOM 2581 C C . ILE A 1 334 ? -9.698 26.993 -22.281 1.00 10.88 334 ILE A C 1
ATOM 2582 O O . ILE A 1 334 ? -8.666 26.283 -22.239 1.00 12.48 334 ILE A O 1
ATOM 2587 N N . VAL A 1 335 ? -10.859 26.570 -22.834 1.00 12.20 335 VAL A N 1
ATOM 2588 C CA . VAL A 1 335 ? -10.952 25.321 -23.630 1.00 11.61 335 VAL A CA 1
ATOM 2589 C C . VAL A 1 335 ? -10.956 25.676 -25.139 1.00 12.07 335 VAL A C 1
ATOM 2590 O O . VAL A 1 335 ? -11.839 26.462 -25.594 1.00 12.82 335 VAL A O 1
ATOM 2594 N N . TYR A 1 336 ? -10.011 25.159 -25.938 1.00 11.96 336 TYR A N 1
ATOM 2595 C CA . TYR A 1 336 ? -9.717 25.484 -27.340 1.00 10.91 336 TYR A CA 1
ATOM 2596 C C . TYR A 1 336 ? -10.274 24.436 -28.307 1.00 10.88 336 TYR A C 1
ATOM 2597 O O . TYR A 1 336 ? -10.037 23.239 -28.046 1.00 11.99 336 TYR A O 1
ATOM 2606 N N . THR A 1 337 ? -10.9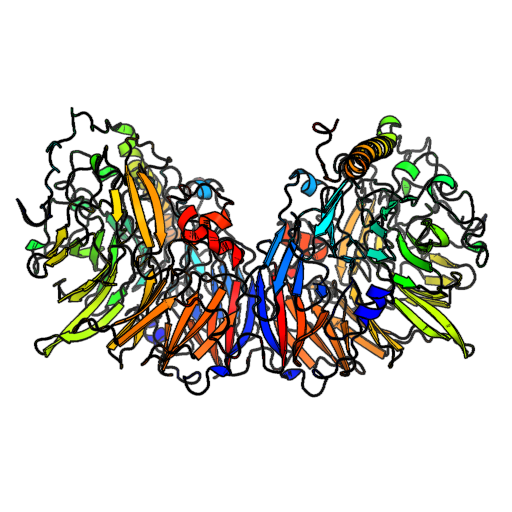58 24.804 -29.395 1.00 12.34 337 THR A N 1
ATOM 2607 C CA . THR A 1 337 ? -11.334 23.908 -30.515 1.00 11.22 337 THR A CA 1
ATOM 2608 C C . THR A 1 337 ? -10.762 24.445 -31.838 1.00 11.21 337 THR A C 1
ATOM 2609 O O . THR A 1 337 ? -10.982 25.623 -32.233 1.00 14.13 337 THR A O 1
ATOM 2613 N N . LEU A 1 338 ? -9.914 23.637 -32.533 1.00 11.58 338 LEU A N 1
ATOM 2614 C CA . LEU A 1 338 ? -9.299 23.959 -33.829 1.00 11.60 338 LEU A CA 1
ATOM 2615 C C . LEU A 1 338 ? -9.683 22.973 -34.961 1.00 11.14 338 LEU A C 1
ATOM 2616 O O . LEU A 1 338 ? -9.916 21.785 -34.696 1.00 13.28 338 LEU A O 1
ATOM 2621 N N . ASP A 1 339 ? -9.680 23.444 -36.230 1.00 11.54 339 ASP A N 1
ATOM 2622 C CA . ASP A 1 339 ? -9.704 22.500 -37.383 1.00 11.55 339 ASP A CA 1
ATOM 2623 C C . ASP A 1 339 ? -8.384 21.702 -37.408 1.00 12.21 339 ASP A C 1
ATOM 2624 O O . ASP A 1 339 ? -7.312 22.346 -37.442 1.00 13.02 339 ASP A O 1
ATOM 2629 N N . ARG A 1 340 ? -8.454 20.367 -37.368 1.00 12.10 340 ARG A N 1
ATOM 2630 C CA . ARG A 1 340 ? -7.236 19.512 -37.270 1.00 11.84 340 ARG A CA 1
ATOM 2631 C C . ARG A 1 340 ? -6.559 19.263 -38.625 1.00 12.30 340 ARG A C 1
ATOM 2632 O O . ARG A 1 340 ? -5.459 18.626 -38.663 1.00 13.50 340 ARG A O 1
ATOM 2640 N N . THR A 1 341 ? -7.136 19.745 -39.747 1.00 11.83 341 THR A N 1
ATOM 2641 C CA . THR A 1 341 ? -6.463 19.628 -41.053 1.00 12.71 341 THR A CA 1
ATOM 2642 C C . THR A 1 341 ? -5.573 20.841 -41.356 1.00 13.89 341 THR A C 1
ATOM 2643 O O . THR A 1 341 ? -4.567 20.689 -42.065 1.00 16.91 341 THR A O 1
ATOM 2647 N N . ASP A 1 342 ? -5.832 22.038 -40.865 1.00 14.75 342 ASP A N 1
ATOM 2648 C CA . ASP A 1 342 ? -5.061 23.257 -41.225 1.00 17.88 342 ASP A CA 1
ATOM 2649 C C . ASP A 1 342 ? -4.750 24.185 -40.040 1.00 17.21 342 ASP A C 1
ATOM 2650 O O . ASP A 1 342 ? -4.044 25.203 -40.193 1.00 17.98 342 ASP A O 1
ATOM 2655 N N . GLY A 1 343 ? -5.229 23.900 -38.826 1.00 14.86 343 GLY A N 1
ATOM 2656 C CA . GLY A 1 343 ? -4.898 24.682 -37.634 1.00 14.10 343 GLY A CA 1
ATOM 2657 C C . GLY A 1 343 ? -5.854 25.839 -37.346 1.00 12.94 343 GLY A C 1
ATOM 2658 O O . GLY A 1 343 ? -5.622 26.570 -36.357 1.00 14.18 343 GLY A O 1
ATOM 2659 N N . ALA A 1 344 ? -6.889 26.092 -38.159 1.00 13.29 344 ALA A N 1
ATOM 2660 C CA . ALA A 1 344 ? -7.721 27.296 -37.986 1.00 14.22 344 ALA A CA 1
ATOM 2661 C C . ALA A 1 344 ? -8.469 27.280 -36.646 1.00 13.64 344 ALA A C 1
ATOM 2662 O O . ALA A 1 344 ? -8.986 26.232 -36.173 1.00 14.34 344 ALA A O 1
ATOM 2664 N N . LEU A 1 345 ? -8.570 28.445 -35.993 1.00 14.30 345 LEU A N 1
ATOM 2665 C CA . LEU A 1 345 ? -9.270 28.597 -34.700 1.00 14.18 345 LEU A CA 1
ATOM 2666 C C . LEU A 1 345 ? -10.799 28.629 -34.843 1.00 16.38 345 LEU A C 1
ATOM 2667 O O . LEU A 1 345 ? -11.343 29.512 -35.579 1.00 19.02 345 LEU A O 1
ATOM 2672 N N . VAL A 1 346 ? -11.553 27.723 -34.179 1.00 13.78 346 VAL A N 1
ATOM 2673 C CA . VAL A 1 346 ? -13.018 27.632 -34.259 1.00 14.32 346 VAL A CA 1
ATOM 2674 C C . VAL A 1 346 ? -13.712 28.194 -32.993 1.00 15.43 346 VAL A C 1
ATOM 2675 O O . VAL A 1 346 ? -14.667 29.002 -33.194 1.00 16.12 346 VAL A O 1
ATOM 2679 N N . SER A 1 347 ? -13.303 27.805 -31.783 1.00 13.62 347 SER A N 1
ATOM 2680 C CA . SER A 1 347 ? -13.851 28.388 -30.547 1.00 12.72 347 SER A CA 1
ATOM 2681 C C . SER A 1 347 ? -12.794 28.426 -29.423 1.00 12.94 347 SER A C 1
ATOM 2682 O O . SER A 1 347 ? -11.806 27.670 -29.444 1.00 12.85 347 SER A O 1
ATOM 2685 N N . ALA A 1 348 ? -12.940 29.342 -28.461 1.00 13.04 348 ALA A N 1
ATOM 2686 C CA . ALA A 1 348 ? -12.024 29.517 -27.311 1.00 13.05 348 ALA A CA 1
ATOM 2687 C C . ALA A 1 348 ? -12.790 30.121 -26.125 1.00 13.09 348 ALA A C 1
ATOM 2688 O O . ALA A 1 348 ? -12.866 31.359 -26.029 1.00 15.80 348 ALA A O 1
ATOM 2690 N N . ASN A 1 349 ? -13.368 29.267 -25.241 1.00 13.37 349 ASN A N 1
ATOM 2691 C CA . ASN A 1 349 ? -14.309 29.714 -24.192 1.00 13.60 349 ASN A CA 1
ATOM 2692 C C . ASN A 1 349 ? -13.825 29.456 -22.764 1.00 13.27 349 ASN A C 1
ATOM 2693 O O . ASN A 1 349 ? -13.008 28.504 -22.514 1.00 13.40 349 ASN A O 1
ATOM 2698 N N . LYS A 1 350 ? -14.282 30.220 -21.762 1.00 13.97 350 LYS A N 1
ATOM 2699 C CA . LYS A 1 350 ? -13.829 30.010 -20.374 1.00 13.15 350 LYS A CA 1
ATOM 2700 C C . LYS A 1 350 ? -14.328 28.691 -19.781 1.00 14.96 350 LYS A C 1
ATOM 2701 O O . LYS A 1 350 ? -15.502 28.318 -19.989 1.00 13.53 350 LYS A O 1
ATOM 2707 N N . LEU A 1 351 ? -13.501 27.982 -19.005 1.00 12.68 351 LEU A N 1
ATOM 2708 C CA . LEU A 1 351 ? -13.841 26.764 -18.238 1.00 12.56 351 LEU A CA 1
ATOM 2709 C C . LEU A 1 351 ? -14.810 27.094 -17.075 1.00 11.89 351 LEU A C 1
ATOM 2710 O O . LEU A 1 351 ? -15.615 26.224 -16.626 1.00 14.62 351 LEU A O 1
ATOM 2715 N N . ASP A 1 352 ? -14.782 28.309 -16.516 1.00 12.54 352 ASP A N 1
ATOM 2716 C CA . ASP A 1 352 ? -15.626 28.825 -15.421 1.00 12.41 352 ASP A CA 1
ATOM 2717 C C . ASP A 1 352 ? -15.636 30.379 -15.486 1.00 13.72 352 ASP A C 1
ATOM 2718 O O . ASP A 1 352 ? -14.631 30.999 -15.855 1.00 14.55 352 ASP A O 1
ATOM 2723 N N . ASP A 1 353 ? -16.738 31.024 -15.120 1.00 15.28 353 ASP A N 1
ATOM 2724 C CA . ASP A 1 353 ? -16.893 32.475 -15.229 1.00 15.65 353 ASP A CA 1
ATOM 2725 C C . ASP A 1 353 ? -15.991 33.259 -14.253 1.00 15.91 353 ASP A C 1
ATOM 2726 O O . ASP A 1 353 ? -15.861 34.475 -14.436 1.00 20.99 353 ASP A O 1
ATOM 2731 N N . THR A 1 354 ? -15.351 32.596 -13.281 1.00 15.61 354 THR A N 1
ATOM 2732 C CA . THR A 1 354 ? -14.472 33.247 -12.306 1.00 15.59 354 THR A CA 1
ATOM 2733 C C . THR A 1 354 ? -13.067 33.460 -12.884 1.00 16.29 354 THR A C 1
ATOM 2734 O O . THR A 1 354 ? -12.249 34.128 -12.210 1.00 18.03 354 THR A O 1
ATOM 2738 N N . VAL A 1 355 ? -12.708 32.961 -14.072 1.00 14.93 355 VAL A N 1
ATOM 2739 C CA . VAL A 1 355 ? -11.381 33.286 -14.661 1.00 14.96 355 VAL A CA 1
ATOM 2740 C C . VAL A 1 355 ? -11.215 34.806 -14.847 1.00 15.86 355 VAL A C 1
ATOM 2741 O O . VAL A 1 355 ? -12.075 35.459 -15.432 1.00 17.37 355 VAL A O 1
ATOM 2745 N N . ASN A 1 356 ? -10.121 35.382 -14.347 1.00 16.97 356 ASN A N 1
ATOM 2746 C CA . ASN A 1 356 ? -9.822 36.814 -14.466 1.00 15.89 356 ASN A CA 1
ATOM 2747 C C . ASN A 1 356 ? -8.476 37.196 -15.070 1.00 15.53 356 ASN A C 1
ATOM 2748 O O . ASN A 1 356 ? -8.276 38.411 -15.382 1.00 16.44 356 ASN A O 1
ATOM 2753 N N . VAL A 1 357 ? -7.534 36.283 -15.357 1.00 15.15 357 VAL A N 1
ATOM 2754 C CA . VAL A 1 357 ? -6.225 36.597 -15.909 1.00 14.84 357 VAL A CA 1
ATOM 2755 C C . VAL A 1 357 ? -6.297 37.210 -17.323 1.00 16.73 357 VAL A C 1
ATOM 2756 O O . VAL A 1 357 ? -5.484 38.107 -17.646 1.00 15.65 357 VAL A O 1
ATOM 2760 N N . PHE A 1 358 ? -7.254 36.823 -18.177 1.00 16.84 358 PHE A N 1
ATOM 2761 C CA . PHE A 1 358 ? -7.587 37.334 -19.495 1.00 16.33 358 PHE A CA 1
ATOM 2762 C C . PHE A 1 358 ? -9.036 37.864 -19.529 1.00 17.49 358 PHE A C 1
ATOM 2763 O O . PHE A 1 358 ? -9.885 37.256 -18.875 1.00 19.77 358 PHE A O 1
ATOM 2771 N N . LYS A 1 359 ? -9.306 38.921 -20.293 1.00 17.90 359 LYS A N 1
ATOM 2772 C CA . LYS A 1 359 ? -10.689 39.400 -20.507 1.00 18.71 359 LYS A CA 1
ATOM 2773 C C . LYS A 1 359 ? -11.426 38.453 -21.467 1.00 17.92 359 LYS A C 1
ATOM 2774 O O . LYS A 1 359 ? -12.606 38.156 -21.271 1.00 21.66 359 LYS A O 1
ATOM 2780 N N . SER A 1 360 ? -10.772 37.967 -22.515 1.00 17.56 360 SER A N 1
ATOM 2781 C CA . SER A 1 360 ? -11.275 37.134 -23.598 1.00 17.01 360 SER A CA 1
ATOM 2782 C C . SER A 1 360 ? -10.133 36.630 -24.492 1.00 17.66 360 SER A C 1
ATOM 2783 O O . SER A 1 360 ? -9.002 37.080 -24.278 1.00 17.11 360 SER A O 1
ATOM 2786 N N . VAL A 1 361 ? -10.450 35.757 -25.448 1.00 16.93 361 VAL A N 1
ATOM 2787 C CA . VAL A 1 361 ? -9.514 35.409 -26.529 1.00 15.89 361 VAL A CA 1
ATOM 2788 C C . VAL A 1 361 ? -10.060 35.930 -27.878 1.00 15.62 361 VAL A C 1
ATOM 2789 O O . VAL A 1 361 ? -11.205 35.605 -28.267 1.00 20.02 361 VAL A O 1
ATOM 2793 N N . ASP A 1 362 ? -9.286 36.759 -28.604 1.00 15.39 362 ASP A N 1
ATOM 2794 C CA . ASP A 1 362 ? -9.723 37.314 -29.902 1.00 16.17 362 ASP A CA 1
ATOM 2795 C C . ASP A 1 362 ? -9.594 36.237 -30.991 1.00 15.92 362 ASP A C 1
ATOM 2796 O O . ASP A 1 362 ? -8.455 35.836 -31.294 1.00 17.13 362 ASP A O 1
ATOM 2801 N N . LEU A 1 363 ? -10.713 35.746 -31.556 1.00 18.00 363 LEU A N 1
ATOM 2802 C CA . LEU A 1 363 ? -10.674 34.663 -32.538 1.00 18.31 363 LEU A CA 1
ATOM 2803 C C . LEU A 1 363 ? -10.098 35.089 -33.886 1.00 17.67 363 LEU A C 1
ATOM 2804 O O . LEU A 1 363 ? -9.646 34.205 -34.637 1.00 19.39 363 LEU A O 1
ATOM 2809 N N . LYS A 1 364 ? -10.107 36.365 -34.252 1.00 16.95 364 LYS A N 1
ATOM 2810 C CA . LYS A 1 364 ? -9.554 36.842 -35.522 1.00 20.03 364 LYS A CA 1
ATOM 2811 C C . LYS A 1 364 ? -8.022 37.031 -35.487 1.00 20.89 364 LYS A C 1
ATOM 2812 O O . LYS A 1 364 ? -7.373 36.676 -36.476 1.00 20.99 364 LYS A O 1
ATOM 2814 N N . THR A 1 365 ? -7.478 37.576 -34.386 1.00 18.94 365 THR A N 1
ATOM 2815 C CA . THR A 1 365 ? -6.026 37.709 -34.261 1.00 21.55 365 THR A CA 1
ATOM 2816 C C . THR A 1 365 ? -5.354 36.522 -33.587 1.00 18.64 365 THR A C 1
ATOM 2817 O O . THR A 1 365 ? -4.127 36.346 -33.787 1.00 23.38 365 THR A O 1
ATOM 2821 N N . GLY A 1 366 ? -6.096 35.748 -32.807 1.00 17.78 366 GLY A N 1
ATOM 2822 C CA . GLY A 1 366 ? -5.626 34.631 -31.987 1.00 18.20 366 GLY A CA 1
ATOM 2823 C C . GLY A 1 366 ? -4.977 34.997 -30.685 1.00 15.76 366 GLY A C 1
ATOM 2824 O O . GLY A 1 366 ? -4.523 34.097 -29.933 1.00 20.52 366 GLY A O 1
ATOM 2825 N N . GLN A 1 367 ? -4.807 36.262 -30.287 1.00 17.64 367 GLN A N 1
ATOM 2826 C CA . GLN A 1 367 ? -4.127 36.682 -29.071 1.00 17.10 367 GLN A CA 1
ATOM 2827 C C . GLN A 1 367 ? -5.074 36.732 -27.871 1.00 15.56 367 GLN A C 1
ATOM 2828 O O . GLN A 1 367 ? -6.190 37.221 -28.084 1.00 18.46 367 GLN A O 1
ATOM 2834 N N . PRO A 1 368 ? -4.681 36.282 -26.674 1.00 15.30 368 PRO A N 1
ATOM 2835 C CA . PRO A 1 368 ? -5.507 36.498 -25.479 1.00 16.35 368 PRO A CA 1
ATOM 2836 C C . PRO A 1 368 ? -5.420 37.968 -25.030 1.00 17.39 368 PRO A C 1
ATOM 2837 O O . PRO A 1 368 ? -4.270 38.466 -25.069 1.00 16.79 368 PRO A O 1
ATOM 2841 N N . VAL A 1 369 ? -6.549 38.605 -24.665 1.00 15.08 369 VAL A N 1
ATOM 2842 C CA . VAL A 1 369 ? -6.555 40.018 -24.199 1.00 17.46 369 VAL A CA 1
ATOM 2843 C C . VAL A 1 369 ? -6.231 40.060 -22.706 1.00 15.45 369 VAL A C 1
ATOM 2844 O O . VAL A 1 369 ? -7.098 39.586 -21.921 1.00 17.51 369 VAL A O 1
ATOM 2848 N N . ARG A 1 370 ? -5.039 40.529 -22.289 1.00 14.74 370 ARG A N 1
ATOM 2849 C CA . ARG A 1 370 ? -4.554 40.440 -20.908 1.00 15.86 370 ARG A CA 1
ATOM 2850 C C . ARG A 1 370 ? -5.233 41.460 -20.000 1.00 17.13 370 ARG A C 1
ATOM 2851 O O . ARG A 1 370 ? -5.411 42.601 -20.492 1.00 17.56 370 ARG A O 1
ATOM 2859 N N . ASP A 1 371 ? -5.560 41.146 -18.738 1.00 16.15 371 ASP A N 1
ATOM 2860 C CA . ASP A 1 371 ? -5.932 42.184 -17.744 1.00 17.66 371 ASP A CA 1
ATOM 2861 C C . ASP A 1 371 ? -4.698 42.544 -16.903 1.00 16.15 371 ASP A C 1
ATOM 2862 O O . ASP A 1 371 ? -4.335 41.680 -16.075 1.00 16.90 371 ASP A O 1
ATOM 2867 N N . PRO A 1 372 ? -4.036 43.701 -17.035 1.00 16.88 372 PRO A N 1
ATOM 2868 C CA . PRO A 1 372 ? -2.789 43.960 -16.319 1.00 17.18 372 PRO A CA 1
ATOM 2869 C C . PRO A 1 372 ? -2.862 43.952 -14.788 1.00 18.86 372 PRO A C 1
ATOM 2870 O O . PRO A 1 372 ? -1.812 43.800 -14.102 1.00 17.65 372 PRO A O 1
ATOM 2874 N N . GLU A 1 373 ? -4.044 44.074 -14.187 1.00 16.91 373 GLU A N 1
ATOM 2875 C CA . GLU A 1 373 ? -4.182 43.970 -12.719 1.00 19.75 373 GLU A CA 1
ATOM 2876 C C . GLU A 1 373 ? -3.915 42.566 -12.161 1.00 17.58 373 GLU A C 1
ATOM 2877 O O . GLU A 1 373 ? -3.768 42.409 -10.931 1.00 18.50 373 GLU A O 1
ATOM 2883 N N . TYR A 1 374 ? -3.843 41.562 -13.044 1.00 16.10 374 TYR A N 1
ATOM 2884 C CA . TYR A 1 374 ? -3.646 40.155 -12.631 1.00 16.78 374 TYR A CA 1
ATOM 2885 C C . TYR A 1 374 ? -2.382 39.572 -13.260 1.00 17.03 374 TYR A C 1
ATOM 2886 O O . TYR A 1 374 ? -2.234 38.336 -13.306 1.00 17.82 374 TYR A O 1
ATOM 2895 N N . GLY A 1 375 ? -1.440 40.406 -13.721 1.00 16.04 375 GLY A N 1
ATOM 2896 C CA . GLY A 1 375 ? -0.104 40.026 -14.132 1.00 15.25 375 GLY A CA 1
ATOM 2897 C C . GLY A 1 375 ? 0.917 39.778 -13.012 1.00 16.70 375 GLY A C 1
ATOM 2898 O O . GLY A 1 375 ? 0.579 40.110 -11.857 1.00 19.44 375 GLY A O 1
ATOM 2899 N N . THR A 1 376 ? 2.115 39.224 -13.292 1.00 14.77 376 THR A N 1
ATOM 2900 C CA . THR A 1 376 ? 3.186 39.138 -12.297 1.00 14.59 376 THR A CA 1
ATOM 2901 C C . THR A 1 376 ? 4.424 39.949 -12.766 1.00 16.11 376 THR A C 1
ATOM 2902 O O . THR A 1 376 ? 4.614 40.194 -13.986 1.00 15.73 376 THR A O 1
ATOM 2906 N N . ARG A 1 377 ? 5.293 40.375 -11.827 1.00 16.64 377 ARG A N 1
ATOM 2907 C CA . ARG A 1 377 ? 6.518 41.159 -12.044 1.00 16.95 377 ARG A CA 1
ATOM 2908 C C . ARG A 1 377 ? 7.393 41.314 -10.793 1.00 18.79 377 ARG A C 1
ATOM 2909 O O . ARG A 1 377 ? 6.895 41.233 -9.642 1.00 16.48 377 ARG A O 1
ATOM 2917 N N . MET A 1 378 ? 8.697 41.573 -10.938 1.00 19.11 378 MET A N 1
ATOM 2918 C CA . MET A 1 378 ? 9.610 41.848 -9.814 1.00 18.26 378 MET A CA 1
ATOM 2919 C C . MET A 1 378 ? 9.157 43.017 -8.922 1.00 18.82 378 MET A C 1
ATOM 2920 O O . MET A 1 378 ? 8.586 44.012 -9.434 1.00 20.35 378 MET A O 1
ATOM 2925 N N . ASP A 1 379 ? 9.476 42.929 -7.607 1.00 19.75 379 ASP A N 1
ATOM 2926 C CA . ASP A 1 379 ? 9.224 44.010 -6.645 1.00 19.67 379 ASP A CA 1
ATOM 2927 C C . ASP A 1 379 ? 7.726 44.301 -6.423 1.00 19.05 379 ASP A C 1
ATOM 2928 O O . ASP A 1 379 ? 7.313 45.420 -6.045 1.00 24.51 379 ASP A O 1
ATOM 2933 N N . HIS A 1 380 ? 6.847 43.305 -6.635 1.00 18.52 380 HIS A N 1
ATOM 2934 C CA . HIS A 1 380 ? 5.386 43.438 -6.513 1.00 18.62 380 HIS A CA 1
ATOM 2935 C C . HIS A 1 380 ? 4.751 42.137 -6.025 1.00 19.91 380 HIS A C 1
ATOM 2936 O O . HIS A 1 380 ? 5.061 41.085 -6.603 1.00 18.77 380 HIS A O 1
ATOM 2943 N N . LEU A 1 381 ? 3.880 42.179 -5.031 1.00 19.25 381 LEU A N 1
ATOM 2944 C CA . LEU A 1 381 ? 3.134 40.987 -4.598 1.00 17.71 381 LEU A CA 1
ATOM 2945 C C . LEU A 1 381 ? 1.748 40.991 -5.259 1.00 19.94 381 LEU A C 1
ATOM 2946 O O . LEU A 1 381 ? 0.913 41.840 -4.876 1.00 26.55 381 LEU A O 1
ATOM 2951 N N . ALA A 1 382 ? 1.507 40.106 -6.229 1.00 16.28 382 ALA A N 1
ATOM 2952 C CA . ALA A 1 382 ? 0.199 39.982 -6.906 1.00 17.79 382 ALA A CA 1
ATOM 2953 C C . ALA A 1 382 ? -0.798 39.115 -6.143 1.00 17.57 382 ALA A C 1
ATOM 2954 O O . ALA A 1 382 ? -0.429 38.017 -5.662 1.00 21.13 382 ALA A O 1
ATOM 2956 N N . LYS A 1 383 ? -2.053 39.571 -5.980 1.00 16.83 383 LYS A N 1
ATOM 2957 C CA . LYS A 1 383 ? -3.033 38.824 -5.176 1.00 17.84 383 LYS A CA 1
ATOM 2958 C C . LYS A 1 383 ? -4.307 38.428 -5.933 1.00 15.19 383 LYS A C 1
ATOM 2959 O O . LYS A 1 383 ? -4.749 39.137 -6.880 1.00 17.49 383 LYS A O 1
ATOM 2965 N N . ASP A 1 384 ? -4.944 37.330 -5.545 1.00 16.29 384 ASP A N 1
ATOM 2966 C CA . ASP A 1 384 ? -6.230 36.855 -6.035 1.00 15.41 384 ASP A CA 1
ATOM 2967 C C . ASP A 1 384 ? -6.291 36.590 -7.544 1.00 15.89 384 ASP A C 1
ATOM 2968 O O . ASP A 1 384 ? -7.289 36.903 -8.234 1.00 17.20 384 ASP A O 1
ATOM 2973 N N . ILE A 1 385 ? -5.259 35.993 -8.147 1.00 14.47 385 ILE A N 1
ATOM 2974 C CA . ILE A 1 385 ? -5.276 35.586 -9.566 1.00 14.74 385 ILE A CA 1
ATOM 2975 C C . ILE A 1 385 ? -5.981 34.247 -9.822 1.00 13.46 385 ILE A C 1
ATOM 2976 O O . ILE A 1 385 ? -5.660 33.261 -9.115 1.00 14.69 385 ILE A O 1
ATOM 2981 N N . CYS A 1 386 ? -6.897 34.135 -10.769 1.00 12.23 386 CYS A N 1
ATOM 2982 C CA . CYS A 1 386 ? -7.624 32.890 -11.108 1.00 14.86 386 CYS A CA 1
ATOM 2983 C C . CYS A 1 386 ? -7.480 32.565 -12.610 1.00 12.36 386 CYS A C 1
ATOM 2984 O O . CYS A 1 386 ? -7.906 33.430 -13.455 1.00 14.64 386 CYS A O 1
ATOM 2987 N N . PRO A 1 387 ? -6.957 31.434 -13.044 1.00 12.65 387 PRO A N 1
ATOM 2988 C CA . PRO A 1 387 ? -6.462 30.319 -12.205 1.00 12.43 387 PRO A CA 1
ATOM 2989 C C . PRO A 1 387 ? -5.119 30.488 -11.511 1.00 14.08 387 PRO A C 1
ATOM 2990 O O . PRO A 1 387 ? -4.222 31.287 -11.913 1.00 13.96 387 PRO A O 1
ATOM 2994 N N . SER A 1 388 ? -4.913 29.683 -10.462 1.00 13.14 388 SER A N 1
ATOM 2995 C CA . SER A 1 388 ? -3.588 29.395 -9.917 1.00 12.32 388 SER A CA 1
ATOM 2996 C C . SER A 1 388 ? -2.685 28.629 -10.884 1.00 12.08 388 SER A C 1
ATOM 2997 O O . SER A 1 388 ? -3.138 28.123 -11.946 1.00 12.48 388 SER A O 1
ATOM 3000 N N . ALA A 1 389 ? -1.395 28.500 -10.501 1.00 12.27 389 ALA A N 1
ATOM 3001 C CA . ALA A 1 389 ? -0.432 27.697 -11.271 1.00 12.15 389 ALA A CA 1
ATOM 3002 C C . ALA A 1 389 ? -0.820 26.226 -11.373 1.00 12.27 389 ALA A C 1
ATOM 3003 O O . ALA A 1 389 ? -0.390 25.549 -12.324 1.00 12.68 389 ALA A O 1
ATOM 3005 N N . MET A 1 390 ? -1.595 25.662 -10.433 1.00 11.96 390 MET A N 1
ATOM 3006 C CA . MET A 1 390 ? -2.102 24.281 -10.542 1.00 11.50 390 MET A CA 1
ATOM 3007 C C . MET A 1 390 ? -3.127 24.146 -11.675 1.00 13.31 390 MET A C 1
ATOM 3008 O O . MET A 1 390 ? -3.479 23.013 -12.133 1.00 11.35 390 MET A O 1
ATOM 3013 N N . GLY A 1 391 ? -3.648 25.262 -12.219 1.00 11.62 391 GLY A N 1
ATOM 3014 C CA . GLY A 1 391 ? -4.611 25.347 -13.304 1.00 11.08 391 GLY A CA 1
ATOM 3015 C C . GLY A 1 391 ? -6.098 25.225 -12.964 1.00 11.99 391 GLY A C 1
ATOM 3016 O O . GLY A 1 391 ? -6.411 24.699 -11.883 1.00 12.71 391 GLY A O 1
ATOM 3017 N N . TYR A 1 392 ? -7.014 25.621 -13.871 1.00 11.45 392 TYR A N 1
ATOM 3018 C CA . TYR A 1 392 ? -8.430 25.146 -13.795 1.00 11.24 392 TYR A CA 1
ATOM 3019 C C . TYR A 1 392 ? -8.545 23.776 -14.481 1.00 10.65 392 TYR A C 1
ATOM 3020 O O . TYR A 1 392 ? -9.623 23.133 -14.431 1.00 12.49 392 TYR A O 1
ATOM 3029 N N . HIS A 1 393 ? -7.441 23.216 -15.041 1.00 11.39 393 HIS A N 1
ATOM 3030 C CA . HIS A 1 393 ? -7.362 21.830 -15.554 1.00 11.19 393 HIS A CA 1
ATOM 3031 C C . HIS A 1 393 ? -5.881 21.373 -15.500 1.00 10.65 393 HIS A C 1
ATOM 3032 O O . HIS A 1 393 ? -5.049 22.247 -15.877 1.00 11.06 393 HIS A O 1
ATOM 3039 N N . ASN A 1 394 ? -5.563 20.137 -15.079 1.00 10.29 394 ASN A N 1
ATOM 3040 C CA . ASN A 1 394 ? -4.127 19.648 -15.095 1.00 10.68 394 ASN A CA 1
ATOM 3041 C C . ASN A 1 394 ? -4.086 18.361 -15.939 1.00 10.25 394 ASN A C 1
ATOM 3042 O O . ASN A 1 394 ? -4.791 18.240 -16.974 1.00 11.00 394 ASN A O 1
ATOM 3047 N N . GLN A 1 395 ? -3.310 17.321 -15.651 1.00 10.47 395 GLN A N 1
ATOM 3048 C CA . GLN A 1 395 ? -2.934 16.139 -16.417 1.00 9.63 395 GLN A CA 1
ATOM 3049 C C . GLN A 1 395 ? -4.036 15.060 -16.584 1.00 10.25 395 GLN A C 1
ATOM 3050 O O . GLN A 1 395 ? -3.749 14.013 -17.224 1.00 9.45 395 GLN A O 1
ATOM 3056 N N . GLY A 1 396 ? -5.278 15.247 -16.089 1.00 9.84 396 GLY A N 1
ATOM 3057 C CA . GLY A 1 396 ? -6.281 14.169 -16.232 1.00 10.92 396 GLY A CA 1
ATOM 3058 C C . GLY A 1 396 ? -6.761 13.940 -17.663 1.00 10.25 396 GLY A C 1
ATOM 3059 O O . GLY A 1 396 ? -7.013 14.863 -18.486 1.00 10.03 396 GLY A O 1
ATOM 3060 N N . HIS A 1 397 ? -6.919 12.651 -18.075 1.00 9.15 397 HIS A N 1
ATOM 3061 C CA . HIS A 1 397 ? -7.424 12.300 -19.425 1.00 9.06 397 HIS A CA 1
ATOM 3062 C C . HIS A 1 397 ? -8.959 12.208 -19.453 1.00 8.92 397 HIS A C 1
ATOM 3063 O O . HIS A 1 397 ? -9.522 11.259 -18.880 1.00 9.37 397 HIS A O 1
ATOM 3070 N N . ASP A 1 398 ? -9.654 13.147 -20.107 1.00 8.26 398 ASP A N 1
ATOM 3071 C CA . ASP A 1 398 ? -11.141 13.303 -20.154 1.00 9.72 398 ASP A CA 1
ATOM 3072 C C . ASP A 1 398 ? -11.788 12.380 -21.226 1.00 9.29 398 ASP A C 1
ATOM 3073 O O . ASP A 1 398 ? -11.048 11.511 -21.773 1.00 9.65 398 ASP A O 1
ATOM 3078 N N . SER A 1 399 ? -13.097 12.476 -21.519 1.00 9.63 399 SER A N 1
ATOM 3079 C CA . SER A 1 399 ? -13.852 11.611 -22.456 1.00 9.36 399 SER A CA 1
ATOM 3080 C C . SER A 1 399 ? -14.865 12.432 -23.328 1.00 11.73 399 SER A C 1
ATOM 3081 O O . SER A 1 399 ? -15.199 13.585 -22.949 1.00 11.30 399 SER A O 1
ATOM 3084 N N . TYR A 1 400 ? -15.332 11.821 -24.425 1.00 10.20 400 TYR A N 1
ATOM 3085 C CA . TYR A 1 400 ? -16.286 12.416 -25.380 1.00 9.19 400 TYR A CA 1
ATOM 3086 C C . TYR A 1 400 ? -17.347 11.372 -25.824 1.00 10.60 400 TYR A C 1
ATOM 3087 O O . TYR A 1 400 ? -16.919 10.279 -26.259 1.00 11.57 400 TYR A O 1
ATOM 3096 N N . ASP A 1 401 ? -18.667 11.593 -25.741 1.00 12.67 401 ASP A N 1
ATOM 3097 C CA . ASP A 1 401 ? -19.765 10.729 -26.225 1.00 11.60 401 ASP A CA 1
ATOM 3098 C C . ASP A 1 401 ? -20.177 11.178 -27.635 1.00 12.89 401 ASP A C 1
ATOM 3099 O O . ASP A 1 401 ? -20.784 12.273 -27.799 1.00 12.46 401 ASP A O 1
ATOM 3104 N N . PRO A 1 402 ? -19.869 10.434 -28.716 1.00 11.98 402 PRO A N 1
ATOM 3105 C CA . PRO A 1 402 ? -20.144 10.904 -30.077 1.00 14.24 402 PRO A CA 1
ATOM 3106 C C . PRO A 1 402 ? -21.623 11.040 -30.454 1.00 15.15 402 PRO A C 1
ATOM 3107 O O . PRO A 1 402 ? -21.930 11.867 -31.359 1.00 18.96 402 PRO A O 1
ATOM 3111 N N . LYS A 1 403 ? -22.522 10.290 -29.843 1.00 14.46 403 LYS A N 1
ATOM 3112 C CA . LYS A 1 403 ? -23.963 10.482 -30.172 1.00 17.02 403 LYS A CA 1
ATOM 3113 C C . LYS A 1 403 ? -24.486 11.726 -29.486 1.00 16.44 403 LYS A C 1
ATOM 3114 O O . LYS A 1 403 ? -25.277 12.380 -30.202 1.00 17.90 403 LYS A O 1
ATOM 3120 N N . ARG A 1 404 ? -24.124 12.072 -28.248 1.00 15.40 404 ARG A N 1
ATOM 3121 C CA . ARG A 1 404 ? -24.619 13.282 -27.555 1.00 14.20 404 ARG A CA 1
ATOM 3122 C C . ARG A 1 404 ? -23.847 14.567 -27.958 1.00 15.47 404 ARG A C 1
ATOM 3123 O O . ARG A 1 404 ? -24.321 15.692 -27.692 1.00 16.20 404 ARG A O 1
ATOM 3131 N N . GLU A 1 405 ? -22.664 14.461 -28.593 1.00 15.47 405 GLU A N 1
ATOM 3132 C CA . GLU A 1 405 ? -21.738 15.572 -28.922 1.00 13.79 405 GLU A CA 1
ATOM 3133 C C . GLU A 1 405 ? -21.370 16.329 -27.632 1.00 13.48 405 GLU A C 1
ATOM 3134 O O . GLU A 1 405 ? -21.334 17.563 -27.604 1.00 14.41 405 GLU A O 1
ATOM 3140 N N . LEU A 1 406 ? -21.081 15.589 -26.548 1.00 13.38 406 LEU A N 1
ATOM 3141 C CA . LEU A 1 406 ? -20.696 16.203 -25.262 1.00 13.95 406 LEU A CA 1
ATOM 3142 C C . LEU A 1 406 ? -19.305 15.749 -24.760 1.00 11.82 406 LEU A C 1
ATOM 3143 O O . LEU A 1 406 ? -19.064 14.527 -24.782 1.00 12.53 406 LEU A O 1
ATOM 3148 N N . PHE A 1 407 ? -18.448 16.661 -24.305 1.00 11.94 407 PHE A N 1
ATOM 3149 C CA . PHE A 1 407 ? -17.179 16.420 -23.577 1.00 11.80 407 PHE A CA 1
ATOM 3150 C C . PHE A 1 407 ? -17.425 16.408 -22.058 1.00 11.25 407 PHE A C 1
ATOM 3151 O O . PHE A 1 407 ? -18.058 17.350 -21.572 1.00 13.01 407 PHE A O 1
ATOM 3159 N N . PHE A 1 408 ? -16.944 15.400 -21.296 1.00 10.22 408 PHE A N 1
ATOM 3160 C CA . PHE A 1 408 ? -17.078 15.262 -19.840 1.00 10.60 408 PHE A CA 1
ATOM 3161 C C . PHE A 1 408 ? -15.703 15.591 -19.178 1.00 10.92 408 PHE A C 1
ATOM 3162 O O . PHE A 1 408 ? -14.752 14.783 -19.372 1.00 11.08 408 PHE A O 1
ATOM 3170 N N . MET A 1 409 ? -15.576 16.754 -18.511 1.00 10.85 409 MET A N 1
ATOM 3171 C CA . MET A 1 409 ? -14.275 17.303 -18.071 1.00 11.13 409 MET A CA 1
ATOM 3172 C C . MET A 1 409 ? -14.112 17.377 -16.548 1.00 11.03 409 MET A C 1
ATOM 3173 O O . MET A 1 409 ? -14.997 17.929 -15.820 1.00 12.34 409 MET A O 1
ATOM 3178 N N . GLY A 1 410 ? -12.990 16.833 -16.017 1.00 10.71 410 GLY A N 1
ATOM 3179 C CA . GLY A 1 410 ? -12.633 16.934 -14.597 1.00 10.92 410 GLY A CA 1
ATOM 3180 C C . GLY A 1 410 ? -11.769 18.197 -14.360 1.00 10.29 410 GLY A C 1
ATOM 3181 O O . GLY A 1 410 ? -10.670 18.330 -14.925 1.00 11.46 410 GLY A O 1
ATOM 3182 N N . ILE A 1 411 ? -12.298 19.112 -13.544 1.00 11.58 411 ILE A N 1
ATOM 3183 C CA . ILE A 1 411 ? -11.826 20.499 -13.386 1.00 12.18 411 ILE A CA 1
ATOM 3184 C C . ILE A 1 411 ? -11.325 20.824 -11.963 1.00 10.78 411 ILE A C 1
ATOM 3185 O O . ILE A 1 411 ? -11.732 20.178 -10.949 1.00 10.59 411 ILE A O 1
ATOM 3190 N N . ASN A 1 412 ? -10.391 21.796 -11.860 1.00 11.26 412 ASN A N 1
ATOM 3191 C CA . ASN A 1 412 ? -9.879 22.322 -10.590 1.00 10.89 412 ASN A CA 1
ATOM 3192 C C . ASN A 1 412 ? -10.454 23.738 -10.298 1.00 11.17 412 ASN A C 1
ATOM 3193 O O . ASN A 1 412 ? -10.627 24.527 -11.249 1.00 12.85 412 ASN A O 1
ATOM 3198 N N . HIS A 1 413 ? -10.674 24.109 -9.039 1.00 12.28 413 HIS A N 1
ATOM 3199 C CA . HIS A 1 413 ? -11.162 25.423 -8.563 1.00 13.22 413 HIS A CA 1
ATOM 3200 C C . HIS A 1 413 ? -10.213 25.982 -7.497 1.00 13.71 413 HIS A C 1
ATOM 3201 O O . HIS A 1 413 ? -10.498 25.932 -6.255 1.00 12.92 413 HIS A O 1
ATOM 3208 N N . ILE A 1 414 ? -9.048 26.516 -7.901 1.00 13.36 414 ILE A N 1
ATOM 3209 C CA . ILE A 1 414 ? -7.917 26.957 -7.086 1.00 12.87 414 ILE A CA 1
ATOM 3210 C C . ILE A 1 414 ? -7.379 28.307 -7.576 1.00 11.88 414 ILE A C 1
ATOM 3211 O O . ILE A 1 414 ? -7.070 28.357 -8.771 1.00 13.75 414 ILE A O 1
ATOM 3216 N N . CYS A 1 415 ? -7.262 29.348 -6.744 1.00 12.98 415 CYS A N 1
ATOM 3217 C CA . CYS A 1 415 ? -6.669 30.684 -7.043 1.00 12.76 415 CYS A CA 1
ATOM 3218 C C . CYS A 1 415 ? -5.379 30.972 -6.247 1.00 12.67 415 CYS A C 1
ATOM 3219 O O . CYS A 1 415 ? -5.005 30.139 -5.374 1.00 13.53 415 CYS A O 1
ATOM 3222 N N . MET A 1 416 ? -4.617 32.076 -6.453 1.00 12.91 416 MET A N 1
ATOM 3223 C CA . MET A 1 416 ? -3.316 32.323 -5.825 1.00 14.30 416 MET A CA 1
ATOM 3224 C C . MET A 1 416 ? -2.863 33.782 -5.620 1.00 16.10 416 MET A C 1
ATOM 3225 O O . MET A 1 416 ? -3.283 34.745 -6.334 1.00 14.20 416 MET A O 1
ATOM 3230 N N . ASP A 1 417 ? -1.894 33.948 -4.686 1.00 12.90 417 ASP A N 1
ATOM 3231 C CA . ASP A 1 417 ? -0.972 35.085 -4.596 1.00 14.26 417 ASP A CA 1
ATOM 3232 C C . ASP A 1 417 ? 0.461 34.736 -5.064 1.00 14.73 417 ASP A C 1
ATOM 3233 O O . ASP A 1 417 ? 0.858 33.575 -4.889 1.00 16.23 417 ASP A O 1
ATOM 3238 N N . TRP A 1 418 ? 1.261 35.651 -5.658 1.00 16.17 418 TRP A N 1
ATOM 3239 C CA . TRP A 1 418 ? 2.568 35.353 -6.268 1.00 14.55 418 TRP A CA 1
ATOM 3240 C C . TRP A 1 418 ? 3.556 36.525 -6.199 1.00 15.28 418 TRP A C 1
ATOM 3241 O O . TRP A 1 418 ? 3.233 37.649 -6.641 1.00 16.62 418 TRP A O 1
ATOM 3252 N N . GLU A 1 419 ? 4.838 36.342 -5.809 1.00 14.97 419 GLU A N 1
ATOM 3253 C CA . GLU A 1 419 ? 5.939 37.304 -5.964 1.00 15.99 419 GLU A CA 1
ATOM 3254 C C . GLU A 1 419 ? 7.240 36.627 -6.450 1.00 14.93 419 GLU A C 1
ATOM 3255 O O . GLU A 1 419 ? 7.638 35.618 -5.807 1.00 15.65 419 GLU A O 1
ATOM 3261 N N . PRO A 1 420 ? 7.917 37.110 -7.510 1.00 14.43 420 PRO A N 1
ATOM 3262 C CA . PRO A 1 420 ? 9.188 36.535 -7.980 1.00 15.85 420 PRO A CA 1
ATOM 3263 C C . PRO A 1 420 ? 10.444 36.995 -7.209 1.00 16.27 420 PRO A C 1
ATOM 3264 O O . PRO A 1 420 ? 10.325 37.972 -6.398 1.00 19.27 420 PRO A O 1
ATOM 3268 N N . PHE A 1 421 ? 11.580 36.287 -7.451 1.00 15.59 421 PHE A N 1
ATOM 3269 C CA . PHE A 1 421 ? 12.870 36.728 -6.837 1.00 17.75 421 PHE A CA 1
ATOM 3270 C C . PHE A 1 421 ? 14.036 36.415 -7.771 1.00 16.11 421 PHE A C 1
ATOM 3271 O O . PHE A 1 421 ? 13.940 35.457 -8.543 1.00 14.77 421 PHE A O 1
ATOM 3279 N N . MET A 1 422 ? 15.171 37.152 -7.759 1.00 16.43 422 MET A N 1
ATOM 3280 C CA . MET A 1 422 ? 16.326 36.882 -8.638 1.00 16.48 422 MET A CA 1
ATOM 3281 C C . MET A 1 422 ? 17.135 35.678 -8.142 1.00 16.28 422 MET A C 1
ATOM 3282 O O . MET A 1 422 ? 17.256 35.451 -6.916 1.00 18.31 422 MET A O 1
ATOM 3287 N N . LEU A 1 423 ? 17.688 34.876 -9.079 1.00 16.23 423 LEU A N 1
ATOM 3288 C CA . LEU A 1 423 ? 18.486 33.694 -8.731 1.00 16.57 423 LEU A CA 1
ATOM 3289 C C . LEU A 1 423 ? 19.405 33.291 -9.885 1.00 15.13 423 LEU A C 1
ATOM 3290 O O . LEU A 1 423 ? 19.068 33.578 -11.064 1.00 17.06 423 LEU A O 1
ATOM 3295 N N . PRO A 1 424 ? 20.540 32.625 -9.664 1.00 16.91 424 PRO A N 1
ATOM 3296 C CA . PRO A 1 424 ? 21.355 32.088 -10.776 1.00 17.21 424 PRO A CA 1
ATOM 3297 C C . PRO A 1 424 ? 20.945 30.728 -11.354 1.00 18.43 424 PRO A C 1
ATOM 3298 O O . PRO A 1 424 ? 20.244 29.960 -10.659 1.00 19.22 424 PRO A O 1
ATOM 3302 N N . TYR A 1 425 ? 21.375 30.395 -12.576 1.00 17.00 425 TYR A N 1
ATOM 3303 C CA . TYR A 1 425 ? 21.213 29.049 -13.203 1.00 15.86 425 TYR A CA 1
ATOM 3304 C C . TYR A 1 425 ? 22.477 28.219 -12.977 1.00 15.35 425 TYR A C 1
ATOM 3305 O O . TYR A 1 425 ? 23.574 28.699 -13.339 1.00 16.70 425 TYR A O 1
ATOM 3314 N N . LYS A 1 426 ? 22.379 27.034 -12.402 1.00 16.63 426 LYS A N 1
ATOM 3315 C CA . LYS A 1 426 ? 23.447 26.039 -12.226 1.00 16.77 426 LYS A CA 1
ATOM 3316 C C . LYS A 1 426 ? 22.908 24.669 -12.630 1.00 16.10 426 LYS A C 1
ATOM 3317 O O . LYS A 1 426 ? 21.992 24.132 -11.978 1.00 16.97 426 LYS A O 1
ATOM 3323 N N . ALA A 1 427 ? 23.417 24.065 -13.720 1.00 17.09 427 ALA A N 1
ATOM 3324 C CA . ALA A 1 427 ? 22.851 22.777 -14.188 1.00 18.44 427 ALA A CA 1
ATOM 3325 C C . ALA A 1 427 ? 22.791 21.695 -13.120 1.00 20.34 427 ALA A C 1
ATOM 3326 O O . ALA A 1 427 ? 23.829 21.413 -12.456 1.00 17.63 427 ALA A O 1
ATOM 3328 N N . GLY A 1 428 ? 21.613 21.054 -12.973 1.00 16.45 428 GLY A N 1
ATOM 3329 C CA . GLY A 1 428 ? 21.463 20.055 -11.912 1.00 14.86 428 GLY A CA 1
ATOM 3330 C C . GLY A 1 428 ? 20.740 20.602 -10.688 1.00 15.93 428 GLY A C 1
ATOM 3331 O O . GLY A 1 428 ? 20.275 19.799 -9.818 1.00 17.27 428 GLY A O 1
ATOM 3332 N N . GLN A 1 429 ? 20.592 21.914 -10.552 1.00 16.67 429 GLN A N 1
ATOM 3333 C CA . GLN A 1 429 ? 19.883 22.574 -9.460 1.00 15.44 429 GLN A CA 1
ATOM 3334 C C . GLN A 1 429 ? 18.530 23.141 -9.905 1.00 14.08 429 GLN A C 1
ATOM 3335 O O . GLN A 1 429 ? 18.329 23.463 -11.111 1.00 15.72 429 GLN A O 1
ATOM 3341 N N . PHE A 1 430 ? 17.572 23.323 -8.971 1.00 14.57 430 PHE A N 1
ATOM 3342 C CA . PHE A 1 430 ? 16.277 23.939 -9.282 1.00 13.51 430 PHE A CA 1
ATOM 3343 C C . PHE A 1 430 ? 16.455 25.397 -9.764 1.00 13.79 430 PHE A C 1
ATOM 3344 O O . PHE A 1 430 ? 17.393 26.102 -9.333 1.00 17.66 430 PHE A O 1
ATOM 3352 N N . PHE A 1 431 ? 15.543 25.841 -10.657 1.00 12.97 431 PHE A N 1
ATOM 3353 C CA . PHE A 1 431 ? 15.559 27.171 -11.321 1.00 13.30 431 PHE A CA 1
ATOM 3354 C C . PHE A 1 431 ? 14.131 27.704 -11.389 1.00 13.17 431 PHE A C 1
ATOM 3355 O O . PHE A 1 431 ? 13.595 27.936 -12.504 1.00 14.44 431 PHE A O 1
ATOM 3363 N N . VAL A 1 432 ? 13.496 27.918 -10.230 1.00 14.27 432 VAL A N 1
ATOM 3364 C CA . VAL A 1 432 ? 12.093 28.369 -10.162 1.00 13.96 432 VAL A CA 1
ATOM 3365 C C . VAL A 1 432 ? 12.040 29.897 -10.026 1.00 14.24 432 VAL A C 1
ATOM 3366 O O . VAL A 1 432 ? 11.610 30.641 -10.941 1.00 14.38 432 VAL A O 1
ATOM 3370 N N . GLY A 1 433 ? 12.412 30.488 -8.881 1.00 13.44 433 GLY A N 1
ATOM 3371 C CA . GLY A 1 433 ? 12.398 31.937 -8.710 1.00 14.88 433 GLY A CA 1
ATOM 3372 C C . GLY A 1 433 ? 11.052 32.610 -8.423 1.00 12.87 433 GLY A C 1
ATOM 3373 O O . GLY A 1 433 ? 10.867 33.780 -8.854 1.00 15.13 433 GLY A O 1
ATOM 3374 N N . ALA A 1 434 ? 10.120 31.969 -7.715 1.00 13.88 434 ALA A N 1
ATOM 3375 C CA . ALA A 1 434 ? 8.891 32.596 -7.207 1.00 14.75 434 ALA A CA 1
ATOM 3376 C C . ALA A 1 434 ? 8.384 31.900 -5.934 1.00 14.54 434 ALA A C 1
ATOM 3377 O O . ALA A 1 434 ? 8.645 30.686 -5.724 1.00 16.31 434 ALA A O 1
ATOM 3379 N N . THR A 1 435 ? 7.654 32.646 -5.112 1.00 13.88 435 THR A N 1
ATOM 3380 C CA . THR A 1 435 ? 7.007 32.208 -3.871 1.00 15.10 435 THR A CA 1
ATOM 3381 C C . THR A 1 435 ? 5.486 32.386 -3.958 1.00 13.93 435 THR A C 1
ATOM 3382 O O . THR A 1 435 ? 5.080 33.512 -4.308 1.00 14.78 435 THR A O 1
ATOM 3386 N N . LEU A 1 436 ? 4.683 31.360 -3.678 1.00 14.54 436 LEU A N 1
ATOM 3387 C CA . LEU A 1 436 ? 3.224 31.314 -3.871 1.00 14.86 436 LEU A CA 1
ATOM 3388 C C . LEU A 1 436 ? 2.392 31.003 -2.618 1.00 14.55 436 LEU A C 1
ATOM 3389 O O . LEU A 1 436 ? 2.846 30.304 -1.675 1.00 16.86 436 LEU A O 1
ATOM 3394 N N . ASN A 1 437 ? 1.143 31.456 -2.557 1.00 14.76 437 ASN A N 1
ATOM 3395 C CA . ASN A 1 437 ? 0.101 31.103 -1.592 1.00 13.99 437 ASN A CA 1
ATOM 3396 C C . ASN A 1 437 ? -1.171 30.653 -2.344 1.00 14.08 437 ASN A C 1
ATOM 3397 O O . ASN A 1 437 ? -1.637 31.472 -3.172 1.00 15.11 437 ASN A O 1
ATOM 3402 N N . MET A 1 438 ? -1.717 29.449 -2.121 1.00 13.87 438 MET A N 1
ATOM 3403 C CA . MET A 1 438 ? -2.858 28.924 -2.895 1.00 13.86 438 MET A CA 1
ATOM 3404 C C . MET A 1 438 ? -4.041 28.524 -2.023 1.00 13.40 438 MET A C 1
ATOM 3405 O O . MET A 1 438 ? -3.898 28.091 -0.845 1.00 13.62 438 MET A O 1
ATOM 3410 N N . TYR A 1 439 ? -5.285 28.660 -2.537 1.00 13.18 439 TYR A N 1
ATOM 3411 C CA . TYR A 1 439 ? -6.532 28.500 -1.762 1.00 13.90 439 TYR A CA 1
ATOM 3412 C C . TYR A 1 439 ? -7.733 28.256 -2.668 1.00 13.60 439 TYR A C 1
ATOM 3413 O O . TYR A 1 439 ? -7.642 28.447 -3.913 1.00 12.95 439 TYR A O 1
ATOM 3422 N N . PRO A 1 440 ? -8.902 27.825 -2.157 1.00 13.59 440 PRO A N 1
ATOM 3423 C CA . PRO A 1 440 ? -10.092 27.621 -2.985 1.00 12.68 440 PRO A CA 1
ATOM 3424 C C . PRO A 1 440 ? -10.546 28.866 -3.761 1.00 14.83 440 PRO A C 1
ATOM 3425 O O . PRO A 1 440 ? -10.415 30.013 -3.287 1.00 14.11 440 PRO A O 1
ATOM 3429 N N . GLY A 1 441 ? -11.138 28.682 -4.948 1.00 13.52 441 GLY A N 1
ATOM 3430 C CA . GLY A 1 441 ? -11.746 29.749 -5.766 1.00 12.66 441 GLY A CA 1
ATOM 3431 C C . GLY A 1 441 ? -13.061 30.307 -5.156 1.00 14.43 441 GLY A C 1
ATOM 3432 O O . GLY A 1 441 ? -13.498 29.780 -4.108 1.00 14.90 441 GLY A O 1
ATOM 3433 N N . PRO A 1 442 ? -13.654 31.336 -5.752 1.00 15.10 442 PRO A N 1
ATOM 3434 C CA . PRO A 1 442 ? -14.834 32.008 -5.169 1.00 15.55 442 PRO A CA 1
ATOM 3435 C C . PRO A 1 442 ? -16.064 31.128 -4.942 1.00 15.60 442 PRO A C 1
ATOM 3436 O O . PRO A 1 442 ? -16.944 31.536 -4.178 1.00 19.24 442 PRO A O 1
ATOM 3440 N N . LYS A 1 443 ? -16.266 29.958 -5.562 1.00 15.10 443 LYS A N 1
ATOM 3441 C CA . LYS A 1 443 ? -17.430 29.100 -5.362 1.00 14.95 443 LYS A CA 1
ATOM 3442 C C . LYS A 1 443 ? -17.198 28.016 -4.296 1.00 15.23 443 LYS A C 1
ATOM 3443 O O . LYS A 1 443 ? -18.153 27.273 -3.964 1.00 16.81 443 LYS A O 1
ATOM 3449 N N . GLY A 1 444 ? -15.992 27.910 -3.723 1.00 15.82 444 GLY A N 1
ATOM 3450 C CA . GLY A 1 444 ? -15.689 27.031 -2.597 1.00 15.19 444 GLY A CA 1
ATOM 3451 C C . GLY A 1 444 ? -15.651 27.745 -1.234 1.00 15.90 444 GLY A C 1
ATOM 3452 O O . GLY A 1 444 ? -16.123 28.894 -1.082 1.00 17.75 444 GLY A O 1
ATOM 3453 N N . ASP A 1 445 ? -15.084 27.052 -0.214 1.00 18.65 445 ASP A N 1
ATOM 3454 C CA . ASP A 1 445 ? -15.054 27.501 1.193 1.00 17.33 445 ASP A CA 1
ATOM 3455 C C . ASP A 1 445 ? -13.637 27.906 1.608 1.00 19.11 445 ASP A C 1
ATOM 3456 O O . ASP A 1 445 ? -12.779 27.094 2.019 1.00 19.25 445 ASP A O 1
ATOM 3461 N N . ARG A 1 446 ? -13.305 29.197 1.442 1.00 22.77 446 ARG A N 1
ATOM 3462 C CA . ARG A 1 446 ? -11.904 29.586 1.619 1.00 26.67 446 ARG A CA 1
ATOM 3463 C C . ARG A 1 446 ? -11.411 29.557 3.042 1.00 26.06 446 ARG A C 1
ATOM 3464 O O . ARG A 1 446 ? -10.219 29.631 3.375 1.00 31.65 446 ARG A O 1
ATOM 3472 N N . GLN A 1 447 ? -12.242 29.397 4.053 1.00 24.37 447 GLN A N 1
ATOM 3473 C CA . GLN A 1 447 ? -11.694 29.252 5.383 1.00 28.13 447 GLN A CA 1
ATOM 3474 C C . GLN A 1 447 ? -11.624 27.870 5.968 1.00 24.11 447 GLN A C 1
ATOM 3475 O O . GLN A 1 447 ? -10.719 27.725 6.804 1.00 23.90 447 GLN A O 1
ATOM 3481 N N . ASN A 1 448 ? -12.437 26.935 5.491 1.00 23.70 448 ASN A N 1
ATOM 3482 C CA . ASN A 1 448 ? -12.259 25.516 5.838 1.00 22.36 448 ASN A CA 1
ATOM 3483 C C . ASN A 1 448 ? -11.367 24.838 4.801 1.00 19.92 448 ASN A C 1
ATOM 3484 O O . ASN A 1 448 ? -11.026 23.689 5.061 1.00 18.51 448 ASN A O 1
ATOM 3489 N N . TYR A 1 449 ? -10.950 25.419 3.679 1.00 17.39 449 TYR A N 1
ATOM 3490 C CA . TYR A 1 449 ? -10.030 24.746 2.727 1.00 15.16 449 TYR A CA 1
ATOM 3491 C C . TYR A 1 449 ? -10.693 23.477 2.173 1.00 14.66 449 TYR A C 1
ATOM 3492 O O . TYR A 1 449 ? -10.092 22.404 2.034 1.00 14.97 449 TYR A O 1
ATOM 3501 N N . GLU A 1 450 ? -11.959 23.610 1.725 1.00 14.87 450 GLU A N 1
ATOM 3502 C CA . GLU A 1 450 ? -12.678 22.556 0.975 1.00 14.04 450 GLU A CA 1
ATOM 3503 C C . GLU A 1 450 ? -13.500 23.160 -0.196 1.00 13.15 450 GLU A C 1
ATOM 3504 O O . GLU A 1 450 ? -13.697 24.393 -0.163 1.00 14.47 450 GLU A O 1
ATOM 3510 N N . GLY A 1 451 ? -13.965 22.381 -1.187 1.00 13.59 451 GLY A N 1
ATOM 3511 C CA . GLY A 1 451 ? -14.592 22.871 -2.416 1.00 12.73 451 GLY A CA 1
ATOM 3512 C C . GLY A 1 451 ? -13.624 23.305 -3.503 1.00 12.28 451 GLY A C 1
ATOM 3513 O O . GLY A 1 451 ? -13.721 24.416 -4.073 1.00 13.69 451 GLY A O 1
ATOM 3514 N N . LEU A 1 452 ? -12.638 22.469 -3.828 1.00 11.39 452 LEU A N 1
ATOM 3515 C CA . LEU A 1 452 ? -11.485 22.703 -4.704 1.00 12.06 452 LEU A CA 1
ATOM 3516 C C . LEU A 1 452 ? -11.669 22.046 -6.083 1.00 10.94 452 LEU A C 1
ATOM 3517 O O . LEU A 1 452 ? -10.727 22.090 -6.903 1.00 11.36 452 LEU A O 1
ATOM 3522 N N . GLY A 1 453 ? -12.843 21.441 -6.409 1.00 11.74 453 GLY A N 1
ATOM 3523 C CA . GLY A 1 453 ? -13.076 20.745 -7.706 1.00 11.12 453 GLY A CA 1
ATOM 3524 C C . GLY A 1 453 ? -14.452 20.921 -8.323 1.00 11.19 453 GLY A C 1
ATOM 3525 O O . GLY A 1 453 ? -15.407 21.399 -7.643 1.00 12.03 453 GLY A O 1
ATOM 3526 N N . GLN A 1 454 ? -14.613 20.566 -9.613 1.00 11.95 454 GLN A N 1
ATOM 3527 C CA . GLN A 1 454 ? -15.863 20.599 -10.387 1.00 12.59 454 GLN A CA 1
ATOM 3528 C C . GLN A 1 454 ? -15.835 19.469 -11.445 1.00 12.25 454 GLN A C 1
ATOM 3529 O O . GLN A 1 454 ? -14.727 19.066 -11.897 1.00 12.59 454 GLN A O 1
ATOM 3535 N N . ILE A 1 455 ? -16.995 18.952 -11.890 1.00 11.83 455 ILE A N 1
ATOM 3536 C CA . ILE A 1 455 ? -17.125 18.138 -13.113 1.00 11.75 455 ILE A CA 1
ATOM 3537 C C . ILE A 1 455 ? -18.250 18.713 -13.984 1.00 11.56 455 ILE A C 1
ATOM 3538 O O . ILE A 1 455 ? -19.344 19.045 -13.452 1.00 12.75 455 ILE A O 1
ATOM 3543 N N . LYS A 1 456 ? -18.021 18.888 -15.309 1.00 11.74 456 LYS A N 1
ATOM 3544 C CA . LYS A 1 456 ? -18.956 19.574 -16.218 1.00 12.73 456 LYS A CA 1
ATOM 3545 C C . LYS A 1 456 ? -19.134 18.824 -17.555 1.00 12.10 456 LYS A C 1
ATOM 3546 O O . LYS A 1 456 ? -18.175 18.157 -18.018 1.00 13.20 456 LYS A O 1
ATOM 3552 N N . ALA A 1 457 ? -20.287 18.992 -18.236 1.00 12.46 457 ALA A N 1
ATOM 3553 C CA . ALA A 1 457 ? -20.597 18.506 -19.586 1.00 11.53 457 ALA A CA 1
ATOM 3554 C C . ALA A 1 457 ? -20.705 19.657 -20.608 1.00 12.11 457 ALA A C 1
ATOM 3555 O O . ALA A 1 457 ? -21.459 20.613 -20.310 1.00 14.23 457 ALA A O 1
ATOM 3557 N N . TYR A 1 458 ? -20.012 19.628 -21.741 1.00 12.96 458 TYR A N 1
ATOM 3558 C CA . TYR A 1 458 ? -19.760 20.758 -22.637 1.00 12.53 458 TYR A CA 1
ATOM 3559 C C . TYR A 1 458 ? -19.970 20.496 -24.135 1.00 12.91 458 TYR A C 1
ATOM 3560 O O . TYR A 1 458 ? -19.470 19.451 -24.635 1.00 12.30 458 TYR A O 1
ATOM 3569 N N . ASN A 1 459 ? -20.608 21.415 -24.884 1.00 12.47 459 ASN A N 1
ATOM 3570 C CA . ASN A 1 459 ? -20.654 21.400 -26.353 1.00 12.81 459 ASN A CA 1
ATOM 3571 C C . ASN A 1 459 ? -19.665 22.413 -26.950 1.00 13.89 459 ASN A C 1
ATOM 3572 O O . ASN A 1 459 ? -19.732 23.611 -26.574 1.00 13.38 459 ASN A O 1
ATOM 3577 N N . ALA A 1 460 ? -18.742 21.974 -27.831 1.00 12.95 460 ALA A N 1
ATOM 3578 C CA . ALA A 1 460 ? -17.665 22.835 -28.374 1.00 13.26 460 ALA A CA 1
ATOM 3579 C C . ALA A 1 460 ? -18.052 23.861 -29.426 1.00 12.69 460 ALA A C 1
ATOM 3580 O O . ALA A 1 460 ? -17.247 24.764 -29.725 1.00 15.78 460 ALA A O 1
ATOM 3582 N N . ILE A 1 461 ? -19.217 23.776 -30.029 1.00 14.72 461 ILE A N 1
ATOM 3583 C CA . ILE A 1 461 ? -19.611 24.701 -31.100 1.00 15.58 461 ILE A CA 1
ATOM 3584 C C . ILE A 1 461 ? -20.497 25.790 -30.506 1.00 16.27 461 ILE A C 1
ATOM 3585 O O . ILE A 1 461 ? -20.223 26.986 -30.757 1.00 17.37 461 ILE A O 1
ATOM 3590 N N . THR A 1 462 ? -21.520 25.441 -29.705 1.00 16.08 462 THR A N 1
ATOM 3591 C CA . THR A 1 462 ? -22.354 26.467 -29.067 1.00 14.66 462 THR A CA 1
ATOM 3592 C C . THR A 1 462 ? -21.669 27.090 -27.847 1.00 15.55 462 THR A C 1
ATOM 3593 O O . THR A 1 462 ? -21.975 28.216 -27.446 1.00 15.65 462 THR A O 1
ATOM 3597 N N . GLY A 1 463 ? -20.754 26.338 -27.217 1.00 14.51 463 GLY A N 1
ATOM 3598 C CA . GLY A 1 463 ? -20.206 26.795 -25.940 1.00 16.50 463 GLY A CA 1
ATOM 3599 C C . GLY A 1 463 ? -21.037 26.589 -24.686 1.00 17.45 463 GLY A C 1
ATOM 3600 O O . GLY A 1 463 ? -20.614 26.978 -23.575 1.00 18.40 463 GLY A O 1
ATOM 3601 N N . ASP A 1 464 ? -22.225 26.012 -24.743 1.00 16.33 464 ASP A N 1
ATOM 3602 C CA . ASP A 1 464 ? -23.104 25.732 -23.608 1.00 17.68 464 ASP A CA 1
ATOM 3603 C C . ASP A 1 464 ? -22.694 24.526 -22.760 1.00 17.43 464 ASP A C 1
ATOM 3604 O O . ASP A 1 464 ? -22.335 23.471 -23.308 1.00 17.12 464 ASP A O 1
ATOM 3609 N N . TYR A 1 465 ? -22.774 24.711 -21.444 1.00 15.43 465 TYR A N 1
ATOM 3610 C CA . TYR A 1 465 ? -22.582 23.649 -20.425 1.00 15.90 465 TYR A CA 1
ATOM 3611 C C . TYR A 1 465 ? -23.953 23.018 -20.117 1.00 14.20 465 TYR A C 1
ATOM 3612 O O . TYR A 1 465 ? -24.899 23.688 -19.618 1.00 19.36 465 TYR A O 1
ATOM 3621 N N . LYS A 1 466 ? -24.155 21.715 -20.403 1.00 15.12 466 LYS A N 1
ATOM 3622 C CA . LYS A 1 466 ? -25.412 21.007 -20.159 1.00 15.13 466 LYS A CA 1
ATOM 3623 C C . LYS A 1 466 ? -25.695 20.881 -18.651 1.00 14.85 466 LYS A C 1
ATOM 3624 O O . LYS A 1 466 ? -26.868 21.045 -18.228 1.00 16.96 466 LYS A O 1
ATOM 3630 N N . TRP A 1 467 ? -24.641 20.601 -17.873 1.00 13.46 467 TRP A N 1
ATOM 3631 C CA . TRP A 1 467 ? -24.704 20.501 -16.428 1.00 14.22 467 TRP A CA 1
ATOM 3632 C C . TRP A 1 467 ? -23.352 20.756 -15.745 1.00 13.85 467 TRP A C 1
ATOM 3633 O O . TRP A 1 467 ? -22.305 20.595 -16.422 1.00 12.99 467 TRP A O 1
ATOM 3644 N N . GLU A 1 468 ? -23.358 21.178 -14.463 1.00 14.03 468 GLU A N 1
ATOM 3645 C CA . GLU A 1 468 ? -22.159 21.509 -13.688 1.00 13.77 468 GLU A CA 1
ATOM 3646 C C . GLU A 1 468 ? -22.303 21.080 -12.226 1.00 12.99 468 GLU A C 1
ATOM 3647 O O . GLU A 1 468 ? -23.361 21.402 -11.669 1.00 15.81 468 GLU A O 1
ATOM 3653 N N . LYS A 1 469 ? -21.321 20.395 -11.603 1.00 12.77 469 LYS A N 1
ATOM 3654 C CA . LYS A 1 469 ? -21.434 19.921 -10.216 1.00 14.29 469 LYS A CA 1
ATOM 3655 C C . LYS A 1 469 ? -20.164 20.194 -9.385 1.00 13.73 469 LYS A C 1
ATOM 3656 O O . LYS A 1 469 ? -19.057 19.903 -9.924 1.00 15.38 469 LYS A O 1
ATOM 3662 N N . MET A 1 470 ? -20.243 20.727 -8.131 1.00 12.71 470 MET A N 1
ATOM 3663 C CA . MET A 1 470 ? -19.076 20.916 -7.248 1.00 13.01 470 MET A CA 1
ATOM 3664 C C . MET A 1 470 ? -18.573 19.625 -6.573 1.00 14.12 470 MET A C 1
ATOM 3665 O O . MET A 1 470 ? -19.420 18.694 -6.318 1.00 14.65 470 MET A O 1
ATOM 3670 N N . GLU A 1 471 ? -17.263 19.569 -6.273 1.00 12.84 471 GLU A N 1
ATOM 3671 C CA . GLU A 1 471 ? -16.585 18.428 -5.610 1.00 11.70 471 GLU A CA 1
ATOM 3672 C C . GLU A 1 471 ? -15.711 18.867 -4.432 1.00 11.92 471 GLU A C 1
ATOM 3673 O O . GLU A 1 471 ? -15.123 19.947 -4.490 1.00 11.95 471 GLU A O 1
ATOM 3679 N N . ARG A 1 472 ? -15.574 18.065 -3.343 1.00 10.89 472 ARG A N 1
ATOM 3680 C CA . ARG A 1 472 ? -14.728 18.431 -2.215 1.00 11.37 472 ARG A CA 1
ATOM 3681 C C . ARG A 1 472 ? -13.283 18.821 -2.610 1.00 12.70 472 ARG A C 1
ATOM 3682 O O . ARG A 1 472 ? -12.743 19.868 -2.148 1.00 11.40 472 ARG A O 1
ATOM 3690 N N . PHE A 1 473 ? -12.625 18.001 -3.444 1.00 11.78 473 PHE A N 1
ATOM 3691 C CA . PHE A 1 473 ? -11.266 18.224 -3.915 1.00 10.81 473 PHE A CA 1
ATOM 3692 C C . PHE A 1 473 ? -11.195 18.308 -5.466 1.00 10.81 473 PHE A C 1
ATOM 3693 O O . PHE A 1 473 ? -12.161 17.877 -6.174 1.00 11.79 473 PHE A O 1
ATOM 3701 N N . ALA A 1 474 ? -10.108 18.880 -6.028 1.00 10.33 474 ALA A N 1
ATOM 3702 C CA . ALA A 1 474 ? -9.853 18.894 -7.467 1.00 10.92 474 ALA A CA 1
ATOM 3703 C C . ALA A 1 474 ? -10.100 17.560 -8.156 1.00 11.35 474 ALA A C 1
ATOM 3704 O O . ALA A 1 474 ? -9.660 16.530 -7.596 1.00 12.63 474 ALA A O 1
ATOM 3706 N N . VAL A 1 475 ? -10.761 17.537 -9.321 1.00 10.70 475 VAL A N 1
ATOM 3707 C CA . VAL A 1 475 ? -10.989 16.244 -10.042 1.00 10.71 475 VAL A CA 1
ATOM 3708 C C . VAL A 1 475 ? -9.748 16.031 -10.948 1.00 10.34 475 VAL A C 1
ATOM 3709 O O . VAL A 1 475 ? -9.654 16.516 -12.083 1.00 13.10 475 VAL A O 1
ATOM 3713 N N . TRP A 1 476 ? -8.705 15.371 -10.422 1.00 10.40 476 TRP A N 1
ATOM 3714 C CA . TRP A 1 476 ? -7.350 15.355 -10.966 1.00 9.95 476 TRP A CA 1
ATOM 3715 C C . TRP A 1 476 ? -7.066 14.288 -12.040 1.00 9.69 476 TRP A C 1
ATOM 3716 O O . TRP A 1 476 ? -6.151 14.477 -12.885 1.00 9.99 476 TRP A O 1
ATOM 3727 N N . GLY A 1 477 ? -7.785 13.162 -12.017 1.00 10.56 477 GLY A N 1
ATOM 3728 C CA . GLY A 1 477 ? -7.485 11.969 -12.826 1.00 10.38 477 GLY A CA 1
ATOM 3729 C C . GLY A 1 477 ? -8.237 11.763 -14.128 1.00 10.50 477 GLY A C 1
ATOM 3730 O O . GLY A 1 477 ? -8.040 10.719 -14.794 1.00 12.33 477 GLY A O 1
ATOM 3731 N N . GLY A 1 478 ? -9.145 12.628 -14.601 1.00 10.65 478 GLY A N 1
ATOM 3732 C CA . GLY A 1 478 ? -9.882 12.404 -15.849 1.00 11.34 478 GLY A CA 1
ATOM 3733 C C . GLY A 1 478 ? -11.228 11.678 -15.701 1.00 10.52 478 GLY A C 1
ATOM 3734 O O . GLY A 1 478 ? -11.724 11.519 -14.545 1.00 11.29 478 GLY A O 1
ATOM 3735 N N . THR A 1 479 ? -11.808 11.230 -16.839 1.00 9.25 479 THR A N 1
ATOM 3736 C CA . THR A 1 479 ? -13.157 10.593 -16.917 1.00 9.99 479 THR A CA 1
ATOM 3737 C C . THR A 1 479 ? -13.261 9.487 -18.002 1.00 9.60 479 THR A C 1
ATOM 3738 O O . THR A 1 479 ? -12.381 9.425 -18.910 1.00 10.38 479 THR A O 1
ATOM 3742 N N . MET A 1 480 ? -14.336 8.653 -17.971 1.00 9.91 480 MET A N 1
ATOM 3743 C CA . MET A 1 480 ? -14.627 7.604 -18.969 1.00 9.61 480 MET A CA 1
ATOM 3744 C C . MET A 1 480 ? -16.155 7.524 -19.172 1.00 10.43 480 MET A C 1
ATOM 3745 O O . MET A 1 480 ? -16.887 7.553 -18.149 1.00 13.79 480 MET A O 1
ATOM 3750 N N . ALA A 1 481 ? -16.679 7.444 -20.409 1.00 10.23 481 ALA A N 1
ATOM 3751 C CA . ALA A 1 481 ? -18.129 7.442 -20.654 1.00 10.98 481 ALA A CA 1
ATOM 3752 C C . ALA A 1 481 ? -18.617 6.228 -21.473 1.00 10.31 481 ALA A C 1
ATOM 3753 O O . ALA A 1 481 ? -17.795 5.679 -22.246 1.00 10.42 481 ALA A O 1
ATOM 3755 N N . THR A 1 482 ? -19.880 5.809 -21.311 1.00 10.58 482 THR A N 1
ATOM 3756 C CA . THR A 1 482 ? -20.410 4.628 -22.027 1.00 11.11 482 THR A CA 1
ATOM 3757 C C . THR A 1 482 ? -21.822 4.816 -22.622 1.00 11.35 482 THR A C 1
ATOM 3758 O O . THR A 1 482 ? -22.570 5.744 -22.248 1.00 11.57 482 THR A O 1
ATOM 3762 N N . ALA A 1 483 ? -22.196 3.898 -23.542 1.00 12.56 483 ALA A N 1
ATOM 3763 C CA . ALA A 1 483 ? -23.533 3.863 -24.178 1.00 14.07 483 ALA A CA 1
ATOM 3764 C C . ALA A 1 483 ? -24.654 3.366 -23.265 1.00 13.86 483 ALA A C 1
ATOM 3765 O O . ALA A 1 483 ? -25.842 3.337 -23.635 1.00 14.24 483 ALA A O 1
ATOM 3767 N N . GLY A 1 484 ? -24.351 2.950 -22.011 1.00 12.91 484 GLY A N 1
ATOM 3768 C CA . GLY A 1 484 ? -25.275 2.761 -20.888 1.00 11.95 484 GLY A CA 1
ATOM 3769 C C . GLY A 1 484 ? -25.725 4.041 -20.179 1.00 13.64 484 GLY A C 1
ATOM 3770 O O . GLY A 1 484 ? -26.395 3.921 -19.133 1.00 12.45 484 GLY A O 1
ATOM 3771 N N . ASP A 1 485 ? -25.379 5.221 -20.722 1.00 11.62 485 ASP A N 1
ATOM 3772 C CA . ASP A 1 485 ? -25.832 6.518 -20.195 1.00 11.49 485 ASP A CA 1
ATOM 3773 C C . ASP A 1 485 ? -25.127 6.866 -18.862 1.00 13.16 485 ASP A C 1
ATOM 3774 O O . ASP A 1 485 ? -25.721 7.557 -17.994 1.00 12.33 485 ASP A O 1
ATOM 3779 N N . LEU A 1 486 ? -23.858 6.475 -18.686 1.00 12.54 486 LEU A N 1
ATOM 3780 C CA . LEU A 1 486 ? -23.080 6.718 -17.454 1.00 10.66 486 LEU A CA 1
ATOM 3781 C C . LEU A 1 486 ? -21.741 7.428 -17.745 1.00 10.58 486 LEU A C 1
ATOM 3782 O O . LEU A 1 486 ? -21.094 7.106 -18.789 1.00 11.06 486 LEU A O 1
ATOM 3787 N N . VAL A 1 487 ? -21.292 8.307 -16.851 1.00 10.41 487 VAL A N 1
ATOM 3788 C CA . VAL A 1 487 ? -19.939 8.918 -16.789 1.00 10.01 487 VAL A CA 1
ATOM 3789 C C . VAL A 1 487 ? -19.221 8.480 -15.496 1.00 10.04 487 VAL A C 1
ATOM 3790 O O . VAL A 1 487 ? -19.706 8.813 -14.389 1.00 11.15 487 VAL A O 1
ATOM 3794 N N . PHE A 1 488 ? -18.079 7.774 -15.581 1.00 9.53 488 PHE A N 1
ATOM 3795 C CA . PHE A 1 488 ? -17.293 7.274 -14.444 1.00 10.21 488 PHE A CA 1
ATOM 3796 C C . PHE A 1 488 ? -16.075 8.183 -14.175 1.00 10.33 488 PHE A C 1
ATOM 3797 O O . PHE A 1 488 ? -15.433 8.730 -15.108 1.00 11.05 488 PHE A O 1
ATOM 3805 N N . TYR A 1 489 ? -15.684 8.385 -12.886 1.00 9.98 489 TYR A N 1
ATOM 3806 C CA . TYR A 1 489 ? -14.450 9.114 -12.531 1.00 10.15 489 TYR A CA 1
ATOM 3807 C C . TYR A 1 489 ? -13.984 8.779 -11.095 1.00 9.57 489 TYR A C 1
ATOM 3808 O O . TYR A 1 489 ? -14.827 8.484 -10.228 1.00 10.42 489 TYR A O 1
ATOM 3817 N N . GLY A 1 490 ? -12.671 8.874 -10.806 1.00 9.15 490 GLY A N 1
ATOM 3818 C CA . GLY A 1 490 ? -12.086 8.741 -9.466 1.00 9.75 490 GLY A CA 1
ATOM 3819 C C . GLY A 1 490 ? -11.849 10.094 -8.744 1.00 9.90 490 GLY A C 1
ATOM 3820 O O . GLY A 1 490 ? -11.627 11.111 -9.443 1.00 11.07 490 GLY A O 1
ATOM 3821 N N . THR A 1 491 ? -11.837 10.093 -7.379 1.00 10.24 491 THR A N 1
ATOM 3822 C CA . THR A 1 491 ? -11.595 11.329 -6.590 1.00 9.17 491 THR A CA 1
ATOM 3823 C C . THR A 1 491 ? -10.446 11.208 -5.578 1.00 9.40 491 THR A C 1
ATOM 3824 O O . THR A 1 491 ? -10.082 10.079 -5.157 1.00 10.07 491 THR A O 1
ATOM 3828 N N . LEU A 1 492 ? -9.830 12.343 -5.172 1.00 11.09 492 LEU A N 1
ATOM 3829 C CA . LEU A 1 492 ? -8.688 12.424 -4.255 1.00 11.01 492 LEU A CA 1
ATOM 3830 C C . LEU A 1 492 ? -9.063 11.961 -2.836 1.00 10.40 492 LEU A C 1
ATOM 3831 O O . LEU A 1 492 ? -8.126 11.524 -2.111 1.00 11.11 492 LEU A O 1
ATOM 3836 N N . ASP A 1 493 ? -10.334 12.061 -2.452 1.00 10.63 493 ASP A N 1
ATOM 3837 C CA . ASP A 1 493 ? -10.791 11.565 -1.110 1.00 11.24 493 ASP A CA 1
ATOM 3838 C C . ASP A 1 493 ? -11.091 10.049 -1.112 1.00 11.38 493 ASP A C 1
ATOM 3839 O O . ASP A 1 493 ? -11.467 9.485 -0.059 1.00 14.37 493 ASP A O 1
ATOM 3844 N N . GLY A 1 494 ? -10.855 9.329 -2.233 1.00 10.47 494 GLY A N 1
ATOM 3845 C CA . GLY A 1 494 ? -10.904 7.869 -2.197 1.00 10.40 494 GLY A CA 1
ATOM 3846 C C . GLY A 1 494 ? -12.205 7.215 -2.684 1.00 9.62 494 GLY A C 1
ATOM 3847 O O . GLY A 1 494 ? -12.614 6.221 -2.023 1.00 10.74 494 GLY A O 1
ATOM 3848 N N . TYR A 1 495 ? -12.834 7.673 -3.774 1.00 10.12 495 TYR A N 1
ATOM 3849 C CA . TYR A 1 495 ? -14.004 6.991 -4.369 1.00 10.34 495 TYR A CA 1
ATOM 3850 C C . TYR A 1 495 ? -13.847 6.719 -5.878 1.00 10.07 495 TYR A C 1
ATOM 3851 O O . TYR A 1 495 ? -13.144 7.466 -6.605 1.00 10.43 495 TYR A O 1
ATOM 3860 N N . LEU A 1 496 ? -14.531 5.671 -6.403 1.00 10.11 496 LEU A N 1
ATOM 3861 C CA . LEU A 1 496 ? -14.953 5.597 -7.809 1.00 9.84 496 LEU A CA 1
ATOM 3862 C C . LEU A 1 496 ? -16.434 6.069 -7.809 1.00 10.01 496 LEU A C 1
ATOM 3863 O O . LEU A 1 496 ? -17.221 5.548 -6.953 1.00 9.86 496 LEU A O 1
ATOM 3868 N N . LYS A 1 497 ? -16.843 6.980 -8.664 1.00 10.35 497 LYS A N 1
ATOM 3869 C CA . LYS A 1 497 ? -18.210 7.519 -8.780 1.00 10.35 497 LYS A CA 1
ATOM 3870 C C . LYS A 1 497 ? -18.821 7.343 -10.188 1.00 10.06 497 LYS A C 1
ATOM 3871 O O . LYS A 1 497 ? -18.033 7.272 -11.175 1.00 11.57 497 LYS A O 1
ATOM 3877 N N . ALA A 1 498 ? -20.161 7.320 -10.304 1.00 10.78 498 ALA A N 1
ATOM 3878 C CA . ALA A 1 498 ? -20.898 7.356 -11.567 1.00 10.93 498 ALA A CA 1
ATOM 3879 C C . ALA A 1 498 ? -22.043 8.381 -11.559 1.00 11.07 498 ALA A C 1
ATOM 3880 O O . ALA A 1 498 ? -22.875 8.348 -10.631 1.00 12.19 498 ALA A O 1
ATOM 3882 N N . ARG A 1 499 ? -22.072 9.238 -12.600 1.00 11.07 499 ARG A N 1
ATOM 3883 C CA . ARG A 1 499 ? -23.167 10.236 -12.764 1.00 11.72 499 ARG A CA 1
ATOM 3884 C C . ARG A 1 499 ? -23.965 10.016 -14.056 1.00 10.73 499 ARG A C 1
ATOM 3885 O O . ARG A 1 499 ? -23.462 9.427 -15.025 1.00 12.93 499 ARG A O 1
ATOM 3893 N N . ASP A 1 500 ? -25.247 10.435 -14.114 1.00 12.67 500 ASP A N 1
ATOM 3894 C CA . ASP A 1 500 ? -26.095 10.316 -15.324 1.00 12.60 500 ASP A CA 1
ATOM 3895 C C . ASP A 1 500 ? -25.606 11.201 -16.464 1.00 12.67 500 ASP A C 1
ATOM 3896 O O . ASP A 1 500 ? -25.344 12.400 -16.261 1.00 13.64 500 ASP A O 1
ATOM 3901 N N . SER A 1 501 ? -25.419 10.693 -17.689 1.00 12.38 501 SER A N 1
ATOM 3902 C CA . SER A 1 501 ? -24.845 11.457 -18.803 1.00 14.42 501 SER A CA 1
ATOM 3903 C C . SER A 1 501 ? -25.637 12.722 -19.198 1.00 13.96 501 SER A C 1
ATOM 3904 O O . SER A 1 501 ? -25.028 13.735 -19.665 1.00 13.21 501 SER A O 1
ATOM 3907 N N . ASP A 1 502 ? -26.970 12.748 -19.079 1.00 14.06 502 ASP A N 1
ATOM 3908 C CA . ASP A 1 502 ? -27.820 13.884 -19.464 1.00 15.70 502 ASP A CA 1
ATOM 3909 C C . ASP A 1 502 ? -28.029 14.936 -18.365 1.00 15.49 502 ASP A C 1
ATOM 3910 O O . ASP A 1 502 ? -28.244 16.102 -18.755 1.00 16.78 502 ASP A O 1
ATOM 3915 N N . THR A 1 503 ? -27.977 14.559 -17.071 1.00 15.94 503 THR A N 1
ATOM 3916 C CA . THR A 1 503 ? -28.322 15.492 -15.990 1.00 16.67 503 THR A CA 1
ATOM 3917 C C . THR A 1 503 ? -27.209 15.713 -14.965 1.00 16.77 503 THR A C 1
ATOM 3918 O O . THR A 1 503 ? -27.272 16.681 -14.182 1.00 17.26 503 THR A O 1
ATOM 3922 N N . GLY A 1 504 ? -26.184 14.840 -14.895 1.00 15.00 504 GLY A N 1
ATOM 3923 C CA . GLY A 1 504 ? -25.210 14.975 -13.801 1.00 14.74 504 GLY A CA 1
ATOM 3924 C C . GLY A 1 504 ? -25.594 14.426 -12.449 1.00 13.43 504 GLY A C 1
ATOM 3925 O O . GLY A 1 504 ? -24.792 14.483 -11.483 1.00 13.99 504 GLY A O 1
ATOM 3926 N N . ASP A 1 505 ? -26.786 13.870 -12.239 1.00 14.14 505 ASP A N 1
ATOM 3927 C CA . ASP A 1 505 ? -27.236 13.303 -10.939 1.00 13.39 505 ASP A CA 1
ATOM 3928 C C . ASP A 1 505 ? -26.262 12.203 -10.475 1.00 14.78 505 ASP A C 1
ATOM 3929 O O . ASP A 1 505 ? -25.842 11.332 -11.283 1.00 12.85 505 ASP A O 1
ATOM 3934 N N . LEU A 1 506 ? -25.877 12.207 -9.181 1.00 14.24 506 LEU A N 1
ATOM 3935 C CA . LEU A 1 506 ? -25.007 11.163 -8.657 1.00 13.79 506 LEU A CA 1
ATOM 3936 C C . LEU A 1 506 ? -25.787 9.856 -8.459 1.00 15.01 506 LEU A C 1
ATOM 3937 O O . LEU A 1 506 ? -26.769 9.835 -7.638 1.00 16.20 506 LEU A O 1
ATOM 3942 N N . LEU A 1 507 ? -25.426 8.778 -9.174 1.00 12.63 507 LEU A N 1
ATOM 3943 C CA . LEU A 1 507 ? -26.173 7.519 -9.107 1.00 12.94 507 LEU A CA 1
ATOM 3944 C C . LEU A 1 507 ? -25.550 6.449 -8.216 1.00 12.16 507 LEU A C 1
ATOM 3945 O O . LEU A 1 507 ? -26.302 5.535 -7.751 1.00 15.04 507 LEU A O 1
ATOM 3950 N N . TRP A 1 508 ? -24.243 6.474 -7.976 1.00 12.40 508 TRP A N 1
ATOM 3951 C CA . TRP A 1 508 ? -23.492 5.378 -7.309 1.00 11.63 508 TRP A CA 1
ATOM 3952 C C . TRP A 1 508 ? -22.099 5.826 -6.872 1.00 10.74 508 TRP A C 1
ATOM 3953 O O . TRP A 1 508 ? -21.493 6.658 -7.594 1.00 11.37 508 TRP A O 1
ATOM 3964 N N . LYS A 1 509 ? -21.588 5.328 -5.727 1.00 11.18 509 LYS A N 1
ATOM 3965 C CA . LYS A 1 509 ? -20.145 5.444 -5.395 1.00 10.99 509 LYS A CA 1
ATOM 3966 C C . LYS A 1 509 ? -19.655 4.244 -4.568 1.00 10.82 509 LYS A C 1
ATOM 3967 O O . LYS A 1 509 ? -20.506 3.575 -3.916 1.00 12.50 509 LYS A O 1
ATOM 3973 N N . PHE A 1 510 ? -18.327 3.975 -4.569 1.00 10.18 510 PHE A N 1
ATOM 3974 C CA . PHE A 1 510 ? -17.661 2.963 -3.713 1.00 10.20 510 PHE A CA 1
ATOM 3975 C C . PHE A 1 510 ? -16.373 3.534 -3.067 1.00 10.32 510 PHE A C 1
ATOM 3976 O O . PHE A 1 510 ? -15.528 4.115 -3.793 1.00 10.29 510 PHE A O 1
ATOM 3984 N N . LYS A 1 511 ? -16.165 3.336 -1.751 1.00 10.51 511 LYS A N 1
ATOM 3985 C CA . LYS A 1 511 ? -14.956 3.737 -0.973 1.00 9.86 511 LYS A CA 1
ATOM 3986 C C . LYS A 1 511 ? -13.765 2.791 -1.239 1.00 9.19 511 LYS A C 1
ATOM 3987 O O . LYS A 1 511 ? -13.614 1.698 -0.640 1.00 9.49 511 LYS A O 1
ATOM 3993 N N . ILE A 1 512 ? -12.881 3.197 -2.169 1.00 9.87 512 ILE A N 1
ATOM 3994 C CA . ILE A 1 512 ? -11.607 2.473 -2.526 1.00 9.26 512 ILE A CA 1
ATOM 3995 C C . ILE A 1 512 ? -10.513 2.783 -1.495 1.00 9.29 512 ILE A C 1
ATOM 3996 O O . ILE A 1 512 ? -10.695 3.672 -0.629 1.00 9.96 512 ILE A O 1
ATOM 4001 N N . PRO A 1 513 ? -9.363 2.043 -1.434 1.00 9.14 513 PRO A N 1
ATOM 4002 C CA . PRO A 1 513 ? -8.456 2.200 -0.248 1.00 9.49 513 PRO A CA 1
ATOM 4003 C C . PRO A 1 513 ? -7.769 3.571 -0.112 1.00 8.93 513 PRO A C 1
ATOM 4004 O O . PRO A 1 513 ? -7.531 3.993 1.069 1.00 9.99 513 PRO A O 1
ATOM 4008 N N . SER A 1 514 ? -7.437 4.264 -1.195 1.00 9.86 514 SER A N 1
ATOM 4009 C CA . SER A 1 514 ? -6.686 5.538 -1.203 1.00 10.08 514 SER A CA 1
ATOM 4010 C C . SER A 1 514 ? -7.199 6.391 -2.367 1.00 10.56 514 SER A C 1
ATOM 4011 O O . SER A 1 514 ? -7.844 5.874 -3.329 1.00 9.47 514 SER A O 1
ATOM 4014 N N . GLY A 1 515 ? -6.970 7.710 -2.357 1.00 10.16 515 GLY A N 1
ATOM 4015 C CA . GLY A 1 515 ? -7.339 8.573 -3.475 1.00 9.71 515 GLY A CA 1
ATOM 4016 C C . GLY A 1 515 ? -6.838 8.123 -4.845 1.00 8.52 515 GLY A C 1
ATOM 4017 O O . GLY A 1 515 ? -5.741 7.536 -4.995 1.00 9.51 515 GLY A O 1
ATOM 4018 N N . ALA A 1 516 ? -7.614 8.463 -5.909 1.00 9.03 516 ALA A N 1
ATOM 4019 C CA . ALA A 1 516 ? -7.310 8.134 -7.304 1.00 10.37 516 ALA A CA 1
ATOM 4020 C C . ALA A 1 516 ? -6.791 9.326 -8.122 1.00 10.14 516 ALA A C 1
ATOM 4021 O O . ALA A 1 516 ? -7.488 10.408 -8.057 1.00 12.34 516 ALA A O 1
ATOM 4023 N N . ILE A 1 517 ? -5.683 9.154 -8.872 1.00 9.23 517 ILE A N 1
ATOM 4024 C CA . ILE A 1 517 ? -5.155 10.223 -9.748 1.00 10.84 517 ILE A CA 1
ATOM 4025 C C . ILE A 1 517 ? -4.976 9.764 -11.211 1.00 9.57 517 ILE A C 1
ATOM 4026 O O . ILE A 1 517 ? -4.360 10.515 -12.019 1.00 10.81 517 ILE A O 1
ATOM 4031 N N . GLY A 1 518 ? -5.490 8.592 -11.567 1.00 8.93 518 GLY A N 1
ATOM 4032 C CA . GLY A 1 518 ? -5.613 8.068 -12.950 1.00 9.57 518 GLY A CA 1
ATOM 4033 C C . GLY A 1 518 ? -7.073 7.999 -13.456 1.00 9.33 518 GLY A C 1
ATOM 4034 O O . GLY A 1 518 ? -8.006 8.401 -12.701 1.00 11.40 518 GLY A O 1
ATOM 4035 N N . TYR A 1 519 ? -7.312 7.516 -14.694 1.00 9.69 519 TYR A N 1
ATOM 4036 C CA . TYR A 1 519 ? -8.661 7.424 -15.339 1.00 9.34 519 TYR A CA 1
ATOM 4037 C C . TYR A 1 519 ? -9.242 5.980 -15.260 1.00 9.50 519 TYR A C 1
ATOM 4038 O O . TYR A 1 519 ? -8.488 4.965 -15.191 1.00 8.66 519 TYR A O 1
ATOM 4047 N N . PRO A 1 520 ? -10.597 5.792 -15.260 1.00 9.16 520 PRO A N 1
ATOM 4048 C CA . PRO A 1 520 ? -11.200 4.441 -15.268 1.00 8.77 520 PRO A CA 1
ATOM 4049 C C . PRO A 1 520 ? -11.149 3.817 -16.677 1.00 8.78 520 PRO A C 1
ATOM 4050 O O . PRO A 1 520 ? -11.080 4.545 -17.700 1.00 10.44 520 PRO A O 1
ATOM 4054 N N . MET A 1 521 ? -11.113 2.468 -16.792 1.00 9.21 521 MET A N 1
ATOM 4055 C CA . MET A 1 521 ? -11.190 1.732 -18.087 1.00 9.07 521 MET A CA 1
ATOM 4056 C C . MET A 1 521 ? -12.213 0.590 -18.001 1.00 8.92 521 MET A C 1
ATOM 4057 O O . MET A 1 521 ? -12.664 0.209 -16.883 1.00 8.71 521 MET A O 1
ATOM 4062 N N . THR A 1 522 ? -12.669 0.023 -19.161 1.00 8.93 522 THR A N 1
ATOM 4063 C CA . THR A 1 522 ? -13.701 -1.052 -19.205 1.00 8.97 522 THR A CA 1
ATOM 4064 C C . THR A 1 522 ? -13.455 -2.043 -20.369 1.00 9.47 522 THR A C 1
ATOM 4065 O O . THR A 1 522 ? -12.881 -1.625 -21.390 1.00 11.23 522 THR A O 1
ATOM 4069 N N . TYR A 1 523 ? -13.863 -3.313 -20.194 1.00 10.14 523 TYR A N 1
ATOM 4070 C CA . TYR A 1 523 ? -13.629 -4.396 -21.162 1.00 10.19 523 TYR A CA 1
ATOM 4071 C C . TYR A 1 523 ? -14.609 -5.543 -20.895 1.00 10.06 523 TYR A C 1
ATOM 4072 O O . TYR A 1 523 ? -15.122 -5.674 -19.746 1.00 11.67 523 TYR A O 1
ATOM 4081 N N . THR A 1 524 ? -14.892 -6.470 -21.849 1.00 10.46 524 THR A N 1
ATOM 4082 C CA . THR A 1 524 ? -15.554 -7.770 -21.600 1.00 11.49 524 THR A CA 1
ATOM 4083 C C . THR A 1 524 ? -14.566 -8.945 -21.550 1.00 10.87 524 THR A C 1
ATOM 4084 O O . THR A 1 524 ? -13.519 -8.888 -22.210 1.00 12.58 524 THR A O 1
ATOM 4088 N N . HIS A 1 525 ? -14.902 -9.983 -20.743 1.00 10.97 525 HIS A N 1
ATOM 4089 C CA . HIS A 1 525 ? -14.160 -11.242 -20.718 1.00 11.94 525 HIS A CA 1
ATOM 4090 C C . HIS A 1 525 ? -15.181 -12.399 -20.604 1.00 12.67 525 HIS A C 1
ATOM 4091 O O . HIS A 1 525 ? -15.932 -12.470 -19.623 1.00 12.69 525 HIS A O 1
ATOM 4098 N N . LYS A 1 526 ? -15.250 -13.281 -21.618 1.00 14.40 526 LYS A N 1
ATOM 4099 C CA . LYS A 1 526 ? -16.219 -14.393 -21.654 1.00 15.64 526 LYS A CA 1
ATOM 4100 C C . LYS A 1 526 ? -17.613 -13.897 -21.354 1.00 15.16 526 LYS A C 1
ATOM 4101 O O . LYS A 1 526 ? -18.399 -14.487 -20.593 1.00 16.97 526 LYS A O 1
ATOM 4107 N N . GLY A 1 527 ? -17.985 -12.762 -21.973 1.00 13.63 527 GLY A N 1
ATOM 4108 C CA . GLY A 1 527 ? -19.371 -12.313 -21.863 1.00 14.25 527 GLY A CA 1
ATOM 4109 C C . GLY A 1 527 ? -19.722 -11.362 -20.734 1.00 13.54 527 GLY A C 1
ATOM 4110 O O . GLY A 1 527 ? -20.834 -10.782 -20.793 1.00 15.33 527 GLY A O 1
ATOM 4111 N N . THR A 1 528 ? -18.854 -11.177 -19.709 1.00 12.21 528 THR A N 1
ATOM 4112 C CA . THR A 1 528 ? -19.084 -10.309 -18.540 1.00 13.02 528 THR A CA 1
ATOM 4113 C C . THR A 1 528 ? -18.353 -8.963 -18.692 1.00 12.44 528 THR A C 1
ATOM 4114 O O . THR A 1 528 ? -17.145 -8.978 -19.017 1.00 11.83 528 THR A O 1
ATOM 4118 N N . GLN A 1 529 ? -19.032 -7.808 -18.460 1.00 12.62 529 GLN A N 1
ATOM 4119 C CA . GLN A 1 529 ? -18.405 -6.456 -18.476 1.00 10.00 529 GLN A CA 1
ATOM 4120 C C . GLN A 1 529 ? -17.766 -6.117 -17.105 1.00 9.85 529 GLN A C 1
ATOM 4121 O O . GLN A 1 529 ? -18.371 -6.281 -16.039 1.00 10.93 529 GLN A O 1
ATOM 4127 N N . TYR A 1 530 ? -16.486 -5.629 -17.134 1.00 9.93 530 TYR A N 1
ATOM 4128 C CA . TYR A 1 530 ? -15.716 -5.215 -15.958 1.00 9.05 530 TYR A CA 1
ATOM 4129 C C . TYR A 1 530 ? -15.286 -3.744 -16.062 1.00 9.90 530 TYR A C 1
ATOM 4130 O O . TYR A 1 530 ? -15.056 -3.259 -17.227 1.00 10.03 530 TYR A O 1
ATOM 4139 N N . VAL A 1 531 ? -15.192 -2.992 -14.935 1.00 9.58 531 VAL A N 1
ATOM 4140 C CA . VAL A 1 531 ? -14.688 -1.616 -14.844 1.00 8.91 531 VAL A CA 1
ATOM 4141 C C . VAL A 1 531 ? -13.494 -1.605 -13.867 1.00 8.85 531 VAL A C 1
ATOM 4142 O O . VAL A 1 531 ? -13.673 -2.084 -12.712 1.00 9.58 531 VAL A O 1
ATOM 4146 N N . ALA A 1 532 ? -12.314 -1.068 -14.248 1.00 8.95 532 ALA A N 1
ATOM 4147 C CA . ALA A 1 532 ? -11.129 -1.063 -13.383 1.00 8.92 532 ALA A CA 1
ATOM 4148 C C . ALA A 1 532 ? -10.543 0.347 -13.135 1.00 8.87 532 ALA A C 1
ATOM 4149 O O . ALA A 1 532 ? -10.621 1.205 -14.046 1.00 10.46 532 ALA A O 1
ATOM 4151 N N . ILE A 1 533 ? -9.944 0.591 -11.937 1.00 9.28 533 ILE A N 1
ATOM 4152 C CA . ILE A 1 533 ? -9.295 1.872 -11.576 1.00 9.61 533 ILE A CA 1
ATOM 4153 C C . ILE A 1 533 ? -8.105 1.670 -10.623 1.00 8.81 533 ILE A C 1
ATOM 4154 O O . ILE A 1 533 ? -8.169 0.806 -9.722 1.00 9.44 533 ILE A O 1
ATOM 4159 N N . TYR A 1 534 ? -6.999 2.437 -10.786 1.00 8.60 534 TYR A N 1
ATOM 4160 C CA . TYR A 1 534 ? -5.919 2.461 -9.774 1.00 7.93 534 TYR A CA 1
ATOM 4161 C C . TYR A 1 534 ? -6.314 3.224 -8.494 1.00 8.51 534 TYR A C 1
ATOM 4162 O O . TYR A 1 534 ? -7.137 4.173 -8.551 1.00 9.01 534 TYR A O 1
ATOM 4171 N N . TYR A 1 535 ? -5.715 2.813 -7.343 1.00 9.24 535 TYR A N 1
ATOM 4172 C CA . TYR A 1 535 ? -5.745 3.627 -6.100 1.00 9.27 535 TYR A CA 1
ATOM 4173 C C . TYR A 1 535 ? -4.299 3.925 -5.679 1.00 9.42 535 TYR A C 1
ATOM 4174 O O . TYR A 1 535 ? -3.364 3.141 -5.983 1.00 9.32 535 TYR A O 1
ATOM 4183 N N . GLY A 1 536 ? -4.082 5.038 -4.947 1.00 8.85 536 GLY A N 1
ATOM 4184 C CA . GLY A 1 536 ? -2.784 5.503 -4.449 1.00 8.55 536 GLY A CA 1
ATOM 4185 C C . GLY A 1 536 ? -2.589 7.004 -4.701 1.00 9.38 536 GLY A C 1
ATOM 4186 O O . GLY A 1 536 ? -2.214 7.427 -5.835 1.00 9.48 536 GLY A O 1
ATOM 4187 N N . VAL A 1 537 ? -2.835 7.854 -3.677 1.00 9.15 537 VAL A N 1
ATOM 4188 C CA . VAL A 1 537 ? -2.816 9.328 -3.822 1.00 10.00 537 VAL A CA 1
ATOM 4189 C C . VAL A 1 537 ? -1.385 9.851 -3.953 1.00 10.36 537 VAL A C 1
ATOM 4190 O O . VAL A 1 537 ? -0.397 9.245 -3.470 1.00 9.66 537 VAL A O 1
ATOM 4194 N N . GLY A 1 538 ? -1.237 11.021 -4.611 1.00 10.38 538 GLY A N 1
ATOM 4195 C CA . GLY A 1 538 ? 0.080 11.626 -4.828 1.00 9.42 538 GLY A CA 1
ATOM 4196 C C . GLY A 1 538 ? 0.036 12.693 -5.914 1.00 10.31 538 GLY A C 1
ATOM 4197 O O . GLY A 1 538 ? -0.967 13.418 -6.038 1.00 12.09 538 GLY A O 1
ATOM 4198 N N . GLY A 1 539 ? 1.122 12.793 -6.727 1.00 11.56 539 GLY A N 1
ATOM 4199 C CA . GLY A 1 539 ? 1.186 13.894 -7.700 1.00 10.63 539 GLY A CA 1
ATOM 4200 C C . GLY A 1 539 ? 1.326 15.250 -6.993 1.00 10.30 539 GLY A C 1
ATOM 4201 O O . GLY A 1 539 ? 1.584 15.242 -5.773 1.00 12.12 539 GLY A O 1
ATOM 4202 N N . TRP A 1 540 ? 1.126 16.366 -7.710 1.00 10.77 540 TRP A N 1
ATOM 4203 C CA . TRP A 1 540 ? 1.271 17.694 -7.068 1.00 10.94 540 TRP A CA 1
ATOM 4204 C C . TRP A 1 540 ? 0.321 17.850 -5.875 1.00 11.08 540 TRP A C 1
ATOM 4205 O O . TRP A 1 540 ? 0.817 18.315 -4.788 1.00 11.79 540 TRP A O 1
ATOM 4216 N N . PRO A 1 541 ? -0.993 17.531 -5.892 1.00 11.91 541 PRO A N 1
ATOM 4217 C CA . PRO A 1 541 ? -1.865 17.738 -4.703 1.00 11.68 541 PRO A CA 1
ATOM 4218 C C . PRO A 1 541 ? -1.493 16.962 -3.453 1.00 12.15 541 PRO A C 1
ATOM 4219 O O . PRO A 1 541 ? -1.754 17.404 -2.305 1.00 12.95 541 PRO A O 1
ATOM 4223 N N . GLY A 1 542 ? -0.849 15.815 -3.622 1.00 11.18 542 GLY A N 1
ATOM 4224 C CA . GLY A 1 542 ? -0.418 14.970 -2.494 1.00 12.89 542 GLY A CA 1
ATOM 4225 C C . GLY A 1 542 ? 0.956 15.256 -1.918 1.00 12.50 542 GLY A C 1
ATOM 4226 O O . GLY A 1 542 ? 1.370 14.501 -0.975 1.00 13.06 542 GLY A O 1
ATOM 4227 N N . VAL A 1 543 ? 1.712 16.288 -2.363 1.00 13.66 543 VAL A N 1
ATOM 4228 C CA . VAL A 1 543 ? 3.122 16.363 -1.848 1.00 15.08 543 VAL A CA 1
ATOM 4229 C C . VAL A 1 543 ? 3.204 16.570 -0.335 1.00 16.85 543 VAL A C 1
ATOM 4230 O O . VAL A 1 543 ? 4.140 16.074 0.330 1.00 15.82 543 VAL A O 1
ATOM 4234 N N . GLY A 1 544 ? 2.260 17.294 0.299 1.00 16.31 544 GLY A N 1
ATOM 4235 C CA . GLY A 1 544 ? 2.287 17.505 1.757 1.00 20.86 544 GLY A CA 1
ATOM 4236 C C . GLY A 1 544 ? 2.267 16.187 2.549 1.00 19.80 544 GLY A C 1
ATOM 4237 O O . GLY A 1 544 ? 3.046 15.943 3.486 1.00 20.70 544 GLY A O 1
ATOM 4238 N N . LEU A 1 545 ? 1.333 15.319 2.162 1.00 18.80 545 LEU A N 1
ATOM 4239 C CA . LEU A 1 545 ? 1.129 13.991 2.745 1.00 18.64 545 LEU A CA 1
ATOM 4240 C C . LEU A 1 545 ? 2.307 13.081 2.407 1.00 17.47 545 LEU A C 1
ATOM 4241 O O . LEU A 1 545 ? 2.877 12.417 3.270 1.00 22.15 545 LEU A O 1
ATOM 4246 N N . VAL A 1 546 ? 2.726 12.998 1.133 1.00 16.70 546 VAL A N 1
ATOM 4247 C CA . VAL A 1 546 ? 3.804 12.077 0.745 1.00 17.16 546 VAL A CA 1
ATOM 4248 C C . VAL A 1 546 ? 5.125 12.429 1.397 1.00 17.71 546 VAL A C 1
ATOM 4249 O O . VAL A 1 546 ? 5.872 11.533 1.849 1.00 20.48 546 VAL A O 1
ATOM 4253 N N . PHE A 1 547 ? 5.483 13.707 1.523 1.00 15.14 547 PHE A N 1
ATOM 4254 C CA . PHE A 1 547 ? 6.811 14.087 2.031 1.00 17.65 547 PHE A CA 1
ATOM 4255 C C . PHE A 1 547 ? 6.782 14.656 3.455 1.00 17.71 547 PHE A C 1
ATOM 4256 O O . PHE A 1 547 ? 7.791 15.176 3.963 1.00 26.10 547 PHE A O 1
ATOM 4264 N N . ASP A 1 548 ? 5.674 14.629 4.173 1.00 18.99 548 ASP A N 1
ATOM 4265 C CA . ASP A 1 548 ? 5.515 15.120 5.551 1.00 20.54 548 ASP A CA 1
ATOM 4266 C C . ASP A 1 548 ? 5.942 16.601 5.685 1.00 22.02 548 ASP A C 1
ATOM 4267 O O . ASP A 1 548 ? 6.790 16.899 6.541 1.00 28.49 548 ASP A O 1
ATOM 4272 N N . LEU A 1 549 ? 5.349 17.470 4.890 1.00 19.80 549 LEU A N 1
ATOM 4273 C CA . LEU A 1 549 ? 5.555 18.906 4.884 1.00 21.63 549 LEU A CA 1
ATOM 4274 C C . LEU A 1 549 ? 4.446 19.710 5.580 1.00 23.14 549 LEU A C 1
ATOM 4275 O O . LEU A 1 549 ? 3.307 19.218 5.540 1.00 25.47 549 LEU A O 1
ATOM 4280 N N . ALA A 1 550 ? 4.773 20.884 6.163 1.00 25.84 550 ALA A N 1
ATOM 4281 C CA . ALA A 1 550 ? 3.886 21.731 6.948 1.00 29.08 550 ALA A CA 1
ATOM 4282 C C . ALA A 1 550 ? 3.859 23.229 6.640 1.00 29.09 550 ALA A C 1
ATOM 4283 O O . ALA A 1 550 ? 2.802 23.851 6.831 1.00 30.81 550 ALA A O 1
ATOM 4285 N N . ASP A 1 551 ? 4.954 23.822 6.189 1.00 28.41 551 ASP A N 1
ATOM 4286 C CA . ASP A 1 551 ? 4.998 25.217 5.695 1.00 27.71 551 ASP A CA 1
ATOM 4287 C C . ASP A 1 551 ? 4.114 25.337 4.448 1.00 28.50 551 ASP A C 1
ATOM 4288 O O . ASP A 1 551 ? 4.255 24.604 3.458 1.00 26.18 551 ASP A O 1
ATOM 4293 N N . PRO A 1 552 ? 3.126 26.235 4.468 1.00 28.98 552 PRO A N 1
ATOM 4294 C CA . PRO A 1 552 ? 2.194 26.400 3.345 1.00 23.68 552 PRO A CA 1
ATOM 4295 C C . PRO A 1 552 ? 2.809 26.859 2.021 1.00 26.31 552 PRO A C 1
ATOM 4296 O O . PRO A 1 552 ? 2.084 26.597 1.031 1.00 25.55 552 PRO A O 1
ATOM 4300 N N . THR A 1 553 ? 4.012 27.450 2.048 1.00 23.64 553 THR A N 1
ATOM 4301 C CA . THR A 1 553 ? 4.674 27.866 0.795 1.00 25.69 553 THR A CA 1
ATOM 4302 C C . THR A 1 553 ? 5.526 26.728 0.221 1.00 23.55 553 THR A C 1
ATOM 4303 O O . THR A 1 553 ? 6.070 26.848 -0.895 1.00 21.37 553 THR A O 1
ATOM 4307 N N . ALA A 1 554 ? 5.649 25.624 0.943 1.00 26.16 554 ALA A N 1
ATOM 4308 C CA . ALA A 1 554 ? 6.395 24.475 0.417 1.00 24.93 554 ALA A CA 1
ATOM 4309 C C . ALA A 1 554 ? 5.626 23.709 -0.663 1.00 19.15 554 ALA A C 1
ATOM 4310 O O . ALA A 1 554 ? 4.436 23.969 -0.866 1.00 24.16 554 ALA A O 1
ATOM 4312 N N . GLY A 1 555 ? 6.270 22.761 -1.362 1.00 20.10 555 GLY A N 1
ATOM 4313 C CA . GLY A 1 555 ? 5.675 22.051 -2.496 1.00 19.75 555 GLY A CA 1
ATOM 4314 C C . GLY A 1 555 ? 5.219 23.048 -3.587 1.00 19.47 555 GLY A C 1
ATOM 4315 O O . GLY A 1 555 ? 4.144 22.870 -4.206 1.00 17.49 555 GLY A O 1
ATOM 4316 N N . LEU A 1 556 ? 6.009 24.122 -3.822 1.00 22.28 556 LEU A N 1
ATOM 4317 C CA . LEU A 1 556 ? 5.695 25.162 -4.819 1.00 23.56 556 LEU A CA 1
ATOM 4318 C C . LEU A 1 556 ? 4.346 25.801 -4.518 1.00 23.11 556 LEU A C 1
ATOM 4319 O O . LEU A 1 556 ? 3.646 26.315 -5.405 1.00 27.15 556 LEU A O 1
ATOM 4324 N N . GLY A 1 557 ? 3.916 25.816 -3.248 1.00 24.76 557 GLY A N 1
ATOM 4325 C CA . GLY A 1 557 ? 2.652 26.413 -2.813 1.00 23.67 557 GLY A CA 1
ATOM 4326 C C . GLY A 1 557 ? 1.484 25.463 -2.627 1.00 18.77 557 GLY A C 1
ATOM 4327 O O . GLY A 1 557 ? 0.419 25.847 -2.097 1.00 24.82 557 GLY A O 1
ATOM 4328 N N . ALA A 1 558 ? 1.606 24.194 -3.042 1.00 17.38 558 ALA A N 1
ATOM 4329 C CA . ALA A 1 558 ? 0.546 23.214 -2.927 1.00 18.36 558 ALA A CA 1
ATOM 4330 C C . ALA A 1 558 ? 0.289 22.747 -1.496 1.00 17.88 558 ALA A C 1
ATOM 4331 O O . ALA A 1 558 ? -0.858 22.282 -1.196 1.00 17.79 558 ALA A O 1
ATOM 4333 N N . VAL A 1 559 ? 1.271 22.812 -0.602 1.00 15.53 559 VAL A N 1
ATOM 4334 C CA . VAL A 1 559 ? 1.023 22.317 0.772 1.00 17.25 559 VAL A CA 1
ATOM 4335 C C . VAL A 1 559 ? -0.098 23.089 1.471 1.00 16.46 559 VAL A C 1
ATOM 4336 O O . VAL A 1 559 ? -0.942 22.443 2.147 1.00 17.58 559 VAL A O 1
ATOM 4340 N N . GLY A 1 560 ? -0.186 24.418 1.400 1.00 16.74 560 GLY A N 1
ATOM 4341 C CA . GLY A 1 560 ? -1.284 25.141 2.051 1.00 17.04 560 GLY A CA 1
ATOM 4342 C C . GLY A 1 560 ? -2.646 24.811 1.456 1.00 17.06 560 GLY A C 1
ATOM 4343 O O . GLY A 1 560 ? -3.616 24.580 2.185 1.00 17.13 560 GLY A O 1
ATOM 4344 N N . ALA A 1 561 ? -2.809 24.777 0.123 1.00 17.89 561 ALA A N 1
ATOM 4345 C CA . ALA A 1 561 ? -4.121 24.542 -0.522 1.00 15.81 561 ALA A CA 1
ATOM 4346 C C . ALA A 1 561 ? -4.710 23.182 -0.115 1.00 13.63 561 ALA A C 1
ATOM 4347 O O . ALA A 1 561 ? -5.932 23.107 0.077 1.00 16.03 561 ALA A O 1
ATOM 4349 N N . PHE A 1 562 ? -3.917 22.104 0.013 1.00 13.61 562 PHE A N 1
ATOM 4350 C CA . PHE A 1 562 ? -4.407 20.730 0.247 1.00 12.79 562 PHE A CA 1
ATOM 4351 C C . PHE A 1 562 ? -4.178 20.323 1.707 1.00 13.69 562 PHE A C 1
ATOM 4352 O O . PHE A 1 562 ? -4.110 19.114 2.016 1.00 13.79 562 PHE A O 1
ATOM 4360 N N . LYS A 1 563 ? -4.125 21.290 2.678 1.00 15.32 563 LYS A N 1
ATOM 4361 C CA . LYS A 1 563 ? -3.894 20.911 4.086 1.00 14.08 563 LYS A CA 1
ATOM 4362 C C . LYS A 1 563 ? -4.952 19.988 4.684 1.00 14.26 563 LYS A C 1
ATOM 4363 O O . LYS A 1 563 ? -4.602 19.313 5.692 1.00 15.01 563 LYS A O 1
ATOM 4369 N N . LYS A 1 564 ? -6.179 19.942 4.163 1.00 12.82 564 LYS A N 1
ATOM 4370 C CA . LYS A 1 564 ? -7.183 19.021 4.727 1.00 13.67 564 LYS A CA 1
ATOM 4371 C C . LYS A 1 564 ? -7.177 17.633 4.066 1.00 13.82 564 LYS A C 1
ATOM 4372 O O . LYS A 1 564 ? -7.939 16.772 4.574 1.00 12.84 564 LYS A O 1
ATOM 4378 N N . LEU A 1 565 ? -6.426 17.337 3.001 1.00 13.49 565 LEU A N 1
ATOM 4379 C CA . LEU A 1 565 ? -6.446 16.030 2.294 1.00 12.43 565 LEU A CA 1
ATOM 4380 C C . LEU A 1 565 ? -6.120 14.870 3.256 1.00 11.96 565 LEU A C 1
ATOM 4381 O O . LEU A 1 565 ? -6.793 13.800 3.202 1.00 12.36 565 LEU A O 1
ATOM 4386 N N . ALA A 1 566 ? -5.137 14.966 4.172 1.00 11.75 566 ALA A N 1
ATOM 4387 C CA . ALA A 1 566 ? -4.774 13.980 5.169 1.00 12.02 566 ALA A CA 1
ATOM 4388 C C . ALA A 1 566 ? -5.869 13.607 6.183 1.00 12.09 566 ALA A C 1
ATOM 4389 O O . ALA A 1 566 ? -5.698 12.553 6.886 1.00 13.48 566 ALA A O 1
ATOM 4391 N N . ASN A 1 567 ? -6.946 14.369 6.292 1.00 13.12 567 ASN A N 1
ATOM 4392 C CA . ASN A 1 567 ? -8.115 14.054 7.125 1.00 13.22 567 ASN A CA 1
ATOM 4393 C C . ASN A 1 567 ? -9.106 13.089 6.442 1.00 13.65 567 ASN A C 1
ATOM 4394 O O . ASN A 1 567 ? -10.076 12.671 7.115 1.00 14.33 567 ASN A O 1
ATOM 4399 N N . TYR A 1 568 ? -8.902 12.738 5.143 1.00 12.29 568 TYR A N 1
ATOM 4400 C CA . TYR A 1 568 ? -9.803 11.897 4.354 1.00 11.62 568 TYR A CA 1
ATOM 4401 C C . TYR A 1 568 ? -9.083 10.682 3.732 1.00 10.79 568 TYR A C 1
ATOM 4402 O O . TYR A 1 568 ? -9.790 9.749 3.320 1.00 12.77 568 TYR A O 1
ATOM 4411 N N . THR A 1 569 ? -7.726 10.650 3.592 1.00 11.37 569 THR A N 1
ATOM 4412 C CA . THR A 1 569 ? -6.989 9.568 2.912 1.00 11.37 569 THR A CA 1
ATOM 4413 C C . THR A 1 569 ? -5.543 9.451 3.436 1.00 10.58 569 THR A C 1
ATOM 4414 O O . THR A 1 569 ? -5.029 10.445 4.013 1.00 11.69 569 THR A O 1
ATOM 4418 N N . GLN A 1 570 ? -4.919 8.325 3.226 1.00 10.72 570 GLN A N 1
ATOM 4419 C CA . GLN A 1 570 ? -3.485 8.018 3.429 1.00 10.25 570 GLN A CA 1
ATOM 4420 C C . GLN A 1 570 ? -2.940 7.431 2.129 1.00 9.75 570 GLN A C 1
ATOM 4421 O O . GLN A 1 570 ? -3.724 7.104 1.188 1.00 12.19 570 GLN A O 1
ATOM 4427 N N . MET A 1 571 ? -1.608 7.240 1.990 1.00 10.03 571 MET A N 1
ATOM 4428 C CA . MET A 1 571 ? -0.960 6.665 0.778 1.00 8.99 571 MET A CA 1
ATOM 4429 C C . MET A 1 571 ? -1.385 5.201 0.547 1.00 9.56 571 MET A C 1
ATOM 4430 O O . MET A 1 571 ? -1.913 4.539 1.456 1.00 11.59 571 MET A O 1
ATOM 4435 N N . GLY A 1 572 ? -1.166 4.664 -0.683 1.00 9.61 572 GLY A N 1
ATOM 4436 C CA . GLY A 1 572 ? -1.417 3.260 -1.067 1.00 9.63 572 GLY A CA 1
ATOM 4437 C C . GLY A 1 572 ? -0.887 2.973 -2.472 1.00 8.29 572 GLY A C 1
ATOM 4438 O O . GLY A 1 572 ? -0.170 3.802 -3.079 1.00 11.14 572 GLY A O 1
ATOM 4439 N N . GLY A 1 573 ? -1.169 1.807 -3.073 1.00 9.81 573 GLY A N 1
ATOM 4440 C CA . GLY A 1 573 ? -0.784 1.426 -4.443 1.00 8.32 573 GLY A CA 1
ATOM 4441 C C . GLY A 1 573 ? -1.451 0.113 -4.895 1.00 8.01 573 GLY A C 1
ATOM 4442 O O . GLY A 1 573 ? -1.147 -0.942 -4.325 1.00 9.27 573 GLY A O 1
ATOM 4443 N N . GLY A 1 574 ? -2.317 0.153 -5.926 1.00 9.22 574 GLY A N 1
ATOM 4444 C CA . GLY A 1 574 ? -2.989 -1.069 -6.418 1.00 8.74 574 GLY A CA 1
ATOM 4445 C C . GLY A 1 574 ? -4.083 -0.857 -7.447 1.00 8.22 574 GLY A C 1
ATOM 4446 O O . GLY A 1 574 ? -4.254 0.294 -7.909 1.00 8.38 574 GLY A O 1
ATOM 4447 N N . VAL A 1 575 ? -4.826 -1.935 -7.823 1.00 9.20 575 VAL A N 1
ATOM 4448 C CA . VAL A 1 575 ? -6.011 -1.871 -8.738 1.00 9.90 575 VAL A CA 1
ATOM 4449 C C . VAL A 1 575 ? -7.243 -2.561 -8.095 1.00 9.01 575 VAL A C 1
ATOM 4450 O O . VAL A 1 575 ? -7.066 -3.596 -7.424 1.00 8.81 575 VAL A O 1
ATOM 4454 N N . VAL A 1 576 ? -8.464 -1.972 -8.246 1.00 8.72 576 VAL A N 1
ATOM 4455 C CA . VAL A 1 576 ? -9.772 -2.570 -7.888 1.00 8.62 576 VAL A CA 1
ATOM 4456 C C . VAL A 1 576 ? -10.581 -2.769 -9.205 1.00 8.02 576 VAL A C 1
ATOM 4457 O O . VAL A 1 576 ? -10.683 -1.828 -10.020 1.00 9.16 576 VAL A O 1
ATOM 4461 N N . VAL A 1 577 ? -11.159 -3.979 -9.390 1.00 9.39 577 VAL A N 1
ATOM 4462 C CA . VAL A 1 577 ? -11.975 -4.379 -10.568 1.00 8.90 577 VAL A CA 1
ATOM 4463 C C . VAL A 1 577 ? -13.427 -4.702 -10.142 1.00 8.81 577 VAL A C 1
ATOM 4464 O O . VAL A 1 577 ? -13.648 -5.537 -9.228 1.00 10.90 577 VAL A O 1
ATOM 4468 N N . PHE A 1 578 ? -14.442 -4.045 -10.783 1.00 8.89 578 PHE A N 1
ATOM 4469 C CA . PHE A 1 578 ? -15.883 -4.130 -10.501 1.00 8.64 578 PHE A CA 1
ATOM 4470 C C . PHE A 1 578 ? -16.681 -4.838 -11.608 1.00 9.36 578 PHE A C 1
ATOM 4471 O O . PHE A 1 578 ? -16.344 -4.755 -12.798 1.00 10.09 578 PHE A O 1
ATOM 4479 N N . SER A 1 579 ? -17.826 -5.493 -11.276 1.00 9.90 579 SER A N 1
ATOM 4480 C CA . SER A 1 579 ? -18.809 -6.036 -12.214 1.00 10.11 579 SER A CA 1
ATOM 4481 C C . SER A 1 579 ? -20.219 -6.108 -11.604 1.00 11.53 579 SER A C 1
ATOM 4482 O O . SER A 1 579 ? -20.377 -5.957 -10.370 1.00 12.53 579 SER A O 1
ATOM 4485 N N . LEU A 1 580 ? -21.299 -6.294 -12.398 1.00 12.72 580 LEU A N 1
ATOM 4486 C CA . LEU A 1 580 ? -22.643 -6.468 -11.793 1.00 13.08 580 LEU A CA 1
ATOM 4487 C C . LEU A 1 580 ? -22.693 -7.665 -10.841 1.00 15.67 580 LEU A C 1
ATOM 4488 O O . LEU A 1 580 ? -22.296 -8.790 -11.203 1.00 13.92 580 LEU A O 1
ATOM 4493 N N . ASP A 1 581 ? -23.174 -7.471 -9.619 1.00 14.00 581 ASP A N 1
ATOM 4494 C CA . ASP A 1 581 ? -23.274 -8.509 -8.592 1.00 14.40 581 ASP A CA 1
ATOM 4495 C C . ASP A 1 581 ? -21.903 -9.108 -8.195 1.00 13.79 581 ASP A C 1
ATOM 4496 O O . ASP A 1 581 ? -21.830 -10.134 -7.469 1.00 14.41 581 ASP A O 1
ATOM 4501 N N . GLY A 1 582 ? -20.806 -8.482 -8.640 1.00 13.23 582 GLY A N 1
ATOM 4502 C CA . GLY A 1 582 ? -19.455 -8.991 -8.310 1.00 12.11 582 GLY A CA 1
ATOM 4503 C C . GLY A 1 582 ? -19.097 -10.351 -8.901 1.00 11.10 582 GLY A C 1
ATOM 4504 O O . GLY A 1 582 ? -18.257 -11.064 -8.317 1.00 12.26 582 GLY A O 1
ATOM 4505 N N . LYS A 1 583 ? -19.738 -10.753 -9.988 1.00 12.05 583 LYS A N 1
ATOM 4506 C CA . LYS A 1 583 ? -19.415 -11.997 -10.753 1.00 12.48 583 LYS A CA 1
ATOM 4507 C C . LYS A 1 583 ? -17.955 -11.959 -11.209 1.00 11.04 583 LYS A C 1
ATOM 4508 O O . LYS A 1 583 ? -17.501 -10.889 -11.689 1.00 13.11 583 LYS A O 1
ATOM 4514 N N . GLY A 1 584 ? -17.181 -13.025 -11.096 1.00 10.95 584 GLY A N 1
ATOM 4515 C CA . GLY A 1 584 ? -15.781 -13.043 -11.490 1.00 11.64 584 GLY A CA 1
ATOM 4516 C C . GLY A 1 584 ? -15.150 -14.441 -11.679 1.00 11.40 584 GLY A C 1
ATOM 4517 O O . GLY A 1 584 ? -15.871 -15.469 -11.726 1.00 12.35 584 GLY A O 1
ATOM 4518 N N . PRO A 1 585 ? -13.803 -14.481 -11.788 1.00 10.63 585 PRO A N 1
ATOM 4519 C CA . PRO A 1 585 ? -13.079 -15.710 -12.110 1.00 10.46 585 PRO A CA 1
ATOM 4520 C C . PRO A 1 585 ? -13.082 -16.803 -11.017 1.00 10.28 585 PRO A C 1
ATOM 4521 O O . PRO A 1 585 ? -12.725 -17.979 -11.347 1.00 11.71 585 PRO A O 1
ATOM 4525 N N . TYR A 1 586 ? -13.492 -16.503 -9.781 1.00 10.99 586 TYR A N 1
ATOM 4526 C CA . TYR A 1 586 ? -13.472 -17.470 -8.654 1.00 11.04 586 TYR A CA 1
ATOM 4527 C C . TYR A 1 586 ? -14.906 -17.825 -8.204 1.00 10.94 586 TYR A C 1
ATOM 4528 O O . TYR A 1 586 ? -15.104 -18.325 -7.077 1.00 11.93 586 TYR A O 1
ATOM 4537 N N . ASP A 1 587 ? -15.915 -17.711 -9.090 1.00 11.67 587 ASP A N 1
ATOM 4538 C CA . ASP A 1 587 ? -17.294 -18.136 -8.750 1.00 13.97 587 ASP A CA 1
ATOM 4539 C C . ASP A 1 587 ? -17.376 -19.628 -8.420 1.00 13.91 587 ASP A C 1
ATOM 4540 O O . ASP A 1 587 ? -18.231 -20.006 -7.571 1.00 15.76 587 ASP A O 1
ATOM 4545 N N . ASP A 1 588 ? -16.523 -20.464 -9.020 1.00 13.39 588 ASP A N 1
ATOM 4546 C CA . ASP A 1 588 ? -16.104 -21.801 -8.540 1.00 13.20 588 ASP A CA 1
ATOM 4547 C C . ASP A 1 588 ? -14.857 -21.602 -7.669 1.00 12.21 588 ASP A C 1
ATOM 4548 O O . ASP A 1 588 ? -13.785 -21.288 -8.231 1.00 12.01 588 ASP A O 1
ATOM 4553 N N . PRO A 1 589 ? -14.924 -21.672 -6.344 1.00 13.15 589 PRO A N 1
ATOM 4554 C CA . PRO A 1 589 ? -13.783 -21.310 -5.482 1.00 12.18 589 PRO A CA 1
ATOM 4555 C C . PRO A 1 589 ? -12.620 -22.294 -5.556 1.00 12.75 589 PRO A C 1
ATOM 4556 O O . PRO A 1 589 ? -11.515 -21.969 -5.061 1.00 11.37 589 PRO A O 1
ATOM 4560 N N . ASN A 1 590 ? -12.848 -23.455 -6.199 1.00 12.45 590 ASN A N 1
ATOM 4561 C CA . ASN A 1 590 ? -11.744 -24.410 -6.394 1.00 12.81 590 ASN A CA 1
ATOM 4562 C C . ASN A 1 590 ? -10.782 -23.992 -7.485 1.00 12.10 590 ASN A C 1
ATOM 4563 O O . ASN A 1 590 ? -9.602 -24.466 -7.530 1.00 13.27 590 ASN A O 1
ATOM 4568 N N . VAL A 1 591 ? -11.133 -23.105 -8.409 1.00 12.84 591 VAL A N 1
ATOM 4569 C CA . VAL A 1 591 ? -10.202 -22.613 -9.446 1.00 13.40 591 VAL A CA 1
ATOM 4570 C C . VAL A 1 591 ? -9.013 -21.888 -8.823 1.00 13.60 591 VAL A C 1
ATOM 4571 O O . VAL A 1 591 ? -9.225 -21.009 -7.945 1.00 13.00 591 VAL A O 1
ATOM 4575 N N . GLY A 1 592 ? -7.764 -22.212 -9.237 1.00 13.81 592 GLY A N 1
ATOM 4576 C CA . GLY A 1 592 ? -6.548 -21.594 -8.726 1.00 14.78 592 GLY A CA 1
ATOM 4577 C C . GLY A 1 592 ? -6.046 -22.100 -7.380 1.00 13.69 592 GLY A C 1
ATOM 4578 O O . GLY A 1 592 ? -5.023 -21.551 -6.894 1.00 15.21 592 GLY A O 1
ATOM 4579 N N . GLU A 1 593 ? -6.626 -23.107 -6.729 1.00 12.12 593 GLU A N 1
ATOM 4580 C CA . GLU A 1 593 ? -6.133 -23.716 -5.478 1.00 12.61 593 GLU A CA 1
ATOM 4581 C C . GLU A 1 593 ? -4.963 -24.676 -5.717 1.00 13.68 593 GLU A C 1
ATOM 4582 O O . GLU A 1 593 ? -4.777 -25.169 -6.851 1.00 18.43 593 GLU A O 1
ATOM 4588 N N . TRP A 1 594 ? -4.155 -25.035 -4.687 1.00 13.56 594 TRP A N 1
ATOM 4589 C CA . TRP A 1 594 ? -3.136 -26.092 -4.781 1.00 17.16 594 TRP A CA 1
ATOM 4590 C C . TRP A 1 594 ? -3.787 -27.478 -4.843 1.00 27.94 594 TRP A C 1
ATOM 4591 O O . TRP A 1 594 ? -4.782 -27.768 -4.152 1.00 34.93 594 TRP A O 1
ATOM 4602 N N . LYS A 1 595 ? -3.287 -28.460 -5.572 1.00 31.99 595 LYS A N 1
ATOM 4603 C CA . LYS A 1 595 ? -3.631 -29.867 -5.434 1.00 29.05 595 LYS A CA 1
ATOM 4604 C C . LYS A 1 595 ? -2.421 -30.774 -5.725 1.00 31.86 595 LYS A C 1
ATOM 4605 O O . LYS A 1 595 ? -2.306 -31.877 -5.160 1.00 47.63 595 LYS A O 1
ATOM 4607 N N . SER A 1 596 ? -1.568 -30.395 -6.561 1.00 27.94 596 SER A N 1
ATOM 4608 N N . TYR B 2 1 ? 0.784 46.876 -21.039 1.00 26.49 1001 TYR B N 1
ATOM 4609 C CA . TYR B 2 1 ? 0.947 45.644 -21.788 1.00 18.67 1001 TYR B CA 1
ATOM 4610 C C . TYR B 2 1 ? -0.311 44.778 -21.718 1.00 17.73 1001 TYR B C 1
ATOM 4611 O O . TYR B 2 1 ? -0.617 44.061 -20.745 1.00 21.04 1001 TYR B O 1
ATOM 4620 N N . ASP B 2 2 ? -1.120 44.827 -22.801 1.00 20.84 1002 ASP B N 1
ATOM 4621 C CA . ASP B 2 2 ? -2.322 43.986 -22.833 1.00 18.98 1002 ASP B CA 1
ATOM 4622 C C . ASP B 2 2 ? -2.285 42.908 -23.921 1.00 18.02 1002 ASP B C 1
ATOM 4623 O O . ASP B 2 2 ? -3.313 42.216 -24.096 1.00 17.53 1002 ASP B O 1
ATOM 4628 N N . GLY B 2 3 ? -1.170 42.711 -24.635 1.00 18.10 1003 GLY B N 1
ATOM 4629 C CA . GLY B 2 3 ? -0.982 41.661 -25.627 1.00 17.97 1003 GLY B CA 1
ATOM 4630 C C . GLY B 2 3 ? -1.495 41.922 -27.036 1.00 20.49 1003 GLY B C 1
ATOM 4631 O O . GLY B 2 3 ? -1.336 41.049 -27.923 1.00 17.41 1003 GLY B O 1
ATOM 4632 N N . THR B 2 4 ? -2.106 43.097 -27.296 1.00 19.08 1004 THR B N 1
ATOM 4633 C CA . THR B 2 4 ? -2.722 43.363 -28.619 1.00 21.13 1004 THR B CA 1
ATOM 4634 C C . THR B 2 4 ? -1.906 44.268 -29.533 1.00 20.35 1004 THR B C 1
ATOM 4635 O O . THR B 2 4 ? -2.344 44.531 -30.694 1.00 22.72 1004 THR B O 1
ATOM 4639 N N . LYS B 2 5 ? -0.745 44.790 -29.142 1.00 18.61 1005 LYS B N 1
ATOM 4640 C CA . LYS B 2 5 ? 0.096 45.654 -29.966 1.00 18.48 1005 LYS B CA 1
ATOM 4641 C C . LYS B 2 5 ? 1.292 44.889 -30.521 1.00 20.37 1005 LYS B C 1
ATOM 4642 O O . LYS B 2 5 ? 2.208 44.568 -29.731 1.00 22.20 1005 LYS B O 1
ATOM 4648 N N . CYS B 2 6 ? 1.280 44.575 -31.811 1.00 21.74 1006 CYS B N 1
ATOM 4649 C CA . CYS B 2 6 ? 2.257 43.630 -32.388 1.00 23.43 1006 CYS B CA 1
ATOM 4650 C C . CYS B 2 6 ? 3.180 44.278 -33.392 1.00 23.01 1006 CYS B C 1
ATOM 4651 O O . CYS B 2 6 ? 2.780 44.885 -34.409 1.00 32.72 1006 CYS B O 1
ATOM 4654 N N . LYS B 2 7 ? 4.511 44.252 -33.242 1.00 23.19 1007 LYS B N 1
ATOM 4655 C CA . LYS B 2 7 ? 5.358 44.842 -34.295 1.00 28.16 1007 LYS B CA 1
ATOM 4656 C C . LYS B 2 7 ? 5.606 43.894 -35.463 1.00 22.39 1007 LYS B C 1
ATOM 4657 O O . LYS B 2 7 ? 6.038 44.412 -36.502 1.00 24.68 1007 LYS B O 1
ATOM 4663 N N . ALA B 2 8 ? 5.325 42.602 -35.327 1.00 17.69 1008 ALA B N 1
ATOM 4664 C CA . ALA B 2 8 ? 5.333 41.619 -36.421 1.00 17.55 1008 ALA B CA 1
ATOM 4665 C C . ALA B 2 8 ? 4.428 40.451 -36.037 1.00 15.34 1008 ALA B C 1
ATOM 4666 O O . ALA B 2 8 ? 4.109 40.261 -34.847 1.00 17.70 1008 ALA B O 1
ATOM 4668 N N . ALA B 2 9 ? 3.987 39.671 -37.021 1.00 16.80 1009 ALA B N 1
ATOM 4669 C CA . ALA B 2 9 ? 3.162 38.490 -36.731 1.00 15.43 1009 ALA B CA 1
ATOM 4670 C C . ALA B 2 9 ? 3.826 37.584 -35.696 1.00 14.16 1009 ALA B C 1
ATOM 4671 O O . ALA B 2 9 ? 4.985 37.178 -35.865 1.00 14.12 1009 ALA B O 1
ATOM 4673 N N . GLY B 2 10 ? 3.120 37.210 -34.607 1.00 15.03 1010 GLY B N 1
ATOM 4674 C CA . GLY B 2 10 ? 3.676 36.365 -33.560 1.00 14.67 1010 GLY B CA 1
ATOM 4675 C C . GLY B 2 10 ? 4.672 37.036 -32.625 1.00 14.47 1010 GLY B C 1
ATOM 4676 O O . GLY B 2 10 ? 5.328 36.306 -31.836 1.00 14.76 1010 GLY B O 1
ATOM 4677 N N . ASN B 2 11 ? 4.815 38.360 -32.665 1.00 15.10 1011 ASN B N 1
ATOM 4678 C CA . ASN B 2 11 ? 5.751 39.106 -31.800 1.00 13.78 1011 ASN B CA 1
ATOM 4679 C C . ASN B 2 11 ? 5.050 40.343 -31.224 1.00 15.37 1011 ASN B C 1
ATOM 4680 O O . ASN B 2 11 ? 5.104 41.420 -31.841 1.00 17.64 1011 ASN B O 1
ATOM 4685 N N . CYS B 2 12 ? 4.350 40.190 -30.089 1.00 16.78 1012 CYS B N 1
ATOM 4686 C CA . CYS B 2 12 ? 3.498 41.208 -29.465 1.00 15.27 1012 CYS B CA 1
ATOM 4687 C C . CYS B 2 12 ? 4.016 41.637 -28.076 1.00 15.50 1012 CYS B C 1
ATOM 4688 O O . CYS B 2 12 ? 3.328 42.449 -27.389 1.00 16.62 1012 CYS B O 1
ATOM 4691 N N . TRP B 2 13 ? 5.161 41.180 -27.542 1.00 16.01 1013 TRP B N 1
ATOM 4692 C CA . TRP B 2 13 ? 5.630 41.572 -26.197 1.00 15.51 1013 TRP B CA 1
ATOM 4693 C C . TRP B 2 13 ? 5.954 43.068 -26.066 1.00 15.73 1013 TRP B C 1
ATOM 4694 O O . TRP B 2 13 ? 6.496 43.676 -27.028 1.00 17.15 1013 TRP B O 1
ATOM 4705 N N . GLU B 2 14 ? 5.645 43.674 -24.901 1.00 16.62 1014 GLU B N 1
ATOM 4706 C CA . GLU B 2 14 ? 6.006 45.068 -24.527 1.00 18.91 1014 GLU B CA 1
ATOM 4707 C C . GLU B 2 14 ? 6.485 45.089 -23.066 1.00 17.77 1014 GLU B C 1
ATOM 4708 O O . GLU B 2 14 ? 5.983 44.295 -22.230 1.00 16.33 1014 GLU B O 1
ATOM 4714 N N . PRO B 2 15 ? 7.410 45.963 -22.666 1.00 17.31 1015 PRO B N 1
ATOM 4715 C CA . PRO B 2 15 ? 7.760 46.112 -21.247 1.00 17.51 1015 PRO B CA 1
ATOM 4716 C C . PRO B 2 15 ? 6.635 46.746 -20.414 1.00 17.42 1015 PRO B C 1
ATOM 4717 O O . PRO B 2 15 ? 5.893 47.569 -20.962 1.00 20.89 1015 PRO B O 1
ATOM 4721 N N . LYS B 2 16 ? 6.496 46.379 -19.116 1.00 19.43 1016 LYS B N 1
ATOM 4722 C CA . LYS B 2 16 ? 5.508 46.980 -18.225 1.00 19.72 1016 LYS B CA 1
ATOM 4723 C C . LYS B 2 16 ? 5.964 48.376 -17.806 1.00 20.38 1016 LYS B C 1
ATOM 4724 O O . LYS B 2 16 ? 7.147 48.741 -17.953 1.00 19.75 1016 LYS B O 1
ATOM 4730 N N . PRO B 2 17 ? 5.083 49.230 -17.283 1.00 21.52 1017 PRO B N 1
ATOM 4731 C CA . PRO B 2 17 ? 5.475 50.609 -16.906 1.00 23.96 1017 PRO B CA 1
ATOM 4732 C C . PRO B 2 17 ? 6.633 50.621 -15.902 1.00 24.43 1017 PRO B C 1
ATOM 4733 O O . PRO B 2 17 ? 6.673 49.916 -14.896 1.00 29.03 1017 PRO B O 1
ATOM 4737 N N . GLY B 2 18 ? 7.620 51.463 -16.228 1.00 27.92 1018 GLY B N 1
ATOM 4738 C CA . GLY B 2 18 ? 8.863 51.578 -15.536 1.00 28.28 1018 GLY B CA 1
ATOM 4739 C C . GLY B 2 18 ? 9.944 50.554 -15.821 1.00 26.89 1018 GLY B C 1
ATOM 4740 O O . GLY B 2 18 ? 10.992 50.722 -15.154 1.00 36.58 1018 GLY B O 1
ATOM 4741 N N . PHE B 2 19 ? 9.752 49.582 -16.686 1.00 21.18 1019 PHE B N 1
ATOM 4742 C CA . PHE B 2 19 ? 10.719 48.518 -16.988 1.00 19.78 1019 PHE B CA 1
ATOM 4743 C C . PHE B 2 19 ? 11.396 48.742 -18.339 1.00 19.45 1019 PHE B C 1
ATOM 4744 O O . PHE B 2 19 ? 10.840 49.397 -19.228 1.00 19.89 1019 PHE B O 1
ATOM 4752 N N . PRO B 2 20 ? 12.605 48.185 -18.550 1.00 19.96 1020 PRO B N 1
ATOM 4753 C CA . PRO B 2 20 ? 13.365 48.369 -19.790 1.00 19.30 1020 PRO B CA 1
ATOM 4754 C C . PRO B 2 20 ? 13.046 47.414 -20.959 1.00 20.03 1020 PRO B C 1
ATOM 4755 O O . PRO B 2 20 ? 12.610 46.280 -20.701 1.00 18.25 1020 PRO B O 1
ATOM 4759 N N . GLU B 2 21 ? 13.291 47.857 -22.206 1.00 21.60 1021 GLU B N 1
ATOM 4760 C CA . GLU B 2 21 ? 13.146 47.014 -23.394 1.00 20.89 1021 GLU B CA 1
ATOM 4761 C C . GLU B 2 21 ? 14.190 45.897 -23.420 1.00 21.82 1021 GLU B C 1
ATOM 4762 O O . GLU B 2 21 ? 13.846 44.786 -23.934 1.00 21.86 1021 GLU B O 1
ATOM 4768 N N . LYS B 2 22 ? 15.403 46.144 -22.909 1.00 20.89 1022 LYS B N 1
ATOM 4769 C CA . LYS B 2 22 ? 16.443 45.122 -22.776 1.00 22.35 1022 LYS B CA 1
ATOM 4770 C C . LYS B 2 22 ? 16.985 45.016 -21.339 1.00 18.39 1022 LYS B C 1
ATOM 4771 O O . LYS B 2 22 ? 17.127 46.079 -20.713 1.00 22.69 1022 LYS B O 1
ATOM 4777 N N . ILE B 2 23 ? 17.259 43.788 -20.844 1.00 17.75 1023 ILE B N 1
ATOM 4778 C CA . ILE B 2 23 ? 17.702 43.686 -19.449 1.00 18.88 1023 ILE B CA 1
ATOM 4779 C C . ILE B 2 23 ? 19.227 43.656 -19.285 1.00 20.37 1023 ILE B C 1
ATOM 4780 O O . ILE B 2 23 ? 19.681 43.951 -18.128 1.00 21.12 1023 ILE B O 1
ATOM 4785 N N . ALA B 2 24 ? 20.045 43.361 -20.296 1.00 20.05 1024 ALA B N 1
ATOM 4786 C CA . ALA B 2 24 ? 21.512 43.460 -20.152 1.00 21.41 1024 ALA B CA 1
ATOM 4787 C C . ALA B 2 24 ? 21.975 44.837 -19.638 1.00 22.73 1024 ALA B C 1
ATOM 4788 O O . ALA B 2 24 ? 21.569 45.829 -20.253 1.00 25.48 1024 ALA B O 1
ATOM 4790 N N . GLY B 2 25 ? 22.779 44.946 -18.572 1.00 22.05 1025 GLY B N 1
ATOM 4791 C CA . GLY B 2 25 ? 23.273 46.233 -18.072 1.00 23.10 1025 GLY B CA 1
ATOM 4792 C C . GLY B 2 25 ? 22.346 46.911 -17.076 1.00 24.12 1025 GLY B C 1
ATOM 4793 O O . GLY B 2 25 ? 22.740 47.959 -16.529 1.00 29.59 1025 GLY B O 1
ATOM 4794 N N . SER B 2 26 ? 21.152 46.341 -16.861 1.00 25.93 1026 SER B N 1
ATOM 4795 C CA . SER B 2 26 ? 20.123 46.877 -15.974 1.00 26.87 1026 SER B CA 1
ATOM 4796 C C . SER B 2 26 ? 20.172 46.235 -14.584 1.00 24.48 1026 SER B C 1
ATOM 4797 O O . SER B 2 26 ? 20.957 45.300 -14.399 1.00 26.31 1026 SER B O 1
ATOM 4800 N N . LYS B 2 27 ? 19.334 46.710 -13.640 1.00 24.69 1027 LYS B N 1
ATOM 4801 C CA . LYS B 2 27 ? 19.362 46.067 -12.320 1.00 25.48 1027 LYS B CA 1
ATOM 4802 C C . LYS B 2 27 ? 18.702 44.681 -12.321 1.00 24.93 1027 LYS B C 1
ATOM 4803 O O . LYS B 2 27 ? 18.787 44.011 -11.269 1.00 28.14 1027 LYS B O 1
ATOM 4809 N N . TYR B 2 28 ? 18.093 44.244 -13.416 1.00 22.36 1028 TYR B N 1
ATOM 4810 C CA . TYR B 2 28 ? 17.529 42.891 -13.604 1.00 22.91 1028 TYR B CA 1
ATOM 4811 C C . TYR B 2 28 ? 18.377 41.929 -14.439 1.00 22.49 1028 TYR B C 1
ATOM 4812 O O . TYR B 2 28 ? 17.912 40.833 -14.766 1.00 24.10 1028 TYR B O 1
ATOM 4821 N N . ASP B 2 29 ? 19.612 42.299 -14.799 1.00 21.71 1029 ASP B N 1
ATOM 4822 C CA . ASP B 2 29 ? 20.502 41.461 -15.636 1.00 23.28 1029 ASP B CA 1
ATOM 4823 C C . ASP B 2 29 ? 20.727 40.094 -15.021 1.00 20.55 1029 ASP B C 1
ATOM 4824 O O . ASP B 2 29 ? 21.201 40.057 -13.874 1.00 33.89 1029 ASP B O 1
ATOM 4829 N N . PRO B 2 30 ? 20.412 38.946 -15.646 1.00 21.25 1030 PRO B N 1
ATOM 4830 C CA . PRO B 2 30 ? 20.670 37.636 -15.028 1.00 21.24 1030 PRO B CA 1
ATOM 4831 C C . PRO B 2 30 ? 22.155 37.288 -15.004 1.00 24.83 1030 PRO B C 1
ATOM 4832 O O . PRO B 2 30 ? 22.587 36.475 -14.142 1.00 28.38 1030 PRO B O 1
ATOM 4836 N N . LYS B 2 31 ? 23.001 37.854 -15.868 1.00 21.74 1031 LYS B N 1
ATOM 4837 C CA . LYS B 2 31 ? 24.441 37.551 -15.749 1.00 26.17 1031 LYS B CA 1
ATOM 4838 C C . LYS B 2 31 ? 24.753 36.061 -15.863 1.00 22.52 1031 LYS B C 1
ATOM 4839 O O . LYS B 2 31 ? 25.540 35.490 -15.075 1.00 24.64 1031 LYS B O 1
ATOM 4845 N N . HIS B 2 32 ? 24.181 35.363 -16.859 1.00 18.36 1032 HIS B N 1
ATOM 4846 C CA . HIS B 2 32 ? 24.397 33.907 -16.993 1.00 16.88 1032 HIS B CA 1
ATOM 4847 C C . HIS B 2 32 ? 25.823 33.538 -17.430 1.00 18.42 1032 HIS B C 1
ATOM 4848 O O . HIS B 2 32 ? 26.472 34.150 -18.286 1.00 23.89 1032 HIS B O 1
ATOM 4855 N N . ASP B 2 33 ? 26.379 32.476 -16.836 1.00 18.48 1033 ASP B N 1
ATOM 4856 C CA . ASP B 2 33 ? 27.658 31.894 -17.251 1.00 19.92 1033 ASP B CA 1
ATOM 4857 C C . ASP B 2 33 ? 27.559 31.150 -18.575 1.00 17.88 1033 ASP B C 1
ATOM 4858 O O . ASP B 2 33 ? 26.868 30.103 -18.623 1.00 19.92 1033 ASP B O 1
ATOM 4863 N N . PRO B 2 34 ? 28.133 31.598 -19.682 1.00 22.88 1034 PRO B N 1
ATOM 4864 C CA . PRO B 2 34 ? 28.050 30.830 -20.938 1.00 21.67 1034 PRO B CA 1
ATOM 4865 C C . PRO B 2 34 ? 28.453 29.356 -20.800 1.00 24.22 1034 PRO B C 1
ATOM 4866 O O . PRO B 2 34 ? 27.814 28.500 -21.457 1.00 24.28 1034 PRO B O 1
ATOM 4870 N N . LYS B 2 35 ? 29.426 28.981 -19.965 1.00 22.75 1035 LYS B N 1
ATOM 4871 C CA . LYS B 2 35 ? 29.754 27.552 -19.865 1.00 22.82 1035 LYS B CA 1
ATOM 4872 C C . LYS B 2 35 ? 28.659 26.729 -19.216 1.00 21.74 1035 LYS B C 1
ATOM 4873 O O . LYS B 2 35 ? 28.496 25.567 -19.606 1.00 26.62 1035 LYS B O 1
ATOM 4875 N N . GLU B 2 36 ? 27.886 27.184 -18.251 1.00 19.88 1036 GLU B N 1
ATOM 4876 C CA . GLU B 2 36 ? 26.729 26.497 -17.688 1.00 18.35 1036 GLU B CA 1
ATOM 4877 C C . GLU B 2 36 ? 25.591 26.378 -18.707 1.00 18.14 1036 GLU B C 1
ATOM 4878 O O . GLU B 2 36 ? 24.971 25.297 -18.751 1.00 17.03 1036 GLU B O 1
ATOM 4884 N N . LEU B 2 37 ? 25.315 27.407 -19.509 1.00 16.44 1037 LEU B N 1
ATOM 4885 C CA . LEU B 2 37 ? 24.262 27.343 -20.552 1.00 15.46 1037 LEU B CA 1
ATOM 4886 C C . LEU B 2 37 ? 24.497 26.174 -21.528 1.00 16.23 1037 LEU B C 1
ATOM 4887 O O . LEU B 2 37 ? 23.483 25.612 -22.019 1.00 18.27 1037 LEU B O 1
ATOM 4892 N N . ASN B 2 38 ? 25.741 25.800 -21.829 1.00 15.74 1038 ASN B N 1
ATOM 4893 C CA . ASN B 2 38 ? 26.049 24.806 -22.873 1.00 15.68 1038 ASN B CA 1
ATOM 4894 C C . ASN B 2 38 ? 26.052 23.383 -22.337 1.00 15.49 1038 ASN B C 1
ATOM 4895 O O . ASN B 2 38 ? 26.232 22.421 -23.134 1.00 17.52 1038 ASN B O 1
ATOM 4900 N N . LYS B 2 39 ? 25.848 23.112 -21.036 1.00 15.51 1039 LYS B N 1
ATOM 4901 C CA . LYS B 2 39 ? 25.977 21.739 -20.486 1.00 17.79 1039 LYS B CA 1
ATOM 4902 C C . LYS B 2 39 ? 24.906 20.785 -20.999 1.00 15.23 1039 LYS B C 1
ATOM 4903 O O . LYS B 2 39 ? 25.275 19.626 -21.330 1.00 14.65 1039 LYS B O 1
ATOM 4909 N N . GLN B 2 40 ? 23.628 21.127 -21.138 1.00 14.31 1040 GLN B N 1
ATOM 4910 C CA . GLN B 2 40 ? 22.650 20.091 -21.551 1.00 14.53 1040 GLN B CA 1
ATOM 4911 C C . GLN B 2 40 ? 22.810 19.702 -23.015 1.00 15.94 1040 GLN B C 1
ATOM 4912 O O . GLN B 2 40 ? 22.513 18.518 -23.367 1.00 15.11 1040 GLN B O 1
ATOM 4918 N N . ALA B 2 41 ? 23.252 20.573 -23.938 1.00 15.75 1041 ALA B N 1
ATOM 4919 C CA . ALA B 2 41 ? 23.481 20.121 -25.345 1.00 15.91 1041 ALA B CA 1
ATOM 4920 C C . ALA B 2 41 ? 24.685 19.179 -25.435 1.00 16.50 1041 ALA B C 1
ATOM 4921 O O . ALA B 2 41 ? 24.664 18.209 -26.211 1.00 14.73 1041 ALA B O 1
ATOM 4923 N N . ASP B 2 42 ? 25.765 19.382 -24.646 1.00 14.95 1042 ASP B N 1
ATOM 4924 C CA . ASP B 2 42 ? 26.908 18.450 -24.635 1.00 15.93 1042 ASP B CA 1
ATOM 4925 C C . ASP B 2 42 ? 26.460 17.077 -24.131 1.00 14.99 1042 ASP B C 1
ATOM 4926 O O . ASP B 2 42 ? 26.894 16.046 -24.668 1.00 14.93 1042 ASP B O 1
ATOM 4931 N N . SER B 2 43 ? 25.588 17.031 -23.122 1.00 13.19 1043 SER B N 1
ATOM 4932 C CA . SER B 2 43 ? 25.072 15.760 -22.578 1.00 13.16 1043 SER B CA 1
ATOM 4933 C C . SER B 2 43 ? 24.245 14.983 -23.603 1.00 13.42 1043 SER B C 1
ATOM 4934 O O . SER B 2 43 ? 24.404 13.741 -23.649 1.00 13.37 1043 SER B O 1
ATOM 4937 N N . ILE B 2 44 ? 23.371 15.665 -24.383 1.00 12.93 1044 ILE B N 1
ATOM 4938 C CA . ILE B 2 44 ? 22.598 15.030 -25.449 1.00 12.88 1044 ILE B CA 1
ATOM 4939 C C . ILE B 2 44 ? 23.499 14.441 -26.531 1.00 14.43 1044 ILE B C 1
ATOM 4940 O O . ILE B 2 44 ? 23.261 13.299 -26.984 1.00 13.73 1044 ILE B O 1
ATOM 4945 N N . LYS B 2 45 ? 24.568 15.110 -26.948 1.00 13.07 1045 LYS B N 1
ATOM 4946 C CA . LYS B 2 45 ? 25.506 14.532 -27.921 1.00 14.91 1045 LYS B CA 1
ATOM 4947 C C . LYS B 2 45 ? 26.151 13.249 -27.404 1.00 16.16 1045 LYS B C 1
ATOM 4948 O O . LYS B 2 45 ? 26.283 12.249 -28.160 1.00 13.82 1045 LYS B O 1
ATOM 4954 N N . GLN B 2 46 ? 26.563 13.185 -26.126 1.00 14.17 1046 GLN B N 1
ATOM 4955 C CA . GLN B 2 46 ? 27.155 11.957 -25.560 1.00 15.85 1046 GLN B CA 1
ATOM 4956 C C . GLN B 2 46 ? 26.126 10.820 -25.467 1.00 12.65 1046 GLN B C 1
ATOM 4957 O O . GLN B 2 46 ? 26.544 9.664 -25.752 1.00 14.63 1046 GLN B O 1
ATOM 4963 N N . MET B 2 47 ? 24.859 11.028 -25.110 1.00 11.81 1047 MET B N 1
ATOM 4964 C CA . MET B 2 47 ? 23.832 9.979 -25.124 1.00 11.94 1047 MET B CA 1
ATOM 4965 C C . MET B 2 47 ? 23.576 9.420 -26.529 1.00 12.48 1047 MET B C 1
ATOM 4966 O O . MET B 2 47 ? 23.509 8.182 -26.751 1.00 11.83 1047 MET B O 1
ATOM 4971 N N . GLU B 2 48 ? 23.443 10.254 -27.563 1.00 12.15 1048 GLU B N 1
ATOM 4972 C CA . GLU B 2 48 ? 23.177 9.865 -28.957 1.00 11.96 1048 GLU B CA 1
ATOM 4973 C C . GLU B 2 48 ? 24.318 8.994 -29.483 1.00 12.45 1048 GLU B C 1
ATOM 4974 O O . GLU B 2 48 ? 24.107 7.984 -30.200 1.00 12.77 1048 GLU B O 1
ATOM 4980 N N . GLU B 2 49 ? 25.579 9.314 -29.159 1.00 12.66 1049 GLU B N 1
ATOM 4981 C CA . GLU B 2 49 ? 26.717 8.474 -29.623 1.00 13.30 1049 GLU B CA 1
ATOM 4982 C C . GLU B 2 49 ? 26.730 7.127 -28.912 1.00 13.44 1049 GLU B C 1
ATOM 4983 O O . GLU B 2 49 ? 26.998 6.118 -29.606 1.00 14.96 1049 GLU B O 1
ATOM 4985 N N . ARG B 2 50 ? 26.495 6.973 -27.610 1.00 12.95 1050 ARG B N 1
ATOM 4986 C CA . ARG B 2 50 ? 26.412 5.658 -26.949 1.00 13.01 1050 ARG B CA 1
ATOM 4987 C C . ARG B 2 50 ? 25.246 4.835 -27.527 1.00 12.96 1050 ARG B C 1
ATOM 4988 O O . ARG B 2 50 ? 25.420 3.603 -27.783 1.00 12.98 1050 ARG B O 1
ATOM 4996 N N . ASN B 2 51 ? 24.059 5.440 -27.744 1.00 11.96 1051 ASN B N 1
ATOM 4997 C CA . ASN B 2 51 ? 22.914 4.712 -28.314 1.00 12.80 1051 ASN B CA 1
ATOM 4998 C C . ASN B 2 51 ? 23.230 4.186 -29.719 1.00 14.44 1051 ASN B C 1
ATOM 4999 O O . ASN B 2 51 ? 22.819 3.036 -30.071 1.00 12.30 1051 ASN B O 1
ATOM 5004 N N . LYS B 2 52 ? 23.930 4.983 -30.566 1.00 13.22 1052 LYS B N 1
ATOM 5005 C CA . LYS B 2 52 ? 24.271 4.456 -31.917 1.00 13.23 1052 LYS B CA 1
ATOM 5006 C C . LYS B 2 52 ? 25.139 3.219 -31.872 1.00 13.31 1052 LYS B C 1
ATOM 5007 O O . LYS B 2 52 ? 24.933 2.260 -32.661 1.00 14.04 1052 LYS B O 1
ATOM 5013 N N . LYS B 2 53 ? 26.123 3.151 -30.945 1.00 13.46 1053 LYS B N 1
ATOM 5014 C CA . LYS B 2 53 ? 26.942 1.939 -30.771 1.00 13.56 1053 LYS B CA 1
ATOM 5015 C C . LYS B 2 53 ? 26.045 0.764 -30.371 1.00 13.17 1053 LYS B C 1
ATOM 5016 O O . LYS B 2 53 ? 26.209 -0.356 -30.929 1.00 13.52 1053 LYS B O 1
ATOM 5022 N N . ARG B 2 54 ? 25.087 0.947 -29.466 1.00 12.74 1054 ARG B N 1
ATOM 5023 C CA . ARG B 2 54 ? 24.200 -0.166 -29.018 1.00 12.01 1054 ARG B CA 1
ATOM 5024 C C . ARG B 2 54 ? 23.325 -0.661 -30.176 1.00 12.00 1054 ARG B C 1
ATOM 5025 O O . ARG B 2 54 ? 23.173 -1.909 -30.395 1.00 12.87 1054 ARG B O 1
ATOM 5033 N N . VAL B 2 55 ? 22.719 0.247 -30.947 1.00 12.81 1055 VAL B N 1
ATOM 5034 C CA . VAL B 2 55 ? 21.771 -0.120 -32.039 1.00 14.48 1055 VAL B CA 1
ATOM 5035 C C . VAL B 2 55 ? 22.482 -0.810 -33.203 1.00 14.86 1055 VAL B C 1
ATOM 5036 O O . VAL B 2 55 ? 22.006 -1.869 -33.726 1.00 13.96 1055 VAL B O 1
ATOM 5040 N N . GLU B 2 56 ? 23.627 -0.300 -33.673 1.00 13.16 1056 GLU B N 1
ATOM 5041 C CA . GLU B 2 56 ? 24.342 -0.952 -34.809 1.00 15.43 1056 GLU B CA 1
ATOM 5042 C C . GLU B 2 56 ? 24.820 -2.363 -34.430 1.00 14.50 1056 GLU B C 1
ATOM 5043 O O . GLU B 2 56 ? 24.730 -3.296 -35.245 1.00 16.49 1056 GLU B O 1
ATOM 5049 N N . ASN B 2 57 ? 25.279 -2.567 -33.166 1.00 13.94 1057 ASN B N 1
ATOM 5050 C CA . ASN B 2 57 ? 25.669 -3.925 -32.750 1.00 15.98 1057 ASN B CA 1
ATOM 5051 C C . ASN B 2 57 ? 24.477 -4.876 -32.676 1.00 14.52 1057 ASN B C 1
ATOM 5052 O O . ASN B 2 57 ? 24.667 -6.046 -33.072 1.00 16.50 1057 ASN B O 1
ATOM 5057 N N . PHE B 2 58 ? 23.296 -4.442 -32.253 1.00 12.70 1058 PHE B N 1
ATOM 5058 C CA . PHE B 2 58 ? 22.065 -5.272 -32.254 1.00 11.99 1058 PHE B CA 1
ATOM 5059 C C . PHE B 2 58 ? 21.674 -5.681 -33.655 1.00 13.44 1058 PHE B C 1
ATOM 5060 O O . PHE B 2 58 ? 21.324 -6.851 -33.916 1.00 15.35 1058 PHE B O 1
ATOM 5068 N N . LYS B 2 59 ? 21.700 -4.751 -34.627 1.00 14.52 1059 LYS B N 1
ATOM 5069 C CA . LYS B 2 59 ? 21.316 -5.125 -35.983 1.00 16.98 1059 LYS B CA 1
ATOM 5070 C C . LYS B 2 59 ? 22.298 -6.107 -36.623 1.00 18.98 1059 LYS B C 1
ATOM 5071 O O . LYS B 2 59 ? 21.836 -6.975 -37.393 1.00 19.03 1059 LYS B O 1
ATOM 5077 N N . LYS B 2 60 ? 23.599 -6.015 -36.349 1.00 16.51 1060 LYS B N 1
ATOM 5078 C CA . LYS B 2 60 ? 24.600 -6.913 -36.945 1.00 19.10 1060 LYS B CA 1
ATOM 5079 C C . LYS B 2 60 ? 24.639 -8.315 -36.312 1.00 19.84 1060 LYS B C 1
ATOM 5080 O O . LYS B 2 60 ? 24.891 -9.285 -37.022 1.00 22.84 1060 LYS B O 1
ATOM 5086 N N . THR B 2 61 ? 24.411 -8.433 -34.998 1.00 19.15 1061 THR B N 1
ATOM 5087 C CA . THR B 2 61 ? 24.586 -9.686 -34.270 1.00 20.79 1061 THR B CA 1
ATOM 5088 C C . THR B 2 61 ? 23.284 -10.376 -33.862 1.00 19.57 1061 THR B C 1
ATOM 5089 O O . THR B 2 61 ? 23.335 -11.605 -33.629 1.00 21.21 1061 THR B O 1
ATOM 5093 N N . GLY B 2 62 ? 22.183 -9.657 -33.766 1.00 19.48 1062 GLY B N 1
ATOM 5094 C CA . GLY B 2 62 ? 20.896 -10.136 -33.290 1.00 18.22 1062 GLY B CA 1
ATOM 5095 C C . GLY B 2 62 ? 20.745 -10.289 -31.787 1.00 18.67 1062 GLY B C 1
ATOM 5096 O O . GLY B 2 62 ? 19.729 -10.791 -31.252 1.00 20.16 1062 GLY B O 1
ATOM 5097 N N . LYS B 2 63 ? 21.742 -9.882 -31.009 1.00 18.11 1063 LYS B N 1
ATOM 5098 C CA . LYS B 2 63 ? 21.812 -9.920 -29.546 1.00 19.29 1063 LYS B CA 1
ATOM 5099 C C . LYS B 2 63 ? 22.012 -8.524 -28.951 1.00 16.74 1063 LYS B C 1
ATOM 5100 O O . LYS B 2 63 ? 23.009 -7.854 -29.287 1.00 18.94 1063 LYS B O 1
ATOM 5106 N N . PHE B 2 64 ? 21.123 -8.069 -28.068 1.00 13.70 1064 PHE B N 1
ATOM 5107 C CA . PHE B 2 64 ? 21.249 -6.700 -27.549 1.00 13.34 1064 PHE B CA 1
ATOM 5108 C C . PHE B 2 64 ? 22.272 -6.612 -26.403 1.00 14.04 1064 PHE B C 1
ATOM 5109 O O . PHE B 2 64 ? 22.199 -7.466 -25.472 1.00 17.85 1064 PHE B O 1
ATOM 5117 N N . GLU B 2 65 ? 23.234 -5.687 -26.415 1.00 12.59 1065 GLU B N 1
ATOM 5118 C CA . GLU B 2 65 ? 24.194 -5.340 -25.345 1.00 13.32 1065 GLU B CA 1
ATOM 5119 C C . GLU B 2 65 ? 24.126 -3.855 -24.944 1.00 12.16 1065 GLU B C 1
ATOM 5120 O O . GLU B 2 65 ? 24.435 -2.979 -25.792 1.00 14.29 1065 GLU B O 1
ATOM 5126 N N . TYR B 2 66 ? 23.747 -3.503 -23.701 1.00 11.90 1066 TYR B N 1
ATOM 5127 C CA . TYR B 2 66 ? 23.644 -2.120 -23.202 1.00 11.63 1066 TYR B CA 1
ATOM 5128 C C . TYR B 2 66 ? 25.005 -1.541 -22.776 1.00 12.24 1066 TYR B C 1
ATOM 5129 O O . TYR B 2 66 ? 25.213 -0.316 -22.901 1.00 12.54 1066 TYR B O 1
ATOM 5138 N N . ASP B 2 67 ? 25.948 -2.355 -22.261 1.00 13.53 1067 ASP B N 1
ATOM 5139 C CA . ASP B 2 67 ? 27.257 -1.828 -21.781 1.00 14.39 1067 ASP B CA 1
ATOM 5140 C C . ASP B 2 67 ? 28.226 -1.622 -22.949 1.00 14.18 1067 ASP B C 1
ATOM 5141 O O . ASP B 2 67 ? 28.774 -2.585 -23.528 1.00 14.97 1067 ASP B O 1
ATOM 5146 N N . VAL B 2 68 ? 28.470 -0.360 -23.364 1.00 14.48 1068 VAL B N 1
ATOM 5147 C CA . VAL B 2 68 ? 29.275 -0.137 -24.578 1.00 14.73 1068 VAL B CA 1
ATOM 5148 C C . VAL B 2 68 ? 30.733 -0.556 -24.409 1.00 13.84 1068 VAL B C 1
ATOM 5149 O O . VAL B 2 68 ? 31.422 -0.758 -25.440 1.00 16.36 1068 VAL B O 1
ATOM 5153 N N . ALA B 2 69 ? 31.263 -0.721 -23.200 1.00 14.16 1069 ALA B N 1
ATOM 5154 C CA . ALA B 2 69 ? 32.619 -1.243 -23.021 1.00 16.38 1069 ALA B CA 1
ATOM 5155 C C . ALA B 2 69 ? 32.747 -2.706 -23.435 1.00 15.89 1069 ALA B C 1
ATOM 5156 O O . ALA B 2 69 ? 33.897 -3.183 -23.649 1.00 18.41 1069 ALA B O 1
ATOM 5158 N N . LYS B 2 70 ? 31.617 -3.430 -23.528 1.00 15.71 1070 LYS B N 1
ATOM 5159 C CA . LYS B 2 70 ? 31.643 -4.830 -23.971 1.00 18.36 1070 LYS B CA 1
ATOM 5160 C C . LYS B 2 70 ? 31.447 -5.004 -25.493 1.00 20.31 1070 LYS B C 1
ATOM 5161 O O . LYS B 2 70 ? 31.466 -6.149 -25.989 1.00 21.49 1070 LYS B O 1
ATOM 5167 N N . ILE B 2 71 ? 31.314 -3.943 -26.285 1.00 17.26 1071 ILE B N 1
ATOM 5168 C CA . ILE B 2 71 ? 31.122 -3.907 -27.721 1.00 18.23 1071 ILE B CA 1
ATOM 5169 C C . ILE B 2 71 ? 32.443 -3.553 -28.396 1.00 23.77 1071 ILE B C 1
ATOM 5170 O O . ILE B 2 71 ? 33.070 -2.519 -28.192 1.00 27.34 1071 ILE B O 1
ATOM 5175 N N . SER B 2 72 ? 32.924 -4.450 -29.255 1.00 37.41 1072 SER B N 1
ATOM 5176 C CA . SER B 2 72 ? 34.284 -4.229 -29.759 1.00 47.14 1072 SER B CA 1
ATOM 5177 C C . SER B 2 72 ? 34.347 -3.115 -30.807 1.00 59.46 1072 SER B C 1
ATOM 5178 O O . SER B 2 72 ? 35.357 -2.379 -30.799 1.00 76.41 1072 SER B O 1
ATOM 5181 N N . ALA B 2 73 ? 33.407 -2.940 -31.622 1.00 48.16 1073 ALA B N 1
ATOM 5182 N N . ASN C 1 1 ? -11.826 -7.148 34.247 1.00 19.88 2001 ASN C N 1
ATOM 5183 C CA . ASN C 1 1 ? -12.625 -5.916 34.328 1.00 19.09 2001 ASN C CA 1
ATOM 5184 C C . ASN C 1 1 ? -14.109 -6.223 34.096 1.00 20.53 2001 ASN C C 1
ATOM 5185 O O . ASN C 1 1 ? -14.485 -6.816 33.076 1.00 19.95 2001 ASN C O 1
ATOM 5190 N N . ASP C 1 2 ? -14.991 -5.840 35.042 1.00 22.33 2002 ASP C N 1
ATOM 5191 C CA . ASP C 1 2 ? -16.385 -6.260 35.016 1.00 23.21 2002 ASP C CA 1
ATOM 5192 C C . ASP C 1 2 ? -17.161 -5.637 33.870 1.00 25.98 2002 ASP C C 1
ATOM 5193 O O . ASP C 1 2 ? -18.012 -6.256 33.218 1.00 22.83 2002 ASP C O 1
ATOM 5198 N N . LYS C 1 3 ? -16.905 -4.369 33.563 1.00 23.33 2003 LYS C N 1
ATOM 5199 C CA . LYS C 1 3 ? -17.563 -3.715 32.421 1.00 23.15 2003 LYS C CA 1
ATOM 5200 C C . LYS C 1 3 ? -17.049 -4.248 31.096 1.00 21.96 2003 LYS C C 1
ATOM 5201 O O . LYS C 1 3 ? -17.883 -4.249 30.156 1.00 19.72 2003 LYS C O 1
ATOM 5207 N N . LEU C 1 4 ? -15.789 -4.709 30.934 1.00 19.72 2004 LEU C N 1
ATOM 5208 C CA . LEU C 1 4 ? -15.342 -5.347 29.678 1.00 19.65 2004 LEU C CA 1
ATOM 5209 C C . LEU C 1 4 ? -16.108 -6.653 29.483 1.00 20.43 2004 LEU C C 1
ATOM 5210 O O . LEU C 1 4 ? -16.491 -7.052 28.357 1.00 25.10 2004 LEU C O 1
ATOM 5215 N N . VAL C 1 5 ? -16.398 -7.392 30.563 1.00 20.80 2005 VAL C N 1
ATOM 5216 C CA . VAL C 1 5 ? -17.192 -8.628 30.410 1.00 22.89 2005 VAL C CA 1
ATOM 5217 C C . VAL C 1 5 ? -18.572 -8.306 29.844 1.00 20.77 2005 VAL C C 1
ATOM 5218 O O . VAL C 1 5 ? -19.070 -8.942 28.888 1.00 24.20 2005 VAL C O 1
ATOM 5222 N N . GLU C 1 6 ? -19.219 -7.273 30.430 1.00 21.12 2006 GLU C N 1
ATOM 5223 C CA . GLU C 1 6 ? -20.537 -6.873 29.950 1.00 22.29 2006 GLU C CA 1
ATOM 5224 C C . GLU C 1 6 ? -20.522 -6.360 28.513 1.00 25.85 2006 GLU C C 1
ATOM 5225 O O . GLU C 1 6 ? -21.406 -6.749 27.725 1.00 23.94 2006 GLU C O 1
ATOM 5231 N N . LEU C 1 7 ? -19.558 -5.514 28.184 1.00 21.25 2007 LEU C N 1
ATOM 5232 C CA . LEU C 1 7 ? -19.468 -5.033 26.794 1.00 25.26 2007 LEU C CA 1
ATOM 5233 C C . LEU C 1 7 ? -19.266 -6.177 25.801 1.00 24.01 2007 LEU C C 1
ATOM 5234 O O . LEU C 1 7 ? -19.813 -6.134 24.665 1.00 21.70 2007 LEU C O 1
ATOM 5239 N N . SER C 1 8 ? -18.532 -7.233 26.151 1.00 22.84 2008 SER C N 1
ATOM 5240 C CA . SER C 1 8 ? -18.275 -8.333 25.202 1.00 19.99 2008 SER C CA 1
ATOM 5241 C C . SER C 1 8 ? -19.529 -9.147 24.880 1.00 23.61 2008 SER C C 1
ATOM 5242 O O . SER C 1 8 ? -19.464 -9.890 23.884 1.00 28.05 2008 SER C O 1
ATOM 5245 N N . LYS C 1 9 ? -20.590 -8.992 25.655 1.00 26.29 2009 LYS C N 1
ATOM 5246 C CA . LYS C 1 9 ? -21.844 -9.697 25.403 1.00 23.95 2009 LYS C CA 1
ATOM 5247 C C . LYS C 1 9 ? -22.667 -9.069 24.282 1.00 26.99 2009 LYS C C 1
ATOM 5248 O O . LYS C 1 9 ? -23.676 -9.624 23.817 1.00 30.63 2009 LYS C O 1
ATOM 5254 N N . SER C 1 10 ? -22.346 -7.903 23.777 1.00 24.34 2010 SER C N 1
ATOM 5255 C CA . SER C 1 10 ? -23.124 -7.315 22.669 1.00 23.47 2010 SER C CA 1
ATOM 5256 C C . SER C 1 10 ? -22.511 -7.630 21.313 1.00 20.08 2010 SER C C 1
ATOM 5257 O O . SER C 1 10 ? -21.286 -7.485 21.148 1.00 17.71 2010 SER C O 1
ATOM 5260 N N . ASP C 1 11 ? -23.318 -8.037 20.328 1.00 16.97 2011 ASP C N 1
ATOM 5261 C CA . ASP C 1 11 ? -22.776 -8.322 18.991 1.00 16.42 2011 ASP C CA 1
ATOM 5262 C C . ASP C 1 11 ? -22.441 -7.064 18.197 1.00 16.93 2011 ASP C C 1
ATOM 5263 O O . ASP C 1 11 ? -21.807 -7.153 17.113 1.00 17.31 2011 ASP C O 1
ATOM 5268 N N . ASP C 1 12 ? -22.829 -5.870 18.690 1.00 17.11 2012 ASP C N 1
ATOM 5269 C CA . ASP C 1 12 ? -22.357 -4.618 18.057 1.00 17.87 2012 ASP C CA 1
ATOM 5270 C C . ASP C 1 12 ? -20.878 -4.326 18.367 1.00 16.25 2012 ASP C C 1
ATOM 5271 O O . ASP C 1 12 ? -20.311 -3.415 17.722 1.00 17.44 2012 ASP C O 1
ATOM 5276 N N . ASN C 1 13 ? -20.231 -5.007 19.316 1.00 15.80 2013 ASN C N 1
ATOM 5277 C CA . ASN C 1 13 ? -18.861 -4.720 19.724 1.00 15.46 2013 ASN C CA 1
ATOM 5278 C C . ASN C 1 13 ? -17.818 -5.833 19.511 1.00 14.59 2013 ASN C C 1
ATOM 5279 O O . ASN C 1 13 ? -18.253 -7.014 19.475 1.00 15.16 2013 ASN C O 1
ATOM 5284 N N . TRP C 1 14 ? -16.528 -5.507 19.417 1.00 14.05 2014 TRP C N 1
ATOM 5285 C CA . TRP C 1 14 ? -15.342 -6.378 19.535 1.00 13.79 2014 TRP C CA 1
ATOM 5286 C C . TRP C 1 14 ? -14.299 -5.635 20.400 1.00 13.45 2014 TRP C C 1
ATOM 5287 O O . TRP C 1 14 ? -13.553 -4.781 19.831 1.00 14.98 2014 TRP C O 1
ATOM 5298 N N . VAL C 1 15 ? -14.203 -5.939 21.708 1.00 14.82 2015 VAL C N 1
ATOM 5299 C CA . VAL C 1 15 ? -13.548 -5.052 22.671 1.00 13.71 2015 VAL C CA 1
ATOM 5300 C C . VAL C 1 15 ? -12.144 -5.427 23.120 1.00 13.15 2015 VAL C C 1
ATOM 5301 O O . VAL C 1 15 ? -11.587 -4.600 23.873 1.00 14.64 2015 VAL C O 1
ATOM 5305 N N . MET C 1 16 ? -11.551 -6.567 22.746 1.00 13.21 2016 MET C N 1
ATOM 5306 C CA . MET C 1 16 ? -10.225 -6.968 23.227 1.00 12.89 2016 MET C CA 1
ATOM 5307 C C . MET C 1 16 ? -9.606 -7.907 22.191 1.00 12.16 2016 MET C C 1
ATOM 5308 O O . MET C 1 16 ? -10.362 -8.517 21.425 1.00 12.41 2016 MET C O 1
ATOM 5313 N N . PRO C 1 17 ? -8.278 -8.097 22.168 1.00 13.24 2017 PRO C N 1
ATOM 5314 C CA . PRO C 1 17 ? -7.664 -9.181 21.388 1.00 12.54 2017 PRO C CA 1
ATOM 5315 C C . PRO C 1 17 ? -8.316 -10.538 21.726 1.00 12.02 2017 PRO C C 1
ATOM 5316 O O . PRO C 1 17 ? -8.484 -10.808 22.934 1.00 13.47 2017 PRO C O 1
ATOM 5320 N N . GLY C 1 18 ? -8.711 -11.357 20.729 1.00 13.34 2018 GLY C N 1
ATOM 5321 C CA . GLY C 1 18 ? -9.391 -12.649 21.000 1.00 13.11 2018 GLY C CA 1
ATOM 5322 C C . GLY C 1 18 ? -10.886 -12.599 21.340 1.00 13.64 2018 GLY C C 1
ATOM 5323 O O . GLY C 1 18 ? -11.486 -13.642 21.728 1.00 13.73 2018 GLY C O 1
ATOM 5324 N N . LYS C 1 19 ? -11.587 -11.470 21.249 1.00 12.45 2019 LYS C N 1
ATOM 5325 C CA . LYS C 1 19 ? -13.021 -11.200 21.432 1.00 12.39 2019 LYS C CA 1
ATOM 5326 C C . LYS C 1 19 ? -13.468 -11.140 22.904 1.00 12.65 2019 LYS C C 1
ATOM 5327 O O . LYS C 1 19 ? -14.211 -10.183 23.281 1.00 12.67 2019 LYS C O 1
ATOM 5333 N N . ASN C 1 20 ? -13.112 -12.164 23.706 1.00 12.69 2020 ASN C N 1
ATOM 5334 C CA . ASN C 1 20 ? -13.621 -12.288 25.088 1.00 13.43 2020 ASN C CA 1
ATOM 5335 C C . ASN C 1 20 ? -12.569 -12.916 25.989 1.00 13.20 2020 ASN C C 1
ATOM 5336 O O . ASN C 1 20 ? -11.553 -13.364 25.417 1.00 12.20 2020 ASN C O 1
ATOM 5341 N N . TYR C 1 21 ? -12.718 -12.995 27.313 1.00 12.80 2021 TYR C N 1
ATOM 5342 C CA . TYR C 1 21 ? -11.637 -13.487 28.206 1.00 12.96 2021 TYR C CA 1
ATOM 5343 C C . TYR C 1 21 ? -11.420 -15.004 28.027 1.00 13.70 2021 TYR C C 1
ATOM 5344 O O . TYR C 1 21 ? -10.285 -15.411 28.370 1.00 13.56 2021 TYR C O 1
ATOM 5353 N N . ASP C 1 22 ? -12.392 -15.779 27.481 1.00 13.32 2022 ASP C N 1
ATOM 5354 C CA . ASP C 1 22 ? -12.137 -17.193 27.102 1.00 12.11 2022 ASP C CA 1
ATOM 5355 C C . ASP C 1 22 ? -11.207 -17.323 25.886 1.00 12.10 2022 ASP C C 1
ATOM 5356 O O . ASP C 1 22 ? -10.583 -18.404 25.589 1.00 12.03 2022 ASP C O 1
ATOM 5361 N N . SER C 1 23 ? -11.074 -16.267 25.082 1.00 12.82 2023 SER C N 1
ATOM 5362 C CA . SER C 1 23 ? -10.211 -16.165 23.875 1.00 12.65 2023 SER C CA 1
ATOM 5363 C C . SER C 1 23 ? -10.705 -17.139 22.800 1.00 12.34 2023 SER C C 1
ATOM 5364 O O . SER C 1 23 ? -9.880 -17.787 22.076 1.00 12.14 2023 SER C O 1
ATOM 5367 N N . ASN C 1 24 ? -12.038 -17.308 22.615 1.00 12.67 2024 ASN C N 1
ATOM 5368 C CA . ASN C 1 24 ? -12.536 -18.321 21.634 1.00 12.99 2024 ASN C CA 1
ATOM 5369 C C . ASN C 1 24 ? -12.751 -17.761 20.209 1.00 12.22 2024 ASN C C 1
ATOM 5370 O O . ASN C 1 24 ? -13.011 -18.617 19.309 1.00 12.44 2024 ASN C O 1
ATOM 5375 N N . ASN C 1 25 ? -12.678 -16.478 19.889 1.00 10.86 2025 ASN C N 1
ATOM 5376 C CA . ASN C 1 25 ? -12.898 -15.937 18.521 1.00 11.01 2025 ASN C CA 1
ATOM 5377 C C . ASN C 1 25 ? -14.203 -16.493 17.938 1.00 11.60 2025 ASN C C 1
ATOM 5378 O O . ASN C 1 25 ? -14.304 -16.749 16.707 1.00 12.31 2025 ASN C O 1
ATOM 5383 N N . PHE C 1 26 ? -15.293 -16.650 18.699 1.00 13.16 2026 PHE C N 1
ATOM 5384 C CA . PHE C 1 26 ? -16.602 -17.245 18.309 1.00 13.09 2026 PHE C CA 1
ATOM 5385 C C . PHE C 1 26 ? -17.781 -16.254 18.397 1.00 14.31 2026 PHE C C 1
ATOM 5386 O O . PHE C 1 26 ? -17.986 -15.617 19.485 1.00 13.44 2026 PHE C O 1
ATOM 5394 N N . SER C 1 27 ? -18.542 -16.087 17.294 1.00 12.50 2027 SER C N 1
ATOM 5395 C CA . SER C 1 27 ? -19.737 -15.210 17.278 1.00 14.16 2027 SER C CA 1
ATOM 5396 C C . SER C 1 27 ? -21.066 -15.948 17.180 1.00 14.01 2027 SER C C 1
ATOM 5397 O O . SER C 1 27 ? -21.212 -16.873 16.352 1.00 14.51 2027 SER C O 1
ATOM 5400 N N . ASP C 1 28 ? -22.055 -15.524 17.981 1.00 15.52 2028 ASP C N 1
ATOM 5401 C CA . ASP C 1 28 ? -23.438 -16.041 17.932 1.00 14.87 2028 ASP C CA 1
ATOM 5402 C C . ASP C 1 28 ? -24.214 -15.530 16.718 1.00 13.96 2028 ASP C C 1
ATOM 5403 O O . ASP C 1 28 ? -25.343 -15.991 16.491 1.00 15.91 2028 ASP C O 1
ATOM 5408 N N . LEU C 1 29 ? -23.669 -14.612 15.895 1.00 13.81 2029 LEU C N 1
ATOM 5409 C CA . LEU C 1 29 ? -24.391 -14.079 14.725 1.00 14.42 2029 LEU C CA 1
ATOM 5410 C C . LEU C 1 29 ? -24.616 -15.141 13.633 1.00 16.56 2029 LEU C C 1
ATOM 5411 O O . LEU C 1 29 ? -23.696 -15.938 13.323 1.00 15.43 2029 LEU C O 1
ATOM 5416 N N . LYS C 1 30 ? -25.785 -15.223 12.978 1.00 16.18 2030 LYS C N 1
ATOM 5417 C CA . LYS C 1 30 ? -26.031 -16.175 11.880 1.00 17.76 2030 LYS C CA 1
ATOM 5418 C C . LYS C 1 30 ? -26.774 -15.520 10.702 1.00 16.68 2030 LYS C C 1
ATOM 5419 O O . LYS C 1 30 ? -27.340 -16.235 9.862 1.00 16.41 2030 LYS C O 1
ATOM 5425 N N . GLN C 1 31 ? -26.747 -14.175 10.544 1.00 15.50 2031 GLN C N 1
ATOM 5426 C CA . GLN C 1 31 ? -27.272 -13.560 9.310 1.00 14.86 2031 GLN C CA 1
ATOM 5427 C C . GLN C 1 31 ? -26.525 -14.053 8.063 1.00 14.75 2031 GLN C C 1
ATOM 5428 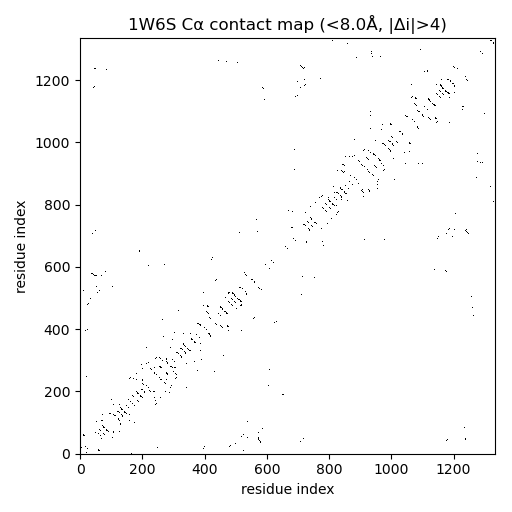O O . GLN C 1 31 ? -27.199 -14.363 7.056 1.00 14.40 2031 GLN C O 1
ATOM 5434 N N . ILE C 1 32 ? -25.193 -14.126 8.103 1.00 14.85 2032 ILE C N 1
ATOM 5435 C CA . ILE C 1 32 ? -24.316 -14.775 7.120 1.00 13.12 2032 ILE C CA 1
ATOM 5436 C C . ILE C 1 32 ? -24.211 -16.262 7.488 1.00 13.21 2032 ILE C C 1
ATOM 5437 O O . ILE C 1 32 ? -23.845 -16.584 8.658 1.00 14.41 2032 ILE C O 1
ATOM 5442 N N . ASN C 1 33 ? -24.527 -17.203 6.584 1.00 14.30 2033 ASN C N 1
ATOM 5443 C CA . ASN C 1 33 ? -24.572 -18.644 6.958 1.00 13.52 2033 ASN C CA 1
ATOM 5444 C C . ASN C 1 33 ? -24.264 -19.537 5.748 1.00 15.05 2033 ASN C C 1
ATOM 5445 O O . ASN C 1 33 ? -24.061 -19.000 4.629 1.00 15.60 2033 ASN C O 1
ATOM 5450 N N . LYS C 1 34 ? -24.164 -20.874 5.935 1.00 15.88 2034 LYS C N 1
ATOM 5451 C CA . LYS C 1 34 ? -23.754 -21.755 4.827 1.00 15.64 2034 LYS C CA 1
ATOM 5452 C C . LYS C 1 34 ? -24.738 -21.673 3.661 1.00 18.12 2034 LYS C C 1
ATOM 5453 O O . LYS C 1 34 ? -24.326 -22.001 2.519 1.00 20.92 2034 LYS C O 1
ATOM 5459 N N . GLY C 1 35 ? -25.987 -21.253 3.906 1.00 18.45 2035 GLY C N 1
ATOM 5460 C CA . GLY C 1 35 ? -27.009 -21.151 2.853 1.00 20.33 2035 GLY C CA 1
ATOM 5461 C C . GLY C 1 35 ? -26.936 -19.923 1.962 1.00 20.52 2035 GLY C C 1
ATOM 5462 O O . GLY C 1 35 ? -27.528 -19.937 0.864 1.00 22.52 2035 GLY C O 1
ATOM 5463 N N . ASN C 1 36 ? -26.214 -18.885 2.388 1.00 15.99 2036 ASN C N 1
ATOM 5464 C CA . ASN C 1 36 ? -26.135 -17.641 1.599 1.00 15.71 2036 ASN C CA 1
ATOM 5465 C C . ASN C 1 36 ? -24.726 -17.043 1.470 1.00 16.55 2036 ASN C C 1
ATOM 5466 O O . ASN C 1 36 ? -24.595 -15.965 0.862 1.00 16.03 2036 ASN C O 1
ATOM 5471 N N . VAL C 1 37 ? -23.654 -17.683 1.959 1.00 16.29 2037 VAL C N 1
ATOM 5472 C CA . VAL C 1 37 ? -22.290 -17.098 1.908 1.00 14.75 2037 VAL C CA 1
ATOM 5473 C C . VAL C 1 37 ? -21.854 -16.809 0.482 1.00 15.27 2037 VAL C C 1
ATOM 5474 O O . VAL C 1 37 ? -21.017 -15.870 0.288 1.00 15.35 2037 VAL C O 1
ATOM 5478 N N . LYS C 1 38 ? -22.342 -17.499 -0.556 1.00 15.85 2038 LYS C N 1
ATOM 5479 C CA . LYS C 1 38 ? -21.932 -17.146 -1.936 1.00 15.26 2038 LYS C CA 1
ATOM 5480 C C . LYS C 1 38 ? -22.243 -15.698 -2.293 1.00 15.84 2038 LYS C C 1
ATOM 5481 O O . LYS C 1 38 ? -21.607 -15.204 -3.279 1.00 17.84 2038 LYS C O 1
ATOM 5487 N N . GLN C 1 39 ? -23.135 -15.007 -1.571 1.00 15.16 2039 GLN C N 1
ATOM 5488 C CA . GLN C 1 39 ? -23.507 -13.625 -1.833 1.00 17.20 2039 GLN C CA 1
ATOM 5489 C C . GLN C 1 39 ? -22.574 -12.608 -1.147 1.00 14.76 2039 GLN C C 1
ATOM 5490 O O . GLN C 1 39 ? -22.731 -11.395 -1.394 1.00 15.84 2039 GLN C O 1
ATOM 5496 N N . LEU C 1 40 ? -21.609 -12.965 -0.316 1.00 14.21 2040 LEU C N 1
ATOM 5497 C CA . LEU C 1 40 ? -20.683 -12.079 0.386 1.00 15.60 2040 LEU C CA 1
ATOM 5498 C C . LEU C 1 40 ? -19.738 -11.320 -0.572 1.00 15.81 2040 LEU C C 1
ATOM 5499 O O . LEU C 1 40 ? -19.057 -11.971 -1.411 1.00 14.47 2040 LEU C O 1
ATOM 5504 N N . ARG C 1 41 ? -19.652 -9.991 -0.482 1.00 13.33 2041 ARG C N 1
ATOM 5505 C CA . ARG C 1 41 ? -18.744 -9.175 -1.327 1.00 13.53 2041 ARG C CA 1
ATOM 5506 C C . ARG C 1 41 ? -18.328 -7.884 -0.562 1.00 12.84 2041 ARG C C 1
ATOM 5507 O O . ARG C 1 41 ? -18.997 -7.529 0.432 1.00 12.05 2041 ARG C O 1
ATOM 5515 N N . PRO C 1 42 ? -17.240 -7.176 -0.934 1.00 11.52 2042 PRO C N 1
ATOM 5516 C CA . PRO C 1 42 ? -16.817 -5.991 -0.195 1.00 11.76 2042 PRO C CA 1
ATOM 5517 C C . PRO C 1 42 ? -17.841 -4.836 -0.125 1.00 11.07 2042 PRO C C 1
ATOM 5518 O O . PRO C 1 42 ? -18.502 -4.573 -1.177 1.00 13.46 2042 PRO C O 1
ATOM 5522 N N . ALA C 1 43 ? -17.967 -4.167 1.036 1.00 11.49 2043 ALA C N 1
ATOM 5523 C CA . ALA C 1 43 ? -18.807 -3.001 1.342 1.00 12.01 2043 ALA C CA 1
ATOM 5524 C C . ALA C 1 43 ? -17.986 -1.701 1.406 1.00 11.45 2043 ALA C C 1
ATOM 5525 O O . ALA C 1 43 ? -18.507 -0.652 0.916 1.00 12.38 2043 ALA C O 1
ATOM 5527 N N . TRP C 1 44 ? -16.753 -1.705 1.940 1.00 11.32 2044 TRP C N 1
ATOM 5528 C CA . TRP C 1 44 ? -15.854 -0.521 1.976 1.00 10.94 2044 TRP C CA 1
ATOM 5529 C C . TRP C 1 44 ? -14.409 -0.955 2.278 1.00 9.32 2044 TRP C C 1
ATOM 5530 O O . TRP C 1 44 ? -14.246 -2.111 2.747 1.00 10.60 2044 TRP C O 1
ATOM 5541 N N . THR C 1 45 ? -13.400 -0.082 2.045 1.00 10.97 2045 THR C N 1
ATOM 5542 C CA . THR C 1 45 ? -11.977 -0.382 2.283 1.00 9.55 2045 THR C CA 1
ATOM 5543 C C . THR C 1 45 ? -11.225 0.822 2.881 1.00 9.85 2045 THR C C 1
ATOM 5544 O O . THR C 1 45 ? -11.703 1.979 2.772 1.00 10.91 2045 THR C O 1
ATOM 5548 N N . PHE C 1 46 ? -10.027 0.695 3.446 1.00 10.18 2046 PHE C N 1
ATOM 5549 C CA . PHE C 1 46 ? -9.160 1.745 4.035 1.00 9.97 2046 PHE C CA 1
ATOM 5550 C C . PHE C 1 46 ? -7.658 1.382 3.986 1.00 9.17 2046 PHE C C 1
ATOM 5551 O O . PHE C 1 46 ? -7.267 0.374 4.605 1.00 11.25 2046 PHE C O 1
ATOM 5559 N N . SER C 1 47 ? -6.804 2.146 3.301 1.00 9.26 2047 SER C N 1
ATOM 5560 C CA . SER C 1 47 ? -5.332 1.964 3.289 1.00 10.17 2047 SER C CA 1
ATOM 5561 C C . SER C 1 47 ? -4.644 2.615 4.516 1.00 10.03 2047 SER C C 1
ATOM 5562 O O . SER C 1 47 ? -5.004 3.774 4.864 1.00 10.75 2047 SER C O 1
ATOM 5565 N N . THR C 1 48 ? -3.672 1.915 5.149 1.00 9.92 2048 THR C N 1
ATOM 5566 C CA . THR C 1 48 ? -2.939 2.505 6.301 1.00 9.90 2048 THR C CA 1
ATOM 5567 C C . THR C 1 48 ? -1.796 3.461 5.926 1.00 11.08 2048 THR C C 1
ATOM 5568 O O . THR C 1 48 ? -1.284 4.179 6.800 1.00 12.35 2048 THR C O 1
ATOM 5572 N N . GLY C 1 49 ? -1.322 3.532 4.658 1.00 11.29 2049 GLY C N 1
ATOM 5573 C CA . GLY C 1 49 ? -0.192 4.387 4.290 1.00 10.83 2049 GLY C CA 1
ATOM 5574 C C . GLY C 1 49 ? 1.185 3.797 4.520 1.00 9.83 2049 GLY C C 1
ATOM 5575 O O . GLY C 1 49 ? 2.164 4.559 4.305 1.00 11.41 2049 GLY C O 1
ATOM 5576 N N . LEU C 1 50 ? 1.276 2.519 4.907 1.00 10.32 2050 LEU C N 1
ATOM 5577 C CA . LEU C 1 50 ? 2.541 1.838 5.224 1.00 8.95 2050 LEU C CA 1
ATOM 5578 C C . LEU C 1 50 ? 2.609 0.467 4.535 1.00 9.42 2050 LEU C C 1
ATOM 5579 O O . LEU C 1 50 ? 1.545 -0.126 4.199 1.00 11.49 2050 LEU C O 1
ATOM 5584 N N . LEU C 1 51 ? 3.816 -0.071 4.321 1.00 10.23 2051 LEU C N 1
ATOM 5585 C CA . LEU C 1 51 ? 4.041 -1.438 3.837 1.00 9.59 2051 LEU C CA 1
ATOM 5586 C C . LEU C 1 51 ? 4.489 -2.327 5.020 1.00 9.73 2051 LEU C C 1
ATOM 5587 O O . LEU C 1 51 ? 4.167 -2.030 6.201 1.00 10.68 2051 LEU C O 1
ATOM 5592 N N . ASN C 1 52 ? 5.212 -3.438 4.774 1.00 10.18 2052 ASN C N 1
ATOM 5593 C CA . ASN C 1 52 ? 5.574 -4.437 5.808 1.00 10.04 2052 ASN C CA 1
ATOM 5594 C C . ASN C 1 52 ? 4.350 -5.192 6.344 1.00 8.93 2052 ASN C C 1
ATOM 5595 O O . ASN C 1 52 ? 3.171 -4.935 6.014 1.00 9.45 2052 ASN C O 1
ATOM 5600 N N . GLY C 1 53 ? 4.546 -6.201 7.224 1.00 10.10 2053 GLY C N 1
ATOM 5601 C CA . GLY C 1 53 ? 3.434 -7.060 7.672 1.00 8.77 2053 GLY C CA 1
ATOM 5602 C C . GLY C 1 53 ? 2.399 -6.370 8.572 1.00 8.99 2053 GLY C C 1
ATOM 5603 O O . GLY C 1 53 ? 2.764 -5.597 9.484 1.00 9.53 2053 GLY C O 1
ATOM 5604 N N . HIS C 1 54 ? 1.093 -6.644 8.348 1.00 9.23 2054 HIS C N 1
ATOM 5605 C CA . HIS C 1 54 ? -0.043 -6.135 9.152 1.00 9.54 2054 HIS C CA 1
ATOM 5606 C C . HIS C 1 54 ? -0.722 -7.238 9.994 1.00 8.57 2054 HIS C C 1
ATOM 5607 O O . HIS C 1 54 ? -1.617 -7.979 9.497 1.00 10.30 2054 HIS C O 1
ATOM 5614 N N . GLU C 1 55 ? -0.320 -7.450 11.262 1.00 10.44 2055 GLU C N 1
ATOM 5615 C CA . GLU C 1 55 ? -0.784 -8.521 12.158 1.00 10.15 2055 GLU C CA 1
ATOM 5616 C C . GLU C 1 55 ? -1.923 -8.080 13.060 1.00 9.90 2055 GLU C C 1
ATOM 5617 O O . GLU C 1 55 ? -2.341 -6.907 13.083 1.00 10.59 2055 GLU C O 1
ATOM 5623 N N . GLY C 1 56 ? -2.520 -9.023 13.841 1.00 9.91 2056 GLY C N 1
ATOM 5624 C CA . GLY C 1 56 ? -3.689 -8.736 14.694 1.00 11.01 2056 GLY C CA 1
ATOM 5625 C C . GLY C 1 56 ? -4.981 -8.474 13.916 1.00 10.36 2056 GLY C C 1
ATOM 5626 O O . GLY C 1 56 ? -5.141 -8.927 12.750 1.00 10.98 2056 GLY C O 1
ATOM 5627 N N . ALA C 1 57 ? -5.925 -7.724 14.523 1.00 10.37 2057 ALA C N 1
ATOM 5628 C CA . ALA C 1 57 ? -7.215 -7.351 13.953 1.00 10.55 2057 ALA C CA 1
ATOM 5629 C C . ALA C 1 57 ? -7.735 -6.015 14.535 1.00 11.07 2057 ALA C C 1
ATOM 5630 O O . ALA C 1 57 ? -7.310 -5.685 15.667 1.00 11.96 2057 ALA C O 1
ATOM 5632 N N . PRO C 1 58 ? -8.603 -5.253 13.857 1.00 11.11 2058 PRO C N 1
ATOM 5633 C CA . PRO C 1 58 ? -9.199 -4.037 14.460 1.00 13.13 2058 PRO C CA 1
ATOM 5634 C C . PRO C 1 58 ? -10.046 -4.271 15.733 1.00 13.67 2058 PRO C C 1
ATOM 5635 O O . PRO C 1 58 ? -10.498 -5.415 15.945 1.00 14.86 2058 PRO C O 1
ATOM 5639 N N . LEU C 1 59 ? -10.286 -3.184 16.512 1.00 12.54 2059 LEU C N 1
ATOM 5640 C CA . LEU C 1 59 ? -11.290 -3.170 17.584 1.00 12.24 2059 LEU C CA 1
ATOM 5641 C C . LEU C 1 59 ? -12.550 -2.386 17.157 1.00 12.43 2059 LEU C C 1
ATOM 5642 O O . LEU C 1 59 ? -12.432 -1.437 16.330 1.00 14.08 2059 LEU C O 1
ATOM 5647 N N . VAL C 1 60 ? -13.746 -2.706 17.665 1.00 12.18 2060 VAL C N 1
ATOM 5648 C CA . VAL C 1 60 ? -14.969 -1.930 17.417 1.00 12.20 2060 VAL C CA 1
ATOM 5649 C C . VAL C 1 60 ? -15.657 -1.709 18.769 1.00 13.01 2060 VAL C C 1
ATOM 5650 O O . VAL C 1 60 ? -15.944 -2.683 19.515 1.00 15.50 2060 VAL C O 1
ATOM 5654 N N . VAL C 1 61 ? -15.930 -0.430 19.126 1.00 13.47 2061 VAL C N 1
ATOM 5655 C CA . VAL C 1 61 ? -16.686 -0.128 20.367 1.00 16.71 2061 VAL C CA 1
ATOM 5656 C C . VAL C 1 61 ? -17.496 1.162 20.178 1.00 19.87 2061 VAL C C 1
ATOM 5657 O O . VAL C 1 61 ? -17.038 2.170 19.627 1.00 18.91 2061 VAL C O 1
ATOM 5661 N N . ASP C 1 62 ? -18.762 1.169 20.593 1.00 19.39 2062 ASP C N 1
ATOM 5662 C CA . ASP C 1 62 ? -19.571 2.388 20.533 1.00 19.09 2062 ASP C CA 1
ATOM 5663 C C . ASP C 1 62 ? -19.627 3.082 19.170 1.00 18.59 2062 ASP C C 1
ATOM 5664 O O . ASP C 1 62 ? -19.485 4.303 19.079 1.00 20.36 2062 ASP C O 1
ATOM 5669 N N . GLY C 1 63 ? -19.813 2.328 18.105 1.00 16.92 2063 GLY C N 1
ATOM 5670 C CA . GLY C 1 63 ? -19.991 2.898 16.780 1.00 17.05 2063 GLY C CA 1
ATOM 5671 C C . GLY C 1 63 ? -18.730 3.360 16.063 1.00 15.13 2063 GLY C C 1
ATOM 5672 O O . GLY C 1 63 ? -18.904 4.018 14.998 1.00 15.87 2063 GLY C O 1
ATOM 5673 N N . LYS C 1 64 ? -17.527 3.018 16.620 1.00 14.63 2064 LYS C N 1
ATOM 5674 C CA . LYS C 1 64 ? -16.242 3.425 16.004 1.00 15.61 2064 LYS C CA 1
ATOM 5675 C C . LYS C 1 64 ? -15.295 2.243 15.777 1.00 13.94 2064 LYS C C 1
ATOM 5676 O O . LYS C 1 64 ? -15.328 1.325 16.608 1.00 15.17 2064 LYS C O 1
ATOM 5682 N N . MET C 1 65 ? -14.450 2.260 14.704 1.00 14.21 2065 MET C N 1
ATOM 5683 C CA . MET C 1 65 ? -13.396 1.252 14.473 1.00 12.92 2065 MET C CA 1
ATOM 5684 C C . MET C 1 65 ? -12.023 1.853 14.788 1.00 13.22 2065 MET C C 1
ATOM 5685 O O . MET C 1 65 ? -11.748 2.984 14.354 1.00 13.10 2065 MET C O 1
ATOM 5690 N N . TYR C 1 66 ? -11.144 1.148 15.529 1.00 11.25 2066 TYR C N 1
ATOM 5691 C CA . TYR C 1 66 ? -9.765 1.550 15.834 1.00 11.61 2066 TYR C CA 1
ATOM 5692 C C . TYR C 1 66 ? -8.745 0.642 15.121 1.00 11.32 2066 TYR C C 1
ATOM 5693 O O . TYR C 1 66 ? -8.803 -0.593 15.250 1.00 13.18 2066 TYR C O 1
ATOM 5702 N N . ILE C 1 67 ? -7.870 1.216 14.301 1.00 11.76 2067 ILE C N 1
ATOM 5703 C CA . ILE C 1 67 ? -6.913 0.568 13.366 1.00 11.14 2067 ILE C CA 1
ATOM 5704 C C . ILE C 1 67 ? -5.457 0.813 13.783 1.00 11.67 2067 ILE C C 1
ATOM 5705 O O . ILE C 1 67 ? -5.101 1.966 14.120 1.00 13.48 2067 ILE C O 1
ATOM 5710 N N . HIS C 1 68 ? -4.563 -0.198 13.766 1.00 11.83 2068 HIS C N 1
ATOM 5711 C CA . HIS C 1 68 ? -3.137 -0.064 14.051 1.00 10.77 2068 HIS C CA 1
ATOM 5712 C C . HIS C 1 68 ? -2.268 -0.617 12.889 1.00 11.31 2068 HIS C C 1
ATOM 5713 O O . HIS C 1 68 ? -2.731 -1.410 12.036 1.00 14.59 2068 HIS C O 1
ATOM 5720 N N . THR C 1 69 ? -0.985 -0.249 12.827 1.00 11.80 2069 THR C N 1
ATOM 5721 C CA . THR C 1 69 ? -0.097 -0.526 11.691 1.00 11.33 2069 THR C CA 1
ATOM 5722 C C . THR C 1 69 ? 1.237 -1.200 12.059 1.00 11.59 2069 THR C C 1
ATOM 5723 O O . THR C 1 69 ? 1.532 -1.480 13.240 1.00 11.98 2069 THR C O 1
ATOM 5727 N N . SER C 1 70 ? 2.067 -1.478 11.033 1.00 11.31 2070 SER C N 1
ATOM 5728 C CA . SER C 1 70 ? 3.483 -1.756 11.175 1.00 10.99 2070 SER C CA 1
ATOM 5729 C C . SER C 1 70 ? 4.309 -0.537 11.666 1.00 10.72 2070 SER C C 1
ATOM 5730 O O . SER C 1 70 ? 3.730 0.546 11.810 1.00 11.30 2070 SER C O 1
ATOM 5733 N N . PHE C 1 71 ? 5.619 -0.671 11.926 1.00 12.29 2071 PHE C N 1
ATOM 5734 C CA . PHE C 1 71 ? 6.507 0.474 12.337 1.00 11.77 2071 PHE C CA 1
ATOM 5735 C C . PHE C 1 71 ? 6.345 1.661 11.380 1.00 11.57 2071 PHE C C 1
ATOM 5736 O O . PHE C 1 71 ? 6.338 1.373 10.147 1.00 14.26 2071 PHE C O 1
ATOM 5744 N N . PRO C 1 72 ? 6.272 2.933 11.806 1.00 12.36 2072 PRO C N 1
ATOM 5745 C CA . PRO C 1 72 ? 6.386 3.468 13.183 1.00 13.39 2072 PRO C CA 1
ATOM 5746 C C . PRO C 1 72 ? 5.138 3.480 14.057 1.00 13.01 2072 PRO C C 1
ATOM 5747 O O . PRO C 1 72 ? 4.984 4.369 14.961 1.00 12.93 2072 PRO C O 1
ATOM 5751 N N . ASN C 1 73 ? 4.233 2.498 13.896 1.00 12.06 2073 ASN C N 1
ATOM 5752 C CA . ASN C 1 73 ? 3.153 2.196 14.885 1.00 11.15 2073 ASN C CA 1
ATOM 5753 C C . ASN C 1 73 ? 2.121 3.324 15.016 1.00 10.79 2073 ASN C C 1
ATOM 5754 O O . ASN C 1 73 ? 1.906 3.886 16.104 1.00 13.77 2073 ASN C O 1
ATOM 5759 N N . ASN C 1 74 ? 1.457 3.684 13.889 1.00 11.36 2074 ASN C N 1
ATOM 5760 C CA . ASN C 1 74 ? 0.394 4.708 13.849 1.00 12.43 2074 ASN C CA 1
ATOM 5761 C C . ASN C 1 74 ? -0.977 4.139 14.308 1.00 13.57 2074 ASN C C 1
ATOM 5762 O O . ASN C 1 74 ? -1.234 2.910 14.205 1.00 12.26 2074 ASN C O 1
ATOM 5767 N N . THR C 1 75 ? -1.872 4.982 14.826 1.00 12.62 2075 THR C N 1
ATOM 5768 C CA . THR C 1 75 ? -3.231 4.619 15.258 1.00 12.00 2075 THR C CA 1
ATOM 5769 C C . THR C 1 75 ? -4.260 5.529 14.573 1.00 12.12 2075 THR C C 1
ATOM 5770 O O . THR C 1 75 ? -3.986 6.753 14.579 1.00 14.03 2075 THR C O 1
ATOM 5774 N N . PHE C 1 76 ? -5.367 5.006 14.050 1.00 12.02 2076 PHE C N 1
ATOM 5775 C CA . PHE C 1 76 ? -6.461 5.748 13.399 1.00 12.73 2076 PHE C CA 1
ATOM 5776 C C . PHE C 1 76 ? -7.833 5.427 14.041 1.00 13.31 2076 PHE C C 1
ATOM 5777 O O . PHE C 1 76 ? -8.057 4.254 14.387 1.00 14.02 2076 PHE C O 1
ATOM 5785 N N . ALA C 1 77 ? -8.759 6.392 14.202 1.00 12.67 2077 ALA C N 1
ATOM 5786 C CA . ALA C 1 77 ? -10.143 6.174 14.678 1.00 12.08 2077 ALA C CA 1
ATOM 5787 C C . ALA C 1 77 ? -11.131 6.574 13.552 1.00 13.29 2077 ALA C C 1
ATOM 5788 O O . ALA C 1 77 ? -11.018 7.725 13.047 1.00 13.86 2077 ALA C O 1
ATOM 5790 N N . LEU C 1 78 ? -12.071 5.684 13.170 1.00 12.87 2078 LEU C N 1
ATOM 5791 C CA . LEU C 1 78 ? -13.088 5.932 12.129 1.00 12.73 2078 LEU C CA 1
ATOM 5792 C C . LEU C 1 78 ? -14.517 5.798 12.649 1.00 13.29 2078 LEU C C 1
ATOM 5793 O O . LEU C 1 78 ? -14.783 4.864 13.421 1.00 14.28 2078 LEU C O 1
ATOM 5798 N N . GLY C 1 79 ? -15.500 6.647 12.250 1.00 13.05 2079 GLY C N 1
ATOM 5799 C CA . GLY C 1 79 ? -16.917 6.488 12.556 1.00 14.81 2079 GLY C CA 1
ATOM 5800 C C . GLY C 1 79 ? -17.663 5.609 11.544 1.00 15.73 2079 GLY C C 1
ATOM 5801 O O . GLY C 1 79 ? -17.570 5.870 10.306 1.00 15.62 2079 GLY C O 1
ATOM 5802 N N . LEU C 1 80 ? -18.418 4.607 12.001 1.00 14.18 2080 LEU C N 1
ATOM 5803 C CA . LEU C 1 80 ? -19.000 3.590 11.093 1.00 16.54 2080 LEU C CA 1
ATOM 5804 C C . LEU C 1 80 ? -20.089 4.128 10.168 1.00 14.83 2080 LEU C C 1
ATOM 5805 O O . LEU C 1 80 ? -20.346 3.556 9.085 1.00 16.15 2080 LEU C O 1
ATOM 5810 N N . ASP C 1 81 ? -20.791 5.215 10.505 1.00 15.89 2081 ASP C N 1
ATOM 5811 C CA . ASP C 1 81 ? -21.735 5.806 9.552 1.00 14.81 2081 ASP C CA 1
ATOM 5812 C C . ASP C 1 81 ? -21.040 6.573 8.404 1.00 15.31 2081 ASP C C 1
ATOM 5813 O O . ASP C 1 81 ? -21.747 6.828 7.391 1.00 16.75 2081 ASP C O 1
ATOM 5818 N N . ASP C 1 82 ? -19.742 6.926 8.488 1.00 14.68 2082 ASP C N 1
ATOM 5819 C CA . ASP C 1 82 ? -19.027 7.710 7.452 1.00 15.59 2082 ASP C CA 1
ATOM 5820 C C . ASP C 1 82 ? -17.522 7.435 7.523 1.00 14.20 2082 ASP C C 1
ATOM 5821 O O . ASP C 1 82 ? -16.759 8.322 7.949 1.00 14.14 2082 ASP C O 1
ATOM 5826 N N . PRO C 1 83 ? -17.064 6.224 7.194 1.00 13.86 2083 PRO C N 1
ATOM 5827 C CA . PRO C 1 83 ? -15.628 5.885 7.428 1.00 14.36 2083 PRO C CA 1
ATOM 5828 C C . PRO C 1 83 ? -14.640 6.613 6.536 1.00 13.89 2083 PRO C C 1
ATOM 5829 O O . PRO C 1 83 ? -13.410 6.550 6.774 1.00 14.04 2083 PRO C O 1
ATOM 5833 N N . GLY C 1 84 ? -15.112 7.369 5.525 1.00 13.08 2084 GLY C N 1
ATOM 5834 C CA . GLY C 1 84 ? -14.232 8.269 4.759 1.00 13.82 2084 GLY C CA 1
ATOM 5835 C C . GLY C 1 84 ? -13.624 9.400 5.575 1.00 13.05 2084 GLY C C 1
ATOM 5836 O O . GLY C 1 84 ? -12.555 9.894 5.156 1.00 13.55 2084 GLY C O 1
ATOM 5837 N N . THR C 1 85 ? -14.248 9.874 6.691 1.00 12.84 2085 THR C N 1
ATOM 5838 C CA . THR C 1 85 ? -13.648 10.904 7.564 1.00 13.33 2085 THR C CA 1
ATOM 5839 C C . THR C 1 85 ? -12.781 10.305 8.681 1.00 12.67 2085 THR C C 1
ATOM 5840 O O . THR C 1 85 ? -13.270 9.478 9.528 1.00 12.96 2085 THR C O 1
ATOM 5844 N N . ILE C 1 86 ? -11.485 10.668 8.801 1.00 12.96 2086 ILE C N 1
ATOM 5845 C CA . ILE C 1 86 ? -10.614 10.175 9.909 1.00 12.21 2086 ILE C CA 1
ATOM 5846 C C . ILE C 1 86 ? -10.834 11.044 11.144 1.00 13.95 2086 ILE C C 1
ATOM 5847 O O . ILE C 1 86 ? -10.541 12.247 11.133 1.00 15.47 2086 ILE C O 1
ATOM 5852 N N . LEU C 1 87 ? -11.358 10.502 12.243 1.00 13.54 2087 LEU C N 1
ATOM 5853 C CA . LEU C 1 87 ? -11.705 11.294 13.446 1.00 14.49 2087 LEU C CA 1
ATOM 5854 C C . LEU C 1 87 ? -10.474 11.814 14.164 1.00 15.29 2087 LEU C C 1
ATOM 5855 O O . LEU C 1 87 ? -10.454 12.978 14.609 1.00 17.31 2087 LEU C O 1
ATOM 5860 N N . TRP C 1 88 ? -9.423 10.981 14.315 1.00 14.83 2088 TRP C N 1
ATOM 5861 C CA . TRP C 1 88 ? -8.136 11.373 14.905 1.00 15.04 2088 TRP C CA 1
ATOM 5862 C C . TRP C 1 88 ? -7.019 10.401 14.505 1.00 14.24 2088 TRP C C 1
ATOM 5863 O O . TRP C 1 88 ? -7.330 9.259 14.074 1.00 13.44 2088 TRP C O 1
ATOM 5874 N N . GLN C 1 89 ? -5.751 10.824 14.602 1.00 14.63 2089 GLN C N 1
ATOM 5875 C CA . GLN C 1 89 ? -4.562 10.005 14.283 1.00 15.77 2089 GLN C CA 1
ATOM 5876 C C . GLN C 1 89 ? -3.445 10.261 15.297 1.00 18.33 2089 GLN C C 1
ATOM 5877 O O . GLN C 1 89 ? -3.201 11.403 15.725 1.00 21.73 2089 GLN C O 1
ATOM 5883 N N . ASP C 1 90 ? -2.705 9.240 15.753 1.00 15.82 2090 ASP C N 1
ATOM 5884 C CA . ASP C 1 90 ? -1.491 9.356 16.561 1.00 15.02 2090 ASP C CA 1
ATOM 5885 C C . ASP C 1 90 ? -0.288 8.865 15.723 1.00 14.73 2090 ASP C C 1
ATOM 5886 O O . ASP C 1 90 ? -0.353 7.677 15.274 1.00 17.36 2090 ASP C O 1
ATOM 5891 N N . LYS C 1 91 ? 0.749 9.680 15.514 1.00 15.14 2091 LYS C N 1
ATOM 5892 C CA . LYS C 1 91 ? 1.938 9.331 14.684 1.00 16.04 2091 LYS C CA 1
ATOM 5893 C C . LYS C 1 91 ? 3.250 9.493 15.485 1.00 15.89 2091 LYS C C 1
ATOM 5894 O O . LYS C 1 91 ? 3.824 10.597 15.493 1.00 18.29 2091 LYS C O 1
ATOM 5900 N N . PRO C 1 92 ? 3.744 8.472 16.207 1.00 16.48 2092 PRO C N 1
ATOM 5901 C CA . PRO C 1 92 ? 4.967 8.530 17.033 1.00 16.75 2092 PRO C CA 1
ATOM 5902 C C . PRO C 1 92 ? 6.264 8.875 16.288 1.00 16.83 2092 PRO C C 1
ATOM 5903 O O . PRO C 1 92 ? 6.439 8.429 15.141 1.00 18.45 2092 PRO C O 1
ATOM 5907 N N . LYS C 1 93 ? 7.163 9.621 16.953 1.00 18.20 2093 LYS C N 1
ATOM 5908 C CA . LYS C 1 93 ? 8.541 9.891 16.537 1.00 20.69 2093 LYS C CA 1
ATOM 5909 C C . LYS C 1 93 ? 9.456 8.886 17.253 1.00 20.62 2093 LYS C C 1
ATOM 5910 O O . LYS C 1 93 ? 9.473 8.953 18.492 1.00 21.85 2093 LYS C O 1
ATOM 5912 N N . GLN C 1 94 ? 10.174 8.000 16.549 1.00 18.08 2094 GLN C N 1
ATOM 5913 C CA . GLN C 1 94 ? 11.015 6.947 17.117 1.00 16.32 2094 GLN C CA 1
ATOM 5914 C C . GLN C 1 94 ? 12.400 6.924 16.446 1.00 15.92 2094 GLN C C 1
ATOM 5915 O O . GLN C 1 94 ? 12.496 7.306 15.263 1.00 18.82 2094 GLN C O 1
ATOM 5921 N N . ASN C 1 95 ? 13.423 6.481 17.165 1.00 16.29 2095 ASN C N 1
ATOM 5922 C CA . ASN C 1 95 ? 14.776 6.309 16.599 1.00 18.44 2095 ASN C CA 1
ATOM 5923 C C . ASN C 1 95 ? 14.826 5.259 15.478 1.00 19.08 2095 ASN C C 1
ATOM 5924 O O . ASN C 1 95 ? 14.454 4.103 15.721 1.00 18.04 2095 ASN C O 1
ATOM 5929 N N . PRO C 1 96 ? 15.264 5.578 14.256 1.00 19.97 2096 PRO C N 1
ATOM 5930 C CA . PRO C 1 96 ? 15.316 4.576 13.178 1.00 19.69 2096 PRO C CA 1
ATOM 5931 C C . PRO C 1 96 ? 16.202 3.381 13.514 1.00 19.32 2096 PRO C C 1
ATOM 5932 O O . PRO C 1 96 ? 16.037 2.334 12.844 1.00 18.89 2096 PRO C O 1
ATOM 5936 N N . ALA C 1 97 ? 17.107 3.466 14.494 1.00 19.32 2097 ALA C N 1
ATOM 5937 C CA . ALA C 1 97 ? 17.939 2.286 14.856 1.00 20.13 2097 ALA C CA 1
ATOM 5938 C C . ALA C 1 97 ? 17.106 1.142 15.447 1.00 18.79 2097 ALA C C 1
ATOM 5939 O O . ALA C 1 97 ? 17.610 0.007 15.555 1.00 18.31 2097 ALA C O 1
ATOM 5941 N N . ALA C 1 98 ? 15.847 1.390 15.823 1.00 17.05 2098 ALA C N 1
ATOM 5942 C CA . ALA C 1 98 ? 15.000 0.269 16.336 1.00 15.84 2098 ALA C CA 1
ATOM 5943 C C . ALA C 1 98 ? 14.800 -0.804 15.283 1.00 15.52 2098 ALA C C 1
ATOM 5944 O O . ALA C 1 98 ? 14.673 -1.994 15.657 1.00 17.14 2098 ALA C O 1
ATOM 5946 N N . ARG C 1 99 ? 14.843 -0.431 13.992 1.00 15.04 2099 ARG C N 1
ATOM 5947 C CA . ARG C 1 99 ? 14.671 -1.421 12.910 1.00 15.93 2099 ARG C CA 1
ATOM 5948 C C . ARG C 1 99 ? 15.753 -2.495 12.877 1.00 15.73 2099 ARG C C 1
ATOM 5949 O O . ARG C 1 99 ? 15.485 -3.659 12.512 1.00 18.38 2099 ARG C O 1
ATOM 5957 N N . ALA C 1 100 ? 16.987 -2.132 13.254 1.00 16.35 2100 ALA C N 1
ATOM 5958 C CA . ALA C 1 100 ? 18.137 -3.002 13.105 1.00 17.02 2100 ALA C CA 1
ATOM 5959 C C . ALA C 1 100 ? 18.202 -4.109 14.166 1.00 17.27 2100 ALA C C 1
ATOM 5960 O O . ALA C 1 100 ? 18.998 -5.045 13.985 1.00 23.75 2100 ALA C O 1
ATOM 5962 N N . VAL C 1 101 ? 17.412 -4.045 15.244 1.00 14.80 2101 VAL C N 1
ATOM 5963 C CA . VAL C 1 101 ? 17.389 -5.100 16.264 1.00 12.97 2101 VAL C CA 1
ATOM 5964 C C . VAL C 1 101 ? 16.060 -5.860 16.297 1.00 14.65 2101 VAL C C 1
ATOM 5965 O O . VAL C 1 101 ? 15.797 -6.611 17.264 1.00 15.23 2101 VAL C O 1
ATOM 5969 N N . ALA C 1 102 ? 15.198 -5.717 15.290 1.00 16.86 2102 ALA C N 1
ATOM 5970 C CA . ALA C 1 102 ? 14.022 -6.589 15.117 1.00 16.15 2102 ALA C CA 1
ATOM 5971 C C . ALA C 1 102 ? 14.329 -7.920 14.437 1.00 18.22 2102 ALA C C 1
ATOM 5972 O O . ALA C 1 102 ? 14.834 -7.911 13.280 1.00 20.95 2102 ALA C O 1
ATOM 5974 N N . CYS C 1 103 ? 14.042 -9.107 14.972 1.00 19.39 2103 CYS C N 1
ATOM 5975 C CA . CYS C 1 103 ? 14.418 -10.372 14.310 1.00 19.07 2103 CYS C CA 1
ATOM 5976 C C . CYS C 1 103 ? 13.590 -10.625 13.058 1.00 19.74 2103 CYS C C 1
ATOM 5977 O O . CYS C 1 103 ? 14.168 -11.251 12.153 1.00 23.07 2103 CYS C O 1
ATOM 5980 N N . CYS C 1 104 ? 12.319 -10.258 13.051 1.00 19.83 2104 CYS C N 1
ATOM 5981 C CA . CYS C 1 104 ? 11.316 -10.979 12.258 1.00 20.64 2104 CYS C CA 1
ATOM 5982 C C . CYS C 1 104 ? 10.255 -10.130 11.560 1.00 18.61 2104 CYS C C 1
ATOM 5983 O O . CYS C 1 104 ? 9.055 -10.524 11.525 1.00 20.52 2104 CYS C O 1
ATOM 5986 N N . ASP C 1 105 ? 10.654 -9.030 10.987 1.00 14.56 2105 ASP C N 1
ATOM 5987 C CA . ASP C 1 105 ? 9.845 -7.961 10.343 1.00 12.66 2105 ASP C CA 1
ATOM 5988 C C . ASP C 1 105 ? 9.310 -6.932 11.387 1.00 12.08 2105 ASP C C 1
ATOM 5989 O O . ASP C 1 105 ? 9.296 -7.200 12.618 1.00 13.87 2105 ASP C O 1
ATOM 5994 N N . LEU C 1 106 ? 8.867 -5.769 10.912 1.00 11.34 2106 LEU C N 1
ATOM 5995 C CA . LEU C 1 106 ? 8.458 -4.602 11.715 1.00 12.24 2106 LEU C CA 1
ATOM 5996 C C . LEU C 1 106 ? 6.987 -4.641 12.135 1.00 12.42 2106 LEU C C 1
ATOM 5997 O O . LEU C 1 106 ? 6.242 -3.641 12.015 1.00 12.51 2106 LEU C O 1
ATOM 6002 N N . VAL C 1 107 ? 6.484 -5.769 12.654 1.00 11.10 2107 VAL C N 1
ATOM 6003 C CA . VAL C 1 107 ? 5.084 -6.104 12.949 1.00 10.83 2107 VAL C CA 1
ATOM 6004 C C . VAL C 1 107 ? 4.609 -5.622 14.334 1.00 10.73 2107 VAL C C 1
ATOM 6005 O O . VAL C 1 107 ? 5.433 -5.389 15.242 1.00 12.54 2107 VAL C O 1
ATOM 6009 N N . ASN C 1 108 ? 3.260 -5.532 14.510 1.00 10.24 2108 ASN C N 1
ATOM 6010 C CA . ASN C 1 108 ? 2.641 -5.275 15.826 1.00 10.47 2108 ASN C CA 1
ATOM 6011 C C . ASN C 1 108 ? 1.277 -5.993 15.943 1.00 11.06 2108 ASN C C 1
ATOM 6012 O O . ASN C 1 108 ? 0.534 -5.910 14.948 1.00 10.53 2108 ASN C O 1
ATOM 6017 N N . ARG C 1 109 ? 0.992 -6.685 17.063 1.00 10.53 2109 ARG C N 1
ATOM 6018 C CA . ARG C 1 109 ? -0.221 -7.552 17.142 1.00 9.79 2109 ARG C CA 1
ATOM 6019 C C . ARG C 1 109 ? -1.479 -6.837 17.670 1.00 11.15 2109 ARG C C 1
ATOM 6020 O O . ARG C 1 109 ? -2.547 -7.518 17.760 1.00 12.03 2109 ARG C O 1
ATOM 6028 N N . GLY C 1 110 ? -1.473 -5.525 18.017 1.00 12.14 2110 GLY C N 1
ATOM 6029 C CA . GLY C 1 110 ? -2.737 -4.809 18.188 1.00 13.18 2110 GLY C CA 1
ATOM 6030 C C . GLY C 1 110 ? -3.023 -4.026 19.448 1.00 10.32 2110 GLY C C 1
ATOM 6031 O O . GLY C 1 110 ? -2.171 -3.905 20.347 1.00 12.10 2110 GLY C O 1
ATOM 6032 N N . LEU C 1 111 ? -4.238 -3.473 19.593 1.00 11.62 2111 LEU C N 1
ATOM 6033 C CA . LEU C 1 111 ? -4.688 -2.523 20.631 1.00 11.79 2111 LEU C CA 1
ATOM 6034 C C . LEU C 1 111 ? -5.510 -3.176 21.741 1.00 11.88 2111 LEU C C 1
ATOM 6035 O O . LEU C 1 111 ? -6.099 -4.263 21.527 1.00 15.18 2111 LEU C O 1
ATOM 6040 N N . ALA C 1 112 ? -5.614 -2.518 22.913 1.00 12.41 2112 ALA C N 1
ATOM 6041 C CA . ALA C 1 112 ? -6.560 -2.920 23.937 1.00 13.98 2112 ALA C CA 1
ATOM 6042 C C . ALA C 1 112 ? -7.361 -1.676 24.370 1.00 14.23 2112 ALA C C 1
ATOM 6043 O O . ALA C 1 112 ? -6.971 -0.571 23.927 1.00 14.23 2112 ALA C O 1
ATOM 6045 N N . TYR C 1 113 ? -8.416 -1.860 25.151 1.00 14.52 2113 TYR C N 1
ATOM 6046 C CA . TYR C 1 113 ? -9.375 -0.823 25.527 1.00 15.53 2113 TYR C CA 1
ATOM 6047 C C . TYR C 1 113 ? -9.706 -0.911 27.014 1.00 15.08 2113 TYR C C 1
ATOM 6048 O O . TYR C 1 113 ? -10.016 -2.018 27.523 1.00 16.02 2113 TYR C O 1
ATOM 6057 N N . TRP C 1 114 ? -9.685 0.209 27.755 1.00 14.26 2114 TRP C N 1
ATOM 6058 C CA . TRP C 1 114 ? -10.142 0.296 29.164 1.00 16.68 2114 TRP C CA 1
ATOM 6059 C C . TRP C 1 114 ? -11.366 1.266 29.265 1.00 18.00 2114 TRP C C 1
ATOM 6060 O O . TRP C 1 114 ? -11.249 2.418 28.801 1.00 15.18 2114 TRP C O 1
ATOM 6071 N N . PRO C 1 115 ? -12.528 0.856 29.805 1.00 19.41 2115 PRO C N 1
ATOM 6072 C CA . PRO C 1 115 ? -13.778 1.612 29.625 1.00 21.25 2115 PRO C CA 1
ATOM 6073 C C . PRO C 1 115 ? -13.974 2.836 30.503 1.00 23.05 2115 PRO C C 1
ATOM 6074 O O . PRO C 1 115 ? -15.046 3.470 30.352 1.00 26.41 2115 PRO C O 1
ATOM 6078 N N . GLY C 1 116 ? -13.056 3.203 31.373 1.00 33.88 2116 GLY C N 1
ATOM 6079 C CA . GLY C 1 116 ? -13.235 4.441 32.090 1.00 38.90 2116 GLY C CA 1
ATOM 6080 C C . GLY C 1 116 ? -13.890 4.147 33.419 1.00 46.99 2116 GLY C C 1
ATOM 6081 O O . GLY C 1 116 ? -14.575 3.152 33.744 1.00 53.31 2116 GLY C O 1
ATOM 6082 N N . ASP C 1 117 ? -13.596 5.191 34.255 1.00 45.48 2117 ASP C N 1
ATOM 6083 C CA . ASP C 1 117 ? -14.234 4.962 35.498 1.00 59.45 2117 ASP C CA 1
ATOM 6084 C C . ASP C 1 117 ? -15.103 6.203 35.947 1.00 56.09 2117 ASP C C 1
ATOM 6085 O O . ASP C 1 117 ? -16.105 6.507 35.263 1.00 80.40 2117 ASP C O 1
ATOM 6090 N N . GLY C 1 118 ? -14.851 6.930 37.052 1.00 71.40 2118 GLY C N 1
ATOM 6091 C CA . GLY C 1 118 ? -15.471 8.155 37.511 1.00 73.66 2118 GLY C CA 1
ATOM 6092 C C . GLY C 1 118 ? -14.587 9.375 37.728 1.00 72.27 2118 GLY C C 1
ATOM 6093 O O . GLY C 1 118 ? -14.560 9.943 38.829 1.00 69.71 2118 GLY C O 1
ATOM 6094 N N . LYS C 1 119 ? -13.887 9.779 36.678 1.00 66.83 2119 LYS C N 1
ATOM 6095 C CA . LYS C 1 119 ? -12.966 10.887 36.549 1.00 56.05 2119 LYS C CA 1
ATOM 6096 C C . LYS C 1 119 ? -11.820 10.534 35.605 1.00 51.07 2119 LYS C C 1
ATOM 6097 O O . LYS C 1 119 ? -11.093 11.429 35.164 1.00 55.19 2119 LYS C O 1
ATOM 6099 N N . THR C 1 120 ? -11.585 9.269 35.241 1.00 42.25 2120 THR C N 1
ATOM 6100 C CA . THR C 1 120 ? -10.572 9.095 34.191 1.00 39.49 2120 THR C CA 1
ATOM 6101 C C . THR C 1 120 ? -11.274 8.655 32.907 1.00 32.65 2120 THR C C 1
ATOM 6102 O O . THR C 1 120 ? -12.056 7.691 32.989 1.00 44.63 2120 THR C O 1
ATOM 6106 N N . PRO C 1 121 ? -11.063 9.256 31.745 1.00 38.89 2121 PRO C N 1
ATOM 6107 C CA . PRO C 1 121 ? -11.893 8.888 30.584 1.00 35.35 2121 PRO C CA 1
ATOM 6108 C C . PRO C 1 121 ? -11.462 7.549 30.007 1.00 26.19 2121 PRO C C 1
ATOM 6109 O O . PRO C 1 121 ? -10.359 7.087 30.349 1.00 28.19 2121 PRO C O 1
ATOM 6113 N N . ALA C 1 122 ? -12.292 6.980 29.128 1.00 22.87 2122 ALA C N 1
ATOM 6114 C CA . ALA C 1 122 ? -11.886 5.729 28.480 1.00 20.03 2122 ALA C CA 1
ATOM 6115 C C . ALA C 1 122 ? -10.599 5.848 27.676 1.00 18.88 2122 ALA C C 1
ATOM 6116 O O . ALA C 1 122 ? -10.407 6.905 27.049 1.00 19.51 2122 ALA C O 1
ATOM 6118 N N . LEU C 1 123 ? -9.785 4.793 27.617 1.00 16.57 2123 LEU C N 1
ATOM 6119 C CA . LEU C 1 123 ? -8.419 4.797 27.054 1.00 15.61 2123 LEU C CA 1
ATOM 6120 C C . LEU C 1 123 ? -8.164 3.731 25.988 1.00 16.21 2123 LEU C C 1
ATOM 6121 O O . LEU C 1 123 ? -8.642 2.592 26.106 1.00 16.47 2123 LEU C O 1
ATOM 6126 N N . ILE C 1 124 ? -7.386 4.033 24.948 1.00 14.92 2124 ILE C N 1
ATOM 6127 C CA . ILE C 1 124 ? -6.762 3.069 24.005 1.00 13.09 2124 ILE C CA 1
ATOM 6128 C C . ILE C 1 124 ? -5.323 2.814 24.455 1.00 12.63 2124 ILE C C 1
ATOM 6129 O O . ILE C 1 124 ? -4.605 3.795 24.690 1.00 14.81 2124 ILE C O 1
ATOM 6134 N N . LEU C 1 125 ? -4.911 1.543 24.625 1.00 13.98 2125 LEU C N 1
ATOM 6135 C CA . LEU C 1 125 ? -3.567 1.129 25.052 1.00 13.76 2125 LEU C CA 1
ATOM 6136 C C . LEU C 1 125 ? -2.761 0.567 23.878 1.00 13.24 2125 LEU C C 1
ATOM 6137 O O . LEU C 1 125 ? -3.338 -0.286 23.155 1.00 13.35 2125 LEU C O 1
ATOM 6142 N N . LYS C 1 126 ? -1.488 0.988 23.732 1.00 12.79 2126 LYS C N 1
ATOM 6143 C CA . LYS C 1 126 ? -0.608 0.593 22.601 1.00 13.70 2126 LYS C CA 1
ATOM 6144 C C . LYS C 1 126 ? 0.863 0.363 22.972 1.00 12.99 2126 LYS C C 1
ATOM 6145 O O . LYS C 1 126 ? 1.344 0.995 23.967 1.00 14.33 2126 LYS C O 1
ATOM 6151 N N . THR C 1 127 ? 1.597 -0.517 22.263 1.00 12.18 2127 THR C N 1
ATOM 6152 C CA . THR C 1 127 ? 3.053 -0.667 22.335 1.00 11.68 2127 THR C CA 1
ATOM 6153 C C . THR C 1 127 ? 3.736 -0.077 21.094 1.00 12.25 2127 THR C C 1
ATOM 6154 O O . THR C 1 127 ? 3.096 0.119 20.024 1.00 12.89 2127 THR C O 1
ATOM 6158 N N . GLN C 1 128 ? 5.034 0.245 21.190 1.00 12.36 2128 GLN C N 1
ATOM 6159 C CA . GLN C 1 128 ? 5.868 0.758 20.061 1.00 12.48 2128 GLN C CA 1
ATOM 6160 C C . GLN C 1 128 ? 7.143 -0.099 19.904 1.00 11.99 2128 GLN C C 1
ATOM 6161 O O . GLN C 1 128 ? 7.656 -0.576 20.942 1.00 12.54 2128 GLN C O 1
ATOM 6167 N N . LEU C 1 129 ? 7.693 -0.315 18.685 1.00 12.33 2129 LEU C N 1
ATOM 6168 C CA . LEU C 1 129 ? 8.915 -1.101 18.486 1.00 11.85 2129 LEU C CA 1
ATOM 6169 C C . LEU C 1 129 ? 10.061 -0.605 19.379 1.00 12.36 2129 LEU C C 1
ATOM 6170 O O . LEU C 1 129 ? 10.814 -1.478 19.898 1.00 14.13 2129 LEU C O 1
ATOM 6175 N N . ASP C 1 130 ? 10.214 0.713 19.570 1.00 11.46 2130 ASP C N 1
ATOM 6176 C CA . ASP C 1 130 ? 11.317 1.247 20.415 1.00 13.42 2130 ASP C CA 1
ATOM 6177 C C . ASP C 1 130 ? 11.159 0.956 21.918 1.00 12.85 2130 ASP C C 1
ATOM 6178 O O . ASP C 1 130 ? 12.064 1.396 22.698 1.00 14.84 2130 ASP C O 1
ATOM 6183 N N . GLY C 1 131 ? 10.142 0.242 22.360 1.00 12.89 2131 GLY C N 1
ATOM 6184 C CA . GLY C 1 131 ? 10.067 -0.135 23.777 1.00 13.66 2131 GLY C CA 1
ATOM 6185 C C . GLY C 1 131 ? 9.214 0.745 24.674 1.00 13.33 2131 GLY C C 1
ATOM 6186 O O . GLY C 1 131 ? 9.075 0.398 25.880 1.00 15.67 2131 GLY C O 1
ATOM 6187 N N . ASN C 1 132 ? 8.640 1.856 24.168 1.00 13.46 2132 ASN C N 1
ATOM 6188 C CA . ASN C 1 132 ? 7.684 2.633 24.967 1.00 13.75 2132 ASN C CA 1
ATOM 6189 C C . ASN C 1 132 ? 6.243 2.038 24.967 1.00 13.52 2132 ASN C C 1
ATOM 6190 O O . ASN C 1 132 ? 5.828 1.380 23.993 1.00 14.08 2132 ASN C O 1
ATOM 6195 N N . VAL C 1 133 ? 5.467 2.277 26.013 1.00 13.43 2133 VAL C N 1
ATOM 6196 C CA . VAL C 1 133 ? 4.051 1.977 26.205 1.00 13.30 2133 VAL C CA 1
ATOM 6197 C C . VAL C 1 133 ? 3.268 3.281 26.437 1.00 12.26 2133 VAL C C 1
ATOM 6198 O O . VAL C 1 133 ? 3.708 4.109 27.252 1.00 16.81 2133 VAL C O 1
ATOM 6202 N N . ALA C 1 134 ? 2.139 3.495 25.752 1.00 14.74 2134 ALA C N 1
ATOM 6203 C CA . ALA C 1 134 ? 1.338 4.732 25.890 1.00 14.31 2134 ALA C CA 1
ATOM 6204 C C . ALA C 1 134 ? -0.175 4.445 26.057 1.00 15.48 2134 ALA C C 1
ATOM 6205 O O . ALA C 1 134 ? -0.682 3.449 25.478 1.00 14.43 2134 ALA C O 1
ATOM 6207 N N . ALA C 1 135 ? -0.866 5.299 26.851 1.00 15.50 2135 ALA C N 1
ATOM 6208 C CA . ALA C 1 135 ? -2.312 5.417 26.967 1.00 14.82 2135 ALA C CA 1
ATOM 6209 C C . ALA C 1 135 ? -2.834 6.679 26.263 1.00 16.09 2135 ALA C C 1
ATOM 6210 O O . ALA C 1 135 ? -2.393 7.808 26.608 1.00 18.20 2135 ALA C O 1
ATOM 6212 N N . LEU C 1 136 ? -3.758 6.522 25.321 1.00 16.50 2136 LEU C N 1
ATOM 6213 C CA . LEU C 1 136 ? -4.380 7.599 24.548 1.00 17.06 2136 LEU C CA 1
ATOM 6214 C C . LEU C 1 136 ? -5.851 7.814 24.920 1.00 17.14 2136 LEU C C 1
ATOM 6215 O O . LEU C 1 136 ? -6.636 6.875 25.149 1.00 18.01 2136 LEU C O 1
ATOM 6220 N N . ASN C 1 137 ? -6.322 9.077 25.011 1.00 18.57 2137 ASN C N 1
ATOM 6221 C CA . ASN C 1 137 ? -7.771 9.384 25.207 1.00 17.47 2137 ASN C CA 1
ATOM 6222 C C . ASN C 1 137 ? -8.574 8.770 24.057 1.00 17.86 2137 ASN C C 1
ATOM 6223 O O . ASN C 1 137 ? -8.307 9.104 22.887 1.00 18.53 2137 ASN C O 1
ATOM 6228 N N . ALA C 1 138 ? -9.514 7.834 24.241 1.00 18.22 2138 ALA C N 1
ATOM 6229 C CA . ALA C 1 138 ? -10.240 7.181 23.152 1.00 18.43 2138 ALA C CA 1
ATOM 6230 C C . ALA C 1 138 ? -11.100 8.129 22.315 1.00 17.85 2138 ALA C C 1
ATOM 6231 O O . ALA C 1 138 ? -11.315 7.830 21.119 1.00 16.97 2138 ALA C O 1
ATOM 6233 N N . GLU C 1 139 ? -11.588 9.241 22.842 1.00 19.39 2139 GLU C N 1
ATOM 6234 C CA . GLU C 1 139 ? -12.376 10.217 22.099 1.00 19.22 2139 GLU C CA 1
ATOM 6235 C C . GLU C 1 139 ? -11.506 11.209 21.316 1.00 18.13 2139 GLU C C 1
ATOM 6236 O O . GLU C 1 139 ? -11.936 11.589 20.196 1.00 18.75 2139 GLU C O 1
ATOM 6242 N N . THR C 1 140 ? -10.358 11.676 21.826 1.00 18.24 2140 THR C N 1
ATOM 6243 C CA . THR C 1 140 ? -9.567 12.693 21.141 1.00 19.57 2140 THR C CA 1
ATOM 6244 C C . THR C 1 140 ? -8.191 12.266 20.598 1.00 18.61 2140 THR C C 1
ATOM 6245 O O . THR C 1 140 ? -7.620 13.025 19.772 1.00 18.82 2140 THR C O 1
ATOM 6249 N N . GLY C 1 141 ? -7.638 11.139 21.015 1.00 19.21 2141 GLY C N 1
ATOM 6250 C CA . GLY C 1 141 ? -6.308 10.658 20.665 1.00 18.29 2141 GLY C CA 1
ATOM 6251 C C . GLY C 1 141 ? -5.127 11.250 21.398 1.00 19.80 2141 GLY C C 1
ATOM 6252 O O . GLY C 1 141 ? -3.962 10.869 21.135 1.00 20.67 2141 GLY C O 1
ATOM 6253 N N . GLU C 1 142 ? -5.323 12.214 22.327 1.00 21.98 2142 GLU C N 1
ATOM 6254 C CA . GLU C 1 142 ? -4.243 12.849 23.053 1.00 20.86 2142 GLU C CA 1
ATOM 6255 C C . GLU C 1 142 ? -3.575 11.894 24.047 1.00 20.55 2142 GLU C C 1
ATOM 6256 O O . GLU C 1 142 ? -4.254 11.046 24.658 1.00 20.36 2142 GLU C O 1
ATOM 6262 N N . THR C 1 143 ? -2.250 12.025 24.239 1.00 20.47 2143 THR C N 1
ATOM 6263 C CA . THR C 1 143 ? -1.531 11.156 25.189 1.00 20.53 2143 THR C CA 1
ATOM 6264 C C . THR C 1 143 ? -1.825 11.482 26.659 1.00 21.77 2143 THR C C 1
ATOM 6265 O O . THR C 1 143 ? -1.682 12.659 27.078 1.00 22.69 2143 THR C O 1
ATOM 6269 N N . VAL C 1 144 ? -2.213 10.480 27.466 1.00 20.14 2144 VAL C N 1
ATOM 6270 C CA . VAL C 1 144 ? -2.487 10.646 28.908 1.00 19.98 2144 VAL C CA 1
ATOM 6271 C C . VAL C 1 144 ? -1.236 10.328 29.728 1.00 18.86 2144 VAL C C 1
ATOM 6272 O O . VAL C 1 144 ? -0.935 11.080 30.667 1.00 21.73 2144 VAL C O 1
ATOM 6276 N N . TRP C 1 145 ? -0.497 9.279 29.375 1.00 18.23 2145 TRP C N 1
ATOM 6277 C CA . TRP C 1 145 ? 0.787 8.884 29.979 1.00 17.42 2145 TRP C CA 1
ATOM 6278 C C . TRP C 1 145 ? 1.617 8.024 28.999 1.00 17.23 2145 TRP C C 1
ATOM 6279 O O . TRP C 1 145 ? 1.075 7.411 28.046 1.00 16.45 2145 TRP C O 1
ATOM 6290 N N . LYS C 1 146 ? 2.952 7.964 29.139 1.00 17.31 2146 LYS C N 1
ATOM 6291 C CA . LYS C 1 146 ? 3.945 7.232 28.340 1.00 17.01 2146 LYS C CA 1
ATOM 6292 C C . LYS C 1 146 ? 5.154 6.849 29.215 1.00 17.35 2146 LYS C C 1
ATOM 6293 O O . LYS C 1 146 ? 5.679 7.739 29.936 1.00 19.20 2146 LYS C O 1
ATOM 6299 N N . VAL C 1 147 ? 5.559 5.580 29.219 1.00 15.65 2147 VAL C N 1
ATOM 6300 C CA . VAL C 1 147 ? 6.683 5.070 30.023 1.00 15.98 2147 VAL C CA 1
ATOM 6301 C C . VAL C 1 147 ? 7.609 4.154 29.196 1.00 15.36 2147 VAL C C 1
ATOM 6302 O O . VAL C 1 147 ? 7.183 3.564 28.195 1.00 16.22 2147 VAL C O 1
ATOM 6306 N N . GLU C 1 148 ? 8.874 4.035 29.647 1.00 15.29 2148 GLU C N 1
ATOM 6307 C CA . GLU C 1 148 ? 9.865 3.171 29.007 1.00 15.42 2148 GLU C CA 1
ATOM 6308 C C . GLU C 1 148 ? 9.811 1.735 29.579 1.00 13.89 2148 GLU C C 1
ATOM 6309 O O . GLU C 1 148 ? 10.107 1.538 30.786 1.00 16.94 2148 GLU C O 1
ATOM 6315 N N . ASN C 1 149 ? 9.489 0.700 28.779 1.00 13.28 2149 ASN C N 1
ATOM 6316 C CA . ASN C 1 149 ? 9.480 -0.717 29.192 1.00 14.92 2149 ASN C CA 1
ATOM 6317 C C . ASN C 1 149 ? 10.740 -1.504 28.811 1.00 15.40 2149 ASN C C 1
ATOM 6318 O O . ASN C 1 149 ? 11.270 -2.294 29.639 1.00 16.43 2149 ASN C O 1
ATOM 6323 N N . SER C 1 150 ? 11.221 -1.352 27.583 1.00 15.54 2150 SER C N 1
ATOM 6324 C CA . SER C 1 150 ? 12.319 -2.100 26.958 1.00 14.69 2150 SER C CA 1
ATOM 6325 C C . SER C 1 150 ? 13.378 -1.181 26.317 1.00 15.27 2150 SER C C 1
ATOM 6326 O O . SER C 1 150 ? 12.986 -0.106 25.797 1.00 16.47 2150 SER C O 1
ATOM 6329 N N . ASP C 1 151 ? 14.676 -1.513 26.311 1.00 15.48 2151 ASP C N 1
ATOM 6330 C CA . ASP C 1 151 ? 15.799 -0.675 25.822 1.00 15.08 2151 ASP C CA 1
ATOM 6331 C C . ASP C 1 151 ? 16.439 -1.217 24.536 1.00 14.78 2151 ASP C C 1
ATOM 6332 O O . ASP C 1 151 ? 17.091 -2.275 24.522 1.00 15.07 2151 ASP C O 1
ATOM 6337 N N . ILE C 1 152 ? 16.304 -0.533 23.382 1.00 14.37 2152 ILE C N 1
ATOM 6338 C CA . ILE C 1 152 ? 16.891 -1.023 22.117 1.00 14.29 2152 ILE C CA 1
ATOM 6339 C C . ILE C 1 152 ? 18.429 -1.114 22.169 1.00 14.25 2152 ILE C C 1
ATOM 6340 O O . ILE C 1 152 ? 19.038 -1.883 21.387 1.00 14.54 2152 ILE C O 1
ATOM 6345 N N . LYS C 1 153 ? 19.130 -0.409 23.058 1.00 14.94 2153 LYS C N 1
ATOM 6346 C CA . LYS C 1 153 ? 20.585 -0.475 23.093 1.00 15.80 2153 LYS C CA 1
ATOM 6347 C C . LYS C 1 153 ? 21.181 -1.825 23.565 1.00 17.34 2153 LYS C C 1
ATOM 6348 O O . LYS C 1 153 ? 22.392 -2.105 23.357 1.00 18.23 2153 LYS C O 1
ATOM 6354 N N . VAL C 1 154 ? 20.366 -2.679 24.213 1.00 16.62 2154 VAL C N 1
ATOM 6355 C CA . VAL C 1 154 ? 20.728 -4.052 24.561 1.00 16.62 2154 VAL C CA 1
ATOM 6356 C C . VAL C 1 154 ? 19.942 -5.057 23.697 1.00 16.65 2154 VAL C C 1
ATOM 6357 O O . VAL C 1 154 ? 19.922 -6.260 24.058 1.00 16.01 2154 VAL C O 1
ATOM 6361 N N . GLY C 1 155 ? 19.322 -4.651 22.580 1.00 14.75 2155 GLY C N 1
ATOM 6362 C CA . GLY C 1 155 ? 18.604 -5.576 21.694 1.00 13.62 2155 GLY C CA 1
ATOM 6363 C C . GLY C 1 155 ? 17.156 -5.868 22.082 1.00 12.58 2155 GLY C C 1
ATOM 6364 O O . GLY C 1 155 ? 16.585 -6.867 21.586 1.00 15.08 2155 GLY C O 1
ATOM 6365 N N . SER C 1 156 ? 16.508 -5.092 22.958 1.00 12.56 2156 SER C N 1
ATOM 6366 C CA . SER C 1 156 ? 15.157 -5.359 23.496 1.00 12.22 2156 SER C CA 1
ATOM 6367 C C . SER C 1 156 ? 14.077 -4.493 22.851 1.00 13.86 2156 SER C C 1
ATOM 6368 O O . SER C 1 156 ? 14.250 -3.255 22.959 1.00 15.79 2156 SER C O 1
ATOM 6371 N N . THR C 1 157 ? 13.031 -5.004 22.217 1.00 13.10 2157 THR C N 1
ATOM 6372 C CA . THR C 1 157 ? 11.963 -4.326 21.435 1.00 12.28 2157 THR C CA 1
ATOM 6373 C C . THR C 1 157 ? 10.551 -4.754 21.891 1.00 11.78 2157 THR C C 1
ATOM 6374 O O . THR C 1 157 ? 10.407 -5.678 22.757 1.00 12.85 2157 THR C O 1
ATOM 6378 N N . LEU C 1 158 ? 9.454 -4.168 21.371 1.00 11.79 2158 LEU C N 1
ATOM 6379 C CA . LEU C 1 158 ? 8.085 -4.653 21.616 1.00 11.82 2158 LEU C CA 1
ATOM 6380 C C . LEU C 1 158 ? 7.301 -4.867 20.298 1.00 10.38 2158 LEU C C 1
ATOM 6381 O O . LEU C 1 158 ? 7.273 -3.932 19.451 1.00 11.83 2158 LEU C O 1
ATOM 6386 N N . THR C 1 159 ? 6.648 -6.024 20.143 1.00 11.77 2159 THR C N 1
ATOM 6387 C CA . THR C 1 159 ? 5.686 -6.374 19.060 1.00 10.86 2159 THR C CA 1
ATOM 6388 C C . THR C 1 159 ? 4.341 -6.882 19.613 1.00 10.37 2159 THR C C 1
ATOM 6389 O O . THR C 1 159 ? 3.289 -6.856 18.884 1.00 11.71 2159 THR C O 1
ATOM 6393 N N . ILE C 1 160 ? 4.188 -7.353 20.857 1.00 11.20 2160 ILE C N 1
ATOM 6394 C CA . ILE C 1 160 ? 2.956 -7.871 21.479 1.00 10.67 2160 ILE C CA 1
ATOM 6395 C C . ILE C 1 160 ? 1.882 -6.782 21.681 1.00 11.04 2160 ILE C C 1
ATOM 6396 O O . ILE C 1 160 ? 2.102 -5.572 21.927 1.00 12.21 2160 ILE C O 1
ATOM 6401 N N . ALA C 1 161 ? 0.608 -7.253 21.619 1.00 10.97 2161 ALA C N 1
ATOM 6402 C CA . ALA C 1 161 ? -0.510 -6.395 22.044 1.00 12.55 2161 ALA C CA 1
ATOM 6403 C C . ALA C 1 161 ? -0.620 -6.254 23.570 1.00 11.86 2161 ALA C C 1
ATOM 6404 O O . ALA C 1 161 ? -0.411 -7.248 24.317 1.00 11.48 2161 ALA C O 1
ATOM 6406 N N . PRO C 1 162 ? -0.978 -5.076 24.099 1.00 13.44 2162 PRO C N 1
ATOM 6407 C CA . PRO C 1 162 ? -1.337 -4.977 25.552 1.00 14.51 2162 PRO C CA 1
ATOM 6408 C C . PRO C 1 162 ? -2.617 -5.751 25.909 1.00 13.48 2162 PRO C C 1
ATOM 6409 O O . PRO C 1 162 ? -3.385 -6.069 24.965 1.00 14.49 2162 PRO C O 1
ATOM 6413 N N . TYR C 1 163 ? -2.842 -6.067 27.190 1.00 13.09 2163 TYR C N 1
ATOM 6414 C CA . TYR C 1 163 ? -4.031 -6.807 27.653 1.00 11.49 2163 TYR C CA 1
ATOM 6415 C C . TYR C 1 163 ? -4.557 -6.123 28.929 1.00 13.04 2163 TYR C C 1
ATOM 6416 O O . TYR C 1 163 ? -3.790 -5.961 29.925 1.00 15.10 2163 TYR C O 1
ATOM 6425 N N . VAL C 1 164 ? -5.829 -5.718 28.993 1.00 15.07 2164 VAL C N 1
ATOM 6426 C CA . VAL C 1 164 ? -6.392 -5.050 30.196 1.00 16.87 2164 VAL C CA 1
ATOM 6427 C C . VAL C 1 164 ? -7.116 -6.024 31.122 1.00 17.04 2164 VAL C C 1
ATOM 6428 O O . VAL C 1 164 ? -8.001 -6.748 30.635 1.00 14.48 2164 VAL C O 1
ATOM 6432 N N . VAL C 1 165 ? -6.801 -6.076 32.414 1.00 15.07 2165 VAL C N 1
ATOM 6433 C CA . VAL C 1 165 ? -7.494 -6.894 33.424 1.00 18.42 2165 VAL C CA 1
ATOM 6434 C C . VAL C 1 165 ? -7.816 -6.037 34.660 1.00 18.51 2165 VAL C C 1
ATOM 6435 O O . VAL C 1 165 ? -6.884 -5.368 35.142 1.00 19.68 2165 VAL C O 1
ATOM 6439 N N . LYS C 1 166 ? -9.029 -5.973 35.219 1.00 19.83 2166 LYS C N 1
ATOM 6440 C CA . LYS C 1 166 ? -9.373 -4.982 36.289 1.00 20.56 2166 LYS C CA 1
ATOM 6441 C C . LYS C 1 166 ? -8.927 -3.550 35.949 1.00 18.70 2166 LYS C C 1
ATOM 6442 O O . LYS C 1 166 ? -9.288 -3.042 34.850 1.00 21.02 2166 LYS C O 1
ATOM 6448 N N . ASP C 1 167 ? -8.172 -2.834 36.820 1.00 18.79 2167 ASP C N 1
ATOM 6449 C CA . ASP C 1 167 ? -7.653 -1.505 36.448 1.00 20.69 2167 ASP C CA 1
ATOM 6450 C C . ASP C 1 167 ? -6.121 -1.548 36.189 1.00 18.99 2167 ASP C C 1
ATOM 6451 O O . ASP C 1 167 ? -5.415 -0.580 36.506 1.00 18.71 2167 ASP C O 1
ATOM 6456 N N . LYS C 1 168 ? -5.579 -2.622 35.591 1.00 18.20 2168 LYS C N 1
ATOM 6457 C CA . LYS C 1 168 ? -4.167 -2.808 35.192 1.00 18.14 2168 LYS C CA 1
ATOM 6458 C C . LYS C 1 168 ? -4.007 -3.127 33.711 1.00 17.97 2168 LYS C C 1
ATOM 6459 O O . LYS C 1 168 ? -4.953 -3.634 33.060 1.00 18.74 2168 LYS C O 1
ATOM 6465 N N . VAL C 1 169 ? -2.848 -2.848 33.122 1.00 15.88 2169 VAL C N 1
ATOM 6466 C CA . VAL C 1 169 ? -2.511 -3.263 31.730 1.00 14.50 2169 VAL C CA 1
ATOM 6467 C C . VAL C 1 169 ? -1.238 -4.095 31.774 1.00 13.51 2169 VAL C C 1
ATOM 6468 O O . VAL C 1 169 ? -0.240 -3.741 32.433 1.00 14.90 2169 VAL C O 1
ATOM 6472 N N . ILE C 1 170 ? -1.213 -5.270 31.131 1.00 14.78 2170 ILE C N 1
ATOM 6473 C CA . ILE C 1 170 ? -0.104 -6.227 31.153 1.00 14.19 2170 ILE C CA 1
ATOM 6474 C C . ILE C 1 170 ? 0.733 -6.143 29.880 1.00 13.14 2170 ILE C C 1
ATOM 6475 O O . ILE C 1 170 ? 0.124 -6.133 28.773 1.00 12.00 2170 ILE C O 1
ATOM 6480 N N . ILE C 1 171 ? 2.064 -6.076 29.972 1.00 12.86 2171 ILE C N 1
ATOM 6481 C CA . ILE C 1 171 ? 3.017 -5.840 28.871 1.00 12.59 2171 ILE C CA 1
ATOM 6482 C C . ILE C 1 171 ? 4.120 -6.918 28.828 1.00 12.66 2171 ILE C C 1
ATOM 6483 O O . ILE C 1 171 ? 4.820 -7.151 29.842 1.00 11.47 2171 ILE C O 1
ATOM 6488 N N . GLY C 1 172 ? 4.313 -7.570 27.687 1.00 12.36 2172 GLY C N 1
ATOM 6489 C CA . GLY C 1 172 ? 5.317 -8.610 27.458 1.00 13.24 2172 GLY C CA 1
ATOM 6490 C C . GLY C 1 172 ? 6.709 -8.114 27.038 1.00 11.97 2172 GLY C C 1
ATOM 6491 O O . GLY C 1 172 ? 7.113 -6.998 27.475 1.00 13.49 2172 GLY C O 1
ATOM 6492 N N . SER C 1 173 ? 7.432 -8.941 26.229 1.00 11.41 2173 SER C N 1
ATOM 6493 C CA . SER C 1 173 ? 8.837 -8.687 25.887 1.00 11.22 2173 SER C CA 1
ATOM 6494 C C . SER C 1 173 ? 9.289 -9.425 24.605 1.00 11.43 2173 SER C C 1
ATOM 6495 O O . SER C 1 173 ? 8.710 -10.473 24.248 1.00 12.77 2173 SER C O 1
ATOM 6498 N N . SER C 1 174 ? 10.317 -8.913 23.909 1.00 11.81 2174 SER C N 1
ATOM 6499 C CA . SER C 1 174 ? 10.890 -9.495 22.701 1.00 10.94 2174 SER C CA 1
ATOM 6500 C C . SER C 1 174 ? 12.422 -9.303 22.677 1.00 10.94 2174 SER C C 1
ATOM 6501 O O . SER C 1 174 ? 12.917 -8.294 23.217 1.00 13.90 2174 SER C O 1
ATOM 6504 N N . GLY C 1 175 ? 13.160 -10.248 22.057 1.00 11.92 2175 GLY C N 1
ATOM 6505 C CA . GLY C 1 175 ? 14.608 -10.205 21.891 1.00 11.71 2175 GLY C CA 1
ATOM 6506 C C . GLY C 1 175 ? 15.427 -11.427 22.271 1.00 11.94 2175 GLY C C 1
ATOM 6507 O O . GLY C 1 175 ? 16.669 -11.293 22.437 1.00 12.46 2175 GLY C O 1
ATOM 6508 N N . ALA C 1 176 ? 14.853 -12.644 22.356 1.00 13.40 2176 ALA C N 1
ATOM 6509 C CA . ALA C 1 176 ? 15.657 -13.844 22.693 1.00 13.12 2176 ALA C CA 1
ATOM 6510 C C . ALA C 1 176 ? 16.734 -14.120 21.637 1.00 13.73 2176 ALA C C 1
ATOM 6511 O O . ALA C 1 176 ? 17.795 -14.678 21.997 1.00 14.99 2176 ALA C O 1
ATOM 6513 N N . GLU C 1 177 ? 16.541 -13.748 20.382 1.00 12.55 2177 GLU C N 1
ATOM 6514 C CA . GLU C 1 177 ? 17.590 -13.891 19.355 1.00 13.39 2177 GLU C CA 1
ATOM 6515 C C . GLU C 1 177 ? 18.787 -12.964 19.596 1.00 12.35 2177 GLU C C 1
ATOM 6516 O O . GLU C 1 177 ? 19.827 -13.113 18.906 1.00 13.33 2177 GLU C O 1
ATOM 6522 N N . LEU C 1 178 ? 18.715 -12.026 20.532 1.00 12.64 2178 LEU C N 1
ATOM 6523 C CA . LEU C 1 178 ? 19.795 -11.094 20.936 1.00 14.96 2178 LEU C CA 1
ATOM 6524 C C . LEU C 1 178 ? 20.156 -11.288 22.420 1.00 11.63 2178 LEU C C 1
ATOM 6525 O O . LEU C 1 178 ? 20.807 -10.422 23.058 1.00 14.93 2178 LEU C O 1
ATOM 6530 N N . GLY C 1 179 ? 19.812 -12.416 23.078 1.00 12.03 2179 GLY C N 1
ATOM 6531 C CA . GLY C 1 179 ? 20.201 -12.721 24.449 1.00 13.24 2179 GLY C CA 1
ATOM 6532 C C . GLY C 1 179 ? 19.437 -11.954 25.518 1.00 12.78 2179 GLY C C 1
ATOM 6533 O O . GLY C 1 179 ? 19.926 -11.855 26.684 1.00 14.66 2179 GLY C O 1
ATOM 6534 N N . VAL C 1 180 ? 18.241 -11.427 25.223 1.00 12.69 2180 VAL C N 1
ATOM 6535 C CA . VAL C 1 180 ? 17.389 -10.770 26.234 1.00 13.31 2180 VAL C CA 1
ATOM 6536 C C . VAL C 1 180 ? 16.683 -11.799 27.128 1.00 12.78 2180 VAL C C 1
ATOM 6537 O O . VAL C 1 180 ? 16.017 -12.718 26.668 1.00 15.54 2180 VAL C O 1
ATOM 6541 N N . ARG C 1 181 ? 16.856 -11.639 28.463 1.00 13.51 2181 ARG C N 1
ATOM 6542 C CA . ARG C 1 181 ? 16.216 -12.415 29.551 1.00 13.01 2181 ARG C CA 1
ATOM 6543 C C . ARG C 1 181 ? 14.776 -11.937 29.692 1.00 13.05 2181 ARG C C 1
ATOM 6544 O O . ARG C 1 181 ? 14.524 -10.712 29.937 1.00 14.29 2181 ARG C O 1
ATOM 6552 N N . GLY C 1 182 ? 13.779 -12.830 29.518 1.00 12.36 2182 GLY C N 1
ATOM 6553 C CA . GLY C 1 182 ? 12.381 -12.395 29.489 1.00 11.69 2182 GLY C CA 1
ATOM 6554 C C . GLY C 1 182 ? 11.817 -11.914 30.807 1.00 10.45 2182 GLY C C 1
ATOM 6555 O O . GLY C 1 182 ? 12.163 -12.389 31.912 1.00 12.22 2182 GLY C O 1
ATOM 6556 N N . TYR C 1 183 ? 10.871 -10.949 30.725 1.00 12.68 2183 TYR C N 1
ATOM 6557 C CA . TYR C 1 183 ? 10.034 -10.436 31.795 1.00 12.19 2183 TYR C CA 1
ATOM 6558 C C . TYR C 1 183 ? 8.669 -9.940 31.309 1.00 11.87 2183 TYR C C 1
ATOM 6559 O O . TYR C 1 183 ? 8.579 -9.405 30.168 1.00 12.81 2183 TYR C O 1
ATOM 6568 N N . LEU C 1 184 ? 7.611 -10.020 32.123 1.00 12.45 2184 LEU C N 1
ATOM 6569 C CA . LEU C 1 184 ? 6.315 -9.347 31.894 1.00 12.44 2184 LEU C CA 1
ATOM 6570 C C . LEU C 1 184 ? 6.017 -8.384 33.075 1.00 11.56 2184 LEU C C 1
ATOM 6571 O O . LEU C 1 184 ? 6.487 -8.602 34.210 1.00 13.77 2184 LEU C O 1
ATOM 6576 N N . THR C 1 185 ? 5.272 -7.307 32.819 1.00 13.93 2185 THR C N 1
ATOM 6577 C CA . THR C 1 185 ? 5.022 -6.167 33.722 1.00 14.73 2185 THR C CA 1
ATOM 6578 C C . THR C 1 185 ? 3.546 -5.751 33.809 1.00 14.33 2185 THR C C 1
ATOM 6579 O O . THR C 1 185 ? 2.886 -5.694 32.758 1.00 15.97 2185 THR C O 1
ATOM 6583 N N . ALA C 1 186 ? 3.046 -5.462 35.026 1.00 14.59 2186 ALA C N 1
ATOM 6584 C CA . ALA C 1 186 ? 1.736 -4.847 35.213 1.00 14.52 2186 ALA C CA 1
ATOM 6585 C C . ALA C 1 186 ? 1.888 -3.370 35.651 1.00 15.69 2186 ALA C C 1
ATOM 6586 O O . ALA C 1 186 ? 2.610 -3.112 36.628 1.00 15.12 2186 ALA C O 1
ATOM 6588 N N . TYR C 1 187 ? 1.223 -2.487 34.921 1.00 15.28 2187 TYR C N 1
ATOM 6589 C CA . TYR C 1 187 ? 1.107 -1.070 35.251 1.00 15.92 2187 TYR C CA 1
ATOM 6590 C C . TYR C 1 187 ? -0.314 -0.661 35.685 1.00 16.24 2187 TYR C C 1
ATOM 6591 O O . TYR C 1 187 ? -1.292 -1.219 35.164 1.00 17.28 2187 TYR C O 1
ATOM 6600 N N . ASP C 1 188 ? -0.462 0.316 36.581 1.00 16.42 2188 ASP C N 1
ATOM 6601 C CA . ASP C 1 188 ? -1.713 1.004 36.879 1.00 18.16 2188 ASP C CA 1
ATOM 6602 C C . ASP C 1 188 ? -2.262 1.670 35.617 1.00 17.78 2188 ASP C C 1
ATOM 6603 O O . ASP C 1 188 ? -1.584 2.534 35.031 1.00 20.15 2188 ASP C O 1
ATOM 6608 N N . VAL C 1 189 ? -3.450 1.343 35.132 1.00 18.77 2189 VAL C N 1
ATOM 6609 C CA . VAL C 1 189 ? -3.919 1.840 33.799 1.00 18.98 2189 VAL C CA 1
ATOM 6610 C C . VAL C 1 189 ? -4.217 3.326 33.789 1.00 20.00 2189 VAL C C 1
ATOM 6611 O O . VAL C 1 189 ? -4.259 3.959 32.716 1.00 18.92 2189 VAL C O 1
ATOM 6615 N N . LYS C 1 190 ? -4.434 3.923 34.971 1.00 20.20 2190 LYS C N 1
ATOM 6616 C CA . LYS C 1 190 ? -4.746 5.338 35.094 1.00 23.76 2190 LYS C CA 1
ATOM 6617 C C . LYS C 1 190 ? -3.513 6.245 35.128 1.00 22.96 2190 LYS C C 1
ATOM 6618 O O . LYS C 1 190 ? -3.620 7.427 34.689 1.00 24.98 2190 LYS C O 1
ATOM 6624 N N . THR C 1 191 ? -2.370 5.731 35.631 1.00 23.63 2191 THR C N 1
ATOM 6625 C CA . THR C 1 191 ? -1.209 6.581 35.839 1.00 25.49 2191 THR C CA 1
ATOM 6626 C C . THR C 1 191 ? 0.113 6.116 35.247 1.00 24.64 2191 THR C C 1
ATOM 6627 O O . THR C 1 191 ? 1.023 6.951 35.143 1.00 25.01 2191 THR C O 1
ATOM 6631 N N . GLY C 1 192 ? 0.311 4.859 34.888 1.00 22.26 2192 GLY C N 1
ATOM 6632 C CA . GLY C 1 192 ? 1.597 4.362 34.428 1.00 19.93 2192 GLY C CA 1
ATOM 6633 C C . GLY C 1 192 ? 2.559 3.870 35.491 1.00 19.30 2192 GLY C C 1
ATOM 6634 O O . GLY C 1 192 ? 3.682 3.472 35.149 1.00 19.46 2192 GLY C O 1
ATOM 6635 N N . GLU C 1 193 ? 2.167 3.898 36.773 1.00 18.11 2193 GLU C N 1
ATOM 6636 C CA . GLU C 1 193 ? 3.002 3.413 37.870 1.00 19.66 2193 GLU C CA 1
ATOM 6637 C C . GLU C 1 193 ? 3.222 1.908 37.787 1.00 18.55 2193 GLU C C 1
ATOM 6638 O O . GLU C 1 193 ? 2.228 1.166 37.598 1.00 18.91 2193 GLU C O 1
ATOM 6644 N N . GLN C 1 194 ? 4.455 1.422 37.923 1.00 18.41 2194 GLN C N 1
ATOM 6645 C CA . GLN C 1 194 ? 4.741 -0.032 37.916 1.00 18.10 2194 GLN C CA 1
ATOM 6646 C C . GLN C 1 194 ? 4.245 -0.726 39.188 1.00 18.33 2194 GLN C C 1
ATOM 6647 O O . GLN C 1 194 ? 4.579 -0.332 40.320 1.00 23.39 2194 GLN C O 1
ATOM 6653 N N . VAL C 1 195 ? 3.425 -1.762 39.046 1.00 16.56 2195 VAL C N 1
ATOM 6654 C CA . VAL C 1 195 ? 2.944 -2.506 40.220 1.00 18.27 2195 VAL C CA 1
ATOM 6655 C C . VAL C 1 195 ? 3.723 -3.796 40.452 1.00 16.84 2195 VAL C C 1
ATOM 6656 O O . VAL C 1 195 ? 4.058 -4.102 41.620 1.00 19.97 2195 VAL C O 1
ATOM 6660 N N . TRP C 1 196 ? 4.017 -4.650 39.452 1.00 17.10 2196 TRP C N 1
ATOM 6661 C CA . TRP C 1 196 ? 4.730 -5.922 39.642 1.00 15.80 2196 TRP C CA 1
ATOM 6662 C C . TRP C 1 196 ? 5.484 -6.249 38.329 1.00 14.47 2196 TRP C C 1
ATOM 6663 O O . TRP C 1 196 ? 5.082 -5.808 37.227 1.00 15.00 2196 TRP C O 1
ATOM 6674 N N . ARG C 1 197 ? 6.597 -6.985 38.471 1.00 14.90 2197 ARG C N 1
ATOM 6675 C CA . ARG C 1 197 ? 7.424 -7.411 37.323 1.00 15.30 2197 ARG C CA 1
ATOM 6676 C C . ARG C 1 197 ? 8.004 -8.789 37.617 1.00 13.43 2197 ARG C C 1
ATOM 6677 O O . ARG C 1 197 ? 8.652 -8.920 38.678 1.00 16.70 2197 ARG C O 1
ATOM 6685 N N . ALA C 1 198 ? 7.791 -9.809 36.754 1.00 13.16 2198 ALA C N 1
ATOM 6686 C CA . ALA C 1 198 ? 8.226 -11.206 36.939 1.00 13.85 2198 ALA C CA 1
ATOM 6687 C C . ALA C 1 198 ? 9.164 -11.696 35.818 1.00 11.87 2198 ALA C C 1
ATOM 6688 O O . ALA C 1 198 ? 8.785 -11.549 34.632 1.00 14.83 2198 ALA C O 1
ATOM 6690 N N . TYR C 1 199 ? 10.327 -12.275 36.133 1.00 12.88 2199 TYR C N 1
ATOM 6691 C CA . TYR C 1 199 ? 11.316 -12.758 35.170 1.00 13.78 2199 TYR C CA 1
ATOM 6692 C C . TYR C 1 199 ? 11.162 -14.262 34.880 1.00 12.18 2199 TYR C C 1
ATOM 6693 O O . TYR C 1 199 ? 10.527 -15.008 35.664 1.00 14.18 2199 TYR C O 1
ATOM 6702 N N . ALA C 1 200 ? 11.669 -14.723 33.734 1.00 12.60 2200 ALA C N 1
ATOM 6703 C CA . ALA C 1 200 ? 11.505 -16.116 33.279 1.00 13.10 2200 ALA C CA 1
ATOM 6704 C C . ALA C 1 200 ? 12.648 -17.030 33.709 1.00 12.76 2200 ALA C C 1
ATOM 6705 O O . ALA C 1 200 ? 12.498 -18.279 33.635 1.00 12.47 2200 ALA C O 1
ATOM 6707 N N . THR C 1 201 ? 13.806 -16.511 34.146 1.00 12.29 2201 THR C N 1
ATOM 6708 C CA . THR C 1 201 ? 14.970 -17.237 34.611 1.00 11.92 2201 THR C CA 1
ATOM 6709 C C . THR C 1 201 ? 15.588 -16.587 35.855 1.00 13.51 2201 THR C C 1
ATOM 6710 O O . THR C 1 201 ? 15.259 -15.422 36.156 1.00 13.67 2201 THR C O 1
ATOM 6714 N N . GLY C 1 202 ? 16.493 -17.241 36.593 1.00 14.67 2202 GLY C N 1
ATOM 6715 C CA . GLY C 1 202 ? 17.180 -16.587 37.719 1.00 19.88 2202 GLY C CA 1
ATOM 6716 C C . GLY C 1 202 ? 16.702 -17.009 39.105 1.00 19.24 2202 GLY C C 1
ATOM 6717 O O . GLY C 1 202 ? 15.926 -17.978 39.252 1.00 14.86 2202 GLY C O 1
ATOM 6718 N N . PRO C 1 203 ? 17.139 -16.299 40.152 1.00 18.51 2203 PRO C N 1
ATOM 6719 C CA . PRO C 1 203 ? 16.760 -16.644 41.552 1.00 19.07 2203 PRO C CA 1
ATOM 6720 C C . PRO C 1 203 ? 15.258 -16.554 41.832 1.00 19.26 2203 PRO C C 1
ATOM 6721 O O . PRO C 1 203 ? 14.589 -15.775 41.131 1.00 17.61 2203 PRO C O 1
ATOM 6725 N N . ASP C 1 204 ? 14.727 -17.316 42.801 1.00 18.92 2204 ASP C N 1
ATOM 6726 C CA . ASP C 1 204 ? 13.291 -17.371 43.053 1.00 19.57 2204 ASP C CA 1
ATOM 6727 C C . ASP C 1 204 ? 12.722 -15.976 43.364 1.00 18.03 2204 ASP C C 1
ATOM 6728 O O . ASP C 1 204 ? 11.580 -15.670 42.976 1.00 18.60 2204 ASP C O 1
ATOM 6733 N N . LYS C 1 205 ? 13.441 -15.076 44.050 1.00 17.58 2205 LYS C N 1
ATOM 6734 C CA . LYS C 1 205 ? 12.941 -13.735 44.335 1.00 18.14 2205 LYS C CA 1
ATOM 6735 C C . LYS C 1 205 ? 12.538 -13.032 43.043 1.00 17.42 2205 LYS C C 1
ATOM 6736 O O . LYS C 1 205 ? 11.527 -12.319 43.045 1.00 22.60 2205 LYS C O 1
ATOM 6738 N N . ASP C 1 206 ? 13.264 -13.177 41.945 1.00 16.83 2206 ASP C N 1
ATOM 6739 C CA . ASP C 1 206 ? 12.978 -12.541 40.663 1.00 15.80 2206 ASP C CA 1
ATOM 6740 C C . ASP C 1 206 ? 11.831 -13.214 39.906 1.00 15.14 2206 ASP C C 1
ATOM 6741 O O . ASP C 1 206 ? 11.136 -12.564 39.077 1.00 14.84 2206 ASP C O 1
ATOM 6746 N N . LEU C 1 207 ? 11.578 -14.497 40.118 1.00 16.84 2207 LEU C N 1
ATOM 6747 C CA . LEU C 1 207 ? 10.536 -15.288 39.435 1.00 16.67 2207 LEU C CA 1
ATOM 6748 C C . LEU C 1 207 ? 9.128 -15.005 39.980 1.00 16.37 2207 LEU C C 1
ATOM 6749 O O . LEU C 1 207 ? 8.126 -15.299 39.276 1.00 16.41 2207 LEU C O 1
ATOM 6754 N N . LEU C 1 208 ? 8.990 -14.467 41.193 1.00 18.00 2208 LEU C N 1
ATOM 6755 C CA . LEU C 1 208 ? 7.705 -14.250 41.880 1.00 17.77 2208 LEU C CA 1
ATOM 6756 C C . LEU C 1 208 ? 6.848 -15.528 41.967 1.00 18.15 2208 LEU C C 1
ATOM 6757 O O . LEU C 1 208 ? 5.827 -15.587 41.283 1.00 16.50 2208 LEU C O 1
ATOM 6762 N N . LEU C 1 209 ? 7.258 -16.509 42.772 1.00 16.26 2209 LEU C N 1
ATOM 6763 C CA . LEU C 1 209 ? 6.510 -17.748 42.945 1.00 17.40 2209 LEU C CA 1
ATOM 6764 C C . LEU C 1 209 ? 5.578 -17.626 44.142 1.00 16.41 2209 LEU C C 1
ATOM 6765 O O . LEU C 1 209 ? 5.920 -17.054 45.217 1.00 20.50 2209 LEU C O 1
ATOM 6770 N N . ALA C 1 210 ? 4.356 -18.148 44.039 1.00 17.25 2210 ALA C N 1
ATOM 6771 C CA . ALA C 1 210 ? 3.537 -18.265 45.249 1.00 17.68 2210 ALA C CA 1
ATOM 6772 C C . ALA C 1 210 ? 4.066 -19.299 46.247 1.00 17.89 2210 ALA C C 1
ATOM 6773 O O . ALA C 1 210 ? 4.809 -20.220 45.871 1.00 17.90 2210 ALA C O 1
ATOM 6775 N N . SER C 1 211 ? 3.651 -19.110 47.531 1.00 17.72 2211 SER C N 1
ATOM 6776 C CA . SER C 1 211 ? 4.105 -20.061 48.551 1.00 20.88 2211 SER C CA 1
ATOM 6777 C C . SER C 1 211 ? 3.649 -21.496 48.264 1.00 22.81 2211 SER C C 1
ATOM 6778 O O . SER C 1 211 ? 4.318 -22.449 48.758 1.00 31.83 2211 SER C O 1
ATOM 6781 N N . ASP C 1 212 ? 2.584 -21.755 47.512 1.00 22.99 2212 ASP C N 1
ATOM 6782 C CA . ASP C 1 212 ? 2.141 -23.086 47.093 1.00 26.24 2212 ASP C CA 1
ATOM 6783 C C . ASP C 1 212 ? 2.340 -23.359 45.600 1.00 21.61 2212 ASP C C 1
ATOM 6784 O O . ASP C 1 212 ? 1.593 -24.152 44.998 1.00 23.39 2212 ASP C O 1
ATOM 6789 N N . PHE C 1 213 ? 3.320 -22.759 44.933 1.00 18.63 2213 PHE C N 1
ATOM 6790 C CA . PHE C 1 213 ? 3.599 -23.050 43.518 1.00 16.51 2213 PHE C CA 1
ATOM 6791 C C . PHE C 1 213 ? 3.739 -24.545 43.248 1.00 17.66 2213 PHE C C 1
ATOM 6792 O O . PHE C 1 213 ? 4.557 -25.209 43.905 1.00 17.45 2213 PHE C O 1
ATOM 6800 N N . ASN C 1 214 ? 2.988 -25.062 42.274 1.00 14.61 2214 ASN C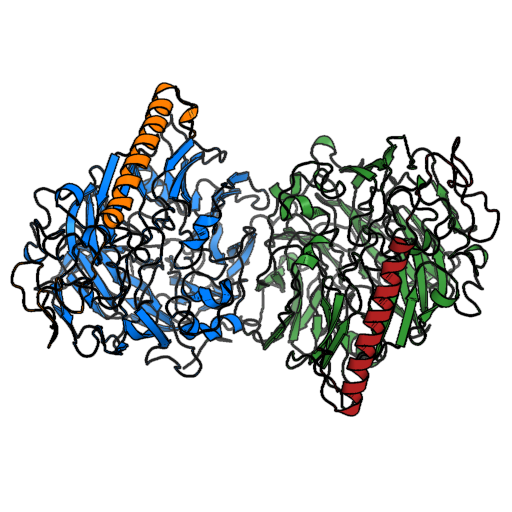 N 1
ATOM 6801 C CA . ASN C 1 214 ? 2.942 -26.440 41.807 1.00 16.55 2214 ASN C CA 1
ATOM 6802 C C . ASN C 1 214 ? 2.644 -27.456 42.931 1.00 20.10 2214 ASN C C 1
ATOM 6803 O O . ASN C 1 214 ? 3.097 -28.622 42.832 1.00 16.61 2214 ASN C O 1
ATOM 6808 N N . ILE C 1 215 ? 1.865 -27.111 43.971 1.00 17.40 2215 ILE C N 1
ATOM 6809 C CA . ILE C 1 215 ? 1.572 -28.104 45.062 1.00 17.01 2215 ILE C CA 1
ATOM 6810 C C . ILE C 1 215 ? 0.784 -29.295 44.540 1.00 18.35 2215 ILE C C 1
ATOM 6811 O O . ILE C 1 215 ? 0.883 -30.416 45.104 1.00 16.66 2215 ILE C O 1
ATOM 6816 N N . LYS C 1 216 ? -0.042 -29.171 43.484 1.00 15.52 2216 LYS C N 1
ATOM 6817 C CA . LYS C 1 216 ? -0.768 -30.355 43.000 1.00 17.32 2216 LYS C CA 1
ATOM 6818 C C . LYS C 1 216 ? 0.043 -31.260 42.086 1.00 15.91 2216 LYS C C 1
ATOM 6819 O O . LYS C 1 216 ? -0.248 -32.472 42.021 1.00 20.12 2216 LYS C O 1
ATOM 6825 N N . ASN C 1 217 ? 1.043 -30.783 41.383 1.00 15.30 2217 ASN C N 1
ATOM 6826 C CA . ASN C 1 217 ? 1.945 -31.464 40.478 1.00 13.98 2217 ASN C CA 1
ATOM 6827 C C . ASN C 1 217 ? 3.423 -31.159 40.829 1.00 12.46 2217 ASN C C 1
ATOM 6828 O O . ASN C 1 217 ? 4.151 -30.518 40.029 1.00 12.82 2217 ASN C O 1
ATOM 6833 N N . PRO C 1 218 ? 3.885 -31.595 42.007 1.00 12.47 2218 PRO C N 1
ATOM 6834 C CA . PRO C 1 218 ? 5.259 -31.220 42.432 1.00 12.14 2218 PRO C CA 1
ATOM 6835 C C . PRO C 1 218 ? 6.383 -31.843 41.594 1.00 12.08 2218 PRO C C 1
ATOM 6836 O O . PRO C 1 218 ? 7.556 -31.400 41.554 1.00 13.23 2218 PRO C O 1
ATOM 6840 N N . HIS C 1 219 ? 6.045 -32.934 40.880 1.00 14.39 2219 HIS C N 1
ATOM 6841 C CA . HIS C 1 219 ? 6.939 -33.603 39.928 1.00 13.44 2219 HIS C CA 1
ATOM 6842 C C . HIS C 1 219 ? 7.217 -32.689 38.727 1.00 13.71 2219 HIS C C 1
ATOM 6843 O O . HIS C 1 219 ? 8.183 -33.030 37.982 1.00 14.67 2219 HIS C O 1
ATOM 6850 N N . TYR C 1 220 ? 6.533 -31.586 38.455 1.00 12.64 2220 TYR C N 1
ATOM 6851 C CA . TYR C 1 220 ? 6.883 -30.608 37.417 1.00 12.39 2220 TYR C CA 1
ATOM 6852 C C . TYR C 1 220 ? 8.167 -29.820 37.787 1.00 12.55 2220 TYR C C 1
ATOM 6853 O O . TYR C 1 220 ? 8.839 -29.222 36.916 1.00 13.16 2220 TYR C O 1
ATOM 6862 N N . GLY C 1 221 ? 8.496 -29.782 39.093 1.00 14.31 2221 GLY C N 1
ATOM 6863 C CA . GLY C 1 221 ? 9.532 -28.950 39.691 1.00 14.82 2221 GLY C CA 1
ATOM 6864 C C . GLY C 1 221 ? 8.989 -27.847 40.606 1.00 13.94 2221 GLY C C 1
ATOM 6865 O O . GLY C 1 221 ? 7.870 -27.364 40.343 1.00 14.60 2221 GLY C O 1
ATOM 6866 N N . GLN C 1 222 ? 9.729 -27.449 41.641 1.00 14.54 2222 GLN C N 1
ATOM 6867 C CA . GLN C 1 222 ? 9.319 -26.365 42.551 1.00 13.32 2222 GLN C CA 1
ATOM 6868 C C . GLN C 1 222 ? 10.424 -25.303 42.744 1.00 17.71 2222 GLN C C 1
ATOM 6869 O O . GLN C 1 222 ? 10.723 -24.548 41.780 1.00 14.76 2222 GLN C O 1
ATOM 6875 N N . LYS C 1 223 ? 11.033 -25.124 43.939 1.00 17.10 2223 LYS C N 1
ATOM 6876 C CA . LYS C 1 223 ? 12.010 -24.039 44.184 1.00 15.08 2223 LYS C CA 1
ATOM 6877 C C . LYS C 1 223 ? 13.416 -24.320 43.639 1.00 15.49 2223 LYS C C 1
ATOM 6878 O O . LYS C 1 223 ? 13.797 -25.496 43.459 1.00 16.05 2223 LYS C O 1
ATOM 6884 N N . GLY C 1 224 ? 14.180 -23.248 43.373 1.00 15.38 2224 GLY C N 1
ATOM 6885 C CA . GLY C 1 224 ? 15.573 -23.261 43.024 1.00 15.42 2224 GLY C CA 1
ATOM 6886 C C . GLY C 1 224 ? 15.986 -23.576 41.603 1.00 14.63 2224 GLY C C 1
ATOM 6887 O O . GLY C 1 224 ? 17.223 -23.627 41.320 1.00 16.11 2224 GLY C O 1
ATOM 6888 N N . LEU C 1 225 ? 15.089 -23.806 40.658 1.00 14.87 2225 LEU C N 1
ATOM 6889 C CA . LEU C 1 225 ? 15.441 -24.334 39.326 1.00 15.55 2225 LEU C CA 1
ATOM 6890 C C . LEU C 1 225 ? 15.760 -23.264 38.288 1.00 15.80 2225 LEU C C 1
ATOM 6891 O O . LEU C 1 225 ? 16.311 -23.560 37.195 1.00 13.80 2225 LEU C O 1
ATOM 6896 N N . GLY C 1 226 ? 15.454 -21.992 38.548 1.00 14.67 2226 GLY C N 1
ATOM 6897 C CA . GLY C 1 226 ? 15.815 -20.878 37.661 1.00 14.33 2226 GLY C CA 1
ATOM 6898 C C . GLY C 1 226 ? 17.302 -20.579 37.641 1.00 13.68 2226 GLY C C 1
ATOM 6899 O O . GLY C 1 226 ? 17.763 -19.912 36.689 1.00 13.87 2226 GLY C O 1
ATOM 6900 N N . THR C 1 227 ? 18.057 -21.058 38.655 1.00 15.99 2227 THR C N 1
ATOM 6901 C CA . THR C 1 227 ? 19.524 -21.097 38.617 1.00 16.06 2227 THR C CA 1
ATOM 6902 C C . THR C 1 227 ? 20.055 -22.540 38.609 1.00 15.60 2227 THR C C 1
ATOM 6903 O O . THR C 1 227 ? 21.134 -22.808 38.019 1.00 17.50 2227 THR C O 1
ATOM 6907 N N . GLY C 1 228 ? 19.332 -23.486 39.233 1.00 16.44 2228 GLY C N 1
ATOM 6908 C CA . GLY C 1 228 ? 19.808 -24.865 39.350 1.00 17.06 2228 GLY C CA 1
ATOM 6909 C C . GLY C 1 228 ? 19.853 -25.685 38.058 1.00 17.50 2228 GLY C C 1
ATOM 6910 O O . GLY C 1 228 ? 20.583 -26.711 38.013 1.00 19.20 2228 GLY C O 1
ATOM 6911 N N . THR C 1 229 ? 19.139 -25.288 37.002 1.00 14.45 2229 THR C N 1
ATOM 6912 C CA . THR C 1 229 ? 19.171 -25.989 35.702 1.00 13.19 2229 THR C CA 1
ATOM 6913 C C . THR C 1 229 ? 19.962 -25.215 34.627 1.00 12.76 2229 THR C C 1
ATOM 6914 O O . THR C 1 229 ? 19.746 -25.390 33.393 1.00 12.85 2229 THR C O 1
ATOM 6918 N N . TRP C 1 230 ? 20.919 -24.368 35.063 1.00 13.30 2230 TRP C N 1
ATOM 6919 C CA . TRP C 1 230 ? 21.919 -23.651 34.266 1.00 13.09 2230 TRP C CA 1
ATOM 6920 C C . TRP C 1 230 ? 23.334 -23.812 34.876 1.00 14.46 2230 TRP C C 1
ATOM 6921 O O . TRP C 1 230 ? 23.424 -24.112 36.094 1.00 17.35 2230 TRP C O 1
ATOM 6932 N N . GLU C 1 231 ? 24.399 -23.606 34.087 1.00 15.01 2231 GLU C N 1
ATOM 6933 C CA . GLU C 1 231 ? 25.798 -23.596 34.549 1.00 16.18 2231 GLU C CA 1
ATOM 6934 C C . GLU C 1 231 ? 26.283 -22.157 34.788 1.00 17.03 2231 GLU C C 1
ATOM 6935 O O . GLU C 1 231 ? 26.331 -21.317 33.871 1.00 16.63 2231 GLU C O 1
ATOM 6941 N N . GLY C 1 232 ? 26.655 -21.869 36.049 1.00 17.97 2232 GLY C N 1
ATOM 6942 C CA . GLY C 1 232 ? 27.115 -20.493 36.322 1.00 17.45 2232 GLY C CA 1
ATOM 6943 C C . GLY C 1 232 ? 26.081 -19.402 36.038 1.00 19.51 2232 GLY C C 1
ATOM 6944 O O . GLY C 1 232 ? 24.856 -19.554 36.264 1.00 18.76 2232 GLY C O 1
ATOM 6945 N N . ASP C 1 233 ? 26.570 -18.258 35.538 1.00 18.36 2233 ASP C N 1
ATOM 6946 C CA . ASP C 1 233 ? 25.699 -17.104 35.275 1.00 15.59 2233 ASP C CA 1
ATOM 6947 C C . ASP C 1 233 ? 25.080 -17.088 33.879 1.00 15.55 2233 ASP C C 1
ATOM 6948 O O . ASP C 1 233 ? 24.635 -16.024 33.388 1.00 17.68 2233 ASP C O 1
ATOM 6953 N N . ALA C 1 234 ? 24.981 -18.213 33.148 1.00 17.89 2234 ALA C N 1
ATOM 6954 C CA . ALA C 1 234 ? 24.423 -18.192 31.785 1.00 15.14 2234 ALA C CA 1
ATOM 6955 C C . ALA C 1 234 ? 22.953 -17.808 31.778 1.00 14.34 2234 ALA C C 1
ATOM 6956 O O . ALA C 1 234 ? 22.444 -17.373 30.698 1.00 14.96 2234 ALA C O 1
ATOM 6958 N N . TRP C 1 235 ? 22.250 -17.936 32.900 1.00 14.58 2235 TRP C N 1
ATOM 6959 C CA . TRP C 1 235 ? 20.817 -17.511 32.951 1.00 14.03 2235 TRP C CA 1
ATOM 6960 C C . TRP C 1 235 ? 20.620 -16.004 32.744 1.00 14.99 2235 TRP C C 1
ATOM 6961 O O . TRP C 1 235 ? 19.481 -15.555 32.392 1.00 14.00 2235 TRP C O 1
ATOM 6972 N N . LYS C 1 236 ? 21.662 -15.197 32.941 1.00 14.38 2236 LYS C N 1
ATOM 6973 C CA . LYS C 1 236 ? 21.542 -13.746 32.856 1.00 14.45 2236 LYS C CA 1
ATOM 6974 C C . LYS C 1 236 ? 21.207 -13.267 31.429 1.00 14.23 2236 LYS C C 1
ATOM 6975 O O . LYS C 1 236 ? 20.620 -12.178 31.287 1.00 14.56 2236 LYS C O 1
ATOM 6981 N N . ILE C 1 237 ? 21.574 -14.025 30.381 1.00 14.05 2237 ILE C N 1
ATOM 6982 C CA . ILE C 1 237 ? 21.317 -13.739 28.964 1.00 14.66 2237 ILE C CA 1
ATOM 6983 C C . ILE C 1 237 ? 20.454 -14.853 28.356 1.00 15.02 2237 ILE C C 1
ATOM 6984 O O . ILE C 1 237 ? 20.517 -15.209 27.172 1.00 15.54 2237 ILE C O 1
ATOM 6989 N N . GLY C 1 238 ? 19.575 -15.493 29.167 1.00 13.78 2238 GLY C N 1
ATOM 6990 C CA . GLY C 1 238 ? 18.962 -16.754 28.832 1.00 14.17 2238 GLY C CA 1
ATOM 6991 C C . GLY C 1 238 ? 17.662 -16.868 28.102 1.00 14.66 2238 GLY C C 1
ATOM 6992 O O . GLY C 1 238 ? 17.105 -17.987 27.994 1.00 13.82 2238 GLY C O 1
ATOM 6993 N N . GLY C 1 239 ? 17.082 -15.812 27.539 1.00 12.70 2239 GLY C N 1
ATOM 6994 C CA . GLY C 1 239 ? 15.823 -15.894 26.800 1.00 12.98 2239 GLY C CA 1
ATOM 6995 C C . GLY C 1 239 ? 14.551 -16.028 27.623 1.00 11.78 2239 GLY C C 1
ATOM 6996 O O . GLY C 1 239 ? 14.488 -15.580 28.785 1.00 12.60 2239 GLY C O 1
ATOM 6997 N N . GLY C 1 240 ? 13.487 -16.627 27.042 1.00 11.24 2240 GLY C N 1
ATOM 6998 C CA . GLY C 1 240 ? 12.192 -16.761 27.742 1.00 11.35 2240 GLY C CA 1
ATOM 6999 C C . GLY C 1 240 ? 11.276 -15.534 27.579 1.00 11.48 2240 GLY C C 1
ATOM 7000 O O . GLY C 1 240 ? 10.305 -15.404 28.365 1.00 11.83 2240 GLY C O 1
ATOM 7001 N N . THR C 1 241 ? 11.545 -14.639 26.612 1.00 10.74 2241 THR C N 1
ATOM 7002 C CA . THR C 1 241 ? 10.596 -13.539 26.289 1.00 11.03 2241 THR C CA 1
ATOM 7003 C C . THR C 1 241 ? 9.183 -14.025 25.970 1.00 10.86 2241 THR C C 1
ATOM 7004 O O . THR C 1 241 ? 9.006 -15.134 25.414 1.00 11.44 2241 THR C O 1
ATOM 7008 N N . ASN C 1 242 ? 8.121 -13.259 26.277 1.00 9.91 2242 ASN C N 1
ATOM 7009 C CA . ASN C 1 242 ? 6.705 -13.622 26.010 1.00 10.12 2242 ASN C CA 1
ATOM 7010 C C . ASN C 1 242 ? 6.079 -12.596 25.053 1.00 9.92 2242 ASN C C 1
ATOM 7011 O O . ASN C 1 242 ? 5.783 -11.442 25.456 1.00 10.87 2242 ASN C O 1
ATOM 7016 N N . TRP C 1 243 ? 5.854 -12.951 23.767 1.00 10.26 2243 TRP C N 1
ATOM 7017 C CA . TRP C 1 243 ? 5.449 -12.052 22.672 1.00 10.09 2243 TRP C CA 1
ATOM 7018 C C . TRP C 1 243 ? 4.140 -12.497 21.969 1.00 8.91 2243 TRP C C 1
ATOM 7019 O O . TRP C 1 243 ? 3.727 -11.874 20.958 1.00 10.45 2243 TRP C O 1
ATOM 7030 N N . GLY C 1 244 ? 3.436 -13.515 22.523 1.00 10.91 2244 GLY C N 1
ATOM 7031 C CA . GLY C 1 244 ? 2.208 -14.097 21.982 1.00 11.37 2244 GLY C CA 1
ATOM 7032 C C . GLY C 1 244 ? 0.871 -13.572 22.499 1.00 12.29 2244 GLY C C 1
ATOM 7033 O O . GLY C 1 244 ? 0.609 -12.354 22.311 1.00 18.40 2244 GLY C O 1
ATOM 7034 N N . TRP C 1 245 ? 0.003 -14.385 23.122 1.00 11.90 2245 TRP C N 1
ATOM 7035 C CA . TRP C 1 245 ? -1.361 -14.033 23.531 1.00 11.06 2245 TRP C CA 1
ATOM 7036 C C . TRP C 1 245 ? -1.675 -14.467 24.967 1.00 11.73 2245 TRP C C 1
ATOM 7037 O O . TRP C 1 245 ? -0.915 -15.311 25.540 1.00 15.05 2245 TRP C O 1
ATOM 7048 N N . TYR C 1 246 ? -2.742 -13.917 25.571 1.00 11.53 2246 TYR C N 1
ATOM 7049 C CA . TYR C 1 246 ? -3.229 -14.242 26.898 1.00 11.40 2246 TYR C CA 1
ATOM 7050 C C . TYR C 1 246 ? -4.695 -14.720 26.930 1.00 10.22 2246 TYR C C 1
ATOM 7051 O O . TYR C 1 246 ? -5.410 -14.387 25.960 1.00 13.26 2246 TYR C O 1
ATOM 7060 N N . ALA C 1 247 ? -5.080 -15.428 28.024 1.00 11.47 2247 ALA C N 1
ATOM 7061 C CA . ALA C 1 247 ? -6.483 -15.601 28.421 1.00 13.07 2247 ALA C CA 1
ATOM 7062 C C . ALA C 1 247 ? -6.639 -15.287 29.916 1.00 12.60 2247 ALA C C 1
ATOM 7063 O O . ALA C 1 247 ? -5.604 -15.166 30.591 1.00 12.35 2247 ALA C O 1
ATOM 7065 N N . TYR C 1 248 ? -7.861 -15.173 30.423 1.00 12.45 2248 TYR C N 1
ATOM 7066 C CA . TYR C 1 248 ? -8.139 -14.827 31.842 1.00 12.98 2248 TYR C CA 1
ATOM 7067 C C . TYR C 1 248 ? -9.424 -15.480 32.344 1.00 13.68 2248 TYR C C 1
ATOM 7068 O O . TYR C 1 248 ? -10.444 -15.481 31.608 1.00 14.87 2248 TYR C O 1
ATOM 7077 N N . ASP C 1 249 ? -9.432 -16.010 33.583 1.00 13.45 2249 ASP C N 1
ATOM 7078 C CA . ASP C 1 249 ? -10.629 -16.483 34.287 1.00 15.54 2249 ASP C CA 1
ATOM 7079 C C . ASP C 1 249 ? -10.915 -15.674 35.577 1.00 15.40 2249 ASP C C 1
ATOM 7080 O O . ASP C 1 249 ? -10.171 -15.826 36.585 1.00 16.03 2249 ASP C O 1
ATOM 7085 N N . PRO C 1 250 ? -11.956 -14.850 35.588 1.00 16.70 2250 PRO C N 1
ATOM 7086 C CA . PRO C 1 250 ? -12.311 -14.130 36.810 1.00 17.58 2250 PRO C CA 1
ATOM 7087 C C . PRO C 1 250 ? -12.506 -15.048 38.031 1.00 19.75 2250 PRO C C 1
ATOM 7088 O O . PRO C 1 250 ? -12.258 -14.598 39.182 1.00 19.49 2250 PRO C O 1
ATOM 7092 N N . GLY C 1 251 ? -12.943 -16.285 37.831 1.00 19.45 2251 GLY C N 1
ATOM 7093 C CA . GLY C 1 251 ? -13.196 -17.249 38.943 1.00 18.66 2251 GLY C CA 1
ATOM 7094 C C . GLY C 1 251 ? -11.929 -17.793 39.616 1.00 20.50 2251 GLY C C 1
ATOM 7095 O O . GLY C 1 251 ? -11.923 -18.081 40.837 1.00 24.20 2251 GLY C O 1
ATOM 7096 N N . THR C 1 252 ? -10.783 -17.928 38.908 1.00 17.47 2252 THR C N 1
ATOM 7097 C CA . THR C 1 252 ? -9.501 -18.243 39.525 1.00 17.24 2252 THR C CA 1
ATOM 7098 C C . THR C 1 252 ? -8.637 -16.987 39.784 1.00 18.39 2252 THR C C 1
ATOM 7099 O O . THR C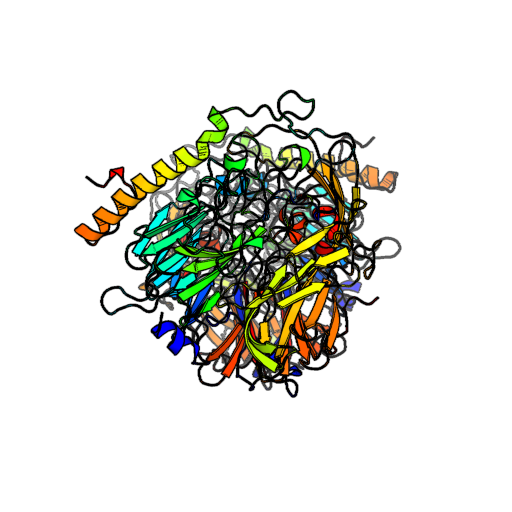 1 252 ? -7.655 -17.134 40.530 1.00 19.09 2252 THR C O 1
ATOM 7103 N N . ASN C 1 253 ? -8.913 -15.812 39.201 1.00 19.47 2253 ASN C N 1
ATOM 7104 C CA . ASN C 1 253 ? -8.081 -14.614 39.146 1.00 17.81 2253 ASN C CA 1
ATOM 7105 C C . ASN C 1 253 ? -6.735 -14.819 38.442 1.00 17.93 2253 ASN C C 1
ATOM 7106 O O . ASN C 1 253 ? -5.792 -14.006 38.641 1.00 17.85 2253 ASN C O 1
ATOM 7111 N N . LEU C 1 254 ? -6.554 -15.856 37.624 1.00 15.35 2254 LEU C N 1
ATOM 7112 C CA . LEU C 1 254 ? -5.312 -16.108 36.902 1.00 13.59 2254 LEU C CA 1
ATOM 7113 C C . LEU C 1 254 ? -5.320 -15.669 35.434 1.00 12.24 2254 LEU C C 1
ATOM 7114 O O . LEU C 1 254 ? -6.317 -15.914 34.722 1.00 13.63 2254 LEU C O 1
ATOM 7119 N N . ILE C 1 255 ? -4.195 -15.066 34.990 1.00 14.24 2255 ILE C N 1
ATOM 7120 C CA . ILE C 1 255 ? -3.852 -14.893 33.558 1.00 13.35 2255 ILE C CA 1
ATOM 7121 C C . ILE C 1 255 ? -3.045 -16.118 33.086 1.00 13.50 2255 ILE C C 1
ATOM 7122 O O . ILE C 1 255 ? -2.214 -16.627 33.867 1.00 15.71 2255 ILE C O 1
ATOM 7127 N N . TYR C 1 256 ? -3.291 -16.611 31.874 1.00 13.11 2256 TYR C N 1
ATOM 7128 C CA . TYR C 1 256 ? -2.663 -17.791 31.256 1.00 12.78 2256 TYR C CA 1
ATOM 7129 C C . TYR C 1 256 ? -1.858 -17.405 30.015 1.00 12.13 2256 TYR C C 1
ATOM 7130 O O . TYR C 1 256 ? -2.385 -16.675 29.133 1.00 13.02 2256 TYR C O 1
ATOM 7139 N N . PHE C 1 257 ? -0.599 -17.872 29.866 1.00 10.46 2257 PHE C N 1
ATOM 7140 C CA . PHE C 1 257 ? 0.331 -17.437 28.787 1.00 10.83 2257 PHE C CA 1
ATOM 7141 C C . PHE C 1 257 ? 1.585 -18.357 28.804 1.00 10.74 2257 PHE C C 1
ATOM 7142 O O . PHE C 1 257 ? 1.821 -19.071 29.803 1.00 11.07 2257 PHE C O 1
ATOM 7150 N N . GLY C 1 258 ? 2.352 -18.320 27.686 1.00 11.10 2258 GLY C N 1
ATOM 7151 C CA . GLY C 1 258 ? 3.587 -19.108 27.598 1.00 10.68 2258 GLY C CA 1
ATOM 7152 C C . GLY C 1 258 ? 4.872 -18.296 27.435 1.00 9.19 2258 GLY C C 1
ATOM 7153 O O . GLY C 1 258 ? 4.886 -17.254 26.758 1.00 10.90 2258 GLY C O 1
ATOM 7154 N N . THR C 1 259 ? 6.007 -18.760 28.014 1.00 9.99 2259 THR C N 1
ATOM 7155 C CA . THR C 1 259 ? 7.324 -18.161 27.803 1.00 10.79 2259 THR C CA 1
ATOM 7156 C C . THR C 1 259 ? 8.086 -18.777 26.629 1.00 9.76 2259 THR C C 1
ATOM 7157 O O . THR C 1 259 ? 7.911 -19.976 26.285 1.00 10.49 2259 THR C O 1
ATOM 7161 N N . GLY C 1 260 ? 8.961 -17.993 25.985 1.00 9.79 2260 GLY C N 1
ATOM 7162 C CA . GLY C 1 260 ? 9.689 -18.314 24.769 1.00 10.53 2260 GLY C CA 1
ATOM 7163 C C . GLY C 1 260 ? 10.978 -19.150 24.947 1.00 10.55 2260 GLY C C 1
ATOM 7164 O O . GLY C 1 260 ? 11.221 -19.784 26.000 1.00 10.42 2260 GLY C O 1
ATOM 7165 N N . ASN C 1 261 ? 11.806 -19.207 23.868 1.00 11.93 2261 ASN C N 1
ATOM 7166 C CA . ASN C 1 261 ? 12.996 -20.079 23.749 1.00 11.53 2261 ASN C CA 1
ATOM 7167 C C . ASN C 1 261 ? 14.205 -19.592 24.576 1.00 10.55 2261 ASN C C 1
ATOM 7168 O O . ASN C 1 261 ? 14.330 -18.360 24.754 1.00 11.84 2261 ASN C O 1
ATOM 7173 N N . PRO C 1 262 ? 15.066 -20.489 25.073 1.00 10.90 2262 PRO C N 1
ATOM 7174 C CA . PRO C 1 262 ? 16.353 -20.127 25.711 1.00 10.99 2262 PRO C CA 1
ATOM 7175 C C . PRO C 1 262 ? 17.339 -19.636 24.636 1.00 11.87 2262 PRO C C 1
ATOM 7176 O O . PRO C 1 262 ? 17.230 -19.974 23.454 1.00 13.58 2262 PRO C O 1
ATOM 7180 N N . ALA C 1 263 ? 18.341 -18.828 25.020 1.00 12.36 2263 ALA C N 1
ATOM 7181 C CA . ALA C 1 263 ? 19.416 -18.304 24.182 1.00 12.38 2263 ALA C CA 1
ATOM 7182 C C . ALA C 1 263 ? 20.794 -18.803 24.588 1.00 12.11 2263 ALA C C 1
ATOM 7183 O O . ALA C 1 263 ? 21.016 -18.972 25.828 1.00 13.09 2263 ALA C O 1
ATOM 7185 N N . PRO C 1 264 ? 21.729 -19.044 23.669 1.00 12.54 2264 PRO C N 1
ATOM 7186 C CA . PRO C 1 264 ? 21.581 -18.951 22.195 1.00 12.28 2264 PRO C CA 1
ATOM 7187 C C . PRO C 1 264 ? 20.875 -20.153 21.565 1.00 12.77 2264 PRO C C 1
ATOM 7188 O O . PRO C 1 264 ? 20.479 -21.076 22.313 1.00 12.92 2264 PRO C O 1
ATOM 7192 N N . TRP C 1 265 ? 20.701 -20.208 20.224 1.00 11.84 2265 TRP C N 1
ATOM 7193 C CA . TRP C 1 265 ? 20.164 -21.412 19.558 1.00 12.70 2265 TRP C CA 1
ATOM 7194 C C . TRP C 1 265 ? 21.143 -22.591 19.652 1.00 12.78 2265 TRP C C 1
ATOM 7195 O O . TRP C 1 265 ? 20.714 -23.776 19.565 1.00 13.71 2265 TRP C O 1
ATOM 7206 N N . ASN C 1 266 ? 22.449 -22.352 19.839 1.00 13.12 2266 ASN C N 1
ATOM 7207 C CA . ASN C 1 266 ? 23.471 -23.405 20.011 1.00 13.21 2266 ASN C CA 1
ATOM 7208 C C . ASN C 1 266 ? 23.342 -24.097 21.361 1.00 13.16 2266 ASN C C 1
ATOM 7209 O O . ASN C 1 266 ? 23.742 -23.566 22.432 1.00 14.42 2266 ASN C O 1
ATOM 7214 N N . GLU C 1 267 ? 22.743 -25.276 21.396 1.00 12.30 2267 GLU C N 1
ATOM 7215 C CA . GLU C 1 267 ? 22.417 -25.995 22.639 1.00 12.47 2267 GLU C CA 1
ATOM 7216 C C . GLU C 1 267 ? 23.669 -26.368 23.461 1.00 12.65 2267 GLU C C 1
ATOM 7217 O O . GLU C 1 267 ? 23.569 -26.516 24.703 1.00 14.48 2267 GLU C O 1
ATOM 7223 N N . THR C 1 268 ? 24.811 -26.546 22.788 1.00 12.58 2268 THR C N 1
ATOM 7224 C CA . THR C 1 268 ? 26.044 -27.012 23.442 1.00 13.01 2268 THR C CA 1
ATOM 7225 C C . THR C 1 268 ? 26.614 -25.967 24.403 1.00 13.44 2268 THR C C 1
ATOM 7226 O O . THR C 1 268 ? 27.359 -26.279 25.374 1.00 15.24 2268 THR C O 1
ATOM 7230 N N . MET C 1 269 ? 26.287 -24.703 24.155 1.00 13.62 2269 MET C N 1
ATOM 7231 C CA . MET C 1 269 ? 26.737 -23.564 24.981 1.00 13.85 2269 MET C CA 1
ATOM 7232 C C . MET C 1 269 ? 25.897 -23.372 26.264 1.00 14.83 2269 MET C C 1
ATOM 7233 O O . MET C 1 269 ? 26.230 -22.476 27.040 1.00 14.52 2269 MET C O 1
ATOM 7238 N N . ARG C 1 270 ? 24.845 -24.141 26.545 1.00 15.16 2270 ARG C N 1
ATOM 7239 C CA . ARG C 1 270 ? 23.958 -23.971 27.722 1.00 13.56 2270 ARG C CA 1
ATOM 7240 C C . ARG C 1 270 ? 23.429 -25.304 28.263 1.00 14.78 2270 ARG C C 1
ATOM 7241 O O . ARG C 1 270 ? 22.194 -25.588 28.247 1.00 14.11 2270 ARG C O 1
ATOM 7249 N N . PRO C 1 271 ? 24.306 -26.184 28.781 1.00 13.94 2271 PRO C N 1
ATOM 7250 C CA . PRO C 1 271 ? 23.868 -27.484 29.358 1.00 13.60 2271 PRO C CA 1
ATOM 7251 C C . PRO C 1 271 ? 22.827 -27.264 30.436 1.00 13.65 2271 PRO C C 1
ATOM 7252 O O . PRO C 1 271 ? 22.958 -26.257 31.183 1.00 14.93 2271 PRO C O 1
ATOM 7256 N N . GLY C 1 272 ? 21.823 -28.117 30.580 1.00 13.09 2272 GLY C N 1
ATOM 7257 C CA . GLY C 1 272 ? 20.764 -28.120 31.601 1.00 13.58 2272 GLY C CA 1
ATOM 7258 C C . GLY C 1 272 ? 19.332 -27.942 31.062 1.00 13.25 2272 GLY C C 1
ATOM 7259 O O . GLY C 1 272 ? 19.128 -27.546 29.871 1.00 12.52 2272 GLY C O 1
ATOM 7260 N N . ASP C 1 273 ? 18.311 -28.206 31.890 1.00 12.80 2273 ASP C N 1
ATOM 7261 C CA . ASP C 1 273 ? 16.900 -28.079 31.416 1.00 12.39 2273 ASP C CA 1
ATOM 7262 C C . ASP C 1 273 ? 16.514 -26.616 31.169 1.00 13.13 2273 ASP C C 1
ATOM 7263 O O . ASP C 1 273 ? 15.498 -26.379 30.466 1.00 12.42 2273 ASP C O 1
ATOM 7268 N N . ASN C 1 274 ? 17.269 -25.599 31.643 1.00 12.53 2274 ASN C N 1
ATOM 7269 C CA . ASN C 1 274 ? 17.075 -24.175 31.222 1.00 12.15 2274 ASN C CA 1
ATOM 7270 C C . ASN C 1 274 ? 15.723 -23.600 31.696 1.00 11.54 2274 ASN C C 1
ATOM 7271 O O . ASN C 1 274 ? 15.052 -22.846 30.934 1.00 12.18 2274 ASN C O 1
ATOM 7276 N N . LYS C 1 275 ? 15.267 -23.923 32.920 1.00 12.00 2275 LYS C N 1
ATOM 7277 C CA . LYS C 1 275 ? 13.949 -23.436 33.413 1.00 12.03 2275 LYS C CA 1
ATOM 7278 C C . LYS C 1 275 ? 14.029 -21.935 33.726 1.00 12.16 2275 LYS C C 1
ATOM 7279 O O . LYS C 1 275 ? 15.145 -21.407 34.077 1.00 11.64 2275 LYS C O 1
ATOM 7285 N N . TRP C 1 276 ? 12.948 -21.163 33.597 1.00 11.51 2276 TRP C N 1
ATOM 7286 C CA . TRP C 1 276 ? 11.577 -21.570 33.216 1.00 11.47 2276 TRP C CA 1
ATOM 7287 C C . TRP C 1 276 ? 11.221 -21.051 31.811 1.00 12.10 2276 TRP C C 1
ATOM 7288 O O . TRP C 1 276 ? 10.133 -20.518 31.509 1.00 11.83 2276 TRP C O 1
ATOM 7299 N N . THR C 1 277 ? 12.149 -21.203 30.831 1.00 11.43 2277 THR C N 1
ATOM 7300 C CA . THR C 1 277 ? 11.825 -21.030 29.389 1.00 10.42 2277 THR C CA 1
ATOM 7301 C C . THR C 1 277 ? 10.824 -22.117 28.946 1.00 9.86 2277 THR C C 1
ATOM 7302 O O . THR C 1 277 ? 10.703 -23.188 29.624 1.00 11.46 2277 THR C O 1
ATOM 7306 N N . MET C 1 278 ? 10.153 -21.927 27.814 1.00 10.10 2278 MET C N 1
ATOM 7307 C CA . MET C 1 278 ? 9.255 -22.965 27.250 1.00 10.81 2278 MET C CA 1
ATOM 7308 C C . MET C 1 278 ? 8.168 -23.443 28.207 1.00 10.74 2278 MET C C 1
ATOM 7309 O O . MET C 1 278 ? 7.861 -24.673 28.207 1.00 12.13 2278 MET C O 1
ATOM 7314 N N . THR C 1 279 ? 7.531 -22.578 29.015 1.00 11.43 2279 THR C N 1
ATOM 7315 C CA . THR C 1 279 ? 6.637 -22.987 30.141 1.00 10.74 2279 THR C CA 1
ATOM 7316 C C . THR C 1 279 ? 5.227 -22.384 30.019 1.00 11.21 2279 THR C C 1
ATOM 7317 O O . THR C 1 279 ? 5.070 -21.183 29.690 1.00 11.94 2279 THR C O 1
ATOM 7321 N N . ILE C 1 280 ? 4.166 -23.204 30.269 1.00 10.85 2280 ILE C N 1
ATOM 7322 C CA . ILE C 1 280 ? 2.766 -22.749 30.424 1.00 9.79 2280 ILE C CA 1
ATOM 7323 C C . ILE C 1 280 ? 2.567 -22.208 31.841 1.00 10.55 2280 ILE C C 1
ATOM 7324 O O . ILE C 1 280 ? 2.651 -22.999 32.823 1.00 12.86 2280 ILE C O 1
ATOM 7329 N N . PHE C 1 281 ? 2.331 -20.938 32.083 1.00 11.19 2281 PHE C N 1
ATOM 7330 C CA . PHE C 1 281 ? 2.124 -20.291 33.390 1.00 11.15 2281 PHE C CA 1
ATOM 7331 C C . PHE C 1 281 ? 0.665 -19.903 33.673 1.00 12.99 2281 PHE C C 1
ATOM 7332 O O . PHE C 1 281 ? -0.084 -19.493 32.748 1.00 13.12 2281 PHE C O 1
ATOM 7340 N N . GLY C 1 282 ? 0.260 -19.968 34.941 1.00 12.67 2282 GLY C N 1
ATOM 7341 C CA . GLY C 1 282 ? -0.924 -19.331 35.536 1.00 11.71 2282 GLY C CA 1
ATOM 7342 C C . GLY C 1 282 ? -0.502 -18.354 36.652 1.00 13.21 2282 GLY C C 1
ATOM 7343 O O . GLY C 1 282 ? 0.017 -18.854 37.654 1.00 16.41 2282 GLY C O 1
ATOM 7344 N N . ARG C 1 283 ? -0.593 -17.022 36.482 1.00 13.08 2283 ARG C N 1
ATOM 7345 C CA . ARG C 1 283 ? -0.117 -15.988 37.414 1.00 12.94 2283 ARG C CA 1
ATOM 7346 C C . ARG C 1 283 ? -1.267 -15.115 37.943 1.00 14.34 2283 ARG C C 1
ATOM 7347 O O . ARG C 1 283 ? -2.191 -14.746 37.187 1.00 13.76 2283 ARG C O 1
ATOM 7355 N N . ASP C 1 284 ? -1.278 -14.784 39.250 1.00 15.28 2284 ASP C N 1
ATOM 7356 C CA . ASP C 1 284 ? -2.314 -13.898 39.841 1.00 15.38 2284 ASP C CA 1
ATOM 7357 C C . ASP C 1 284 ? -2.331 -12.512 39.223 1.00 17.13 2284 ASP C C 1
ATOM 7358 O O . ASP C 1 284 ? -1.264 -11.862 39.084 1.00 15.33 2284 ASP C O 1
ATOM 7363 N N . ALA C 1 285 ? -3.493 -11.976 38.814 1.00 16.68 2285 ALA C N 1
ATOM 7364 C CA . ALA C 1 285 ? -3.532 -10.686 38.114 1.00 16.92 2285 ALA C CA 1
ATOM 7365 C C . ALA C 1 285 ? -3.086 -9.495 38.967 1.00 17.83 2285 ALA C C 1
ATOM 7366 O O . ALA C 1 285 ? -2.557 -8.516 38.377 1.00 18.62 2285 ALA C O 1
ATOM 7368 N N . ASP C 1 286 ? -3.338 -9.560 40.253 1.00 19.04 2286 ASP C N 1
ATOM 7369 C CA . ASP C 1 286 ? -3.073 -8.429 41.184 1.00 20.69 2286 ASP C CA 1
ATOM 7370 C C . ASP C 1 286 ? -1.643 -8.410 41.729 1.00 18.90 2286 ASP C C 1
ATOM 7371 O O . ASP C 1 286 ? -1.085 -7.306 41.886 1.00 18.53 2286 ASP C O 1
ATOM 7376 N N . THR C 1 287 ? -0.985 -9.554 42.010 1.00 19.55 2287 THR C N 1
ATOM 7377 C CA . THR C 1 287 ? 0.363 -9.626 42.574 1.00 18.82 2287 THR C CA 1
ATOM 7378 C C . THR C 1 287 ? 1.436 -10.179 41.613 1.00 17.26 2287 THR C C 1
ATOM 7379 O O . THR C 1 287 ? 2.636 -10.002 41.892 1.00 16.88 2287 THR C O 1
ATOM 7383 N N . GLY C 1 288 ? 1.026 -10.863 40.536 1.00 16.50 2288 GLY C N 1
ATOM 7384 C CA . GLY C 1 288 ? 1.954 -11.520 39.600 1.00 16.02 2288 GLY C CA 1
ATOM 7385 C C . GLY C 1 288 ? 2.435 -12.914 39.994 1.00 14.38 2288 GLY C C 1
ATOM 7386 O O . GLY C 1 288 ? 3.108 -13.593 39.220 1.00 15.49 2288 GLY C O 1
ATOM 7387 N N . GLU C 1 289 ? 2.151 -13.414 41.207 1.00 14.76 2289 GLU C N 1
ATOM 7388 C CA . GLU C 1 289 ? 2.706 -14.648 41.780 1.00 15.85 2289 GLU C CA 1
ATOM 7389 C C . GLU C 1 289 ? 2.242 -15.870 40.986 1.00 16.80 2289 GLU C C 1
ATOM 7390 O O . GLU C 1 289 ? 1.043 -16.050 40.734 1.00 15.95 2289 GLU C O 1
ATOM 7396 N N . ALA C 1 290 ? 3.121 -16.760 40.577 1.00 15.01 2290 ALA C N 1
ATOM 7397 C CA . ALA C 1 290 ? 2.759 -18.000 39.841 1.00 15.22 2290 ALA C CA 1
ATOM 7398 C C . ALA C 1 290 ? 2.129 -19.079 40.723 1.00 15.28 2290 ALA C C 1
ATOM 7399 O O . ALA C 1 290 ? 2.737 -19.502 41.736 1.00 16.92 2290 ALA C O 1
ATOM 7401 N N . LYS C 1 291 ? 0.934 -19.562 40.355 1.00 15.94 2291 LYS C N 1
ATOM 7402 C CA . LYS C 1 291 ? 0.242 -20.702 41.011 1.00 15.31 2291 LYS C CA 1
ATOM 7403 C C . LYS C 1 291 ? 0.710 -22.039 40.435 1.00 14.74 2291 LYS C C 1
ATOM 7404 O O . LYS C 1 291 ? 0.815 -22.995 41.257 1.00 15.15 2291 LYS C O 1
ATOM 7410 N N . PHE C 1 292 ? 0.976 -22.115 39.134 1.00 14.96 2292 PHE C N 1
ATOM 7411 C CA . PHE C 1 292 ? 1.500 -23.327 38.481 1.00 13.45 2292 PHE C CA 1
ATOM 7412 C C . PHE C 1 292 ? 2.394 -22.956 37.278 1.00 12.80 2292 PHE C C 1
ATOM 7413 O O . PHE C 1 292 ? 2.284 -21.831 36.710 1.00 13.70 2292 PHE C O 1
ATOM 7421 N N . GLY C 1 293 ? 3.273 -23.891 36.907 1.00 12.49 2293 GLY C N 1
ATOM 7422 C CA . GLY C 1 293 ? 4.162 -23.792 35.730 1.00 12.84 2293 GLY C CA 1
ATOM 7423 C C . GLY C 1 293 ? 4.505 -25.196 35.179 1.00 11.54 2293 GLY C C 1
ATOM 7424 O O . GLY C 1 293 ? 5.118 -25.991 35.929 1.00 12.51 2293 GLY C O 1
ATOM 7425 N N . TYR C 1 294 ? 4.138 -25.478 33.922 1.00 11.21 2294 TYR C N 1
ATOM 7426 C CA . TYR C 1 294 ? 4.434 -26.732 33.214 1.00 12.30 2294 TYR C CA 1
ATOM 7427 C C . TYR C 1 294 ? 5.452 -26.497 32.085 1.00 10.65 2294 TYR C C 1
ATOM 7428 O O . TYR C 1 294 ? 5.103 -25.816 31.088 1.00 11.60 2294 TYR C O 1
ATOM 7437 N N . GLN C 1 295 ? 6.708 -27.048 32.148 1.00 11.59 2295 GLN C N 1
ATOM 7438 C CA . GLN C 1 295 ? 7.688 -26.888 31.050 1.00 10.79 2295 GLN C CA 1
ATOM 7439 C C . GLN C 1 295 ? 7.454 -27.919 29.937 1.00 11.35 2295 GLN C C 1
ATOM 7440 O O . GLN C 1 295 ? 7.671 -29.135 30.167 1.00 13.34 2295 GLN C O 1
ATOM 7446 N N . LYS C 1 296 ? 7.023 -27.484 28.743 1.00 10.91 2296 LYS C N 1
ATOM 7447 C CA . LYS C 1 296 ? 6.701 -28.336 27.603 1.00 10.70 2296 LYS C CA 1
ATOM 7448 C C . LYS C 1 296 ? 7.973 -28.900 26.931 1.00 11.37 2296 LYS C C 1
ATOM 7449 O O . LYS C 1 296 ? 8.012 -30.083 26.481 1.00 11.68 2296 LYS C O 1
ATOM 7455 N N . THR C 1 297 ? 9.042 -28.080 26.786 1.00 11.03 2297 THR C N 1
ATOM 7456 C CA . THR C 1 297 ? 10.258 -28.451 26.042 1.00 9.89 2297 THR C CA 1
ATOM 7457 C C . THR C 1 297 ? 11.520 -28.203 26.907 1.00 10.52 2297 THR C C 1
ATOM 7458 O O . THR C 1 297 ? 12.207 -27.137 26.764 1.00 11.68 2297 THR C O 1
ATOM 7462 N N . PRO C 1 298 ? 11.869 -29.133 27.804 1.00 10.60 2298 PRO C N 1
ATOM 7463 C CA . PRO C 1 298 ? 13.153 -29.034 28.571 1.00 11.52 2298 PRO C CA 1
ATOM 7464 C C . PRO C 1 298 ? 14.384 -28.968 27.661 1.00 12.00 2298 PRO C C 1
ATOM 7465 O O . PRO C 1 298 ? 14.450 -29.731 26.655 1.00 12.22 2298 PRO C O 1
ATOM 7469 N N . HIS C 1 299 ? 15.412 -28.137 27.940 1.00 11.11 2299 HIS C N 1
ATOM 7470 C CA . HIS C 1 299 ? 16.666 -28.047 27.115 1.00 11.64 2299 HIS C CA 1
ATOM 7471 C C . HIS C 1 299 ? 16.365 -27.950 25.611 1.00 11.29 2299 HIS C C 1
ATOM 7472 O O . HIS C 1 299 ? 16.726 -28.822 24.797 1.00 11.96 2299 HIS C O 1
ATOM 7479 N N . ASP C 1 300 ? 15.727 -26.863 25.121 1.00 11.18 2300 ASP C N 1
ATOM 7480 C CA . ASP C 1 300 ? 15.405 -26.732 23.693 1.00 11.86 2300 ASP C CA 1
ATOM 7481 C C . ASP C 1 300 ? 16.606 -26.918 22.759 1.00 11.29 2300 ASP C C 1
ATOM 7482 O O . ASP C 1 300 ? 17.707 -26.399 23.101 1.00 12.76 2300 ASP C O 1
ATOM 7487 N N . GLU C 1 301 ? 16.427 -27.599 21.631 1.00 10.56 2301 GLU C N 1
ATOM 7488 C CA . GLU C 1 301 ? 17.447 -27.851 20.591 1.00 11.48 2301 GLU C CA 1
ATOM 7489 C C . GLU C 1 301 ? 16.984 -27.321 19.216 1.00 11.93 2301 GLU C C 1
ATOM 7490 O O . GLU C 1 301 ? 17.752 -27.498 18.228 1.00 12.24 2301 GLU C O 1
ATOM 7496 N N . TRP C 1 302 ? 15.795 -26.705 19.068 1.00 10.75 2302 TRP C N 1
ATOM 7497 C CA . TRP C 1 302 ? 15.114 -26.456 17.792 1.00 11.10 2302 TRP C CA 1
ATOM 7498 C C . TRP C 1 302 ? 14.483 -25.064 17.630 1.00 10.64 2302 TRP C C 1
ATOM 7499 O O . TRP C 1 302 ? 13.870 -24.775 16.550 1.00 11.20 2302 TRP C O 1
ATOM 7510 N N . ASP C 1 303 ? 14.586 -24.101 18.573 1.00 12.31 2303 ASP C N 1
ATOM 7511 C CA . ASP C 1 303 ? 13.850 -22.822 18.570 1.00 11.32 2303 ASP C CA 1
ATOM 7512 C C . ASP C 1 303 ? 12.330 -23.038 18.557 1.00 10.55 2303 ASP C C 1
ATOM 7513 O O . ASP C 1 303 ? 11.612 -22.375 17.763 1.00 12.05 2303 ASP C O 1
ATOM 7518 N N . TYR C 1 304 ? 11.810 -23.943 19.418 1.00 10.63 2304 TYR C N 1
ATOM 7519 C CA . TYR C 1 304 ? 10.342 -24.115 19.484 1.00 11.00 2304 TYR C CA 1
ATOM 7520 C C . TYR C 1 304 ? 9.659 -23.093 20.424 1.00 11.29 2304 TYR C C 1
ATOM 7521 O O . TYR C 1 304 ? 8.966 -23.495 21.398 1.00 12.80 2304 TYR C O 1
ATOM 7530 N N . ALA C 1 305 ? 9.828 -21.766 20.203 1.00 11.52 2305 ALA C N 1
ATOM 7531 C CA . ALA C 1 305 ? 9.433 -20.754 21.192 1.00 10.54 2305 ALA C CA 1
ATOM 7532 C C . ALA C 1 305 ? 8.004 -20.934 21.725 1.00 10.53 2305 ALA C C 1
ATOM 7533 O O . ALA C 1 305 ? 7.048 -20.912 20.924 1.00 12.48 2305 ALA C O 1
ATOM 7535 N N . GLY C 1 306 ? 7.842 -21.042 23.044 1.00 9.74 2306 GLY C N 1
ATOM 7536 C CA . GLY C 1 306 ? 6.565 -21.484 23.656 1.00 10.73 2306 GLY C CA 1
ATOM 7537 C C . GLY C 1 306 ? 5.437 -20.467 23.851 1.00 11.15 2306 GLY C C 1
ATOM 7538 O O . GLY C 1 306 ? 4.671 -20.629 24.842 1.00 11.34 2306 GLY C O 1
ATOM 7539 N N . VAL C 1 307 ? 5.257 -19.489 22.960 1.00 10.83 2307 VAL C N 1
ATOM 7540 C CA . VAL C 1 307 ? 4.392 -18.315 23.106 1.00 10.13 2307 VAL C CA 1
ATOM 7541 C C . VAL C 1 307 ? 2.976 -18.459 22.530 1.00 10.77 2307 VAL C C 1
ATOM 7542 O O . VAL C 1 307 ? 2.252 -17.430 22.558 1.00 11.92 2307 VAL C O 1
ATOM 7546 N N . ASN C 1 308 ? 2.482 -19.605 22.006 1.00 10.85 2308 ASN C N 1
ATOM 7547 C CA . ASN C 1 308 ? 1.266 -19.603 21.190 1.00 10.45 2308 ASN C CA 1
ATOM 7548 C C . ASN C 1 308 ? -0.056 -19.424 21.970 1.00 10.05 2308 ASN C C 1
ATOM 7549 O O . ASN C 1 308 ? -0.097 -19.458 23.228 1.00 11.28 2308 ASN C O 1
ATOM 7554 N N . VAL C 1 309 ? -1.168 -19.222 21.247 1.00 10.00 2309 VAL C N 1
ATOM 7555 C CA . VAL C 1 309 ? -2.548 -18.954 21.731 1.00 10.18 2309 VAL C CA 1
ATOM 7556 C C . VAL C 1 309 ? -3.047 -19.908 22.808 1.00 11.48 2309 VAL C C 1
ATOM 7557 O O . VAL C 1 309 ? -2.745 -21.126 22.758 1.00 11.47 2309 VAL C O 1
ATOM 7561 N N . MET C 1 310 ? -3.848 -19.368 23.753 1.00 11.50 2310 MET C N 1
ATOM 7562 C CA . MET C 1 310 ? -4.530 -20.050 24.873 1.00 10.97 2310 MET C CA 1
ATOM 7563 C C . MET C 1 310 ? -6.055 -19.978 24.672 1.00 11.16 2310 MET C C 1
ATOM 7564 O O . MET C 1 310 ? -6.544 -18.850 24.565 1.00 13.17 2310 MET C O 1
ATOM 7569 N N . MET C 1 311 ? -6.813 -21.077 24.632 1.00 11.08 2311 MET C N 1
ATOM 7570 C CA . MET C 1 311 ? -8.264 -21.071 24.401 1.00 10.95 2311 MET C CA 1
ATOM 7571 C C . MET C 1 311 ? -9.008 -21.810 25.541 1.00 11.52 2311 MET C C 1
ATOM 7572 O O . MET C 1 311 ? -8.739 -23.004 25.770 1.00 12.06 2311 MET C O 1
ATOM 7577 N N . LEU C 1 312 ? -9.941 -21.170 26.271 1.00 11.53 2312 LEU C N 1
ATOM 7578 C CA . LEU C 1 312 ? -10.594 -21.806 27.441 1.00 12.69 2312 LEU C CA 1
ATOM 7579 C C . LEU C 1 312 ? -11.920 -22.462 27.083 1.00 12.80 2312 LEU C C 1
ATOM 7580 O O . LEU C 1 312 ? -12.611 -21.987 26.142 1.00 14.81 2312 LEU C O 1
ATOM 7585 N N . SER C 1 313 ? -12.320 -23.514 27.797 1.00 13.47 2313 SER C N 1
ATOM 7586 C CA . SER C 1 313 ? -13.555 -24.290 27.593 1.00 13.89 2313 SER C CA 1
ATOM 7587 C C . SER C 1 313 ? -13.940 -25.101 28.826 1.00 15.18 2313 SER C C 1
ATOM 7588 O O . SER C 1 313 ? -13.127 -25.244 29.746 1.00 14.56 2313 SER C O 1
ATOM 7591 N N . GLU C 1 314 ? -15.164 -25.649 28.885 1.00 16.00 2314 GLU C N 1
ATOM 7592 C CA . GLU C 1 314 ? -15.621 -26.537 29.973 1.00 16.20 2314 GLU C CA 1
ATOM 7593 C C . GLU C 1 314 ? -16.265 -27.772 29.327 1.00 18.73 2314 GLU C C 1
ATOM 7594 O O . GLU C 1 314 ? -17.280 -27.615 28.603 1.00 17.71 2314 GLU C O 1
ATOM 7600 N N . GLN C 1 315 ? -15.700 -28.962 29.539 1.00 17.76 2315 GLN C N 1
ATOM 7601 C CA . GLN C 1 315 ? -16.106 -30.209 28.883 1.00 18.75 2315 GLN C CA 1
ATOM 7602 C C . GLN C 1 315 ? -16.008 -31.406 29.833 1.00 19.04 2315 GLN C C 1
ATOM 7603 O O . GLN C 1 315 ? -15.219 -31.339 30.808 1.00 20.93 2315 GLN C O 1
ATOM 7609 N N . LYS C 1 316 ? -16.744 -32.501 29.620 1.00 17.15 2316 LYS C N 1
ATOM 7610 C CA . LYS C 1 316 ? -16.605 -33.717 30.441 1.00 19.60 2316 LYS C CA 1
ATOM 7611 C C . LYS C 1 316 ? -15.363 -34.506 29.999 1.00 18.92 2316 LYS C C 1
ATOM 7612 O O . LYS C 1 316 ? -15.110 -34.659 28.774 1.00 19.26 2316 LYS C O 1
ATOM 7618 N N . ASP C 1 317 ? -14.559 -35.040 30.927 1.00 19.29 2317 ASP C N 1
ATOM 7619 C CA . ASP C 1 317 ? -13.357 -35.814 30.614 1.00 17.91 2317 ASP C CA 1
ATOM 7620 C C . ASP C 1 317 ? -13.697 -37.286 30.356 1.00 19.65 2317 ASP C C 1
ATOM 7621 O O . ASP C 1 317 ? -14.899 -37.628 30.342 1.00 23.99 2317 ASP C O 1
ATOM 7626 N N . LYS C 1 318 ? -12.717 -38.180 30.122 1.00 21.41 2318 LYS C N 1
ATOM 7627 C CA . LYS C 1 318 ? -12.982 -39.554 29.700 1.00 27.57 2318 LYS C CA 1
ATOM 7628 C C . LYS C 1 318 ? -13.666 -40.364 30.796 1.00 27.17 2318 LYS C C 1
ATOM 7629 O O . LYS C 1 318 ? -14.285 -41.398 30.514 1.00 32.27 2318 LYS C O 1
ATOM 7635 N N . ASP C 1 319 ? -13.594 -39.933 32.049 1.00 25.53 2319 ASP C N 1
ATOM 7636 C CA . ASP C 1 319 ? -14.343 -40.609 33.114 1.00 29.23 2319 ASP C CA 1
ATOM 7637 C C . ASP C 1 319 ? -15.692 -39.988 33.387 1.00 28.93 2319 ASP C C 1
ATOM 7638 O O . ASP C 1 319 ? -16.364 -40.346 34.354 1.00 33.05 2319 ASP C O 1
ATOM 7643 N N . GLY C 1 320 ? -16.151 -39.030 32.601 1.00 27.51 2320 GLY C N 1
ATOM 7644 C CA . GLY C 1 320 ? -17.461 -38.442 32.806 1.00 27.74 2320 GLY C CA 1
ATOM 7645 C C . GLY C 1 320 ? -17.472 -37.228 33.708 1.00 27.52 2320 GLY C C 1
ATOM 7646 O O . GLY C 1 320 ? -18.568 -36.712 33.991 1.00 30.71 2320 GLY C O 1
ATOM 7647 N N . LYS C 1 321 ? -16.314 -36.736 34.176 1.00 26.71 2321 LYS C N 1
ATOM 7648 C CA . LYS C 1 321 ? -16.391 -35.597 35.098 1.00 24.75 2321 LYS C CA 1
ATOM 7649 C C . LYS C 1 321 ? -16.247 -34.250 34.407 1.00 21.45 2321 LYS C C 1
ATOM 7650 O O . LYS C 1 321 ? -15.438 -34.079 33.503 1.00 21.85 2321 LYS C O 1
ATOM 7652 N N . ALA C 1 322 ? -17.013 -33.243 34.835 1.00 23.47 2322 ALA C N 1
ATOM 7653 C CA . ALA C 1 322 ? -16.897 -31.873 34.322 1.00 22.04 2322 ALA C CA 1
ATOM 7654 C C . ALA C 1 322 ? -15.578 -31.186 34.730 1.00 20.56 2322 ALA C C 1
ATOM 7655 O O . ALA C 1 322 ? -15.216 -31.154 35.931 1.00 23.60 2322 ALA C O 1
ATOM 7657 N N . ARG C 1 323 ? -14.829 -30.660 33.768 1.00 18.29 2323 ARG C N 1
ATOM 7658 C CA . ARG C 1 323 ? -13.579 -29.959 34.022 1.00 18.37 2323 ARG C CA 1
ATOM 7659 C C . ARG C 1 323 ? -13.555 -28.551 33.393 1.00 18.45 2323 ARG C C 1
ATOM 7660 O O . ARG C 1 323 ? -14.073 -28.338 32.274 1.00 19.26 2323 ARG C O 1
ATOM 7668 N N . LYS C 1 324 ? -12.918 -27.593 34.064 1.00 15.60 2324 LYS C N 1
ATOM 7669 C CA . LYS C 1 324 ? -12.494 -26.290 33.502 1.00 15.35 2324 LYS C CA 1
ATOM 7670 C C . LYS C 1 324 ? -11.091 -26.357 32.891 1.00 14.62 2324 LYS C C 1
ATOM 7671 O O . LYS C 1 324 ? -10.138 -26.716 33.609 1.00 14.71 2324 LYS C O 1
ATOM 7677 N N . LEU C 1 325 ? -10.951 -26.058 31.596 1.00 13.95 2325 LEU C N 1
ATOM 7678 C CA . LEU C 1 325 ? -9.795 -26.355 30.759 1.00 13.94 2325 LEU C CA 1
ATOM 7679 C C . LEU C 1 325 ? -9.144 -25.161 30.060 1.00 12.52 2325 LEU C C 1
ATOM 7680 O O . LEU C 1 325 ? -9.795 -24.114 29.859 1.00 12.88 2325 LEU C O 1
ATOM 7685 N N . LEU C 1 326 ? -7.855 -25.327 29.661 1.00 11.98 2326 LEU C N 1
ATOM 7686 C CA . LEU C 1 326 ? -7.133 -24.534 28.646 1.00 11.93 2326 LEU C CA 1
ATOM 7687 C C . LEU C 1 326 ? -6.602 -25.457 27.535 1.00 10.64 2326 LEU C C 1
ATOM 7688 O O . LEU C 1 326 ? -6.211 -26.608 27.892 1.00 12.87 2326 LEU C O 1
ATOM 7693 N N . THR C 1 327 ? -6.612 -25.015 26.278 1.00 10.22 2327 THR C N 1
ATOM 7694 C CA . THR C 1 327 ? -6.119 -25.798 25.131 1.00 11.02 2327 THR C CA 1
ATOM 7695 C C . THR C 1 327 ? -5.136 -24.941 24.328 1.00 11.01 2327 THR C C 1
ATOM 7696 O O . THR C 1 327 ? -5.444 -23.734 24.110 1.00 13.02 2327 THR C O 1
ATOM 7700 N N . HIS C 1 328 ? -3.976 -25.474 23.901 1.00 10.77 2328 HIS C N 1
ATOM 7701 C CA . HIS C 1 328 ? -2.791 -24.707 23.467 1.00 11.18 2328 HIS C CA 1
ATOM 7702 C C . HIS C 1 328 ? -1.969 -25.446 22.411 1.00 10.61 2328 HIS C C 1
ATOM 7703 O O . HIS C 1 328 ? -1.290 -26.414 22.814 1.00 11.40 2328 HIS C O 1
ATOM 7710 N N . PRO C 1 329 ? -2.013 -25.077 21.120 1.00 10.07 2329 PRO C N 1
ATOM 7711 C CA . PRO C 1 329 ? -1.219 -25.782 20.065 1.00 10.83 2329 PRO C CA 1
ATOM 7712 C C . PRO C 1 329 ? 0.213 -25.224 19.966 1.00 10.27 2329 PRO C C 1
ATOM 7713 O O . PRO C 1 329 ? 0.407 -24.053 19.547 1.00 13.04 2329 PRO C O 1
ATOM 7717 N N . ASP C 1 330 ? 1.270 -25.963 20.309 1.00 10.80 2330 ASP C N 1
ATOM 7718 C CA . ASP C 1 330 ? 2.675 -25.463 20.393 1.00 10.63 2330 ASP C CA 1
ATOM 7719 C C . ASP C 1 330 ? 3.492 -25.592 19.101 1.00 10.27 2330 ASP C C 1
ATOM 7720 O O . ASP C 1 330 ? 3.256 -26.452 18.222 1.00 10.32 2330 ASP C O 1
ATOM 7725 N N . ARG C 1 331 ? 4.535 -24.723 18.976 1.00 10.68 2331 ARG C N 1
ATOM 7726 C CA . ARG C 1 331 ? 5.567 -24.839 17.928 1.00 9.38 2331 ARG C CA 1
ATOM 7727 C C . ARG C 1 331 ? 6.132 -26.263 17.794 1.00 11.31 2331 ARG C C 1
ATOM 7728 O O . ARG C 1 331 ? 6.420 -26.711 16.641 1.00 11.68 2331 ARG C O 1
ATOM 7736 N N . ASN C 1 332 ? 6.309 -26.987 18.913 1.00 10.93 2332 ASN C N 1
ATOM 7737 C CA . ASN C 1 332 ? 6.996 -28.310 18.939 1.00 10.82 2332 ASN C CA 1
ATOM 7738 C C . ASN C 1 332 ? 6.184 -29.431 18.299 1.00 11.11 2332 ASN C C 1
ATOM 7739 O O . ASN C 1 332 ? 6.670 -30.591 18.219 1.00 11.98 2332 ASN C O 1
ATOM 7744 N N . GLY C 1 333 ? 4.944 -29.176 17.809 1.00 11.30 2333 GLY C N 1
ATOM 7745 C CA . GLY C 1 333 ? 4.175 -30.272 17.160 1.00 11.35 2333 GLY C CA 1
ATOM 7746 C C . GLY C 1 333 ? 3.130 -30.963 18.023 1.00 11.83 2333 GLY C C 1
ATOM 7747 O O . GLY C 1 333 ? 2.394 -31.865 17.524 1.00 11.35 2333 GLY C O 1
ATOM 7748 N N . ILE C 1 334 ? 2.975 -30.587 19.307 1.00 10.18 2334 ILE C N 1
ATOM 7749 C CA . ILE C 1 334 ? 2.021 -31.131 20.272 1.00 10.65 2334 ILE C CA 1
ATOM 7750 C C . ILE C 1 334 ? 0.917 -30.102 20.628 1.00 11.22 2334 ILE C C 1
ATOM 7751 O O . ILE C 1 334 ? 1.244 -28.930 20.886 1.00 11.80 2334 ILE C O 1
ATOM 7756 N N . VAL C 1 335 ? -0.378 -30.525 20.663 1.00 10.19 2335 VAL C N 1
ATOM 7757 C CA . VAL C 1 335 ? -1.460 -29.697 21.211 1.00 9.84 2335 VAL C CA 1
ATOM 7758 C C . VAL C 1 335 ? -1.778 -30.168 22.646 1.00 10.87 2335 VAL C C 1
ATOM 7759 O O . VAL C 1 335 ? -2.181 -31.339 22.900 1.00 11.88 2335 VAL C O 1
ATOM 7763 N N . TYR C 1 336 ? -1.595 -29.257 23.635 1.00 10.56 2336 TYR C N 1
ATOM 7764 C CA . TYR C 1 336 ? -1.745 -29.504 25.082 1.00 11.22 2336 TYR C CA 1
ATOM 7765 C C . TYR C 1 336 ? -3.109 -29.085 25.645 1.00 11.56 2336 TYR C C 1
ATOM 7766 O O . TYR C 1 336 ? -3.588 -27.980 25.299 1.00 12.15 2336 TYR C O 1
ATOM 7775 N N . THR C 1 337 ? -3.750 -29.913 26.504 1.00 11.61 2337 THR C N 1
ATOM 7776 C CA . THR C 1 337 ? -4.979 -29.557 27.244 1.00 12.59 2337 THR C CA 1
ATOM 7777 C C . THR C 1 337 ? -4.701 -29.823 28.744 1.00 12.71 2337 THR C C 1
ATOM 7778 O O . THR C 1 337 ? -4.305 -30.947 29.143 1.00 12.46 2337 THR C O 1
ATOM 7782 N N . LEU C 1 338 ? -4.866 -28.795 29.599 1.00 12.44 2338 LEU C N 1
ATOM 7783 C CA . LEU C 1 338 ? -4.630 -28.818 31.052 1.00 12.58 2338 LEU C CA 1
ATOM 7784 C C . LEU C 1 338 ? -5.871 -28.382 31.842 1.00 12.43 2338 LEU C C 1
ATOM 7785 O O . LEU C 1 338 ? -6.664 -27.538 31.316 1.00 13.29 2338 LEU C O 1
ATOM 7790 N N . ASP C 1 339 ? -6.045 -28.860 33.071 1.00 12.79 2339 ASP C N 1
ATOM 7791 C CA . ASP C 1 339 ? -6.988 -28.275 34.040 1.00 13.62 2339 ASP C CA 1
ATOM 7792 C C . ASP C 1 339 ? -6.493 -26.873 34.445 1.00 14.32 2339 ASP C C 1
ATOM 7793 O O . ASP C 1 339 ? -5.347 -26.729 34.912 1.00 14.19 2339 ASP C O 1
ATOM 7798 N N . ARG C 1 340 ? -7.333 -25.844 34.215 1.00 13.59 2340 ARG C N 1
ATOM 7799 C CA . ARG C 1 340 ? -6.886 -24.434 34.397 1.00 13.71 2340 ARG C CA 1
ATOM 7800 C C . ARG C 1 340 ? -7.012 -24.014 35.867 1.00 15.86 2340 ARG C C 1
ATOM 7801 O O . ARG C 1 340 ? -6.606 -22.871 36.218 1.00 16.37 2340 ARG C O 1
ATOM 7809 N N . THR C 1 341 ? -7.537 -24.853 36.765 1.00 15.26 2341 THR C N 1
ATOM 7810 C CA . THR C 1 341 ? -7.587 -24.479 38.201 1.00 15.40 2341 THR C CA 1
ATOM 7811 C C . THR C 1 341 ? -6.315 -24.933 38.932 1.00 16.46 2341 THR C C 1
ATOM 7812 O O . THR C 1 341 ? -5.986 -24.232 39.904 1.00 17.76 2341 THR C O 1
ATOM 7816 N N . ASP C 1 342 ? -5.643 -26.026 38.554 1.00 16.09 2342 ASP C N 1
ATOM 7817 C CA . ASP C 1 342 ? -4.460 -26.535 39.310 1.00 17.11 2342 ASP C CA 1
ATOM 7818 C C . ASP C 1 342 ? -3.299 -26.973 38.411 1.00 17.86 2342 ASP C C 1
ATOM 7819 O O . ASP C 1 342 ? -2.222 -27.401 38.927 1.00 18.76 2342 ASP C O 1
ATOM 7824 N N . GLY C 1 343 ? -3.439 -26.919 37.067 1.00 15.49 2343 GLY C N 1
ATOM 7825 C CA . GLY C 1 343 ? -2.279 -27.290 36.211 1.00 14.98 2343 GLY C CA 1
ATOM 7826 C C . GLY C 1 343 ? -2.199 -28.745 35.772 1.00 13.55 2343 GLY C C 1
ATOM 7827 O O . GLY C 1 343 ? -1.255 -29.052 34.987 1.00 14.25 2343 GLY C O 1
ATOM 7828 N N . ALA C 1 344 ? -3.088 -29.644 36.225 1.00 14.18 2344 ALA C N 1
ATOM 7829 C CA . ALA C 1 344 ? -2.986 -31.066 35.850 1.00 13.83 2344 ALA C CA 1
ATOM 7830 C C . ALA C 1 344 ? -3.073 -31.309 34.336 1.00 14.63 2344 ALA C C 1
ATOM 7831 O O . ALA C 1 344 ? -3.877 -30.666 33.622 1.00 14.53 2344 ALA C O 1
ATOM 7833 N N . LEU C 1 345 ? -2.263 -32.258 33.816 1.00 14.82 2345 LEU C N 1
ATOM 7834 C CA . LEU C 1 345 ? -2.315 -32.652 32.394 1.00 15.17 2345 LEU C CA 1
ATOM 7835 C C . LEU C 1 345 ? -3.554 -33.526 32.069 1.00 16.20 2345 LEU C C 1
ATOM 7836 O O . LEU C 1 345 ? -3.790 -34.546 32.747 1.00 20.09 2345 LEU C O 1
ATOM 7841 N N . VAL C 1 346 ? -4.342 -33.191 31.034 1.00 13.62 2346 VAL C N 1
ATOM 7842 C CA . VAL C 1 346 ? -5.503 -33.983 30.559 1.00 13.63 2346 VAL C CA 1
ATOM 7843 C C . VAL C 1 346 ? -5.167 -34.709 29.244 1.00 13.71 2346 VAL C C 1
ATOM 7844 O O . VAL C 1 346 ? -5.404 -35.922 29.124 1.00 15.67 2346 VAL C O 1
ATOM 7848 N N . SER C 1 347 ? -4.615 -33.995 28.226 1.00 14.83 2347 SER C N 1
ATOM 7849 C CA . SER C 1 347 ? -4.185 -34.662 26.976 1.00 13.80 2347 SER C CA 1
ATOM 7850 C C . SER C 1 347 ? -3.016 -33.908 26.321 1.00 13.82 2347 SER C C 1
ATOM 7851 O O . SER C 1 347 ? -2.828 -32.697 26.561 1.00 12.39 2347 SER C O 1
ATOM 7854 N N . ALA C 1 348 ? -2.240 -34.618 25.481 1.00 11.76 2348 ALA C N 1
ATOM 7855 C CA . ALA C 1 348 ? -1.098 -34.061 24.740 1.00 12.52 2348 ALA C CA 1
ATOM 7856 C C . ALA C 1 348 ? -0.896 -34.878 23.447 1.00 12.82 2348 ALA C C 1
ATOM 7857 O O . ALA C 1 348 ? -0.207 -35.933 23.469 1.00 15.01 2348 ALA C O 1
ATOM 7859 N N . ASN C 1 349 ? -1.506 -34.431 22.341 1.00 11.43 2349 ASN C N 1
ATOM 7860 C CA . ASN C 1 349 ? -1.581 -35.180 21.080 1.00 12.51 2349 ASN C CA 1
ATOM 7861 C C . ASN C 1 349 ? -0.832 -34.529 19.932 1.00 10.97 2349 ASN C C 1
ATOM 7862 O O . ASN C 1 349 ? -0.694 -33.310 19.854 1.00 11.85 2349 ASN C O 1
ATOM 7867 N N . LYS C 1 350 ? -0.328 -35.288 18.948 1.00 11.79 2350 LYS C N 1
ATOM 7868 C CA . LYS C 1 350 ? 0.383 -34.707 17.785 1.00 12.81 2350 LYS C CA 1
ATOM 7869 C C . LYS C 1 350 ? -0.570 -33.922 16.868 1.00 12.27 2350 LYS C C 1
ATOM 7870 O O . LYS C 1 350 ? -1.731 -34.332 16.554 1.00 13.15 2350 LYS C O 1
ATOM 7876 N N . LEU C 1 351 ? -0.130 -32.762 16.376 1.00 10.96 2351 LEU C N 1
ATOM 7877 C CA . LEU C 1 351 ? -0.830 -31.952 15.353 1.00 11.26 2351 LEU C CA 1
ATOM 7878 C C . LEU C 1 351 ? -0.891 -32.612 13.964 1.00 11.31 2351 LEU C C 1
ATOM 7879 O O . LEU C 1 351 ? -1.801 -32.330 13.137 1.00 12.92 2351 LEU C O 1
ATOM 7884 N N . ASP C 1 352 ? 0.072 -33.487 13.615 1.00 11.82 2352 ASP C N 1
ATOM 7885 C CA . ASP C 1 352 ? 0.112 -34.288 12.371 1.00 12.11 2352 ASP C CA 1
ATOM 7886 C C . ASP C 1 352 ? 0.950 -35.549 12.629 1.00 12.88 2352 ASP C C 1
ATOM 7887 O O . ASP C 1 352 ? 1.921 -35.484 13.418 1.00 13.37 2352 ASP C O 1
ATOM 7892 N N . ASP C 1 353 ? 0.637 -36.691 12.012 1.00 14.50 2353 ASP C N 1
ATOM 7893 C CA . ASP C 1 353 ? 1.396 -37.937 12.269 1.00 14.77 2353 ASP C CA 1
ATOM 7894 C C . ASP C 1 353 ? 2.844 -37.894 11.746 1.00 15.61 2353 ASP C C 1
ATOM 7895 O O . ASP C 1 353 ? 3.641 -38.784 12.126 1.00 18.11 2353 ASP C O 1
ATOM 7900 N N . THR C 1 354 ? 3.249 -36.879 10.953 1.00 13.40 2354 THR C N 1
ATOM 7901 C CA . THR C 1 354 ? 4.643 -36.766 10.531 1.00 13.65 2354 THR C CA 1
ATOM 7902 C C . THR C 1 354 ? 5.567 -36.150 11.594 1.00 13.55 2354 THR C C 1
ATOM 7903 O O . THR C 1 354 ? 6.795 -36.106 11.347 1.00 14.25 2354 THR C O 1
ATOM 7907 N N . VAL C 1 355 ? 5.090 -35.659 12.754 1.00 12.21 2355 VAL C N 1
ATOM 7908 C CA . VAL C 1 355 ? 5.990 -35.211 13.854 1.00 12.55 2355 VAL C CA 1
ATOM 7909 C C . VAL C 1 355 ? 6.972 -36.328 14.249 1.00 13.87 2355 VAL C C 1
ATOM 7910 O O . VAL C 1 355 ? 6.504 -37.445 14.569 1.00 14.69 2355 VAL C O 1
ATOM 7914 N N . ASN C 1 356 ? 8.295 -36.082 14.232 1.00 13.08 2356 ASN C N 1
ATOM 7915 C CA . ASN C 1 356 ? 9.301 -37.110 14.588 1.00 14.36 2356 ASN C CA 1
ATOM 7916 C C . ASN C 1 356 ? 10.270 -36.697 15.707 1.00 15.26 2356 ASN C C 1
ATOM 7917 O O . ASN C 1 356 ? 11.083 -37.560 16.181 1.00 13.38 2356 ASN C O 1
ATOM 7922 N N . VAL C 1 357 ? 10.199 -35.459 16.239 1.00 14.51 2357 VAL C N 1
ATOM 7923 C CA . VAL C 1 357 ? 11.202 -35.037 17.272 1.00 13.51 2357 VAL C CA 1
ATOM 7924 C C . VAL C 1 357 ? 11.008 -35.754 18.604 1.00 13.41 2357 VAL C C 1
ATOM 7925 O O . VAL C 1 357 ? 12.010 -35.978 19.324 1.00 13.93 2357 VAL C O 1
ATOM 7929 N N . PHE C 1 358 ? 9.756 -36.085 18.928 1.00 13.53 2358 PHE C N 1
ATOM 7930 C CA . PHE C 1 358 ? 9.350 -36.863 20.097 1.00 12.11 2358 PHE C CA 1
ATOM 7931 C C . PHE C 1 358 ? 8.592 -38.144 19.655 1.00 13.18 2358 PHE C C 1
ATOM 7932 O O . PHE C 1 358 ? 7.848 -38.017 18.654 1.00 14.94 2358 PHE C O 1
ATOM 7940 N N . LYS C 1 359 ? 8.730 -39.246 20.398 1.00 12.90 2359 LYS C N 1
ATOM 7941 C CA . LYS C 1 359 ? 7.885 -40.420 20.137 1.00 15.19 2359 LYS C CA 1
ATOM 7942 C C . LYS C 1 359 ? 6.465 -40.237 20.689 1.00 15.45 2359 LYS C C 1
ATOM 7943 O O . LYS C 1 359 ? 5.489 -40.747 20.082 1.00 19.24 2359 LYS C O 1
ATOM 7949 N N . SER C 1 360 ? 6.345 -39.523 21.812 1.00 15.45 2360 SER C N 1
ATOM 7950 C CA . SER C 1 360 ? 5.101 -39.307 22.561 1.00 15.79 2360 SER C CA 1
ATOM 7951 C C . SER C 1 360 ? 5.329 -38.367 23.759 1.00 14.95 2360 SER C C 1
ATOM 7952 O O . SER C 1 360 ? 6.499 -38.050 24.021 1.00 16.08 2360 SER C O 1
ATOM 7955 N N . VAL C 1 361 ? 4.269 -37.914 24.453 1.00 15.30 2361 VAL C N 1
ATOM 7956 C CA . VAL C 1 361 ? 4.403 -37.213 25.754 1.00 15.94 2361 VAL C CA 1
ATOM 7957 C C . VAL C 1 361 ? 3.834 -38.111 26.842 1.00 14.25 2361 VAL C C 1
ATOM 7958 O O . VAL C 1 361 ? 2.656 -38.531 26.724 1.00 16.22 2361 VAL C O 1
ATOM 7962 N N . ASP C 1 362 ? 4.589 -38.452 27.889 1.00 14.76 2362 ASP C N 1
ATOM 7963 C CA . ASP C 1 362 ? 4.100 -39.336 28.981 1.00 15.35 2362 ASP C CA 1
ATOM 7964 C C . ASP C 1 362 ? 3.181 -38.573 29.925 1.00 16.53 2362 ASP C C 1
ATOM 7965 O O . ASP C 1 362 ? 3.700 -37.664 30.620 1.00 15.99 2362 ASP C O 1
ATOM 7970 N N . LEU C 1 363 ? 1.882 -38.868 29.997 1.00 15.85 2363 LEU C N 1
ATOM 7971 C CA . LEU C 1 363 ? 0.917 -38.120 30.814 1.00 16.47 2363 LEU C CA 1
ATOM 7972 C C . LEU C 1 363 ? 1.166 -38.287 32.316 1.00 16.13 2363 LEU C C 1
ATOM 7973 O O . LEU C 1 363 ? 0.722 -37.426 33.077 1.00 18.21 2363 LEU C O 1
ATOM 7978 N N . LYS C 1 364 ? 1.855 -39.352 32.739 1.00 15.02 2364 LYS C N 1
ATOM 7979 C CA . LYS C 1 364 ? 1.995 -39.502 34.213 1.00 16.14 2364 LYS C CA 1
ATOM 7980 C C . LYS C 1 364 ? 3.300 -38.914 34.720 1.00 14.86 2364 LYS C C 1
ATOM 7981 O O . LYS C 1 364 ? 3.343 -38.414 35.879 1.00 17.50 2364 LYS C O 1
ATOM 7987 N N . THR C 1 365 ? 4.413 -38.904 33.952 1.00 16.34 2365 THR C N 1
ATOM 7988 C CA . THR C 1 365 ? 5.658 -38.289 34.421 1.00 16.75 2365 THR C CA 1
ATOM 7989 C C . THR C 1 365 ? 5.738 -36.815 34.011 1.00 15.64 2365 THR C C 1
ATOM 7990 O O . THR C 1 365 ? 6.533 -36.099 34.642 1.00 19.72 2365 THR C O 1
ATOM 7994 N N . GLY C 1 366 ? 4.962 -36.392 33.002 1.00 16.66 2366 GLY C N 1
ATOM 7995 C CA . GLY C 1 366 ? 5.018 -35.054 32.427 1.00 15.16 2366 GLY C CA 1
ATOM 7996 C C . GLY C 1 366 ? 6.139 -34.841 31.427 1.00 14.88 2366 GLY C C 1
ATOM 7997 O O . GLY C 1 366 ? 6.274 -33.748 30.845 1.00 20.33 2366 GLY C O 1
ATOM 7998 N N . GLN C 1 367 ? 7.056 -35.742 31.092 1.00 14.37 2367 GLN C N 1
ATOM 7999 C CA . GLN C 1 367 ? 8.160 -35.467 30.173 1.00 13.97 2367 GLN C CA 1
ATOM 8000 C C . GLN C 1 367 ? 7.871 -35.921 28.744 1.00 13.23 2367 GLN C C 1
ATOM 8001 O O . GLN C 1 367 ? 7.260 -36.976 28.591 1.00 14.04 2367 GLN C O 1
ATOM 8007 N N . PRO C 1 368 ? 8.334 -35.156 27.741 1.00 14.48 2368 PRO C N 1
ATOM 8008 C CA . PRO C 1 368 ? 8.304 -35.645 26.340 1.00 13.22 2368 PRO C CA 1
ATOM 8009 C C . PRO C 1 368 ? 9.405 -36.690 26.133 1.00 14.41 2368 PRO C C 1
ATOM 8010 O O . PRO C 1 368 ? 10.568 -36.506 26.586 1.00 16.20 2368 PRO C O 1
ATOM 8014 N N . VAL C 1 369 ? 9.139 -37.831 25.487 1.00 13.66 2369 VAL C N 1
ATOM 8015 C CA . VAL C 1 369 ? 10.113 -38.893 25.209 1.00 14.13 2369 VAL C CA 1
ATOM 8016 C C . VAL C 1 369 ? 10.838 -38.578 23.901 1.00 13.12 2369 VAL C C 1
ATOM 8017 O O . VAL C 1 369 ? 10.227 -38.584 22.806 1.00 15.33 2369 VAL C O 1
ATOM 8021 N N . ARG C 1 370 ? 12.130 -38.217 23.981 1.00 13.27 2370 ARG C N 1
ATOM 8022 C CA . ARG C 1 370 ? 12.908 -37.692 22.844 1.00 13.28 2370 ARG C CA 1
ATOM 8023 C C . ARG C 1 370 ? 13.345 -38.817 21.905 1.00 14.14 2370 ARG C C 1
ATOM 8024 O O . ARG C 1 370 ? 13.747 -39.895 22.407 1.00 17.38 2370 ARG C O 1
ATOM 8032 N N . ASP C 1 371 ? 13.335 -38.606 20.587 1.00 14.44 2371 ASP C N 1
ATOM 8033 C CA . ASP C 1 371 ? 14.020 -39.492 19.605 1.00 13.47 2371 ASP C CA 1
ATOM 8034 C C . ASP C 1 371 ? 15.429 -38.964 19.320 1.00 14.79 2371 ASP C C 1
ATOM 8035 O O . ASP C 1 371 ? 15.566 -37.953 18.606 1.00 14.48 2371 ASP C O 1
ATOM 8040 N N . PRO C 1 372 ? 16.498 -39.575 19.878 1.00 16.02 2372 PRO C N 1
ATOM 8041 C CA . PRO C 1 372 ? 17.845 -38.988 19.692 1.00 16.87 2372 PRO C CA 1
ATOM 8042 C C . PRO C 1 372 ? 18.271 -38.799 18.245 1.00 16.09 2372 PRO C C 1
ATOM 8043 O O . PRO C 1 372 ? 19.181 -37.980 17.940 1.00 16.87 2372 PRO C O 1
ATOM 8047 N N . GLU C 1 373 ? 17.685 -39.530 17.267 1.00 17.73 2373 GLU C N 1
ATOM 8048 C CA . GLU C 1 373 ? 18.043 -39.383 15.858 1.00 17.35 2373 GLU C CA 1
ATOM 8049 C C . GLU C 1 373 ? 17.617 -38.039 15.262 1.00 16.30 2373 GLU C C 1
ATOM 8050 O O . GLU C 1 373 ? 18.097 -37.737 14.153 1.00 17.10 2373 GLU C O 1
ATOM 8056 N N . TYR C 1 374 ? 16.774 -37.270 15.947 1.00 13.63 2374 TYR C N 1
ATOM 8057 C CA . TYR C 1 374 ? 16.294 -35.952 15.455 1.00 13.59 2374 TYR C CA 1
ATOM 8058 C C . TYR C 1 374 ? 16.725 -34.851 16.423 1.00 16.43 2374 TYR C C 1
ATOM 8059 O O . TYR C 1 374 ? 16.101 -33.792 16.375 1.00 14.41 2374 TYR C O 1
ATOM 8068 N N . GLY C 1 375 ? 17.727 -35.025 17.287 1.00 13.89 2375 GLY C N 1
ATOM 8069 C CA . GLY C 1 375 ? 18.281 -33.929 18.104 1.00 14.49 2375 GLY C CA 1
ATOM 8070 C C . GLY C 1 375 ? 19.329 -33.036 17.398 1.00 12.98 2375 GLY C C 1
ATOM 8071 O O . GLY C 1 375 ? 19.681 -33.279 16.227 1.00 15.34 2375 GLY C O 1
ATOM 8072 N N . THR C 1 376 ? 19.814 -31.950 18.055 1.00 12.24 2376 THR C N 1
ATOM 8073 C CA . THR C 1 376 ? 20.890 -31.116 17.491 1.00 12.94 2376 THR C CA 1
ATOM 8074 C C . THR C 1 376 ? 22.103 -31.034 18.442 1.00 12.94 2376 THR C C 1
ATOM 8075 O O . THR C 1 376 ? 21.941 -31.227 19.665 1.00 12.85 2376 THR C O 1
ATOM 8079 N N . ARG C 1 377 ? 23.312 -30.726 17.883 1.00 13.35 2377 ARG C N 1
ATOM 8080 C CA . ARG C 1 377 ? 24.550 -30.656 18.662 1.00 13.84 2377 ARG C CA 1
ATOM 8081 C C . ARG C 1 377 ? 25.713 -30.118 17.819 1.00 15.10 2377 ARG C C 1
ATOM 8082 O O . ARG C 1 377 ? 25.709 -30.195 16.568 1.00 13.66 2377 ARG C O 1
ATOM 8090 N N . MET C 1 378 ? 26.786 -29.603 18.465 1.00 14.86 2378 MET C N 1
ATOM 8091 C CA . MET C 1 378 ? 28.012 -29.164 17.775 1.00 15.54 2378 MET C CA 1
ATOM 8092 C C . MET C 1 378 ? 28.687 -30.285 16.969 1.00 15.14 2378 MET C C 1
ATOM 8093 O O . MET C 1 378 ? 28.645 -31.490 17.358 1.00 16.52 2378 MET C O 1
ATOM 8098 N N . ASP C 1 379 ? 29.342 -29.906 15.864 1.00 16.26 2379 ASP C N 1
ATOM 8099 C CA . ASP C 1 379 ? 30.122 -30.799 14.975 1.00 18.14 2379 ASP C CA 1
ATOM 8100 C C . ASP C 1 379 ? 29.248 -31.876 14.318 1.00 17.72 2379 ASP C C 1
ATOM 8101 O O . ASP C 1 379 ? 29.728 -32.969 13.942 1.00 23.52 2379 ASP C O 1
ATOM 8106 N N . HIS C 1 380 ? 27.942 -31.633 14.086 1.00 18.76 2380 HIS C N 1
ATOM 8107 C CA . HIS C 1 380 ? 26.987 -32.553 13.437 1.00 17.73 2380 HIS C CA 1
ATOM 8108 C C . HIS C 1 380 ? 25.943 -31.795 12.583 1.00 16.95 2380 HIS C C 1
ATOM 8109 O O . HIS C 1 380 ? 25.366 -30.804 13.104 1.00 15.54 2380 HIS C O 1
ATOM 8116 N N . LEU C 1 381 ? 25.664 -32.256 11.365 1.00 17.41 2381 LEU C N 1
ATOM 8117 C CA . LEU C 1 381 ? 24.571 -31.732 10.501 1.00 17.80 2381 LEU C CA 1
ATOM 8118 C C . LEU C 1 381 ? 23.331 -32.629 10.616 1.00 16.40 2381 LEU C C 1
ATOM 8119 O O . LEU C 1 381 ? 23.344 -33.722 10.024 1.00 18.19 2381 LEU C O 1
ATOM 8124 N N . ALA C 1 382 ? 22.277 -32.201 11.329 1.00 14.08 2382 ALA C N 1
ATOM 8125 C CA . ALA C 1 382 ? 21.029 -32.965 11.506 1.00 14.28 2382 ALA C CA 1
ATOM 8126 C C . ALA C 1 382 ? 20.074 -32.769 10.311 1.00 14.42 2382 ALA C C 1
ATOM 8127 O O . ALA C 1 382 ? 19.921 -31.613 9.849 1.00 17.88 2382 ALA C O 1
ATOM 8129 N N . LYS C 1 383 ? 19.456 -33.857 9.789 1.00 15.80 2383 LYS C N 1
ATOM 8130 C CA . LYS C 1 383 ? 18.583 -33.775 8.607 1.00 14.17 2383 LYS C CA 1
ATOM 8131 C C . LYS C 1 383 ? 17.149 -34.273 8.866 1.00 14.73 2383 LYS C C 1
ATOM 8132 O O . LYS C 1 383 ? 16.904 -35.162 9.720 1.00 16.06 2383 LYS C O 1
ATOM 8138 N N . ASP C 1 384 ? 16.184 -33.723 8.127 1.00 13.55 2384 ASP C N 1
ATOM 8139 C CA . ASP C 1 384 ? 14.791 -34.190 8.052 1.00 14.79 2384 ASP C CA 1
ATOM 8140 C C . ASP C 1 384 ? 14.041 -34.139 9.386 1.00 14.26 2384 ASP C C 1
ATOM 8141 O O . ASP C 1 384 ? 13.202 -35.023 9.697 1.00 13.80 2384 ASP C O 1
ATOM 8146 N N . ILE C 1 385 ? 14.262 -33.079 10.215 1.00 12.37 2385 ILE C N 1
ATOM 8147 C CA . ILE C 1 385 ? 13.572 -32.871 11.500 1.00 12.31 2385 ILE C CA 1
ATOM 8148 C C . ILE C 1 385 ? 12.185 -32.246 11.301 1.00 12.03 2385 ILE C C 1
ATOM 8149 O O . ILE C 1 385 ? 12.046 -31.206 10.626 1.00 11.96 2385 ILE C O 1
ATOM 8154 N N . CYS C 1 386 ? 11.112 -32.802 11.860 1.00 12.07 2386 CYS C N 1
ATOM 8155 C CA . CYS C 1 386 ? 9.737 -32.291 11.789 1.00 12.38 2386 CYS C CA 1
ATOM 8156 C C . CYS C 1 386 ? 9.183 -32.152 13.252 1.00 10.88 2386 CYS C C 1
ATOM 8157 O O . CYS C 1 386 ? 9.133 -33.182 13.990 1.00 12.39 2386 CYS C O 1
ATOM 8160 N N . PRO C 1 387 ? 8.726 -30.971 13.678 1.00 10.54 2387 PRO C N 1
ATOM 8161 C CA . PRO C 1 387 ? 8.712 -29.700 12.893 1.00 11.30 2387 PRO C CA 1
ATOM 8162 C C . PRO C 1 387 ? 10.040 -28.959 12.740 1.00 11.76 2387 PRO C C 1
ATOM 8163 O O . PRO C 1 387 ? 11.011 -29.147 13.488 1.00 11.69 2387 PRO C O 1
ATOM 8167 N N . SER C 1 388 ? 10.118 -28.033 11.755 1.00 10.88 2388 SER C N 1
ATOM 8168 C CA . SER C 1 388 ? 11.147 -27.009 11.630 1.00 11.24 2388 SER C CA 1
ATOM 8169 C C . SER C 1 388 ? 11.025 -25.976 12.767 1.00 10.58 2388 SER C C 1
ATOM 8170 O O . SER C 1 388 ? 10.004 -25.953 13.518 1.00 11.16 2388 SER C O 1
ATOM 8173 N N . ALA C 1 389 ? 12.026 -25.055 12.875 1.00 10.91 2389 ALA C N 1
ATOM 8174 C CA . ALA C 1 389 ? 11.988 -23.909 13.783 1.00 9.97 2389 ALA C CA 1
ATOM 8175 C C . ALA C 1 389 ? 10.785 -22.966 13.604 1.00 9.61 2389 ALA C C 1
ATOM 8176 O O . ALA C 1 389 ? 10.342 -22.307 14.565 1.00 10.75 2389 ALA C O 1
ATOM 8178 N N . MET C 1 390 ? 10.209 -22.836 12.381 1.00 9.66 2390 MET C N 1
ATOM 8179 C CA . MET C 1 390 ? 8.975 -22.080 12.125 1.00 9.92 2390 MET C CA 1
ATOM 8180 C C . MET C 1 390 ? 7.751 -22.711 12.812 1.00 9.88 2390 MET C C 1
ATOM 8181 O O . MET C 1 390 ? 6.697 -22.081 12.991 1.00 10.73 2390 MET C O 1
ATOM 8186 N N . GLY C 1 391 ? 7.836 -23.993 13.221 1.00 10.79 2391 GLY C N 1
ATOM 8187 C CA . GLY C 1 391 ? 6.809 -24.766 13.911 1.00 11.68 2391 GLY C CA 1
ATOM 8188 C C . GLY C 1 391 ? 5.829 -25.511 13.031 1.00 9.82 2391 GLY C C 1
ATOM 8189 O O . GLY C 1 391 ? 5.694 -25.169 11.859 1.00 10.97 2391 GLY C O 1
ATOM 8190 N N . TYR C 1 392 ? 5.036 -26.467 13.602 1.00 10.55 2392 TYR C N 1
ATOM 8191 C CA . TYR C 1 392 ? 3.776 -26.902 12.968 1.00 11.00 2392 TYR C CA 1
ATOM 8192 C C . TYR C 1 392 ? 2.647 -25.936 13.410 1.00 9.86 2392 TYR C C 1
ATOM 8193 O O . TYR C 1 392 ? 1.482 -26.083 12.915 1.00 11.15 2392 TYR C O 1
ATOM 8202 N N . HIS C 1 393 ? 2.921 -24.918 14.238 1.00 9.36 2393 HIS C N 1
ATOM 8203 C CA . HIS C 1 393 ? 2.002 -23.813 14.577 1.00 8.62 2393 HIS C CA 1
ATOM 8204 C C . HIS C 1 393 ? 2.847 -22.575 14.998 1.00 10.23 2393 HIS C C 1
ATOM 8205 O O . HIS C 1 393 ? 3.833 -22.818 15.751 1.00 9.23 2393 HIS C O 1
ATOM 8212 N N . ASN C 1 394 ? 2.510 -21.333 14.586 1.00 10.80 2394 ASN C N 1
ATOM 8213 C CA . ASN C 1 394 ? 3.231 -20.103 15.014 1.00 10.19 2394 ASN C CA 1
ATOM 8214 C C . ASN C 1 394 ? 2.233 -19.095 15.659 1.00 10.96 2394 ASN C C 1
ATOM 8215 O O . ASN C 1 394 ? 1.288 -19.567 16.345 1.00 10.25 2394 ASN C O 1
ATOM 8220 N N . GLN C 1 395 ? 2.363 -17.779 15.475 1.00 9.84 2395 GLN C N 1
ATOM 8221 C CA . GLN C 1 395 ? 1.591 -16.758 16.195 1.00 9.74 2395 GLN C CA 1
ATOM 8222 C C . GLN C 1 395 ? 0.114 -16.577 15.841 1.00 9.97 2395 GLN C C 1
ATOM 8223 O O . GLN C 1 395 ? -0.549 -15.663 16.410 1.00 10.35 2395 GLN C O 1
ATOM 8229 N N . GLY C 1 396 ? -0.471 -17.420 14.979 1.00 9.77 2396 GLY C N 1
ATOM 8230 C CA . GLY C 1 396 ? -1.904 -17.204 14.614 1.00 10.34 2396 GLY C CA 1
ATOM 8231 C C . GLY C 1 396 ? -2.909 -17.416 15.738 1.00 10.00 2396 GLY C C 1
ATOM 8232 O O . GLY C 1 396 ? -2.834 -18.426 16.509 1.00 10.61 2396 GLY C O 1
ATOM 8233 N N . HIS C 1 397 ? -3.943 -16.549 15.881 1.00 9.37 2397 HIS C N 1
ATOM 8234 C CA . HIS C 1 397 ? -5.007 -16.729 16.892 1.00 9.65 2397 HIS C CA 1
ATOM 8235 C C . HIS C 1 397 ? -6.194 -17.554 16.356 1.00 10.70 2397 HIS C C 1
ATOM 8236 O O . HIS C 1 397 ? -6.946 -17.047 15.525 1.00 10.99 2397 HIS C O 1
ATOM 8243 N N . ASP C 1 398 ? -6.345 -18.804 16.832 1.00 10.91 2398 ASP C N 1
ATOM 8244 C CA . ASP C 1 398 ? -7.363 -19.787 16.407 1.00 11.31 2398 ASP C CA 1
ATOM 8245 C C . ASP C 1 398 ? -8.734 -19.537 17.073 1.00 10.28 2398 ASP C C 1
ATOM 8246 O O . ASP C 1 398 ? -8.929 -18.464 17.717 1.00 10.52 2398 ASP C O 1
ATOM 8251 N N . SER C 1 399 ? -9.713 -20.428 16.893 1.00 10.89 2399 SER C N 1
ATOM 8252 C CA . SER C 1 399 ? -11.104 -20.334 17.382 1.00 11.36 2399 SER C CA 1
ATOM 8253 C C . SER C 1 399 ? -11.673 -21.652 17.933 1.00 10.81 2399 SER C C 1
ATOM 8254 O O . SER C 1 399 ? -11.140 -22.746 17.581 1.00 10.68 2399 SER C O 1
ATOM 8257 N N . TYR C 1 400 ? -12.754 -21.569 18.745 1.00 10.55 2400 TYR C N 1
ATOM 8258 C CA . TYR C 1 400 ? -13.442 -22.751 19.337 1.00 11.07 2400 TYR C CA 1
ATOM 8259 C C . TYR C 1 400 ? -14.962 -22.589 19.226 1.00 12.14 2400 TYR C C 1
ATOM 8260 O O . TYR C 1 400 ? -15.456 -21.515 19.665 1.00 12.20 2400 TYR C O 1
ATOM 8269 N N . ASP C 1 401 ? -15.739 -23.545 18.704 1.00 13.08 2401 ASP C N 1
ATOM 8270 C CA . ASP C 1 401 ? -17.227 -23.560 18.648 1.00 12.82 2401 ASP C CA 1
ATOM 8271 C C . ASP C 1 401 ? -17.784 -24.336 19.839 1.00 12.64 2401 ASP C C 1
ATOM 8272 O O . ASP C 1 401 ? -17.648 -25.583 19.886 1.00 13.99 2401 ASP C O 1
ATOM 8277 N N . PRO C 1 402 ? -18.383 -23.664 20.839 1.00 13.33 2402 PRO C N 1
ATOM 8278 C CA . PRO C 1 402 ? -18.829 -24.375 22.042 1.00 14.67 2402 PRO C CA 1
ATOM 8279 C C . PRO C 1 402 ? -20.039 -25.303 21.883 1.00 14.44 2402 PRO C C 1
ATOM 8280 O O . PRO C 1 402 ? -20.191 -26.219 22.754 1.00 21.04 2402 PRO C O 1
ATOM 8284 N N . LYS C 1 403 ? -20.843 -25.183 20.838 1.00 15.90 2403 LYS C N 1
ATOM 8285 C CA . LYS C 1 403 ? -21.954 -26.126 20.562 1.00 17.89 2403 LYS C CA 1
ATOM 8286 C C . LYS C 1 403 ? -21.415 -27.455 20.019 1.00 17.62 2403 LYS C C 1
ATOM 8287 O O . LYS C 1 403 ? -21.807 -28.546 20.450 1.00 23.01 2403 LYS C O 1
ATOM 8293 N N . ARG C 1 404 ? -20.497 -27.368 19.047 1.00 16.71 2404 ARG C N 1
ATOM 8294 C CA . ARG C 1 404 ? -19.859 -28.529 18.443 1.00 15.70 2404 ARG C CA 1
ATOM 8295 C C . ARG C 1 404 ? -18.689 -29.131 19.253 1.00 15.15 2404 ARG C C 1
ATOM 8296 O O . ARG C 1 404 ? -18.289 -30.295 18.983 1.00 15.19 2404 ARG C O 1
ATOM 8304 N N . GLU C 1 405 ? -18.101 -28.440 20.219 1.00 14.43 2405 GLU C N 1
ATOM 8305 C CA . GLU C 1 405 ? -16.915 -28.850 21.003 1.00 14.69 2405 GLU C CA 1
ATOM 8306 C C . GLU C 1 405 ? -15.737 -29.094 20.047 1.00 14.19 2405 GLU C C 1
ATOM 8307 O O . GLU C 1 405 ? -14.955 -30.051 20.215 1.00 14.64 2405 GLU C O 1
ATOM 8313 N N . LEU C 1 406 ? -15.548 -28.210 19.031 1.00 13.29 2406 LEU C N 1
ATOM 8314 C CA . LEU C 1 406 ? -14.382 -28.363 18.115 1.00 13.22 2406 LEU C CA 1
ATOM 8315 C C . LEU C 1 406 ? -13.490 -27.106 18.091 1.00 12.18 2406 LEU C C 1
ATOM 8316 O O . LEU C 1 406 ? -13.997 -25.949 18.030 1.00 13.36 2406 LEU C O 1
ATOM 8321 N N . PHE C 1 407 ? -12.155 -27.215 18.051 1.00 11.41 2407 PHE C N 1
ATOM 8322 C CA . PHE C 1 407 ? -11.131 -26.200 17.815 1.00 11.14 2407 PHE C CA 1
ATOM 8323 C C . PHE C 1 407 ? -10.810 -26.188 16.314 1.00 11.78 2407 PHE C C 1
ATOM 8324 O O . PHE C 1 407 ? -10.531 -27.266 15.748 1.00 13.41 2407 PHE C O 1
ATOM 8332 N N . PHE C 1 408 ? -10.844 -25.005 15.674 1.00 10.71 2408 PHE C N 1
ATOM 8333 C CA . PHE C 1 408 ? -10.433 -24.854 14.266 1.00 12.26 2408 PHE C CA 1
ATOM 8334 C C . PHE C 1 408 ? -9.016 -24.252 14.193 1.00 11.06 2408 PHE C C 1
ATOM 8335 O O . PHE C 1 408 ? -8.846 -23.042 14.544 1.00 12.27 2408 PHE C O 1
ATOM 8343 N N . MET C 1 409 ? -7.969 -24.978 13.777 1.00 11.36 2409 MET C N 1
ATOM 8344 C CA . MET C 1 409 ? -6.542 -24.599 13.880 1.00 11.42 2409 MET C CA 1
ATOM 8345 C C . MET C 1 409 ? -5.863 -24.409 12.514 1.00 10.12 2409 MET C C 1
ATOM 8346 O O . MET C 1 409 ? -5.923 -25.268 11.591 1.00 10.70 2409 MET C O 1
ATOM 8351 N N . GLY C 1 410 ? -5.214 -23.235 12.332 1.00 10.78 2410 GLY C N 1
ATOM 8352 C CA . GLY C 1 410 ? -4.377 -22.923 11.168 1.00 9.93 2410 GLY C CA 1
ATOM 8353 C C . GLY C 1 410 ? -2.931 -23.403 11.403 1.00 9.68 2410 GLY C C 1
ATOM 8354 O O . GLY C 1 410 ? -2.271 -22.937 12.351 1.00 10.07 2410 GLY C O 1
ATOM 8355 N N . ILE C 1 411 ? -2.484 -24.378 10.597 1.00 9.25 2411 ILE C N 1
ATOM 8356 C CA . ILE C 1 411 ? -1.301 -25.208 10.816 1.00 9.72 2411 ILE C CA 1
ATOM 8357 C C . ILE C 1 411 ? -0.260 -24.998 9.709 1.00 8.92 2411 ILE C C 1
ATOM 8358 O O . ILE C 1 411 ? -0.581 -24.606 8.551 1.00 9.34 2411 ILE C O 1
ATOM 8363 N N . ASN C 1 412 ? 1.037 -25.236 10.010 1.00 10.33 2412 ASN C N 1
ATOM 8364 C CA . ASN C 1 412 ? 2.180 -25.195 9.116 1.00 10.36 2412 ASN C CA 1
ATOM 8365 C C . ASN C 1 412 ? 2.688 -26.637 8.802 1.00 10.71 2412 ASN C C 1
ATOM 8366 O O . ASN C 1 412 ? 2.654 -27.504 9.722 1.00 12.59 2412 ASN C O 1
ATOM 8371 N N . HIS C 1 413 ? 3.157 -26.881 7.578 1.00 10.79 2413 HIS C N 1
ATOM 8372 C CA . HIS C 1 413 ? 3.725 -28.193 7.159 1.00 11.15 2413 HIS C CA 1
ATOM 8373 C C . HIS C 1 413 ? 5.145 -27.956 6.604 1.00 9.86 2413 HIS C C 1
ATOM 8374 O O . HIS C 1 413 ? 5.324 -27.949 5.359 1.00 10.90 2413 HIS C O 1
ATOM 8381 N N . ILE C 1 414 ? 6.136 -27.699 7.471 1.00 10.85 2414 ILE C N 1
ATOM 8382 C CA . ILE C 1 414 ? 7.514 -27.260 7.167 1.00 10.20 2414 ILE C CA 1
ATOM 8383 C C . ILE C 1 414 ? 8.523 -28.052 8.007 1.00 9.27 2414 ILE C C 1
ATOM 8384 O O . ILE C 1 414 ? 8.364 -28.066 9.258 1.00 10.92 2414 ILE C O 1
ATOM 8389 N N . CYS C 1 415 ? 9.542 -28.705 7.419 1.00 10.71 2415 CYS C N 1
ATOM 8390 C CA . CYS C 1 415 ? 10.593 -29.476 8.114 1.00 11.94 2415 CYS C CA 1
ATOM 8391 C C . CYS C 1 415 ? 11.985 -28.869 7.831 1.00 10.23 2415 CYS C C 1
ATOM 8392 O O . CYS C 1 415 ? 12.062 -27.887 7.017 1.00 10.29 2415 CYS C O 1
ATOM 8395 N N . MET C 1 416 ? 13.098 -29.338 8.440 1.00 10.98 2416 MET C N 1
ATOM 8396 C CA . MET C 1 416 ? 14.425 -28.717 8.369 1.00 11.75 2416 MET C CA 1
ATOM 8397 C C . MET C 1 416 ? 15.687 -29.600 8.508 1.00 11.99 2416 MET C C 1
ATOM 8398 O O . MET C 1 416 ? 15.679 -30.692 9.119 1.00 12.40 2416 MET C O 1
ATOM 8403 N N . ASP C 1 417 ? 16.816 -29.052 7.992 1.00 11.53 2417 ASP C N 1
ATOM 8404 C CA . ASP C 1 417 ? 18.194 -29.420 8.345 1.00 12.14 2417 ASP C CA 1
ATOM 8405 C C . ASP C 1 417 ? 18.845 -28.346 9.252 1.00 12.32 2417 ASP C C 1
ATOM 8406 O O . ASP C 1 417 ? 18.503 -27.152 9.025 1.00 12.56 2417 ASP C O 1
ATOM 8411 N N . TRP C 1 418 ? 19.747 -28.639 10.220 1.00 12.07 2418 TRP C N 1
ATOM 8412 C CA . TRP C 1 418 ? 20.322 -27.672 11.191 1.00 11.57 2418 TRP C CA 1
ATOM 8413 C C . TRP C 1 418 ? 21.756 -28.058 11.612 1.00 12.67 2418 TRP C C 1
ATOM 8414 O O . TRP C 1 418 ? 21.984 -29.257 12.027 1.00 13.87 2418 TRP C O 1
ATOM 8425 N N . GLU C 1 419 ? 22.695 -27.108 11.710 1.00 12.51 2419 GLU C N 1
ATOM 8426 C CA . GLU C 1 419 ? 24.019 -27.236 12.365 1.00 13.50 2419 GLU C CA 1
ATOM 8427 C C . GLU C 1 419 ? 24.377 -26.021 13.234 1.00 12.86 2419 GLU C C 1
ATOM 8428 O O . GLU C 1 419 ? 24.274 -24.882 12.696 1.00 14.24 2419 GLU C O 1
ATOM 8434 N N . PRO C 1 420 ? 24.787 -26.110 14.518 1.00 13.53 2420 PRO C N 1
ATOM 8435 C CA . PRO C 1 420 ? 25.185 -24.945 15.313 1.00 13.51 2420 PRO C CA 1
ATOM 8436 C C . PRO C 1 420 ? 26.638 -24.471 15.103 1.00 14.84 2420 PRO C C 1
ATOM 8437 O O . PRO C 1 420 ? 27.396 -25.186 14.447 1.00 16.82 2420 PRO C O 1
ATOM 8441 N N . PHE C 1 421 ? 27.034 -23.300 15.606 1.00 15.29 2421 PHE C N 1
ATOM 8442 C CA . PHE C 1 421 ? 28.413 -22.774 15.589 1.00 16.78 2421 PHE C CA 1
ATOM 8443 C C . PHE C 1 421 ? 28.751 -21.918 16.824 1.00 16.25 2421 PHE C C 1
ATOM 8444 O O . PHE C 1 421 ? 27.825 -21.272 17.400 1.00 16.06 2421 PHE C O 1
ATOM 8452 N N . MET C 1 422 ? 29.989 -21.833 17.307 1.00 16.44 2422 MET C N 1
ATOM 8453 C CA . MET C 1 422 ? 30.422 -21.040 18.466 1.00 15.84 2422 MET C CA 1
ATOM 8454 C C . MET C 1 422 ? 30.490 -19.528 18.181 1.00 16.09 2422 MET C C 1
ATOM 8455 O O . MET C 1 422 ? 30.885 -19.123 17.055 1.00 18.68 2422 MET C O 1
ATOM 8460 N N . LEU C 1 423 ? 30.119 -18.634 19.126 1.00 17.37 2423 LEU C N 1
ATOM 8461 C CA . LEU C 1 423 ? 30.081 -17.180 18.989 1.00 16.61 2423 LEU C CA 1
ATOM 8462 C C . LEU C 1 423 ? 30.102 -16.473 20.351 1.00 14.80 2423 LEU C C 1
ATOM 8463 O O . LEU C 1 423 ? 29.652 -17.045 21.370 1.00 17.70 2423 LEU C O 1
ATOM 8468 N N . PRO C 1 424 ? 30.638 -15.245 20.425 1.00 16.44 2424 PRO C N 1
ATOM 8469 C CA . PRO C 1 424 ? 30.563 -14.449 21.673 1.00 16.26 2424 PRO C CA 1
ATOM 8470 C C . PRO C 1 424 ? 29.269 -13.690 21.921 1.00 15.82 2424 PRO C C 1
ATOM 8471 O O . PRO C 1 424 ? 28.578 -13.371 20.927 1.00 16.73 2424 PRO C O 1
ATOM 8475 N N . TYR C 1 425 ? 28.898 -13.362 23.176 1.00 15.92 2425 TYR C N 1
ATOM 8476 C CA . TYR C 1 425 ? 27.825 -12.419 23.508 1.00 15.85 2425 TYR C CA 1
ATOM 8477 C C . TYR C 1 425 ? 28.355 -10.978 23.633 1.00 16.30 2425 TYR C C 1
ATOM 8478 O O . TYR C 1 425 ? 29.243 -10.690 24.459 1.00 18.76 2425 TYR C O 1
ATOM 8487 N N . LYS C 1 426 ? 27.775 -10.078 22.854 1.00 15.50 2426 LYS C N 1
ATOM 8488 C CA . LYS C 1 426 ? 27.991 -8.629 22.878 1.00 17.27 2426 LYS C CA 1
ATOM 8489 C C . LYS C 1 426 ? 26.664 -7.841 22.967 1.00 17.65 2426 LYS C C 1
ATOM 8490 O O . LYS C 1 426 ? 25.898 -7.921 21.983 1.00 17.36 2426 LYS C O 1
ATOM 8492 N N . ALA C 1 427 ? 26.398 -7.137 24.084 1.00 16.88 2427 ALA C N 1
ATOM 8493 C CA . ALA C 1 427 ? 25.092 -6.454 24.244 1.00 18.71 2427 ALA C CA 1
ATOM 8494 C C . ALA C 1 427 ? 24.796 -5.488 23.083 1.00 17.38 2427 ALA C C 1
ATOM 8495 O O . ALA C 1 427 ? 25.592 -4.585 22.824 1.00 20.51 2427 ALA C O 1
ATOM 8497 N N . GLY C 1 428 ? 23.657 -5.674 22.381 1.00 16.80 2428 GLY C N 1
ATOM 8498 C CA . GLY C 1 428 ? 23.263 -4.926 21.195 1.00 18.15 2428 GLY C CA 1
ATOM 8499 C C . GLY C 1 428 ? 23.455 -5.645 19.862 1.00 17.65 2428 GLY C C 1
ATOM 8500 O O . GLY C 1 428 ? 22.932 -5.145 18.847 1.00 17.63 2428 GLY C O 1
ATOM 8501 N N . GLN C 1 429 ? 24.170 -6.778 19.810 1.00 17.25 2429 GLN C N 1
ATOM 8502 C CA . GLN C 1 429 ? 24.407 -7.619 18.624 1.00 16.10 2429 GLN C CA 1
ATOM 8503 C C . GLN C 1 429 ? 23.593 -8.921 18.657 1.00 13.88 2429 GLN C C 1
ATOM 8504 O O . GLN C 1 429 ? 23.230 -9.372 19.762 1.00 16.11 2429 GLN C O 1
ATOM 8510 N N . PHE C 1 430 ? 23.321 -9.541 17.491 1.00 13.16 2430 PHE C N 1
ATOM 8511 C CA . PHE C 1 430 ? 22.615 -10.833 17.394 1.00 14.54 2430 PHE C CA 1
ATOM 8512 C C . PHE C 1 430 ? 23.407 -11.927 18.126 1.00 14.02 2430 PHE C C 1
ATOM 8513 O O . PHE C 1 430 ? 24.662 -11.836 18.173 1.00 16.00 2430 PHE C O 1
ATOM 8521 N N . PHE C 1 431 ? 22.726 -12.925 18.699 1.00 13.80 2431 PHE C N 1
ATOM 8522 C CA . PHE C 1 431 ? 23.286 -14.036 19.496 1.00 13.34 2431 PHE C CA 1
ATOM 8523 C C . PHE C 1 431 ? 22.563 -15.344 19.131 1.00 13.69 2431 PHE C C 1
ATOM 8524 O O . PHE C 1 431 ? 21.911 -15.977 19.983 1.00 14.47 2431 PHE C O 1
ATOM 8532 N N . VAL C 1 432 ? 22.644 -15.755 17.860 1.00 13.99 2432 VAL C N 1
ATOM 8533 C CA . VAL C 1 432 ? 21.870 -16.916 17.370 1.00 13.65 2432 VAL C CA 1
ATOM 8534 C C . VAL C 1 432 ? 22.721 -18.189 17.358 1.00 13.40 2432 VAL C C 1
ATOM 8535 O O . VAL C 1 432 ? 22.503 -19.131 18.180 1.00 13.70 2432 VAL C O 1
ATOM 8539 N N . GLY C 1 433 ? 23.711 -18.321 16.446 1.00 13.32 2433 GLY C N 1
ATOM 8540 C CA . GLY C 1 433 ? 24.597 -19.481 16.503 1.00 14.60 2433 GLY C CA 1
ATOM 8541 C C . GLY C 1 433 ? 24.142 -20.778 15.858 1.00 13.76 2433 GLY C C 1
ATOM 8542 O O . GLY C 1 433 ? 24.506 -21.883 16.340 1.00 14.42 2433 GLY C O 1
ATOM 8543 N N . ALA C 1 434 ? 23.348 -20.726 14.796 1.00 14.09 2434 ALA C N 1
ATOM 8544 C CA . ALA C 1 434 ? 22.956 -21.914 14.001 1.00 12.86 2434 ALA C CA 1
ATOM 8545 C C . ALA C 1 434 ? 22.675 -21.521 12.540 1.00 13.42 2434 ALA C C 1
ATOM 8546 O O . ALA C 1 434 ? 22.262 -20.365 12.290 1.00 15.34 2434 ALA C O 1
ATOM 8548 N N . THR C 1 435 ? 22.899 -22.428 11.567 1.00 13.32 2435 THR C N 1
ATOM 8549 C CA . THR C 1 435 ? 22.591 -22.281 10.133 1.00 14.60 2435 THR C CA 1
ATOM 8550 C C . THR C 1 435 ? 21.549 -23.361 9.709 1.00 12.46 2435 THR C C 1
ATOM 8551 O O . THR C 1 435 ? 21.747 -24.568 10.049 1.00 14.31 2435 THR C O 1
ATOM 8555 N N . LEU C 1 436 ? 20.466 -22.959 9.011 1.00 12.60 2436 LEU C N 1
ATOM 8556 C CA . LEU C 1 436 ? 19.318 -23.792 8.680 1.00 13.04 2436 LEU C CA 1
ATOM 8557 C C . LEU C 1 436 ? 18.984 -23.864 7.181 1.00 13.41 2436 LEU C C 1
ATOM 8558 O O . LEU C 1 436 ? 19.276 -22.933 6.430 1.00 14.47 2436 LEU C O 1
ATOM 8563 N N . ASN C 1 437 ? 18.348 -24.971 6.783 1.00 14.40 2437 ASN C N 1
ATOM 8564 C CA . ASN C 1 437 ? 17.689 -25.211 5.471 1.00 13.67 2437 ASN C CA 1
ATOM 8565 C C . ASN C 1 437 ? 16.243 -25.672 5.687 1.00 10.89 2437 ASN C C 1
ATOM 8566 O O . ASN C 1 437 ? 16.088 -26.624 6.465 1.00 13.69 2437 ASN C O 1
ATOM 8571 N N . MET C 1 438 ? 15.184 -25.026 5.119 1.00 10.97 2438 MET C N 1
ATOM 8572 C CA . MET C 1 438 ? 13.761 -25.358 5.386 1.00 11.59 2438 MET C CA 1
ATOM 8573 C C . MET C 1 438 ? 12.978 -25.636 4.097 1.00 11.85 2438 MET C C 1
ATOM 8574 O O . MET C 1 438 ? 13.279 -25.053 3.022 1.00 12.81 2438 MET C O 1
ATOM 8579 N N . TYR C 1 439 ? 11.929 -26.513 4.136 1.00 10.91 2439 TYR C N 1
ATOM 8580 C CA . TYR C 1 439 ? 11.261 -27.060 2.921 1.00 12.09 2439 TYR C CA 1
ATOM 8581 C C . TYR C 1 439 ? 9.907 -27.684 3.278 1.00 11.40 2439 TYR C C 1
ATOM 8582 O O . TYR C 1 439 ? 9.687 -27.927 4.494 1.00 11.40 2439 TYR C O 1
ATOM 8591 N N . PRO C 1 440 ? 8.999 -27.952 2.325 1.00 11.19 2440 PRO C N 1
ATOM 8592 C CA . PRO C 1 440 ? 7.729 -28.634 2.622 1.00 11.17 2440 PRO C CA 1
ATOM 8593 C C . PRO C 1 440 ? 7.871 -29.989 3.299 1.00 11.09 2440 PRO C C 1
ATOM 8594 O O . PRO C 1 440 ? 8.818 -30.758 3.005 1.00 12.88 2440 PRO C O 1
ATOM 8598 N N . GLY C 1 441 ? 6.944 -30.356 4.211 1.00 11.86 2441 GLY C N 1
ATOM 8599 C CA . GLY C 1 441 ? 6.918 -31.702 4.831 1.00 12.66 2441 GLY C CA 1
ATOM 8600 C C . GLY C 1 441 ? 6.434 -32.788 3.853 1.00 11.43 2441 GLY C C 1
ATOM 8601 O O . GLY C 1 441 ? 6.116 -32.488 2.688 1.00 13.29 2441 GLY C O 1
ATOM 8602 N N . PRO C 1 442 ? 6.433 -34.039 4.332 1.00 11.86 2442 PRO C N 1
ATOM 8603 C CA . PRO C 1 442 ? 6.121 -35.215 3.473 1.00 13.75 2442 PRO C CA 1
ATOM 8604 C C . PRO C 1 442 ? 4.791 -35.232 2.727 1.00 12.38 2442 PRO C C 1
ATOM 8605 O O . PRO C 1 442 ? 4.752 -35.961 1.693 1.00 15.34 2442 PRO C O 1
ATOM 8609 N N . LYS C 1 443 ? 3.736 -34.549 3.180 1.00 12.64 2443 LYS C N 1
ATOM 8610 C CA . LYS C 1 443 ? 2.431 -34.500 2.504 1.00 12.22 2443 LYS C CA 1
ATOM 8611 C C . LYS C 1 443 ? 2.313 -33.407 1.435 1.00 11.93 2443 LYS C C 1
ATOM 8612 O O . LYS C 1 443 ? 1.311 -33.345 0.712 1.00 13.94 2443 LYS C O 1
ATOM 8618 N N . GLY C 1 444 ? 3.318 -32.527 1.299 1.00 12.60 2444 GLY C N 1
ATOM 8619 C CA . GLY C 1 444 ? 3.309 -31.441 0.289 1.00 13.44 2444 GLY C CA 1
ATOM 8620 C C . GLY C 1 444 ? 4.182 -31.779 -0.919 1.00 13.78 2444 GLY C C 1
ATOM 8621 O O . GLY C 1 444 ? 4.511 -32.983 -1.115 1.00 19.50 2444 GLY C O 1
ATOM 8622 N N . ASP C 1 445 ? 4.596 -30.786 -1.733 1.00 12.41 2445 ASP C N 1
ATOM 8623 C CA . ASP C 1 445 ? 5.413 -31.025 -2.943 1.00 13.39 2445 ASP C CA 1
ATOM 8624 C C . ASP C 1 445 ? 6.808 -30.419 -2.760 1.00 12.31 2445 ASP C C 1
ATOM 8625 O O . ASP C 1 445 ? 7.090 -29.257 -3.116 1.00 13.80 2445 ASP C O 1
ATOM 8630 N N . ARG C 1 446 ? 7.705 -31.225 -2.185 1.00 14.13 2446 ARG C N 1
ATOM 8631 C CA . ARG C 1 446 ? 9.054 -30.715 -1.880 1.00 14.09 2446 ARG C CA 1
ATOM 8632 C C . ARG C 1 446 ? 9.788 -30.227 -3.132 1.00 17.54 2446 ARG C C 1
ATOM 8633 O O . ARG C 1 446 ? 10.481 -29.195 -3.022 1.00 18.34 2446 ARG C O 1
ATOM 8641 N N . GLN C 1 447 ? 9.718 -30.893 -4.299 1.00 16.97 2447 GLN C N 1
ATOM 8642 C CA . GLN C 1 447 ? 10.407 -30.531 -5.538 1.00 20.43 2447 GLN C CA 1
ATOM 8643 C C . GLN C 1 447 ? 9.929 -29.162 -6.025 1.00 18.87 2447 GLN C C 1
ATOM 8644 O O . GLN C 1 447 ? 10.732 -28.373 -6.582 1.00 22.34 2447 GLN C O 1
ATOM 8650 N N . ASN C 1 448 ? 8.671 -28.775 -5.869 1.00 16.17 2448 ASN C N 1
ATOM 8651 C CA . ASN C 1 448 ? 8.108 -27.481 -6.362 1.00 16.55 2448 ASN C CA 1
ATOM 8652 C C . ASN C 1 448 ? 8.000 -26.408 -5.271 1.00 14.44 2448 ASN C C 1
ATOM 8653 O O . ASN C 1 448 ? 7.528 -25.279 -5.625 1.00 13.49 2448 ASN C O 1
ATOM 8658 N N . TYR C 1 449 ? 8.382 -26.682 -4.012 1.00 12.62 2449 TYR C N 1
ATOM 8659 C CA . TYR C 1 449 ? 8.275 -25.672 -2.949 1.00 11.32 2449 TYR C CA 1
ATOM 8660 C C . TYR C 1 449 ? 6.833 -25.117 -2.813 1.00 10.91 2449 TYR C C 1
ATOM 8661 O O . TYR C 1 449 ? 6.582 -23.894 -2.642 1.00 12.01 2449 TYR C O 1
ATOM 8670 N N . GLU C 1 450 ? 5.809 -25.981 -2.838 1.00 10.87 2450 GLU C N 1
ATOM 8671 C CA . GLU C 1 450 ? 4.370 -25.670 -2.558 1.00 10.72 2450 GLU C CA 1
ATOM 8672 C C . GLU C 1 450 ? 3.776 -26.796 -1.697 1.00 11.42 2450 GLU C C 1
ATOM 8673 O O . GLU C 1 450 ? 4.363 -27.909 -1.609 1.00 12.80 2450 GLU C O 1
ATOM 8679 N N . GLY C 1 451 ? 2.635 -26.536 -1.010 1.00 10.64 2451 GLY C N 1
ATOM 8680 C CA . GLY C 1 451 ? 2.020 -27.457 -0.069 1.00 9.44 2451 GLY C CA 1
ATOM 8681 C C . GLY C 1 451 ? 2.585 -27.339 1.367 1.00 10.76 2451 GLY C C 1
ATOM 8682 O O . GLY C 1 451 ? 2.968 -28.350 1.984 1.00 12.70 2451 GLY C O 1
ATOM 8683 N N . LEU C 1 452 ? 2.648 -26.103 1.882 1.00 9.43 2452 LEU C N 1
ATOM 8684 C CA . LEU C 1 452 ? 3.280 -25.758 3.166 1.00 9.68 2452 LEU C CA 1
ATOM 8685 C C . LEU C 1 452 ? 2.264 -25.498 4.264 1.00 9.29 2452 LEU C C 1
ATOM 8686 O O . LEU C 1 452 ? 2.703 -25.085 5.388 1.00 9.92 2452 LEU C O 1
ATOM 8691 N N . GLY C 1 453 ? 0.956 -25.703 4.105 1.00 9.97 2453 GLY C N 1
ATOM 8692 C CA . GLY C 1 453 ? -0.054 -25.437 5.144 1.00 10.16 2453 GLY C CA 1
ATOM 8693 C C . GLY C 1 453 ? -1.164 -26.502 5.253 1.00 9.99 2453 GLY C C 1
ATOM 8694 O O . GLY C 1 453 ? -1.362 -27.332 4.309 1.00 10.10 2453 GLY C O 1
ATOM 8695 N N . GLN C 1 454 ? -1.900 -26.491 6.375 1.00 9.56 2454 GLN C N 1
ATOM 8696 C CA . GLN C 1 454 ? -3.117 -27.308 6.589 1.00 10.54 2454 GLN C CA 1
ATOM 8697 C C . GLN C 1 454 ? -4.149 -26.494 7.412 1.00 9.72 2454 GLN C C 1
ATOM 8698 O O . GLN C 1 454 ? -3.760 -25.553 8.157 1.00 10.81 2454 GLN C O 1
ATOM 8704 N N . ILE C 1 455 ? -5.469 -26.825 7.349 1.00 10.24 2455 ILE C N 1
ATOM 8705 C CA . ILE C 1 455 ? -6.486 -26.377 8.317 1.00 11.43 2455 ILE C CA 1
ATOM 8706 C C . ILE C 1 455 ? -7.249 -27.620 8.815 1.00 11.80 2455 ILE C C 1
ATOM 8707 O O . ILE C 1 455 ? -7.645 -28.491 7.966 1.00 11.58 2455 ILE C O 1
ATOM 8712 N N . LYS C 1 456 ? -7.462 -27.776 10.143 1.00 10.95 2456 LYS C N 1
ATOM 8713 C CA . LYS C 1 456 ? -8.060 -28.996 10.751 1.00 11.40 2456 LYS C CA 1
ATOM 8714 C C . LYS C 1 456 ? -9.075 -28.622 11.858 1.00 12.07 2456 LYS C C 1
ATOM 8715 O O . LYS C 1 456 ? -8.991 -27.549 12.509 1.00 12.62 2456 LYS C O 1
ATOM 8721 N N . ALA C 1 457 ? -10.044 -29.515 12.114 1.00 12.00 2457 ALA C N 1
ATOM 8722 C CA . ALA C 1 457 ? -11.077 -29.443 13.171 1.00 12.11 2457 ALA C CA 1
ATOM 8723 C C . ALA C 1 457 ? -10.831 -30.561 14.214 1.00 13.50 2457 ALA C C 1
ATOM 8724 O O . ALA C 1 457 ? -10.747 -31.750 13.799 1.00 12.40 2457 ALA C O 1
ATOM 8726 N N . TYR C 1 458 ? -10.733 -30.266 15.517 1.00 11.73 2458 TYR C N 1
ATOM 8727 C CA . TYR C 1 458 ? -10.162 -31.129 16.569 1.00 12.62 2458 TYR C CA 1
ATOM 8728 C C . TYR C 1 458 ? -11.006 -31.193 17.864 1.00 11.77 2458 TYR C C 1
ATOM 8729 O O . TYR C 1 458 ? -11.448 -30.138 18.340 1.00 13.29 2458 TYR C O 1
ATOM 8738 N N . ASN C 1 459 ? -11.199 -32.405 18.421 1.00 11.64 2459 ASN C N 1
ATOM 8739 C CA . ASN C 1 459 ? -11.774 -32.582 19.753 1.00 12.41 2459 ASN C CA 1
ATOM 8740 C C . ASN C 1 459 ? -10.688 -32.918 20.779 1.00 13.00 2459 ASN C C 1
ATOM 8741 O O . ASN C 1 459 ? -9.915 -33.901 20.555 1.00 13.57 2459 ASN C O 1
ATOM 8746 N N . ALA C 1 460 ? -10.594 -32.144 21.874 1.00 12.98 2460 ALA C N 1
ATOM 8747 C CA . ALA C 1 460 ? -9.462 -32.277 22.810 1.00 14.59 2460 ALA C CA 1
ATOM 8748 C C . ALA C 1 460 ? -9.526 -33.439 23.817 1.00 14.09 2460 ALA C C 1
ATOM 8749 O O . ALA C 1 460 ? -8.496 -33.743 24.449 1.00 16.53 2460 ALA C O 1
ATOM 8751 N N . ILE C 1 461 ? -10.701 -34.045 24.010 1.00 12.94 2461 ILE C N 1
ATOM 8752 C CA . ILE C 1 461 ? -10.858 -35.161 24.970 1.00 14.50 2461 ILE C CA 1
ATOM 8753 C C . ILE C 1 461 ? -10.610 -36.486 24.238 1.00 15.82 2461 ILE C C 1
ATOM 8754 O O . ILE C 1 461 ? -9.777 -37.308 24.711 1.00 16.34 2461 ILE C O 1
ATOM 8759 N N . THR C 1 462 ? -11.254 -36.700 23.075 1.00 15.87 2462 THR C N 1
ATOM 8760 C CA . THR C 1 462 ? -11.030 -37.952 22.324 1.00 17.68 2462 THR C CA 1
ATOM 8761 C C . THR C 1 462 ? -9.752 -37.902 21.486 1.00 16.15 2462 THR C C 1
ATOM 8762 O O . THR C 1 462 ? -9.182 -38.940 21.111 1.00 17.98 2462 THR C O 1
ATOM 8766 N N . GLY C 1 463 ? -9.265 -36.701 21.109 1.00 15.96 2463 GLY C N 1
ATOM 8767 C CA . GLY C 1 463 ? -8.096 -36.609 20.216 1.00 15.41 2463 GLY C CA 1
ATOM 8768 C C . GLY C 1 463 ? -8.398 -36.761 18.737 1.00 16.15 2463 GLY C C 1
ATOM 8769 O O . GLY C 1 463 ? -7.468 -36.675 17.884 1.00 16.39 2463 GLY C O 1
ATOM 8770 N N . ASP C 1 464 ? -9.637 -36.976 18.310 1.00 15.58 2464 ASP C N 1
ATOM 8771 C CA . ASP C 1 464 ? -9.992 -37.213 16.904 1.00 16.62 2464 ASP C CA 1
ATOM 8772 C C . ASP C 1 464 ? -10.140 -35.916 16.115 1.00 17.84 2464 ASP C C 1
ATOM 8773 O O . ASP C 1 464 ? -10.675 -34.921 16.616 1.00 16.29 2464 ASP C O 1
ATOM 8778 N N . TYR C 1 465 ? -9.689 -35.937 14.869 1.00 16.05 2465 TYR C N 1
ATOM 8779 C CA . TYR C 1 465 ? -9.832 -34.827 13.905 1.00 14.24 2465 TYR C CA 1
ATOM 8780 C C . TYR C 1 465 ? -11.089 -35.094 13.049 1.00 13.58 2465 TYR C C 1
ATOM 8781 O O . TYR C 1 465 ? -11.171 -36.123 12.332 1.00 17.87 2465 TYR C O 1
ATOM 8790 N N . LYS C 1 466 ? -12.117 -34.235 13.091 1.00 14.23 2466 LYS C N 1
ATOM 8791 C CA . LYS C 1 466 ? -13.334 -34.452 12.274 1.00 15.32 2466 LYS C CA 1
ATOM 8792 C C . LYS C 1 466 ? -13.053 -34.285 10.781 1.00 13.83 2466 LYS C C 1
ATOM 8793 O O . LYS C 1 466 ? -13.683 -34.993 9.958 1.00 15.78 2466 LYS C O 1
ATOM 8799 N N . TRP C 1 467 ? -12.172 -33.384 10.372 1.00 13.70 2467 TRP C N 1
ATOM 8800 C CA . TRP C 1 467 ? -11.779 -33.185 8.981 1.00 12.62 2467 TRP C CA 1
ATOM 8801 C C . TRP C 1 467 ? -10.402 -32.520 8.882 1.00 13.28 2467 TRP C C 1
ATOM 8802 O O . TRP C 1 467 ? -9.966 -31.852 9.865 1.00 13.09 2467 TRP C O 1
ATOM 8813 N N . GLU C 1 468 ? -9.690 -32.664 7.740 1.00 13.19 2468 GLU C N 1
ATOM 8814 C CA . GLU C 1 468 ? -8.332 -32.115 7.513 1.00 13.70 2468 GLU C CA 1
ATOM 8815 C C . GLU C 1 468 ? -8.186 -31.679 6.056 1.00 14.60 2468 GLU C C 1
ATOM 8816 O O . GLU C 1 468 ? -8.557 -32.528 5.188 1.00 16.25 2468 GLU C O 1
ATOM 8822 N N . LYS C 1 469 ? -7.686 -30.474 5.722 1.00 11.67 2469 LYS C N 1
ATOM 8823 C CA . LYS C 1 469 ? -7.545 -30.018 4.316 1.00 11.51 2469 LYS C CA 1
ATOM 8824 C C . LYS C 1 469 ? -6.156 -29.383 4.046 1.00 12.21 2469 LYS C C 1
ATOM 8825 O O . LYS C 1 469 ? -5.724 -28.552 4.884 1.00 12.32 2469 LYS C O 1
ATOM 8831 N N . MET C 1 470 ? -5.447 -29.749 2.970 1.00 11.96 2470 MET C N 1
ATOM 8832 C CA . MET C 1 470 ? -4.169 -29.124 2.585 1.00 11.55 2470 MET C CA 1
ATOM 8833 C C . MET C 1 470 ? -4.346 -27.755 1.929 1.00 10.56 2470 MET C C 1
ATOM 8834 O O . MET C 1 470 ? -5.345 -27.454 1.215 1.00 12.83 2470 MET C O 1
ATOM 8839 N N . GLU C 1 471 ? -3.374 -26.848 2.093 1.00 10.40 2471 GLU C N 1
ATOM 8840 C CA . GLU C 1 471 ? -3.280 -25.452 1.597 1.00 10.32 2471 GLU C CA 1
ATOM 8841 C C . GLU C 1 471 ? -1.937 -25.174 0.893 1.00 10.34 2471 GLU C C 1
ATOM 8842 O O . GLU C 1 471 ? -0.879 -25.694 1.321 1.00 10.56 2471 GLU C O 1
ATOM 8848 N N . ARG C 1 472 ? -1.909 -24.310 -0.153 1.00 9.78 2472 ARG C N 1
ATOM 8849 C CA . ARG C 1 472 ? -0.662 -23.957 -0.842 1.00 8.78 2472 ARG C CA 1
ATOM 8850 C C . ARG C 1 472 ? 0.457 -23.488 0.107 1.00 8.35 2472 ARG C C 1
ATOM 8851 O O . ARG C 1 472 ? 1.636 -23.984 -0.003 1.00 9.08 2472 ARG C O 1
ATOM 8859 N N . PHE C 1 473 ? 0.185 -22.535 0.998 1.00 9.03 2473 PHE C N 1
ATOM 8860 C CA . PHE C 1 473 ? 1.161 -21.955 1.946 1.00 9.34 2473 PHE C CA 1
ATOM 8861 C C . PHE C 1 473 ? 0.690 -22.167 3.384 1.00 9.48 2473 PHE C C 1
ATOM 8862 O O . PHE C 1 473 ? -0.498 -22.451 3.663 1.00 10.00 2473 PHE C O 1
ATOM 8870 N N . ALA C 1 474 ? 1.594 -22.053 4.376 1.00 8.70 2474 ALA C N 1
ATOM 8871 C CA . ALA C 1 474 ? 1.277 -22.107 5.821 1.00 9.39 2474 ALA C CA 1
ATOM 8872 C C . ALA C 1 474 ? 0.080 -21.235 6.162 1.00 9.63 2474 ALA C C 1
ATOM 8873 O O . ALA C 1 474 ? 0.032 -20.084 5.643 1.00 9.63 2474 ALA C O 1
ATOM 8875 N N . VAL C 1 475 ? -0.865 -21.712 7.006 1.00 9.06 2475 VAL C N 1
ATOM 8876 C CA . VAL C 1 475 ? -1.995 -20.886 7.469 1.00 10.37 2475 VAL C CA 1
ATOM 8877 C C . VAL C 1 475 ? -1.51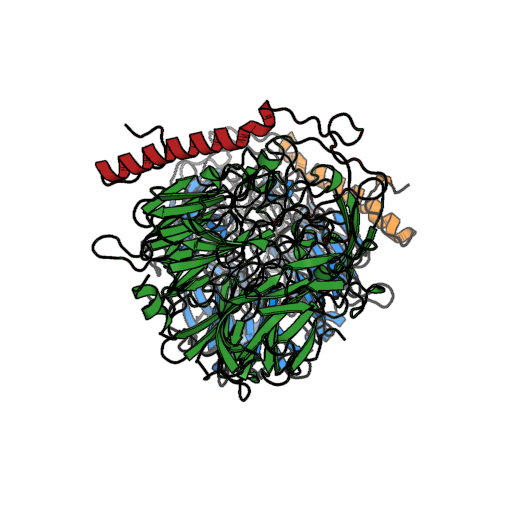5 -20.114 8.716 1.00 10.54 2475 VAL C C 1
ATOM 8878 O O . VAL C 1 475 ? -1.590 -20.624 9.854 1.00 11.58 2475 VAL C O 1
ATOM 8882 N N . TRP C 1 476 ? -0.977 -18.883 8.532 1.00 9.59 2476 TRP C N 1
ATOM 8883 C CA . TRP C 1 476 ? -0.178 -18.166 9.521 1.00 9.26 2476 TRP C CA 1
ATOM 8884 C C . TRP C 1 476 ? -0.983 -17.239 10.444 1.00 8.74 2476 TRP C C 1
ATOM 8885 O O . TRP C 1 476 ? -0.514 -16.944 11.564 1.00 9.08 2476 TRP C O 1
ATOM 8896 N N . GLY C 1 477 ? -2.194 -16.775 10.046 1.00 10.24 2477 GLY C N 1
ATOM 8897 C CA . GLY C 1 477 ? -2.884 -15.731 10.777 1.00 10.47 2477 GLY C CA 1
ATOM 8898 C C . GLY C 1 477 ? -4.025 -16.142 11.684 1.00 10.41 2477 GLY C C 1
ATOM 8899 O O . GLY C 1 477 ? -4.706 -15.236 12.258 1.00 14.28 2477 GLY C O 1
ATOM 8900 N N . GLY C 1 478 ? -4.354 -17.408 11.883 1.00 10.93 2478 GLY C N 1
ATOM 8901 C CA . GLY C 1 478 ? -5.484 -17.788 12.766 1.00 11.98 2478 GLY C CA 1
ATOM 8902 C C . GLY C 1 478 ? -6.804 -17.995 12.028 1.00 10.96 2478 GLY C C 1
ATOM 8903 O O . GLY C 1 478 ? -6.810 -18.065 10.781 1.00 10.96 2478 GLY C O 1
ATOM 8904 N N . THR C 1 479 ? -7.900 -18.125 12.831 1.00 9.89 2479 THR C N 1
ATOM 8905 C CA . THR C 1 479 ? -9.253 -18.434 12.341 1.00 10.62 2479 THR C CA 1
ATOM 8906 C C . THR C 1 479 ? -10.356 -17.712 13.173 1.00 10.05 2479 THR C C 1
ATOM 8907 O O . THR C 1 479 ? -10.040 -17.282 14.322 1.00 10.82 2479 THR C O 1
ATOM 8911 N N . MET C 1 480 ? -11.599 -17.628 12.694 1.00 11.46 2480 MET C N 1
ATOM 8912 C CA . MET C 1 480 ? -12.810 -17.105 13.406 1.00 11.91 2480 MET C CA 1
ATOM 8913 C C . MET C 1 480 ? -14.007 -18.000 13.085 1.00 10.43 2480 MET C C 1
ATOM 8914 O O . MET C 1 480 ? -14.162 -18.348 11.885 1.00 14.64 2480 MET C O 1
ATOM 8919 N N . ALA C 1 481 ? -14.866 -18.411 14.015 1.00 11.72 2481 ALA C N 1
ATOM 8920 C CA . ALA C 1 481 ? -16.001 -19.303 13.765 1.00 12.09 2481 ALA C CA 1
ATOM 8921 C C . ALA C 1 481 ? -17.365 -18.705 14.155 1.00 10.85 2481 ALA C C 1
ATOM 8922 O O . ALA C 1 481 ? -17.387 -17.853 15.060 1.00 11.87 2481 ALA C O 1
ATOM 8924 N N . THR C 1 482 ? -18.475 -19.097 13.486 1.00 11.79 2482 THR C N 1
ATOM 8925 C CA . THR C 1 482 ? -19.804 -18.540 13.810 1.00 14.09 2482 THR C CA 1
ATOM 8926 C C . THR C 1 482 ? -20.924 -19.589 13.894 1.00 14.97 2482 THR C C 1
ATOM 8927 O O . THR C 1 482 ? -20.759 -20.717 13.398 1.00 13.88 2482 THR C O 1
ATOM 8931 N N . ALA C 1 483 ? -22.077 -19.212 14.501 1.00 14.52 2483 ALA C N 1
ATOM 8932 C CA . ALA C 1 483 ? -23.296 -20.007 14.620 1.00 14.67 2483 ALA C CA 1
ATOM 8933 C C . ALA C 1 483 ? -24.017 -20.242 13.285 1.00 16.16 2483 ALA C C 1
ATOM 8934 O O . ALA C 1 483 ? -25.018 -21.008 13.220 1.00 18.60 2483 ALA C O 1
ATOM 8936 N N . GLY C 1 484 ? -23.581 -19.618 12.195 1.00 14.90 2484 GLY C N 1
ATOM 8937 C CA . GLY C 1 484 ? -23.995 -19.846 10.832 1.00 15.95 2484 GLY C CA 1
ATOM 8938 C C . GLY C 1 484 ? -23.381 -21.042 10.123 1.00 14.78 2484 GLY C C 1
ATOM 8939 O O . GLY C 1 484 ? -23.577 -21.152 8.897 1.00 16.25 2484 GLY C O 1
ATOM 8940 N N . ASP C 1 485 ? -22.674 -21.905 10.860 1.00 15.46 2485 ASP C N 1
ATOM 8941 C CA . ASP C 1 485 ? -22.077 -23.151 10.350 1.00 15.08 2485 ASP C CA 1
ATOM 8942 C C . ASP C 1 485 ? -20.882 -22.881 9.409 1.00 14.13 2485 ASP C C 1
ATOM 8943 O O . ASP C 1 485 ? -20.604 -23.660 8.470 1.00 13.75 2485 ASP C O 1
ATOM 8948 N N . LEU C 1 486 ? -20.134 -21.792 9.682 1.00 12.87 2486 LEU C N 1
ATOM 8949 C CA . LEU C 1 486 ? -18.981 -21.314 8.932 1.00 13.07 2486 LEU C CA 1
ATOM 8950 C C . LEU C 1 486 ? -17.689 -21.129 9.753 1.00 12.00 2486 LEU C C 1
ATOM 8951 O O . LEU C 1 486 ? -17.740 -20.690 10.931 1.00 13.50 2486 LEU C O 1
ATOM 8956 N N . VAL C 1 487 ? -16.540 -21.445 9.121 1.00 10.51 2487 VAL C N 1
ATOM 8957 C CA . VAL C 1 487 ? -15.182 -21.154 9.614 1.00 11.64 2487 VAL C CA 1
ATOM 8958 C C . VAL C 1 487 ? -14.492 -20.212 8.601 1.00 10.59 2487 VAL C C 1
ATOM 8959 O O . VAL C 1 487 ? -14.359 -20.628 7.418 1.00 12.39 2487 VAL C O 1
ATOM 8963 N N . PHE C 1 488 ? -14.054 -19.000 8.982 1.00 10.45 2488 PHE C N 1
ATOM 8964 C CA . PHE C 1 488 ? -13.332 -17.988 8.146 1.00 9.54 2488 PHE C CA 1
ATOM 8965 C C . PHE C 1 488 ? -11.839 -17.939 8.452 1.00 9.50 2488 PHE C C 1
ATOM 8966 O O . PHE C 1 488 ? -11.424 -18.081 9.624 1.00 10.29 2488 PHE C O 1
ATOM 8974 N N . TYR C 1 489 ? -10.980 -17.688 7.452 1.00 10.16 2489 TYR C N 1
ATOM 8975 C CA . TYR C 1 489 ? -9.507 -17.546 7.652 1.00 9.95 2489 TYR C CA 1
ATOM 8976 C C . TYR C 1 489 ? -8.860 -16.841 6.450 1.00 10.23 2489 TYR C C 1
ATOM 8977 O O . TYR C 1 489 ? -9.357 -16.977 5.286 1.00 10.07 2489 TYR C O 1
ATOM 8986 N N . GLY C 1 490 ? -7.756 -16.085 6.643 1.00 9.70 2490 GLY C N 1
ATOM 8987 C CA . GLY C 1 490 ? -6.972 -15.487 5.550 1.00 9.38 2490 GLY C CA 1
ATOM 8988 C C . GLY C 1 490 ? -5.734 -16.321 5.167 1.00 8.42 2490 GLY C C 1
ATOM 8989 O O . GLY C 1 490 ? -5.241 -17.088 6.007 1.00 9.70 2490 GLY C O 1
ATOM 8990 N N . THR C 1 491 ? -5.258 -16.176 3.933 1.00 8.69 2491 THR C N 1
ATOM 8991 C CA . THR C 1 491 ? -4.091 -16.927 3.450 1.00 9.35 2491 THR C CA 1
ATOM 8992 C C . THR C 1 491 ? -2.940 -16.036 2.919 1.00 8.50 2491 THR C C 1
ATOM 8993 O O . THR C 1 491 ? -3.170 -14.897 2.456 1.00 9.07 2491 THR C O 1
ATOM 8997 N N . LEU C 1 492 ? -1.687 -16.559 2.900 1.00 8.88 2492 LEU C N 1
ATOM 8998 C CA . LEU C 1 492 ? -0.509 -15.819 2.438 1.00 9.02 2492 LEU C CA 1
ATOM 8999 C C . LEU C 1 492 ? -0.512 -15.480 0.929 1.00 9.15 2492 LEU C C 1
ATOM 9000 O O . LEU C 1 492 ? 0.121 -14.475 0.508 1.00 9.13 2492 LEU C O 1
ATOM 9005 N N . ASP C 1 493 ? -1.217 -16.290 0.098 1.00 8.88 2493 ASP C N 1
ATOM 9006 C CA . ASP C 1 493 ? -1.385 -16.002 -1.338 1.00 9.95 2493 ASP C CA 1
ATOM 9007 C C . ASP C 1 493 ? -2.495 -14.953 -1.623 1.00 9.80 2493 ASP C C 1
ATOM 9008 O O . ASP C 1 493 ? -2.752 -14.604 -2.814 1.00 12.06 2493 ASP C O 1
ATOM 9013 N N . GLY C 1 494 ? -3.180 -14.387 -0.604 1.00 8.87 2494 GLY C N 1
ATOM 9014 C CA . GLY C 1 494 ? -4.057 -13.229 -0.825 1.00 9.20 2494 GLY C CA 1
ATOM 9015 C C . GLY C 1 494 ? -5.559 -13.492 -0.937 1.00 8.98 2494 GLY C C 1
ATOM 9016 O O . GLY C 1 494 ? -6.227 -12.856 -1.805 1.00 9.53 2494 GLY C O 1
ATOM 9017 N N . TYR C 1 495 ? -6.147 -14.381 -0.111 1.00 9.54 2495 TYR C N 1
ATOM 9018 C CA . TYR C 1 495 ? -7.611 -14.614 -0.045 1.00 9.28 2495 TYR C CA 1
ATOM 9019 C C . TYR C 1 495 ? -8.203 -14.488 1.345 1.00 8.68 2495 TYR C C 1
ATOM 9020 O O . TYR C 1 495 ? -7.517 -14.809 2.355 1.00 9.83 2495 TYR C O 1
ATOM 9029 N N . LEU C 1 496 ? -9.490 -14.083 1.479 1.00 9.83 2496 LEU C N 1
ATOM 9030 C CA . LEU C 1 496 ? -10.372 -14.497 2.587 1.00 8.75 2496 LEU C CA 1
ATOM 9031 C C . LEU C 1 496 ? -11.175 -15.758 2.127 1.00 10.21 2496 LEU C C 1
ATOM 9032 O O . LEU C 1 496 ? -11.705 -15.702 0.999 1.00 9.87 2496 LEU C O 1
ATOM 9037 N N . LYS C 1 497 ? -11.226 -16.799 2.969 1.00 9.56 2497 LYS C N 1
ATOM 9038 C CA . LYS C 1 497 ? -11.907 -18.048 2.616 1.00 9.46 2497 LYS C CA 1
ATOM 9039 C C . LYS C 1 497 ? -12.955 -18.470 3.651 1.00 10.07 2497 LYS C C 1
ATOM 9040 O O . LYS C 1 497 ? -12.795 -18.095 4.844 1.00 10.91 2497 LYS C O 1
ATOM 9046 N N . ALA C 1 498 ? -14.018 -19.233 3.292 1.00 9.81 2498 ALA C N 1
ATOM 9047 C CA . ALA C 1 498 ? -14.988 -19.818 4.218 1.00 11.26 2498 ALA C CA 1
ATOM 9048 C C . ALA C 1 498 ? -15.216 -21.310 3.930 1.00 11.12 2498 ALA C C 1
ATOM 9049 O O . ALA C 1 498 ? -15.483 -21.652 2.752 1.00 11.79 2498 ALA C O 1
ATOM 9051 N N . ARG C 1 499 ? -15.154 -22.166 4.961 1.00 11.11 2499 ARG C N 1
ATOM 9052 C CA . ARG C 1 499 ? -15.388 -23.625 4.869 1.00 11.99 2499 ARG C CA 1
ATOM 9053 C C . ARG C 1 499 ? -16.599 -24.052 5.734 1.00 12.28 2499 ARG C C 1
ATOM 9054 O O . ARG C 1 499 ? -16.924 -23.364 6.754 1.00 12.76 2499 ARG C O 1
ATOM 9062 N N . ASP C 1 500 ? -17.329 -25.126 5.369 1.00 12.14 2500 ASP C N 1
ATOM 9063 C CA . ASP C 1 500 ? -18.413 -25.715 6.178 1.00 13.08 2500 ASP C CA 1
ATOM 9064 C C . ASP C 1 500 ? -17.880 -26.243 7.527 1.00 12.72 2500 ASP C C 1
ATOM 9065 O O . ASP C 1 500 ? -16.923 -27.038 7.517 1.00 13.38 2500 ASP C O 1
ATOM 9070 N N . SER C 1 501 ? -18.458 -25.857 8.677 1.00 12.43 2501 SER C N 1
ATOM 9071 C CA . SER C 1 501 ? -17.945 -26.295 9.980 1.00 12.65 2501 SER C CA 1
ATOM 9072 C C . SER C 1 501 ? -18.002 -27.800 10.240 1.00 14.31 2501 SER C C 1
ATOM 9073 O O . SER C 1 501 ? -17.155 -28.252 11.083 1.00 14.75 2501 SER C O 1
ATOM 9076 N N . ASP C 1 502 ? -18.958 -28.519 9.618 1.00 14.59 2502 ASP C N 1
ATOM 9077 C CA . ASP C 1 502 ? -19.027 -29.977 9.871 1.00 14.56 2502 ASP C CA 1
ATOM 9078 C C . ASP C 1 502 ? -18.193 -30.839 8.908 1.00 13.80 2502 ASP C C 1
ATOM 9079 O O . ASP C 1 502 ? -17.822 -31.966 9.331 1.00 14.88 2502 ASP C O 1
ATOM 9084 N N . THR C 1 503 ? -17.894 -30.423 7.663 1.00 16.56 2503 THR C N 1
ATOM 9085 C CA . THR C 1 503 ? -17.226 -31.278 6.674 1.00 15.81 2503 THR C CA 1
ATOM 9086 C C . THR C 1 503 ? -15.917 -30.709 6.122 1.00 14.73 2503 THR C C 1
ATOM 9087 O O . THR C 1 503 ? -15.098 -31.438 5.523 1.00 16.19 2503 THR C O 1
ATOM 9091 N N . GLY C 1 504 ? -15.654 -29.399 6.238 1.00 14.18 2504 GLY C N 1
ATOM 9092 C CA . GLY C 1 504 ? -14.453 -28.805 5.641 1.00 14.50 2504 GLY C CA 1
ATOM 9093 C C . GLY C 1 504 ? -14.578 -28.379 4.198 1.00 14.42 2504 GLY C C 1
ATOM 9094 O O . GLY C 1 504 ? -13.597 -27.879 3.615 1.00 14.13 2504 GLY C O 1
ATOM 9095 N N . ASP C 1 505 ? -15.743 -28.566 3.576 1.00 13.59 2505 ASP C N 1
ATOM 9096 C CA . ASP C 1 505 ? -15.889 -28.242 2.139 1.00 13.65 2505 ASP C CA 1
ATOM 9097 C C . ASP C 1 505 ? -15.677 -26.751 1.902 1.00 13.89 2505 ASP C C 1
ATOM 9098 O O . ASP C 1 505 ? -16.207 -25.933 2.692 1.00 12.87 2505 ASP C O 1
ATOM 9103 N N . LEU C 1 506 ? -14.982 -26.358 0.841 1.00 13.07 2506 LEU C N 1
ATOM 9104 C CA . LEU C 1 506 ? -14.716 -24.947 0.441 1.00 12.26 2506 LEU C CA 1
ATOM 9105 C C . LEU C 1 506 ? -15.971 -24.372 -0.232 1.00 12.21 2506 LEU C C 1
ATOM 9106 O O . LEU C 1 506 ? -16.363 -24.813 -1.339 1.00 14.73 2506 LEU C O 1
ATOM 9111 N N . LEU C 1 507 ? -16.601 -23.394 0.451 1.00 11.44 2507 LEU C N 1
ATOM 9112 C CA . LEU C 1 507 ? -17.873 -22.802 0.006 1.00 12.00 2507 LEU C CA 1
ATOM 9113 C C . LEU C 1 507 ? -17.694 -21.465 -0.729 1.00 12.88 2507 LEU C C 1
ATOM 9114 O O . LEU C 1 507 ? -18.573 -21.124 -1.580 1.00 13.73 2507 LEU C O 1
ATOM 9119 N N . TRP C 1 508 ? -16.617 -20.683 -0.523 1.00 10.94 2508 TRP C N 1
ATOM 9120 C CA . TRP C 1 508 ? -16.459 -19.290 -0.997 1.00 10.80 2508 TRP C CA 1
ATOM 9121 C C . TRP C 1 508 ? -15.021 -18.787 -0.816 1.00 9.22 2508 TRP C C 1
ATOM 9122 O O . TRP C 1 508 ? -14.392 -19.165 0.200 1.00 10.64 2508 TRP C O 1
ATOM 9133 N N . LYS C 1 509 ? -14.493 -17.946 -1.701 1.00 10.24 2509 LYS C N 1
ATOM 9134 C CA . LYS C 1 509 ? -13.246 -17.165 -1.467 1.00 11.14 2509 LYS C CA 1
ATOM 9135 C C . LYS C 1 509 ? -13.307 -15.829 -2.217 1.00 10.72 2509 LYS C C 1
ATOM 9136 O O . LYS C 1 509 ? -14.051 -15.705 -3.221 1.00 11.89 2509 LYS C O 1
ATOM 9142 N N . PHE C 1 510 ? -12.530 -14.820 -1.816 1.00 9.70 2510 PHE C N 1
ATOM 9143 C CA . PHE C 1 510 ? -12.360 -13.503 -2.479 1.00 9.35 2510 PHE C CA 1
ATOM 9144 C C . PHE C 1 510 ? -10.866 -13.097 -2.537 1.00 8.93 2510 PHE C C 1
ATOM 9145 O O . PHE C 1 510 ? -10.200 -13.177 -1.484 1.00 10.06 2510 PHE C O 1
ATOM 9153 N N . LYS C 1 511 ? -10.373 -12.647 -3.687 1.00 8.92 2511 LYS C N 1
ATOM 9154 C CA . LYS C 1 511 ? -9.002 -12.127 -3.937 1.00 9.64 2511 LYS C CA 1
ATOM 9155 C C . LYS C 1 511 ? -8.785 -10.704 -3.369 1.00 9.50 2511 LYS C C 1
ATOM 9156 O O . LYS C 1 511 ? -9.139 -9.711 -4.061 1.00 9.95 2511 LYS C O 1
ATOM 9162 N N . ILE C 1 512 ? -8.249 -10.637 -2.139 1.00 9.20 2512 ILE C N 1
ATOM 9163 C CA . ILE C 1 512 ? -7.854 -9.343 -1.446 1.00 9.91 2512 ILE C CA 1
ATOM 9164 C C . ILE C 1 512 ? -6.494 -8.834 -1.934 1.00 8.68 2512 ILE C C 1
ATOM 9165 O O . ILE C 1 512 ? -5.792 -9.567 -2.714 1.00 9.31 2512 ILE C O 1
ATOM 9170 N N . PRO C 1 513 ? -6.074 -7.570 -1.738 1.00 9.38 2513 PRO C N 1
ATOM 9171 C CA . PRO C 1 513 ? -4.907 -7.044 -2.496 1.00 8.61 2513 PRO C CA 1
ATOM 9172 C C . PRO C 1 513 ? -3.552 -7.685 -2.211 1.00 8.44 2513 PRO C C 1
ATOM 9173 O O . PRO C 1 513 ? -2.687 -7.704 -3.146 1.00 9.27 2513 PRO C O 1
ATOM 9177 N N . SER C 1 514 ? -3.291 -8.183 -0.991 1.00 7.98 2514 SER C N 1
ATOM 9178 C CA . SER C 1 514 ? -2.007 -8.773 -0.537 1.00 8.60 2514 SER C CA 1
ATOM 9179 C C . SER C 1 514 ? -2.294 -9.904 0.460 1.00 9.18 2514 SER C C 1
ATOM 9180 O O . SER C 1 514 ? -3.390 -9.965 1.061 1.00 9.60 2514 SER C O 1
ATOM 9183 N N . GLY C 1 515 ? -1.345 -10.790 0.706 1.00 9.06 2515 GLY C N 1
ATOM 9184 C CA . GLY C 1 515 ? -1.494 -11.890 1.703 1.00 9.22 2515 GLY C CA 1
ATOM 9185 C C . GLY C 1 515 ? -1.867 -11.339 3.100 1.00 8.99 2515 GLY C C 1
ATOM 9186 O O . GLY C 1 515 ? -1.507 -10.223 3.509 1.00 9.39 2515 GLY C O 1
ATOM 9187 N N . ALA C 1 516 ? -2.592 -12.173 3.862 1.00 9.26 2516 ALA C N 1
ATOM 9188 C CA . ALA C 1 516 ? -3.076 -11.916 5.224 1.00 8.47 2516 ALA C CA 1
ATOM 9189 C C . ALA C 1 516 ? -2.278 -12.668 6.300 1.00 9.47 2516 ALA C C 1
ATOM 9190 O O . ALA C 1 516 ? -2.110 -13.908 6.158 1.00 10.74 2516 ALA C O 1
ATOM 9192 N N . ILE C 1 517 ? -1.827 -11.945 7.375 1.00 9.40 2517 ILE C N 1
ATOM 9193 C CA . ILE C 1 517 ? -1.112 -12.567 8.523 1.00 8.68 2517 ILE C CA 1
ATOM 9194 C C . ILE C 1 517 ? -1.764 -12.270 9.879 1.00 8.88 2517 ILE C C 1
ATOM 9195 O O . ILE C 1 517 ? -1.181 -12.620 10.938 1.00 9.38 2517 ILE C O 1
ATOM 9200 N N . GLY C 1 518 ? -2.971 -11.665 9.904 1.00 9.48 2518 GLY C N 1
ATOM 9201 C CA . GLY C 1 518 ? -3.829 -11.544 11.106 1.00 11.15 2518 GLY C CA 1
ATOM 9202 C C . GLY C 1 518 ? -5.145 -12.328 11.025 1.00 11.64 2518 GLY C C 1
ATOM 9203 O O . GLY C 1 518 ? -5.321 -13.081 10.028 1.00 12.53 2518 GLY C O 1
ATOM 9204 N N . TYR C 1 519 ? -6.065 -12.218 12.027 1.00 10.99 2519 TYR C N 1
ATOM 9205 C CA . TYR C 1 519 ? -7.293 -13.045 12.119 1.00 10.09 2519 TYR C CA 1
ATOM 9206 C C . TYR C 1 519 ? -8.514 -12.253 11.615 1.00 10.62 2519 TYR C C 1
ATOM 9207 O O . TYR C 1 519 ? -8.507 -10.991 11.711 1.00 10.02 2519 TYR C O 1
ATOM 9216 N N . PRO C 1 520 ? -9.599 -12.890 11.139 1.00 9.97 2520 PRO C N 1
ATOM 9217 C CA . PRO C 1 520 ? -10.842 -12.160 10.810 1.00 10.68 2520 PRO C CA 1
ATOM 9218 C C . PRO C 1 520 ? -11.621 -11.796 12.077 1.00 11.09 2520 PRO C C 1
ATOM 9219 O O . PRO C 1 520 ? -11.529 -12.510 13.095 1.00 11.92 2520 PRO C O 1
ATOM 9223 N N . MET C 1 521 ? -12.429 -10.708 12.007 1.00 10.82 2521 MET C N 1
ATOM 9224 C CA . MET C 1 521 ? -13.388 -10.326 13.088 1.00 11.04 2521 MET C CA 1
ATOM 9225 C C . MET C 1 521 ? -14.753 -9.997 12.487 1.00 10.64 2521 MET C C 1
ATOM 9226 O O . MET C 1 521 ? -14.908 -9.752 11.265 1.00 12.00 2521 MET C O 1
ATOM 9231 N N . THR C 1 522 ? -15.816 -9.988 13.320 1.00 11.25 2522 THR C N 1
ATOM 9232 C CA . THR C 1 522 ? -17.196 -9.738 12.882 1.00 11.18 2522 THR C CA 1
ATOM 9233 C C . THR C 1 522 ? -18.018 -8.948 13.897 1.00 11.94 2522 THR C C 1
ATOM 9234 O O . THR C 1 522 ? -17.708 -9.014 15.094 1.00 14.60 2522 THR C O 1
ATOM 9238 N N . TYR C 1 523 ? -19.026 -8.148 13.451 1.00 12.95 2523 TYR C N 1
ATOM 9239 C CA . TYR C 1 523 ? -19.815 -7.233 14.291 1.00 13.28 2523 TYR C CA 1
ATOM 9240 C C . TYR C 1 523 ? -21.084 -6.856 13.524 1.00 12.73 2523 TYR C C 1
ATOM 9241 O O . TYR C 1 523 ? -21.095 -6.984 12.291 1.00 14.35 2523 TYR C O 1
ATOM 9250 N N . THR C 1 524 ? -22.172 -6.383 14.175 1.00 13.77 2524 THR C N 1
ATOM 9251 C CA . THR C 1 524 ? -23.324 -5.747 13.559 1.00 14.96 2524 THR C CA 1
ATOM 9252 C C . THR C 1 524 ? -23.304 -4.214 13.735 1.00 15.43 2524 THR C C 1
ATOM 9253 O O . THR C 1 524 ? -22.784 -3.723 14.758 1.00 16.75 2524 THR C O 1
ATOM 9257 N N . HIS C 1 525 ? -23.863 -3.480 12.748 1.00 15.37 2525 HIS C N 1
ATOM 9258 C CA . HIS C 1 525 ? -24.059 -2.013 12.828 1.00 16.27 2525 HIS C CA 1
ATOM 9259 C C . HIS C 1 525 ? -25.395 -1.659 12.166 1.00 15.13 2525 HIS C C 1
ATOM 9260 O O . HIS C 1 525 ? -25.571 -1.945 10.980 1.00 16.26 2525 HIS C O 1
ATOM 9267 N N . LYS C 1 526 ? -26.359 -1.085 12.912 1.00 17.95 2526 LYS C N 1
ATOM 9268 C CA . LYS C 1 526 ? -27.710 -0.800 12.465 1.00 18.96 2526 LYS C CA 1
ATOM 9269 C C . LYS C 1 526 ? -28.367 -1.972 11.751 1.00 21.73 2526 LYS C C 1
ATOM 9270 O O . LYS C 1 526 ? -29.052 -1.841 10.740 1.00 21.61 2526 LYS C O 1
ATOM 9276 N N . GLY C 1 527 ? -28.223 -3.195 12.300 1.00 20.19 2527 GLY C N 1
ATOM 9277 C CA . GLY C 1 527 ? -28.906 -4.332 11.698 1.00 20.81 2527 GLY C CA 1
ATOM 9278 C C . GLY C 1 527 ? -28.178 -5.165 10.663 1.00 19.57 2527 GLY C C 1
ATOM 9279 O O . GLY C 1 527 ? -28.664 -6.275 10.320 1.00 22.16 2527 GLY C O 1
ATOM 9280 N N . THR C 1 528 ? -27.063 -4.712 10.123 1.00 16.18 2528 THR C N 1
ATOM 9281 C CA . THR C 1 528 ? -26.286 -5.406 9.089 1.00 16.04 2528 THR C CA 1
ATOM 9282 C C . THR C 1 528 ? -25.023 -6.080 9.667 1.00 13.94 2528 THR C C 1
ATOM 9283 O O . THR C 1 528 ? -24.280 -5.411 10.421 1.00 14.20 2528 THR C O 1
ATOM 9287 N N . GLN C 1 529 ? -24.784 -7.346 9.375 1.00 12.39 2529 GLN C N 1
ATOM 9288 C CA . GLN C 1 529 ? -23.548 -8.036 9.824 1.00 13.01 2529 GLN C CA 1
ATOM 9289 C C . GLN C 1 529 ? -22.370 -7.798 8.851 1.00 12.71 2529 GLN C C 1
ATOM 9290 O O . GLN C 1 529 ? -22.552 -7.930 7.606 1.00 13.85 2529 GLN C O 1
ATOM 9296 N N . TYR C 1 530 ? -21.187 -7.458 9.378 1.00 12.58 2530 TYR C N 1
ATOM 9297 C CA . TYR C 1 530 ? -19.952 -7.221 8.596 1.00 11.95 2530 TYR C CA 1
ATOM 9298 C C . TYR C 1 530 ? -18.845 -8.177 9.036 1.00 11.83 2530 TYR C C 1
ATOM 9299 O O . TYR C 1 530 ? -18.794 -8.554 10.215 1.00 12.56 2530 TYR C O 1
ATOM 9308 N N . VAL C 1 531 ? -17.928 -8.565 8.118 1.00 12.34 2531 VAL C N 1
ATOM 9309 C CA . VAL C 1 531 ? -16.718 -9.364 8.395 1.00 11.10 2531 VAL C CA 1
ATOM 9310 C C . VAL C 1 531 ? -15.503 -8.567 7.894 1.00 10.84 2531 VAL C C 1
ATOM 9311 O O . VAL C 1 531 ? -15.485 -8.187 6.700 1.00 11.62 2531 VAL C O 1
ATOM 9315 N N . ALA C 1 532 ? -14.522 -8.266 8.748 1.00 10.39 2532 ALA C N 1
ATOM 9316 C CA . ALA C 1 532 ? -13.318 -7.473 8.413 1.00 10.13 2532 ALA C CA 1
ATOM 9317 C C . ALA C 1 532 ? -11.999 -8.252 8.547 1.00 10.56 2532 ALA C C 1
ATOM 9318 O O . ALA C 1 532 ? -11.863 -9.061 9.479 1.00 11.77 2532 ALA C O 1
ATOM 9320 N N . ILE C 1 533 ? -10.988 -7.982 7.703 1.00 10.17 2533 ILE C N 1
ATOM 9321 C CA . ILE C 1 533 ? -9.628 -8.572 7.760 1.00 10.83 2533 ILE C CA 1
ATOM 9322 C C . ILE C 1 533 ? -8.553 -7.599 7.249 1.00 9.94 2533 ILE C C 1
ATOM 9323 O O . ILE C 1 533 ? -8.801 -6.831 6.265 1.00 10.05 2533 ILE C O 1
ATOM 9328 N N . TYR C 1 534 ? -7.343 -7.561 7.892 1.00 9.35 2534 TYR C N 1
ATOM 9329 C CA . TYR C 1 534 ? -6.195 -6.808 7.339 1.00 8.85 2534 TYR C CA 1
ATOM 9330 C C . TYR C 1 534 ? -5.609 -7.494 6.094 1.00 8.82 2534 TYR C C 1
ATOM 9331 O O . TYR C 1 534 ? -5.672 -8.744 5.957 1.00 9.95 2534 TYR C O 1
ATOM 9340 N N . TYR C 1 535 ? -5.012 -6.711 5.175 1.00 9.54 2535 TYR C N 1
ATOM 9341 C CA . TYR C 1 535 ? -4.127 -7.217 4.116 1.00 9.03 2535 TYR C CA 1
ATOM 9342 C C . TYR C 1 535 ? -2.751 -6.558 4.233 1.00 9.46 2535 TYR C C 1
ATOM 9343 O O . TYR C 1 535 ? -2.654 -5.414 4.764 1.00 9.30 2535 TYR C O 1
ATOM 9352 N N . GLY C 1 536 ? -1.695 -7.257 3.763 1.00 8.35 2536 GLY C N 1
ATOM 9353 C CA . GLY C 1 536 ? -0.318 -6.753 3.886 1.00 8.52 2536 GLY C CA 1
ATOM 9354 C C . GLY C 1 536 ? 0.615 -7.889 4.345 1.00 9.03 2536 GLY C C 1
ATOM 9355 O O . GLY C 1 536 ? 0.724 -8.141 5.590 1.00 8.97 2536 GLY C O 1
ATOM 9356 N N . VAL C 1 537 ? 1.285 -8.616 3.430 1.00 8.15 2537 VAL C N 1
ATOM 9357 C CA . VAL C 1 537 ? 2.103 -9.783 3.745 1.00 8.91 2537 VAL C CA 1
ATOM 9358 C C . VAL C 1 537 ? 3.422 -9.378 4.403 1.00 9.10 2537 VAL C C 1
ATOM 9359 O O . VAL C 1 537 ? 3.937 -8.247 4.219 1.00 9.98 2537 VAL C O 1
ATOM 9363 N N . GLY C 1 538 ? 3.993 -10.295 5.229 1.00 10.08 2538 GLY C N 1
ATOM 9364 C CA . GLY C 1 538 ? 5.218 -9.984 6.017 1.00 9.89 2538 GLY C CA 1
ATOM 9365 C C . GLY C 1 538 ? 5.403 -11.016 7.115 1.00 10.01 2538 GLY C C 1
ATOM 9366 O O . GLY C 1 538 ? 5.062 -12.194 6.941 1.00 10.64 2538 GLY C O 1
ATOM 9367 N N . GLY C 1 539 ? 5.924 -10.593 8.278 1.00 10.44 2539 GLY C N 1
ATOM 9368 C CA . GLY C 1 539 ? 6.330 -11.500 9.338 1.00 10.58 2539 GLY C CA 1
ATOM 9369 C C . GLY C 1 539 ? 7.441 -12.457 8.854 1.00 10.35 2539 GLY C C 1
ATOM 9370 O O . GLY C 1 539 ? 8.082 -12.193 7.810 1.00 11.59 2539 GLY C O 1
ATOM 9371 N N . TRP C 1 540 ? 7.695 -13.559 9.576 1.00 11.05 2540 TRP C N 1
ATOM 9372 C CA . TRP C 1 540 ? 8.808 -14.459 9.200 1.00 10.81 2540 TRP C CA 1
ATOM 9373 C C . TRP C 1 540 ? 8.625 -15.012 7.768 1.00 9.84 2540 TRP C C 1
ATOM 9374 O O . TRP C 1 540 ? 9.628 -14.981 6.989 1.00 11.04 2540 TRP C O 1
ATOM 9385 N N . PRO C 1 541 ? 7.454 -15.522 7.328 1.00 10.68 2541 PRO C N 1
ATOM 9386 C CA . PRO C 1 541 ? 7.362 -16.081 5.953 1.00 10.37 2541 PRO C CA 1
ATOM 9387 C C . PRO C 1 541 ? 7.710 -15.105 4.824 1.00 10.94 2541 PRO C C 1
ATOM 9388 O O . PRO C 1 541 ? 8.204 -15.480 3.741 1.00 11.33 2541 PRO C O 1
ATOM 9392 N N . GLY C 1 542 ? 7.435 -13.797 5.035 1.00 10.29 2542 GLY C N 1
ATOM 9393 C CA . GLY C 1 542 ? 7.598 -12.719 4.056 1.00 11.05 2542 GLY C CA 1
ATOM 9394 C C . GLY C 1 542 ? 8.973 -12.028 4.023 1.00 11.39 2542 GLY C C 1
ATOM 9395 O O . GLY C 1 542 ? 9.135 -11.092 3.215 1.00 11.44 2542 GLY C O 1
ATOM 9396 N N . VAL C 1 543 ? 9.979 -12.451 4.833 1.00 12.34 2543 VAL C N 1
ATOM 9397 C CA . VAL C 1 543 ? 11.234 -11.691 4.922 1.00 14.03 2543 VAL C CA 1
ATOM 9398 C C . VAL C 1 543 ? 11.941 -11.643 3.577 1.00 14.86 2543 VAL C C 1
ATOM 9399 O O . VAL C 1 543 ? 12.567 -10.585 3.279 1.00 15.10 2543 VAL C O 1
ATOM 9403 N N . GLY C 1 544 ? 11.896 -12.673 2.716 1.00 13.65 2544 GLY C N 1
ATOM 9404 C CA . GLY C 1 544 ? 12.605 -12.641 1.409 1.00 15.50 2544 GLY C CA 1
ATOM 9405 C C . GLY C 1 544 ? 12.040 -11.596 0.476 1.00 15.11 2544 GLY C C 1
ATOM 9406 O O . GLY C 1 544 ? 12.815 -10.883 -0.181 1.00 16.72 2544 GLY C O 1
ATOM 9407 N N . LEU C 1 545 ? 10.708 -11.482 0.424 1.00 15.80 2545 LEU C N 1
ATOM 9408 C CA . LEU C 1 545 ? 10.006 -10.453 -0.359 1.00 16.91 2545 LEU C CA 1
ATOM 9409 C C . LEU C 1 545 ? 10.201 -9.061 0.210 1.00 17.50 2545 LEU C C 1
ATOM 9410 O O . LEU C 1 545 ? 10.517 -8.063 -0.494 1.00 19.09 2545 LEU C O 1
ATOM 9415 N N . VAL C 1 546 ? 10.048 -8.915 1.543 1.00 13.97 2546 VAL C N 1
ATOM 9416 C CA . VAL C 1 546 ? 10.139 -7.609 2.182 1.00 15.61 2546 VAL C CA 1
ATOM 9417 C C . VAL C 1 546 ? 11.540 -7.010 2.095 1.00 16.22 2546 VAL C C 1
ATOM 9418 O O . VAL C 1 546 ? 11.681 -5.775 1.844 1.00 20.86 2546 VAL C O 1
ATOM 9422 N N . PHE C 1 547 ? 12.616 -7.766 2.252 1.00 13.53 2547 PHE C N 1
ATOM 9423 C CA . PHE C 1 547 ? 13.971 -7.212 2.322 1.00 15.85 2547 PHE C CA 1
ATOM 9424 C C . PHE C 1 547 ? 14.780 -7.522 1.072 1.00 18.94 2547 PHE C C 1
ATOM 9425 O O . PHE C 1 547 ? 16.026 -7.289 1.045 1.00 22.18 2547 PHE C O 1
ATOM 9433 N N . ASP C 1 548 ? 14.190 -8.056 0.024 1.00 18.41 2548 ASP C N 1
ATOM 9434 C CA . ASP C 1 548 ? 14.864 -8.398 -1.232 1.00 19.78 2548 ASP C CA 1
ATOM 9435 C C . ASP C 1 548 ? 16.074 -9.317 -1.031 1.00 21.35 2548 ASP C C 1
ATOM 9436 O O . ASP C 1 548 ? 17.218 -8.985 -1.446 1.00 23.56 2548 ASP C O 1
ATOM 9441 N N . LEU C 1 549 ? 15.830 -10.475 -0.418 1.00 19.57 2549 LEU C N 1
ATOM 9442 C CA . LEU C 1 549 ? 16.849 -11.483 -0.093 1.00 19.56 2549 LEU C CA 1
ATOM 9443 C C . LEU C 1 549 ? 16.741 -12.719 -0.990 1.00 20.32 2549 LEU C C 1
ATOM 9444 O O . LEU C 1 549 ? 15.632 -13.103 -1.380 1.00 22.32 2549 LEU C O 1
ATOM 9449 N N . ALA C 1 550 ? 17.888 -13.326 -1.322 1.00 22.24 2550 ALA C N 1
ATOM 9450 C CA . ALA C 1 550 ? 17.933 -14.470 -2.229 1.00 21.61 2550 ALA C CA 1
ATOM 9451 C C . ALA C 1 550 ? 18.759 -15.653 -1.747 1.00 20.07 2550 ALA C C 1
ATOM 9452 O O . ALA C 1 550 ? 18.478 -16.763 -2.262 1.00 24.85 2550 ALA C O 1
ATOM 9454 N N . ASP C 1 551 ? 19.707 -15.504 -0.821 1.00 22.27 2551 ASP C N 1
ATOM 9455 C CA . ASP C 1 551 ? 20.408 -16.676 -0.232 1.00 22.97 2551 ASP C CA 1
ATOM 9456 C C . ASP C 1 551 ? 19.467 -17.549 0.580 1.00 20.44 2551 ASP C C 1
ATOM 9457 O O . ASP C 1 551 ? 18.777 -17.053 1.501 1.00 19.63 2551 ASP C O 1
ATOM 9462 N N . PRO C 1 552 ? 19.321 -18.850 0.289 1.00 21.29 2552 PRO C N 1
ATOM 9463 C CA . PRO C 1 552 ? 18.262 -19.624 0.979 1.00 21.58 2552 PRO C CA 1
ATOM 9464 C C . PRO C 1 552 ? 18.486 -19.787 2.487 1.00 19.43 2552 PRO C C 1
ATOM 9465 O O . PRO C 1 552 ? 17.477 -20.063 3.179 1.00 20.69 2552 PRO C O 1
ATOM 9469 N N . THR C 1 553 ? 19.713 -19.647 2.992 1.00 20.87 2553 THR C N 1
ATOM 9470 C CA . THR C 1 553 ? 19.931 -19.688 4.445 1.00 20.99 2553 THR C CA 1
ATOM 9471 C C . THR C 1 553 ? 19.695 -18.303 5.073 1.00 19.38 2553 THR C C 1
ATOM 9472 O O . THR C 1 553 ? 19.695 -18.206 6.317 1.00 19.09 2553 THR C O 1
ATOM 9476 N N . ALA C 1 554 ? 19.469 -17.232 4.291 1.00 18.71 2554 ALA C N 1
ATOM 9477 C CA . ALA C 1 554 ? 19.175 -15.930 4.900 1.00 17.82 2554 ALA C CA 1
ATOM 9478 C C . ALA C 1 554 ? 17.803 -15.928 5.578 1.00 14.96 2554 ALA C C 1
ATOM 9479 O O . ALA C 1 554 ? 16.980 -16.867 5.435 1.00 15.65 2554 ALA C O 1
ATOM 9481 N N . GLY C 1 555 ? 17.468 -14.886 6.356 1.00 15.08 2555 GLY C N 1
ATOM 9482 C CA . GLY C 1 555 ? 16.209 -14.871 7.096 1.00 15.54 2555 GLY C CA 1
ATOM 9483 C C . GLY C 1 555 ? 16.061 -15.989 8.094 1.00 15.84 2555 GLY C C 1
ATOM 9484 O O . GLY C 1 555 ? 14.975 -16.550 8.285 1.00 17.07 2555 GLY C O 1
ATOM 9485 N N . LEU C 1 556 ? 17.150 -16.377 8.772 1.00 19.35 2556 LEU C N 1
ATOM 9486 C CA . LEU C 1 556 ? 17.128 -17.508 9.702 1.00 19.97 2556 LEU C CA 1
ATOM 9487 C C . LEU C 1 556 ? 16.634 -18.799 9.026 1.00 20.47 2556 LEU C C 1
ATOM 9488 O O . LEU C 1 556 ? 16.112 -19.662 9.738 1.00 21.61 2556 LEU C O 1
ATOM 9493 N N . GLY C 1 557 ? 16.810 -18.954 7.720 1.00 19.43 2557 GLY C N 1
ATOM 9494 C CA . GLY C 1 557 ? 16.392 -20.042 6.872 1.00 18.70 2557 GLY C CA 1
ATOM 9495 C C . GLY C 1 557 ? 15.021 -19.989 6.211 1.00 16.75 2557 GLY C C 1
ATOM 9496 O O . GLY C 1 557 ? 14.593 -20.879 5.431 1.00 19.35 2557 GLY C O 1
ATOM 9497 N N . ALA C 1 558 ? 14.218 -18.973 6.480 1.00 15.30 2558 ALA C N 1
ATOM 9498 C CA . ALA C 1 558 ? 12.897 -18.848 5.844 1.00 14.55 2558 ALA C CA 1
ATOM 9499 C C . ALA C 1 558 ? 12.952 -18.454 4.375 1.00 14.59 2558 ALA C C 1
ATOM 9500 O O . ALA C 1 558 ? 11.955 -18.673 3.643 1.00 14.92 2558 ALA C O 1
ATOM 9502 N N . VAL C 1 559 ? 14.045 -17.861 3.868 1.00 12.86 2559 VAL C N 1
ATOM 9503 C CA . VAL C 1 559 ? 14.064 -17.383 2.464 1.00 12.79 2559 VAL C CA 1
ATOM 9504 C C . VAL C 1 559 ? 13.912 -18.559 1.491 1.00 15.00 2559 VAL C C 1
ATOM 9505 O O . VAL C 1 559 ? 13.125 -18.455 0.524 1.00 14.26 2559 VAL C O 1
ATOM 9509 N N . GLY C 1 560 ? 14.623 -19.708 1.682 1.00 13.70 2560 GLY C N 1
ATOM 9510 C CA . GLY C 1 560 ? 14.484 -20.846 0.765 1.00 12.79 2560 GLY C CA 1
ATOM 9511 C C . GLY C 1 560 ? 13.082 -21.471 0.815 1.00 11.99 2560 GLY C C 1
ATOM 9512 O O . GLY C 1 560 ? 12.499 -21.764 -0.242 1.00 13.22 2560 GLY C O 1
ATOM 9513 N N . ALA C 1 561 ? 12.502 -21.672 2.005 1.00 11.95 2561 ALA C N 1
ATOM 9514 C CA . ALA C 1 561 ? 11.201 -22.288 2.194 1.00 12.65 2561 ALA C CA 1
ATOM 9515 C C . ALA C 1 561 ? 10.101 -21.530 1.438 1.00 11.81 2561 ALA C C 1
ATOM 9516 O O . ALA C 1 561 ? 9.236 -22.207 0.857 1.00 11.90 2561 ALA C O 1
ATOM 9518 N N . PHE C 1 562 ? 10.096 -20.194 1.432 1.00 10.61 2562 PHE C N 1
ATOM 9519 C CA . PHE C 1 562 ? 9.025 -19.378 0.830 1.00 10.78 2562 PHE C CA 1
ATOM 9520 C C . PHE C 1 562 ? 9.459 -18.739 -0.499 1.00 10.41 2562 PHE C C 1
ATOM 9521 O O . PHE C 1 562 ? 8.892 -17.703 -0.898 1.00 10.55 2562 PHE C O 1
ATOM 9529 N N . LYS C 1 563 ? 10.363 -19.387 -1.260 1.00 10.66 2563 LYS C N 1
ATOM 9530 C CA . LYS C 1 563 ? 10.872 -18.889 -2.571 1.00 11.84 2563 LYS C CA 1
ATOM 9531 C C . LYS C 1 563 ? 9.748 -18.691 -3.602 1.00 11.68 2563 LYS C C 1
ATOM 9532 O O . LYS C 1 563 ? 9.942 -17.808 -4.510 1.00 12.74 2563 LYS C O 1
ATOM 9538 N N . LYS C 1 564 ? 8.607 -19.414 -3.556 1.00 10.13 2564 LYS C N 1
ATOM 9539 C CA . LYS C 1 564 ? 7.535 -19.196 -4.543 1.00 10.93 2564 LYS C CA 1
ATOM 9540 C C . LYS C 1 564 ? 6.509 -18.121 -4.140 1.00 10.24 2564 LYS C C 1
ATOM 9541 O O . LYS C 1 564 ? 5.625 -17.778 -4.980 1.00 10.48 2564 LYS C O 1
ATOM 9547 N N . LEU C 1 565 ? 6.545 -17.584 -2.906 1.00 10.72 2565 LEU C N 1
ATOM 9548 C CA . LEU C 1 565 ? 5.515 -16.606 -2.450 1.00 10.54 2565 LEU C CA 1
ATOM 9549 C C . LEU C 1 565 ? 5.416 -15.375 -3.354 1.00 9.75 2565 LEU C C 1
ATOM 9550 O O . LEU C 1 565 ? 4.271 -14.885 -3.636 1.00 9.76 2565 LEU C O 1
ATOM 9555 N N . ALA C 1 566 ? 6.499 -14.805 -3.829 1.00 9.45 2566 ALA C N 1
ATOM 9556 C CA . ALA C 1 566 ? 6.492 -13.647 -4.728 1.00 10.76 2566 ALA C CA 1
ATOM 9557 C C . ALA C 1 566 ? 5.869 -13.877 -6.112 1.00 10.84 2566 ALA C C 1
ATOM 9558 O O . ALA C 1 566 ? 5.628 -12.863 -6.846 1.00 11.19 2566 ALA C O 1
ATOM 9560 N N . ASN C 1 567 ? 5.598 -15.148 -6.499 1.00 9.65 2567 ASN C N 1
ATOM 9561 C CA . ASN C 1 567 ? 4.861 -15.415 -7.741 1.00 10.66 2567 ASN C CA 1
ATOM 9562 C C . ASN C 1 567 ? 3.339 -15.263 -7.592 1.00 8.99 2567 ASN C C 1
ATOM 9563 O O . ASN C 1 567 ? 2.596 -15.364 -8.591 1.00 10.09 2567 ASN C O 1
ATOM 9568 N N . TYR C 1 568 ? 2.848 -15.041 -6.357 1.00 8.47 2568 TYR C N 1
ATOM 9569 C CA . TYR C 1 568 ? 1.401 -15.029 -6.017 1.00 8.50 2568 TYR C CA 1
ATOM 9570 C C . TYR C 1 568 ? 0.972 -13.724 -5.329 1.00 8.81 2568 TYR C C 1
ATOM 9571 O O . TYR C 1 568 ? -0.238 -13.433 -5.318 1.00 10.65 2568 TYR C O 1
ATOM 9580 N N . THR C 1 569 ? 1.883 -12.910 -4.734 1.00 8.67 2569 THR C N 1
ATOM 9581 C CA . THR C 1 569 ? 1.539 -11.687 -3.962 1.00 9.02 2569 THR C CA 1
ATOM 9582 C C . THR C 1 569 ? 2.693 -10.675 -3.956 1.00 8.14 2569 THR C C 1
ATOM 9583 O O . THR C 1 569 ? 3.871 -11.080 -4.176 1.00 10.76 2569 THR C O 1
ATOM 9587 N N . GLN C 1 570 ? 2.412 -9.375 -3.713 1.00 8.78 2570 GLN C N 1
ATOM 9588 C CA . GLN C 1 570 ? 3.394 -8.321 -3.399 1.00 8.53 2570 GLN C CA 1
ATOM 9589 C C . GLN C 1 570 ? 3.015 -7.666 -2.047 1.00 7.88 2570 GLN C C 1
ATOM 9590 O O . GLN C 1 570 ? 1.919 -7.993 -1.495 1.00 12.32 2570 GLN C O 1
ATOM 9596 N N . MET C 1 571 ? 3.812 -6.723 -1.490 1.00 8.72 2571 MET C N 1
ATOM 9597 C CA . MET C 1 571 ? 3.515 -6.047 -0.204 1.00 9.21 2571 MET C CA 1
ATOM 9598 C C . MET C 1 571 ? 2.269 -5.137 -0.327 1.00 8.78 2571 MET C C 1
ATOM 9599 O O . MET C 1 571 ? 1.838 -4.796 -1.440 1.00 9.98 2571 MET C O 1
ATOM 9604 N N . GLY C 1 572 ? 1.702 -4.735 0.833 1.00 9.20 2572 GLY C N 1
ATOM 9605 C CA . GLY C 1 572 ? 0.593 -3.780 0.917 1.00 10.19 2572 GLY C CA 1
ATOM 9606 C C . GLY C 1 572 ? 0.297 -3.397 2.372 1.00 8.79 2572 GLY C C 1
ATOM 9607 O O . GLY C 1 572 ? 1.069 -3.747 3.289 1.00 10.94 2572 GLY C O 1
ATOM 9608 N N . GLY C 1 573 ? -0.822 -2.717 2.663 1.00 10.11 2573 GLY C N 1
ATOM 9609 C CA . GLY C 1 573 ? -1.215 -2.380 4.033 1.00 9.27 2573 GLY C CA 1
ATOM 9610 C C . GLY C 1 573 ? -2.626 -1.761 4.082 1.00 9.05 2573 GLY C C 1
ATOM 9611 O O . GLY C 1 573 ? -2.836 -0.643 3.524 1.00 9.62 2573 GLY C O 1
ATOM 9612 N N . GLY C 1 574 ? -3.614 -2.408 4.719 1.00 9.06 2574 GLY C N 1
ATOM 9613 C CA . GLY C 1 574 ? -4.985 -1.839 4.835 1.00 9.09 2574 GLY C CA 1
ATOM 9614 C C . GLY C 1 574 ? -5.986 -2.812 5.417 1.00 8.41 2574 GLY C C 1
ATOM 9615 O O . GLY C 1 574 ? -5.588 -3.886 5.958 1.00 9.69 2574 GLY C O 1
ATOM 9616 N N . VAL C 1 575 ? -7.290 -2.479 5.384 1.00 9.49 2575 VAL C N 1
ATOM 9617 C CA . VAL C 1 575 ? -8.425 -3.314 5.861 1.00 10.52 2575 VAL C CA 1
ATOM 9618 C C . VAL C 1 575 ? -9.494 -3.448 4.751 1.00 11.32 2575 VAL C C 1
ATOM 9619 O O . VAL C 1 575 ? -9.771 -2.440 4.044 1.00 10.54 2575 VAL C O 1
ATOM 9623 N N . VAL C 1 576 ? -10.076 -4.647 4.527 1.00 10.31 2576 VAL C N 1
ATOM 9624 C CA . VAL C 1 576 ? -11.229 -4.873 3.634 1.00 10.44 2576 VAL C CA 1
ATOM 9625 C C . VAL C 1 576 ? -12.444 -5.323 4.478 1.00 10.17 2576 VAL C C 1
ATOM 9626 O O . VAL C 1 576 ? -12.265 -6.229 5.328 1.00 10.57 2576 VAL C O 1
ATOM 9630 N N . VAL C 1 577 ? -13.655 -4.740 4.290 1.00 10.70 2577 VAL C N 1
ATOM 9631 C CA . VAL C 1 577 ? -14.862 -5.027 5.077 1.00 10.69 2577 VAL C CA 1
ATOM 9632 C C . VAL C 1 577 ? -15.945 -5.592 4.120 1.00 11.80 2577 VAL C C 1
ATOM 9633 O O . VAL C 1 577 ? -16.286 -4.940 3.098 1.00 11.78 2577 VAL C O 1
ATOM 9637 N N . PHE C 1 578 ? -16.515 -6.782 4.426 1.00 12.00 2578 PHE C N 1
ATOM 9638 C CA . PHE C 1 578 ? -17.502 -7.546 3.652 1.00 11.69 2578 PHE C CA 1
ATOM 9639 C C . PHE C 1 578 ? -18.929 -7.617 4.230 1.00 10.34 2578 PHE C C 1
ATOM 9640 O O . PHE C 1 578 ? -19.084 -7.588 5.484 1.00 13.16 2578 PHE C O 1
ATOM 9648 N N . SER C 1 579 ? -19.990 -7.711 3.446 1.00 10.80 2579 SER C N 1
ATOM 9649 C CA . SER C 1 579 ? -21.384 -7.995 3.870 1.00 11.07 2579 SER C CA 1
ATOM 9650 C C . SER C 1 579 ? -22.202 -8.732 2.792 1.00 13.11 2579 SER C C 1
ATOM 9651 O O . SER C 1 579 ? -21.780 -8.815 1.618 1.00 12.74 2579 SER C O 1
ATOM 9654 N N . LEU C 1 580 ? -23.406 -9.269 3.103 1.00 14.11 2580 LEU C N 1
ATOM 9655 C CA . LEU C 1 580 ? -24.260 -9.840 2.050 1.00 13.50 2580 LEU C CA 1
ATOM 9656 C C . LEU C 1 580 ? -24.648 -8.798 0.978 1.00 14.69 2580 LEU C C 1
ATOM 9657 O O . LEU C 1 580 ? -25.166 -7.706 1.331 1.00 15.38 2580 LEU C O 1
ATOM 9662 N N . ASP C 1 581 ? -24.395 -9.125 -0.289 1.00 15.75 2581 ASP C N 1
ATOM 9663 C CA . ASP C 1 581 ? -24.615 -8.266 -1.463 1.00 15.99 2581 ASP C CA 1
ATOM 9664 C C . ASP C 1 581 ? -23.885 -6.918 -1.382 1.00 15.58 2581 ASP C C 1
ATOM 9665 O O . ASP C 1 581 ? -24.206 -5.966 -2.107 1.00 15.79 2581 ASP C O 1
ATOM 9670 N N . GLY C 1 582 ? -22.854 -6.792 -0.525 1.00 13.40 2582 GLY C N 1
ATOM 9671 C CA . GLY C 1 582 ? -22.131 -5.524 -0.396 1.00 14.03 2582 GLY C CA 1
ATOM 9672 C C . GLY C 1 582 ? -22.928 -4.345 0.145 1.00 13.42 2582 GLY C C 1
ATOM 9673 O O . GLY C 1 582 ? -22.500 -3.184 -0.111 1.00 14.09 2582 GLY C O 1
ATOM 9674 N N . LYS C 1 583 ? -24.031 -4.540 0.874 1.00 13.40 2583 LYS C N 1
ATOM 9675 C CA . LYS C 1 583 ? -24.771 -3.414 1.532 1.00 13.47 2583 LYS C CA 1
ATOM 9676 C C . LYS C 1 583 ? -23.897 -2.640 2.517 1.00 12.53 2583 LYS C C 1
ATOM 9677 O O . LYS C 1 583 ? -23.106 -3.284 3.287 1.00 13.62 2583 LYS C O 1
ATOM 9683 N N . GLY C 1 584 ? -23.933 -1.289 2.567 1.00 14.13 2584 GLY C N 1
ATOM 9684 C CA . GLY C 1 584 ? -23.066 -0.486 3.413 1.00 14.17 2584 GLY C CA 1
ATOM 9685 C C . GLY C 1 584 ? -23.505 0.956 3.693 1.00 13.26 2584 GLY C C 1
ATOM 9686 O O . GLY C 1 584 ? -24.649 1.366 3.410 1.00 14.49 2584 GLY C O 1
ATOM 9687 N N . PRO C 1 585 ? -22.605 1.779 4.265 1.00 12.36 2585 PRO C N 1
ATOM 9688 C CA . PRO C 1 585 ? -22.952 3.133 4.684 1.00 13.07 2585 PRO C CA 1
ATOM 9689 C C . PRO C 1 585 ? -23.189 4.110 3.524 1.00 13.12 2585 PRO C C 1
ATOM 9690 O O . PRO C 1 585 ? -23.764 5.177 3.847 1.00 14.46 2585 PRO C O 1
ATOM 9694 N N . TYR C 1 586 ? -22.826 3.803 2.291 1.00 12.90 2586 TYR C N 1
ATOM 9695 C CA . TYR C 1 586 ? -22.979 4.700 1.112 1.00 14.16 2586 TYR C CA 1
ATOM 9696 C C . TYR C 1 586 ? -24.022 4.177 0.122 1.00 13.51 2586 TYR C C 1
ATOM 9697 O O . TYR C 1 586 ? -24.081 4.547 -1.087 1.00 14.59 2586 TYR C O 1
ATOM 9706 N N . ASP C 1 587 ? -25.001 3.352 0.547 1.00 13.66 2587 ASP C N 1
ATOM 9707 C CA . ASP C 1 587 ? -26.097 2.890 -0.322 1.00 14.82 2587 ASP C CA 1
ATOM 9708 C C . ASP C 1 587 ? -26.928 4.053 -0.862 1.00 17.14 2587 ASP C C 1
ATOM 9709 O O . ASP C 1 587 ? -27.394 4.004 -2.025 1.00 15.49 2587 ASP C O 1
ATOM 9714 N N . ASP C 1 588 ? -27.116 5.132 -0.117 1.00 14.80 2588 ASP C N 1
ATOM 9715 C CA . ASP C 1 588 ? -27.452 6.497 -0.572 1.00 15.47 2588 ASP C CA 1
ATOM 9716 C C . ASP C 1 588 ? -26.141 7.197 -0.879 1.00 14.47 2588 ASP C C 1
ATOM 9717 O O . ASP C 1 588 ? -25.435 7.560 0.094 1.00 15.23 2588 ASP C O 1
ATOM 9722 N N . PRO C 1 589 ? -25.718 7.390 -2.124 1.00 14.81 2589 PRO C N 1
ATOM 9723 C CA . PRO C 1 589 ? -24.346 7.884 -2.366 1.00 13.65 2589 PRO C CA 1
ATOM 9724 C C . PRO C 1 589 ? -24.137 9.363 -2.015 1.00 13.59 2589 PRO C C 1
ATOM 9725 O O . PRO C 1 589 ? -22.994 9.862 -2.034 1.00 13.30 2589 PRO C O 1
ATOM 9729 N N . ASN C 1 590 ? -25.236 10.074 -1.673 1.00 14.65 2590 ASN C N 1
ATOM 9730 C CA . ASN C 1 590 ? -25.063 11.470 -1.252 1.00 15.71 2590 ASN C CA 1
ATOM 9731 C C . ASN C 1 590 ? -24.510 11.607 0.166 1.00 15.40 2590 ASN C C 1
ATOM 9732 O O . ASN C 1 590 ? -24.000 12.691 0.599 1.00 15.66 2590 ASN C O 1
ATOM 9737 N N . VAL C 1 591 ? -24.565 10.540 0.974 1.00 14.85 2591 VAL C N 1
ATOM 9738 C CA . VAL C 1 591 ? -24.000 10.584 2.350 1.00 16.30 2591 VAL C CA 1
ATOM 9739 C C . VAL C 1 591 ? -22.496 10.861 2.282 1.00 15.30 2591 VAL C C 1
ATOM 9740 O O . VAL C 1 591 ? -21.764 10.147 1.558 1.00 15.07 2591 VAL C O 1
ATOM 9744 N N . GLY C 1 592 ? -21.987 11.810 3.062 1.00 16.54 2592 GLY C N 1
ATOM 9745 C CA . GLY C 1 592 ? -20.562 12.121 3.136 1.00 16.38 2592 GLY C CA 1
ATOM 9746 C C . GLY C 1 592 ? -19.979 13.025 2.070 1.00 15.50 2592 GLY C C 1
ATOM 9747 O O . GLY C 1 592 ? -18.744 13.328 2.119 1.00 17.82 2592 GLY C O 1
ATOM 9748 N N . GLU C 1 593 ? -20.728 13.493 1.069 1.00 14.95 2593 GLU C N 1
ATOM 9749 C CA . GLU C 1 593 ? -20.310 14.433 0.027 1.00 15.35 2593 GLU C CA 1
ATOM 9750 C C . GLU C 1 593 ? -20.153 15.864 0.562 1.00 15.86 2593 GLU C C 1
ATOM 9751 O O . GLU C 1 593 ? -20.770 16.246 1.576 1.00 19.73 2593 GLU C O 1
ATOM 9757 N N . TRP C 1 594 ? -19.346 16.739 -0.072 1.00 15.88 2594 TRP C N 1
ATOM 9758 C CA . TRP C 1 594 ? -19.223 18.179 0.244 1.00 18.08 259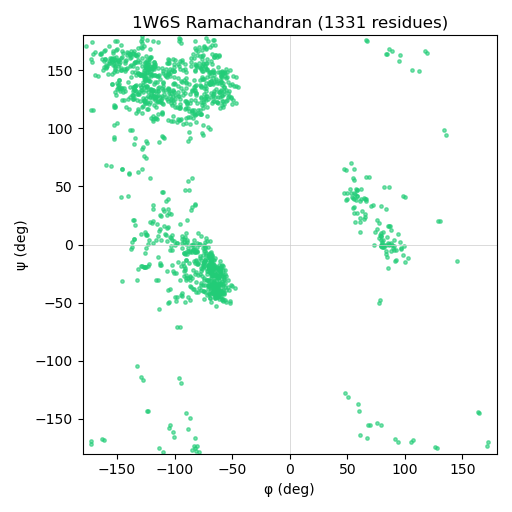4 TRP C CA 1
ATOM 9759 C C . TRP C 1 594 ? -20.480 18.902 -0.229 1.00 23.29 2594 TRP C C 1
ATOM 9760 O O . TRP C 1 594 ? -20.924 18.710 -1.381 1.00 27.23 2594 TRP C O 1
ATOM 9771 N N . LYS C 1 595 ? -21.063 19.721 0.609 1.00 25.64 2595 LYS C N 1
ATOM 9772 C CA . LYS C 1 595 ? -22.132 20.622 0.154 1.00 30.39 2595 LYS C CA 1
ATOM 9773 C C . LYS C 1 595 ? -21.846 22.061 0.607 1.00 34.92 2595 LYS C C 1
ATOM 9774 O O . LYS C 1 595 ? -21.286 22.367 1.653 1.00 31.30 2595 LYS C O 1
ATOM 9776 N N . SER C 1 596 ? -22.273 22.965 -0.276 1.00 35.98 2596 SER C N 1
ATOM 9777 C CA . SER C 1 596 ? -22.151 24.397 -0.225 1.00 47.16 2596 SER C CA 1
ATOM 9778 C C . SER C 1 596 ? -23.118 25.043 0.767 1.00 53.24 2596 SER C C 1
ATOM 9779 O O . SER C 1 596 ? -24.166 24.445 1.065 1.00 46.63 2596 SER C O 1
ATOM 9782 N N . ALA C 1 597 ? -22.801 26.168 1.237 1.00 76.10 2597 ALA C N 1
ATOM 9783 N N . TYR D 2 1 ? 20.673 -39.739 25.713 1.00 23.38 3001 TYR D N 1
ATOM 9784 C CA . TYR D 2 1 ? 19.718 -38.729 26.252 1.00 18.59 3001 TYR D CA 1
ATOM 9785 C C . TYR D 2 1 ? 18.333 -38.812 25.622 1.00 17.09 3001 TYR D C 1
ATOM 9786 O O . TYR D 2 1 ? 18.035 -38.314 24.485 1.00 18.50 3001 TYR D O 1
ATOM 9795 N N . ASP D 2 2 ? 17.408 -39.457 26.346 1.00 16.15 3002 ASP D N 1
ATOM 9796 C CA . ASP D 2 2 ? 16.023 -39.501 25.853 1.00 16.54 3002 ASP D CA 1
ATOM 9797 C C . ASP D 2 2 ? 15.024 -38.694 26.700 1.00 14.11 3002 ASP D C 1
ATOM 9798 O O . ASP D 2 2 ? 13.786 -38.729 26.432 1.00 15.24 3002 ASP D O 1
ATOM 9803 N N . GLY D 2 3 ? 15.481 -37.980 27.730 1.00 14.26 3003 GLY D N 1
ATOM 9804 C CA . GLY D 2 3 ? 14.664 -37.116 28.578 1.00 13.23 3003 GLY D CA 1
ATOM 9805 C C . GLY D 2 3 ? 13.969 -37.823 29.729 1.00 15.14 3003 GLY D C 1
ATOM 9806 O O . GLY D 2 3 ? 13.235 -37.160 30.509 1.00 14.90 3003 GLY D O 1
ATOM 9807 N N . THR D 2 4 ? 14.161 -39.145 29.900 1.00 15.89 3004 THR D N 1
ATOM 9808 C CA . THR D 2 4 ? 13.364 -39.847 30.907 1.00 15.74 3004 THR D CA 1
ATOM 9809 C C . THR D 2 4 ? 14.112 -40.245 32.176 1.00 17.75 3004 THR D C 1
ATOM 9810 O O . THR D 2 4 ? 13.496 -40.933 33.033 1.00 20.10 3004 THR D O 1
ATOM 9814 N N . LYS D 2 5 ? 15.382 -39.887 32.327 1.00 16.54 3005 LYS D N 1
ATOM 9815 C CA . LYS D 2 5 ? 16.181 -40.169 33.541 1.00 19.39 3005 LYS D CA 1
ATOM 9816 C C . LYS D 2 5 ? 16.302 -38.933 34.428 1.00 17.92 3005 LYS D C 1
ATOM 9817 O O . LYS D 2 5 ? 17.019 -37.956 34.113 1.00 20.12 3005 LYS D O 1
ATOM 9823 N N . CYS D 2 6 ? 15.592 -38.904 35.552 1.00 20.66 3006 CYS D N 1
ATOM 9824 C CA . CYS D 2 6 ? 15.467 -37.662 36.312 1.00 22.77 3006 CYS D CA 1
ATOM 9825 C C . CYS D 2 6 ? 16.039 -37.727 37.727 1.00 23.09 3006 CYS D C 1
ATOM 9826 O O . CYS D 2 6 ? 15.479 -38.373 38.617 1.00 29.99 3006 CYS D O 1
ATOM 9829 N N . LYS D 2 7 ? 17.154 -37.012 37.970 1.00 21.75 3007 LYS D N 1
ATOM 9830 C CA . LYS D 2 7 ? 17.708 -37.115 39.339 1.00 21.57 3007 LYS D CA 1
ATOM 9831 C C . LYS D 2 7 ? 16.940 -36.350 40.425 1.00 20.38 3007 LYS D C 1
ATOM 9832 O O . LYS D 2 7 ? 17.135 -36.673 41.618 1.00 20.66 3007 LYS D O 1
ATOM 9838 N N . ALA D 2 8 ? 16.118 -35.404 40.014 1.00 17.35 3008 ALA D N 1
ATOM 9839 C CA . ALA D 2 8 ? 15.246 -34.668 40.940 1.00 16.91 3008 ALA D CA 1
ATOM 9840 C C . ALA D 2 8 ? 14.020 -34.168 40.187 1.00 16.60 3008 ALA D C 1
ATOM 9841 O O . ALA D 2 8 ? 14.031 -34.138 38.938 1.00 17.06 3008 ALA D O 1
ATOM 9843 N N . ALA D 2 9 ? 12.995 -33.728 40.911 1.00 16.35 3009 ALA D N 1
ATOM 9844 C CA . ALA D 2 9 ? 11.813 -33.112 40.300 1.00 16.37 3009 ALA D CA 1
ATOM 9845 C C . ALA D 2 9 ? 12.187 -32.011 39.321 1.00 14.80 3009 ALA D C 1
ATOM 9846 O O . ALA D 2 9 ? 12.816 -30.989 39.666 1.00 15.74 3009 ALA D O 1
ATOM 9848 N N . GLY D 2 10 ? 11.797 -32.116 38.021 1.00 14.24 3010 GLY D N 1
ATOM 9849 C CA . GLY D 2 10 ? 12.023 -31.029 37.074 1.00 14.78 3010 GLY D CA 1
ATOM 9850 C C . GLY D 2 10 ? 13.460 -30.908 36.595 1.00 14.96 3010 GLY D C 1
ATOM 9851 O O . GLY D 2 10 ? 13.813 -29.884 35.976 1.00 15.92 3010 GLY D O 1
ATOM 9852 N N . ASN D 2 11 ? 14.280 -31.932 36.855 1.00 15.36 3011 ASN D N 1
ATOM 9853 C CA . ASN D 2 11 ? 15.711 -31.901 36.485 1.00 14.70 3011 ASN D CA 1
ATOM 9854 C C . ASN D 2 11 ? 16.092 -33.233 35.832 1.00 14.26 3011 ASN D C 1
ATOM 9855 O O . ASN D 2 11 ? 16.429 -34.168 36.577 1.00 18.09 3011 ASN D O 1
ATOM 9860 N N . CYS D 2 12 ? 16.012 -33.354 34.501 1.00 15.08 3012 CYS D N 1
ATOM 9861 C CA . CYS D 2 12 ? 16.219 -34.604 33.758 1.00 15.60 3012 CYS D CA 1
ATOM 9862 C C . CYS D 2 12 ? 17.346 -34.511 32.714 1.00 15.12 3012 CYS D C 1
ATOM 9863 O O . CYS D 2 12 ? 17.580 -35.497 31.973 1.00 15.69 3012 CYS D O 1
ATOM 9866 N N . TRP D 2 13 ? 18.086 -33.408 32.584 1.00 14.66 3013 TRP D N 1
ATOM 9867 C CA . TRP D 2 13 ? 19.154 -33.268 31.568 1.00 14.85 3013 TRP D CA 1
ATOM 9868 C C . TRP D 2 13 ? 20.344 -34.208 31.773 1.00 15.70 3013 TRP D C 1
ATOM 9869 O O . TRP D 2 13 ? 20.769 -34.432 32.927 1.00 14.91 3013 TRP D O 1
ATOM 9880 N N . GLU D 2 14 ? 20.878 -34.761 30.679 1.00 14.56 3014 GLU D N 1
ATOM 9881 C CA . GLU D 2 14 ? 22.096 -35.568 30.567 1.00 16.01 3014 GLU D CA 1
ATOM 9882 C C . GLU D 2 14 ? 22.964 -35.116 29.382 1.00 15.28 3014 GLU D C 1
ATOM 9883 O O . GLU D 2 14 ? 22.417 -34.721 28.344 1.00 15.25 3014 GLU D O 1
ATOM 9889 N N . PRO D 2 15 ? 24.295 -35.235 29.458 1.00 15.33 3015 PRO D N 1
ATOM 9890 C CA . PRO D 2 15 ? 25.127 -34.996 28.263 1.00 16.11 3015 PRO D CA 1
ATOM 9891 C C . PRO D 2 15 ? 24.925 -36.122 27.238 1.00 15.98 3015 PRO D C 1
ATOM 9892 O O . PRO D 2 15 ? 24.687 -37.302 27.620 1.00 19.52 3015 PRO D O 1
ATOM 9896 N N . LYS D 2 16 ? 25.024 -35.771 25.953 1.00 17.05 3016 LYS D N 1
ATOM 9897 C CA . LYS D 2 16 ? 25.024 -36.701 24.815 1.00 16.53 3016 LYS D CA 1
ATOM 9898 C C . LYS D 2 16 ? 26.338 -37.477 24.768 1.00 18.96 3016 LYS D C 1
ATOM 9899 O O . LYS D 2 16 ? 27.355 -37.072 25.366 1.00 17.58 3016 LYS D O 1
ATOM 9905 N N . PRO D 2 17 ? 26.367 -38.635 24.079 1.00 21.50 3017 PRO D N 1
ATOM 9906 C CA . PRO D 2 17 ? 27.579 -39.457 24.051 1.00 21.46 3017 PRO D CA 1
ATOM 9907 C C . PRO D 2 17 ? 28.794 -38.700 23.526 1.00 22.50 3017 PRO D C 1
ATOM 9908 O O . PRO D 2 17 ? 28.733 -38.084 22.459 1.00 24.89 3017 PRO D O 1
ATOM 9912 N N . GLY D 2 18 ? 29.905 -38.745 24.267 1.00 21.85 3018 GLY D N 1
ATOM 9913 C CA . GLY D 2 18 ? 31.135 -38.048 24.071 1.00 23.84 3018 GLY D CA 1
ATOM 9914 C C . GLY D 2 18 ? 31.237 -36.604 24.530 1.00 24.59 3018 GLY D C 1
ATOM 9915 O O . GLY D 2 18 ? 32.287 -35.977 24.284 1.00 27.53 3018 GLY D O 1
ATOM 9916 N N . PHE D 2 19 ? 30.230 -36.034 25.162 1.00 20.62 3019 PHE D N 1
ATOM 9917 C CA . PHE D 2 19 ? 30.180 -34.631 25.633 1.00 20.47 3019 PHE D CA 1
ATOM 9918 C C . PHE D 2 19 ? 30.304 -34.535 27.165 1.00 18.18 3019 PHE D C 1
ATOM 9919 O O . PHE D 2 19 ? 29.922 -35.469 27.925 1.00 22.43 3019 PHE D O 1
ATOM 9927 N N . PRO D 2 20 ? 30.852 -33.444 27.719 1.00 20.58 3020 PRO D N 1
ATOM 9928 C CA . PRO D 2 20 ? 31.047 -33.379 29.183 1.00 19.71 3020 PRO D CA 1
ATOM 9929 C C . PRO D 2 20 ? 29.865 -32.883 30.015 1.00 20.63 3020 PRO D C 1
ATOM 9930 O O . PRO D 2 20 ? 28.958 -32.194 29.558 1.00 22.00 3020 PRO D O 1
ATOM 9934 N N . GLU D 2 21 ? 29.810 -33.238 31.301 1.00 22.14 3021 GLU D N 1
ATOM 9935 C CA . GLU D 2 21 ? 28.836 -32.758 32.268 1.00 20.90 3021 GLU D CA 1
ATOM 9936 C C . GLU D 2 21 ? 28.904 -31.253 32.538 1.00 20.75 3021 GLU D C 1
ATOM 9937 O O . GLU D 2 21 ? 27.828 -30.636 32.707 1.00 21.56 3021 GLU D O 1
ATOM 9943 N N . LYS D 2 22 ? 30.071 -30.642 32.597 1.00 20.08 3022 LYS D N 1
ATOM 9944 C CA . LYS D 2 22 ? 30.362 -29.224 32.717 1.00 19.47 3022 LYS D CA 1
ATOM 9945 C C . LYS D 2 22 ? 31.199 -28.702 31.542 1.00 19.19 3022 LYS D C 1
ATOM 9946 O O . LYS D 2 22 ? 32.177 -29.358 31.188 1.00 19.99 3022 LYS D O 1
ATOM 9952 N N . ILE D 2 23 ? 30.872 -27.572 30.905 1.00 17.91 3023 ILE D N 1
ATOM 9953 C CA . ILE D 2 23 ? 31.676 -27.061 29.776 1.00 18.42 3023 ILE D CA 1
ATOM 9954 C C . ILE D 2 23 ? 32.840 -26.169 30.176 1.00 18.82 3023 ILE D C 1
ATOM 9955 O O . ILE D 2 23 ? 33.733 -25.942 29.342 1.00 21.02 3023 ILE D O 1
ATOM 9960 N N . ALA D 2 24 ? 32.892 -25.636 31.402 1.00 20.46 3024 ALA D N 1
ATOM 9961 C CA . ALA D 2 24 ? 34.063 -24.823 31.752 1.00 19.65 3024 ALA D CA 1
ATOM 9962 C C . ALA D 2 24 ? 35.375 -25.597 31.646 1.00 22.13 3024 ALA D C 1
ATOM 9963 O O . ALA D 2 24 ? 35.444 -26.721 32.136 1.00 20.51 3024 ALA D O 1
ATOM 9965 N N . GLY D 2 25 ? 36.365 -24.985 31.006 1.00 22.28 3025 GLY D N 1
ATOM 9966 C CA . GLY D 2 25 ? 37.666 -25.621 30.799 1.00 23.71 3025 GLY D CA 1
ATOM 9967 C C . GLY D 2 25 ? 37.691 -26.531 29.575 1.00 25.04 3025 GLY D C 1
ATOM 9968 O O . GLY D 2 25 ? 38.805 -27.018 29.284 1.00 27.72 3025 GLY D O 1
ATOM 9969 N N . SER D 2 26 ? 36.562 -26.752 28.893 1.00 23.49 3026 SER D N 1
ATOM 9970 C CA . SER D 2 26 ? 36.514 -27.613 27.717 1.00 24.18 3026 SER D CA 1
ATOM 9971 C C . SER D 2 26 ? 36.618 -26.806 26.431 1.00 21.51 3026 SER D C 1
ATOM 9972 O O . SER D 2 26 ? 36.669 -25.564 26.491 1.00 21.09 3026 SER D O 1
ATOM 9975 N N . LYS D 2 27 ? 36.631 -27.479 25.270 1.00 21.26 3027 LYS D N 1
ATOM 9976 C CA . LYS D 2 27 ? 36.710 -26.686 24.029 1.00 24.35 3027 LYS D CA 1
ATOM 9977 C C . LYS D 2 27 ? 35.378 -26.008 23.678 1.00 24.57 3027 LYS D C 1
ATOM 9978 O O . LYS D 2 27 ? 35.350 -25.255 22.656 1.00 25.47 3027 LYS D O 1
ATOM 9984 N N . TYR D 2 28 ? 34.348 -26.261 24.480 1.00 21.53 3028 TYR D N 1
ATOM 9985 C CA . TYR D 2 28 ? 33.017 -25.636 24.322 1.00 22.10 3028 TYR D CA 1
ATOM 9986 C C . TYR D 2 28 ? 32.834 -24.479 25.321 1.00 21.54 3028 TYR D C 1
ATOM 9987 O O . TYR D 2 28 ? 31.758 -23.871 25.351 1.00 19.59 3028 TYR D O 1
ATOM 9996 N N . ASP D 2 29 ? 33.852 -24.151 26.130 1.00 20.75 3029 ASP D N 1
ATOM 9997 C CA . ASP D 2 29 ? 33.705 -23.081 27.129 1.00 20.27 3029 ASP D CA 1
ATOM 9998 C C . ASP D 2 29 ? 33.340 -21.728 26.510 1.00 22.91 3029 ASP D C 1
ATOM 9999 O O . ASP D 2 29 ? 34.085 -21.265 25.617 1.00 24.20 3029 ASP D O 1
ATOM 10004 N N . PRO D 2 30 ? 32.248 -21.018 26.853 1.00 21.37 3030 PRO D N 1
ATOM 10005 C CA . PRO D 2 30 ? 31.891 -19.746 26.195 1.00 22.07 3030 PRO D CA 1
ATOM 10006 C C . PRO D 2 30 ? 32.736 -18.544 26.637 1.00 23.68 3030 PRO D C 1
ATOM 10007 O O . PRO D 2 30 ? 32.825 -17.528 25.926 1.00 26.66 3030 PRO D O 1
ATOM 10011 N N . LYS D 2 31 ? 33.381 -18.609 27.805 1.00 22.99 3031 LYS D N 1
ATOM 10012 C CA . LYS D 2 31 ? 34.265 -17.527 28.276 1.00 21.08 3031 LYS D CA 1
ATOM 10013 C C . LYS D 2 31 ? 33.580 -16.161 28.250 1.00 21.76 3031 LYS D C 1
ATOM 10014 O O . LYS D 2 31 ? 34.148 -15.165 27.777 1.00 25.43 3031 LYS D O 1
ATOM 10020 N N . HIS D 2 32 ? 32.346 -16.075 28.775 1.00 19.74 3032 HIS D N 1
ATOM 10021 C CA . HIS D 2 32 ? 31.645 -14.794 28.745 1.00 19.49 3032 HIS D CA 1
ATOM 10022 C C . HIS D 2 32 ? 32.272 -13.714 29.619 1.00 21.79 3032 HIS D C 1
ATOM 10023 O O . HIS D 2 32 ? 32.803 -14.003 30.701 1.00 24.26 3032 HIS D O 1
ATOM 10030 N N . ASP D 2 33 ? 32.270 -12.448 29.207 1.00 23.90 3033 ASP D N 1
ATOM 10031 C CA . ASP D 2 33 ? 32.753 -11.272 29.940 1.00 22.95 3033 ASP D CA 1
ATOM 10032 C C . ASP D 2 33 ? 31.730 -10.838 30.992 1.00 23.21 3033 ASP D C 1
ATOM 10033 O O . ASP D 2 33 ? 30.631 -10.455 30.571 1.00 21.44 3033 ASP D O 1
ATOM 10038 N N . PRO D 2 34 ? 31.986 -10.882 32.299 1.00 22.18 3034 PRO D N 1
ATOM 10039 C CA . PRO D 2 34 ? 30.975 -10.467 33.282 1.00 22.39 3034 PRO D CA 1
ATOM 10040 C C . PRO D 2 34 ? 30.501 -9.047 33.048 1.00 22.52 3034 PRO D C 1
ATOM 10041 O O . PRO D 2 34 ? 29.363 -8.759 33.370 1.00 26.64 3034 PRO D O 1
ATOM 10045 N N . LYS D 2 35 ? 31.377 -8.168 32.514 1.00 22.59 3035 LYS D N 1
ATOM 10046 C CA . LYS D 2 35 ? 30.915 -6.781 32.348 1.00 23.80 3035 LYS D CA 1
ATOM 10047 C C . LYS D 2 35 ? 29.837 -6.684 31.256 1.00 23.30 3035 LYS D C 1
ATOM 10048 O O . LYS D 2 35 ? 28.950 -5.821 31.355 1.00 30.85 3035 LYS D O 1
ATOM 10054 N N . GLU D 2 36 ? 29.882 -7.559 30.227 1.00 19.47 3036 GLU D N 1
ATOM 10055 C CA . GLU D 2 36 ? 28.812 -7.607 29.221 1.00 20.60 3036 GLU D CA 1
ATOM 10056 C C . GLU D 2 36 ? 27.559 -8.286 29.781 1.00 18.67 3036 GLU D C 1
ATOM 10057 O O . GLU D 2 36 ? 26.443 -7.812 29.471 1.00 18.38 3036 GLU D O 1
ATOM 10063 N N . LEU D 2 37 ? 27.678 -9.366 30.571 1.00 18.25 3037 LEU D N 1
ATOM 10064 C CA . LEU D 2 37 ? 26.502 -10.033 31.148 1.00 18.00 3037 LEU D CA 1
ATOM 10065 C C . LEU D 2 37 ? 25.636 -9.069 31.970 1.00 18.62 3037 LEU D C 1
ATOM 10066 O O . LEU D 2 37 ? 24.390 -9.178 31.992 1.00 19.60 3037 LEU D O 1
ATOM 10071 N N . ASN D 2 38 ? 26.246 -8.119 32.682 1.00 20.47 3038 ASN D N 1
ATOM 10072 C CA . ASN D 2 38 ? 25.512 -7.246 33.578 1.00 19.91 3038 ASN D CA 1
ATOM 10073 C C . ASN D 2 38 ? 24.879 -6.044 32.891 1.00 19.13 3038 ASN D C 1
ATOM 10074 O O . ASN D 2 38 ? 24.184 -5.294 33.605 1.00 19.74 3038 ASN D O 1
ATOM 10079 N N . LYS D 2 39 ? 25.065 -5.754 31.601 1.00 18.29 3039 LYS D N 1
ATOM 10080 C CA . LYS D 2 39 ? 24.525 -4.519 31.003 1.00 20.38 3039 LYS D CA 1
ATOM 10081 C C . LYS D 2 39 ? 23.001 -4.458 30.951 1.00 19.76 3039 LYS D C 1
ATOM 10082 O O . LYS D 2 39 ? 22.469 -3.332 31.151 1.00 19.87 3039 LYS D O 1
ATOM 10088 N N . GLN D 2 40 ? 22.243 -5.528 30.702 1.00 17.56 3040 GLN D N 1
ATOM 10089 C CA . GLN D 2 40 ? 20.786 -5.346 30.576 1.00 18.02 3040 GLN D CA 1
ATOM 10090 C C . GLN D 2 40 ? 20.135 -5.120 31.938 1.00 17.40 3040 GLN D C 1
ATOM 10091 O O . GLN D 2 40 ? 19.110 -4.394 32.060 1.00 17.27 3040 GLN D O 1
ATOM 10097 N N . ALA D 2 41 ? 20.620 -5.642 33.068 1.00 17.91 3041 ALA D N 1
ATOM 10098 C CA . ALA D 2 41 ? 19.990 -5.350 34.363 1.00 18.17 3041 ALA D CA 1
ATOM 10099 C C . ALA D 2 41 ? 20.293 -3.914 34.807 1.00 19.36 3041 ALA D C 1
ATOM 10100 O O . ALA D 2 41 ? 19.459 -3.238 35.414 1.00 17.63 3041 ALA D O 1
ATOM 10102 N N . ASP D 2 42 ? 21.479 -3.376 34.517 1.00 18.86 3042 ASP D N 1
ATOM 10103 C CA . ASP D 2 42 ? 21.766 -1.967 34.841 1.00 22.51 3042 ASP D CA 1
ATOM 10104 C C . ASP D 2 42 ? 20.892 -1.008 34.020 1.00 21.17 3042 ASP D C 1
ATOM 10105 O O . ASP D 2 42 ? 20.451 0.033 34.541 1.00 20.16 3042 ASP D O 1
ATOM 10110 N N . SER D 2 43 ? 20.608 -1.324 32.738 1.00 18.20 3043 SER D N 1
ATOM 10111 C CA . SER D 2 43 ? 19.702 -0.563 31.866 1.00 17.88 3043 SER D CA 1
ATOM 10112 C C . SER D 2 43 ? 18.277 -0.567 32.448 1.00 18.56 3043 SER D C 1
ATOM 10113 O O . SER D 2 43 ? 17.645 0.508 32.433 1.00 17.87 3043 SER D O 1
ATOM 10116 N N . ILE D 2 44 ? 17.756 -1.686 32.974 1.00 18.31 3044 ILE D N 1
ATOM 10117 C CA . ILE D 2 44 ? 16.398 -1.760 33.552 1.00 17.70 3044 ILE D CA 1
ATOM 10118 C C . ILE D 2 44 ? 16.349 -0.891 34.799 1.00 19.05 3044 ILE D C 1
ATOM 10119 O O . ILE D 2 44 ? 15.367 -0.136 34.979 1.00 18.25 3044 ILE D O 1
ATOM 10124 N N . LYS D 2 45 ? 17.377 -0.916 35.671 1.00 18.65 3045 LYS D N 1
ATOM 10125 C CA . LYS D 2 45 ? 17.375 -0.063 36.855 1.00 21.18 3045 LYS D CA 1
ATOM 10126 C C . LYS D 2 45 ? 17.273 1.411 36.464 1.00 23.53 3045 LYS D C 1
ATOM 10127 O O . LYS D 2 45 ? 16.562 2.178 37.134 1.00 22.31 3045 LYS D O 1
ATOM 10129 N N . GLN D 2 46 ? 17.970 1.821 35.406 1.00 21.39 3046 GLN D N 1
ATOM 10130 C CA . GLN D 2 46 ? 17.872 3.232 34.995 1.00 22.72 3046 GLN D CA 1
ATOM 10131 C C . GLN D 2 46 ? 16.530 3.620 34.374 1.00 21.54 3046 GLN D C 1
ATOM 10132 O O . GLN D 2 46 ? 16.103 4.771 34.649 1.00 21.10 3046 GLN D O 1
ATOM 10138 N N . MET D 2 47 ? 15.882 2.778 33.571 1.00 19.00 3047 MET D N 1
ATOM 10139 C CA . MET D 2 47 ? 14.535 3.033 33.060 1.00 20.53 3047 MET D CA 1
ATOM 10140 C C . MET D 2 47 ? 13.568 3.164 34.237 1.00 19.60 3047 MET D C 1
ATOM 10141 O O . MET D 2 47 ? 12.726 4.084 34.260 1.00 20.76 3047 MET D O 1
ATOM 10146 N N . GLU D 2 48 ? 13.669 2.253 35.237 1.00 19.07 3048 GLU D N 1
ATOM 10147 C CA . GLU D 2 48 ? 12.741 2.285 36.358 1.00 18.84 3048 GLU D CA 1
ATOM 10148 C C . GLU D 2 48 ? 12.879 3.610 37.130 1.00 19.88 3048 GLU D C 1
ATOM 10149 O O . GLU D 2 48 ? 11.877 4.173 37.604 1.00 21.10 3048 GLU D O 1
ATOM 10155 N N . GLU D 2 49 ? 14.081 4.157 37.282 1.00 21.79 3049 GLU D N 1
ATOM 10156 C CA . GLU D 2 49 ? 14.260 5.410 37.989 1.00 25.23 3049 GLU D CA 1
ATOM 10157 C C . GLU D 2 49 ? 13.695 6.567 37.172 1.00 25.02 3049 GLU D C 1
ATOM 10158 O O . GLU D 2 49 ? 13.068 7.460 37.772 1.00 26.81 3049 GLU D O 1
ATOM 10164 N N . ARG D 2 50 ? 13.922 6.621 35.866 1.00 22.81 3050 ARG D N 1
ATOM 10165 C CA . ARG D 2 50 ? 13.331 7.680 35.054 1.00 23.75 3050 ARG D CA 1
ATOM 10166 C C . ARG D 2 50 ? 11.807 7.586 35.077 1.00 23.07 3050 ARG D C 1
ATOM 10167 O O . ARG D 2 50 ? 11.131 8.640 35.221 1.00 23.66 3050 ARG D O 1
ATOM 10175 N N . ASN D 2 51 ? 11.198 6.395 34.985 1.00 21.46 3051 ASN D N 1
ATOM 10176 C CA . ASN D 2 51 ? 9.749 6.302 35.077 1.00 20.98 3051 ASN D CA 1
ATOM 10177 C C . ASN D 2 51 ? 9.186 6.775 36.414 1.00 22.76 3051 ASN D C 1
ATOM 10178 O O . ASN D 2 51 ? 8.122 7.427 36.460 1.00 23.38 3051 ASN D O 1
ATOM 10183 N N . LYS D 2 52 ? 9.867 6.522 37.535 1.00 24.01 3052 LYS D N 1
ATOM 10184 C CA . LYS D 2 52 ? 9.341 7.007 38.832 1.00 26.55 3052 LYS D CA 1
ATOM 10185 C C . LYS D 2 52 ? 9.273 8.534 38.892 1.00 24.90 3052 LYS D C 1
ATOM 10186 O O . LYS D 2 52 ? 8.354 9.140 39.487 1.00 27.28 3052 LYS D O 1
ATOM 10188 N N . LYS D 2 53 ? 10.266 9.189 38.266 1.00 25.25 3053 LYS D N 1
ATOM 10189 C CA . LYS D 2 53 ? 10.292 10.676 38.288 1.00 25.76 3053 LYS D CA 1
ATOM 10190 C C . LYS D 2 53 ? 9.150 11.246 37.447 1.00 27.52 3053 LYS D C 1
ATOM 10191 O O . LYS D 2 53 ? 8.527 12.246 37.806 1.00 27.90 3053 LYS D O 1
ATOM 10197 N N . ARG D 2 54 ? 8.835 10.594 36.314 1.00 24.26 3054 ARG D N 1
ATOM 10198 C CA . ARG D 2 54 ? 7.683 10.979 35.494 1.00 24.02 3054 ARG D CA 1
ATOM 10199 C C . ARG D 2 54 ? 6.390 10.759 36.286 1.00 24.31 3054 ARG D C 1
ATOM 10200 O O . ARG D 2 54 ? 5.546 11.663 36.426 1.00 29.53 3054 ARG D O 1
ATOM 10208 N N . VAL D 2 55 ? 6.175 9.573 36.835 1.00 26.43 3055 VAL D N 1
ATOM 10209 C CA . VAL D 2 55 ? 4.908 9.348 37.547 1.00 27.68 3055 VAL D CA 1
ATOM 10210 C C . VAL D 2 55 ? 4.741 10.205 38.789 1.00 33.34 3055 VAL D C 1
ATOM 10211 O O . VAL D 2 55 ? 3.629 10.659 39.113 1.00 35.03 3055 VAL D O 1
ATOM 10215 N N . GLU D 2 56 ? 5.795 10.487 39.573 1.00 37.24 3056 GLU D N 1
ATOM 10216 C CA . GLU D 2 56 ? 5.521 11.335 40.740 1.00 36.72 3056 GLU D CA 1
ATOM 10217 C C . GLU D 2 56 ? 5.207 12.774 40.359 1.00 37.72 3056 GLU D C 1
ATOM 10218 O O . GLU D 2 56 ? 4.406 13.443 41.033 1.00 38.28 3056 GLU D O 1
ATOM 10220 N N . ASN D 2 57 ? 5.807 13.331 39.320 1.00 34.80 3057 ASN D N 1
ATOM 10221 C CA . ASN D 2 57 ? 5.465 14.677 38.857 1.00 37.07 3057 ASN D CA 1
ATOM 10222 C C . ASN D 2 57 ? 4.021 14.746 38.353 1.00 38.51 3057 ASN D C 1
ATOM 10223 O O . ASN D 2 57 ? 3.289 15.708 38.637 1.00 38.66 3057 ASN D O 1
ATOM 10228 N N . PHE D 2 58 ? 3.524 13.759 37.611 1.00 34.38 3058 PHE D N 1
ATOM 10229 C CA . PHE D 2 58 ? 2.103 13.709 37.183 1.00 35.26 3058 PHE D CA 1
ATOM 10230 C C . PHE D 2 58 ? 1.145 13.778 38.374 1.00 38.47 3058 PHE D C 1
ATOM 10231 O O . PHE D 2 58 ? 0.161 14.533 38.445 1.00 42.37 3058 PHE D O 1
ATOM 10239 N N . LYS D 2 59 ? 1.406 12.974 39.407 1.00 39.00 3059 LYS D N 1
ATOM 10240 C CA . LYS D 2 59 ? 0.539 12.973 40.585 1.00 40.42 3059 LYS D CA 1
ATOM 10241 C C . LYS D 2 59 ? 0.720 14.198 41.466 1.00 43.26 3059 LYS D C 1
ATOM 10242 O O . LYS D 2 59 ? -0.122 14.462 42.319 1.00 49.09 3059 LYS D O 1
ATOM 10244 N N . LYS D 2 60 ? 1.760 15.014 41.358 1.00 39.34 3060 LYS D N 1
ATOM 10245 C CA . LYS D 2 60 ? 1.739 16.220 42.178 1.00 43.20 3060 LYS D CA 1
ATOM 10246 C C . LYS D 2 60 ? 0.999 17.348 41.443 1.00 47.56 3060 LYS D C 1
ATOM 10247 O O . LYS D 2 60 ? 0.155 17.990 42.073 1.00 56.29 3060 LYS D O 1
ATOM 10249 N N . THR D 2 61 ? 1.380 17.510 40.176 1.00 52.23 3061 THR D N 1
ATOM 10250 C CA . THR D 2 61 ? 0.994 18.638 39.358 1.00 51.11 3061 THR D CA 1
ATOM 10251 C C . THR D 2 61 ? -0.274 18.367 38.557 1.00 48.44 3061 THR D C 1
ATOM 10252 O O . THR D 2 61 ? -0.949 19.365 38.268 1.00 55.34 3061 THR D O 1
ATOM 10256 N N . GLY D 2 62 ? -0.631 17.145 38.203 1.00 48.77 3062 GLY D N 1
ATOM 10257 C CA . GLY D 2 62 ? -1.857 16.945 37.439 1.00 44.44 3062 GLY D CA 1
ATOM 10258 C C . GLY D 2 62 ? -1.692 16.981 35.926 1.00 42.97 3062 GLY D C 1
ATOM 10259 O O . GLY D 2 62 ? -2.642 16.720 35.182 1.00 42.71 3062 GLY D O 1
ATOM 10260 N N . LYS D 2 63 ? -0.497 17.277 35.454 1.00 42.64 3063 LYS D N 1
ATOM 10261 C CA . LYS D 2 63 ? -0.037 17.416 34.085 1.00 36.00 3063 LYS D CA 1
ATOM 10262 C C . LYS D 2 63 ? 1.135 16.517 33.722 1.00 33.34 3063 LYS D C 1
ATOM 10263 O O . LYS D 2 63 ? 2.251 16.614 34.238 1.00 36.09 3063 LYS D O 1
ATOM 10265 N N . PHE D 2 64 ? 0.989 15.587 32.787 1.00 29.44 3064 PHE D N 1
ATOM 10266 C CA . PHE D 2 64 ? 2.095 14.682 32.451 1.00 27.42 3064 PHE D CA 1
ATOM 10267 C C . PHE D 2 64 ? 3.275 15.257 31.677 1.00 28.35 3064 PHE D C 1
ATOM 10268 O O . PHE D 2 64 ? 3.139 15.960 30.670 1.00 30.62 3064 PHE D O 1
ATOM 10276 N N . GLU D 2 65 ? 4.524 14.970 32.065 1.00 27.39 3065 GLU D N 1
ATOM 10277 C CA . GLU D 2 65 ? 5.737 15.333 31.318 1.00 27.92 3065 GLU D CA 1
ATOM 10278 C C . GLU D 2 65 ? 6.659 14.127 31.090 1.00 25.77 3065 GLU D C 1
ATOM 10279 O O . GLU D 2 65 ? 7.121 13.563 32.093 1.00 25.07 3065 GLU D O 1
ATOM 10285 N N . TYR D 2 66 ? 6.941 13.724 29.848 1.00 25.90 3066 TYR D N 1
ATOM 10286 C CA . TYR D 2 66 ? 7.845 12.616 29.541 1.00 24.26 3066 TYR D CA 1
ATOM 10287 C C . TYR D 2 66 ? 9.340 12.959 29.626 1.00 23.99 3066 TYR D C 1
ATOM 10288 O O . TYR D 2 66 ? 10.156 12.108 30.045 1.00 26.66 3066 TYR D O 1
ATOM 10297 N N . ASP D 2 67 ? 9.739 14.174 29.213 1.00 29.06 3067 ASP D N 1
ATOM 10298 C CA . ASP D 2 67 ? 11.134 14.612 29.142 1.00 29.96 3067 ASP D CA 1
ATOM 10299 C C . ASP D 2 67 ? 11.724 14.939 30.513 1.00 30.61 3067 ASP D C 1
ATOM 10300 O O . ASP D 2 67 ? 11.463 15.999 31.092 1.00 32.51 3067 ASP D O 1
ATOM 10305 N N . VAL D 2 68 ? 12.539 14.014 31.033 1.00 30.50 3068 VAL D N 1
ATOM 10306 C CA . VAL D 2 68 ? 13.038 14.202 32.408 1.00 36.58 3068 VAL D CA 1
ATOM 10307 C C . VAL D 2 68 ? 13.796 15.507 32.556 1.00 41.44 3068 VAL D C 1
ATOM 10308 O O . VAL D 2 68 ? 13.875 16.073 33.664 1.00 43.21 3068 VAL D O 1
ATOM 10312 N N . ALA D 2 69 ? 14.384 16.075 31.499 1.00 42.62 3069 ALA D N 1
ATOM 10313 C CA . ALA D 2 69 ? 15.151 17.297 31.739 1.00 40.09 3069 ALA D CA 1
ATOM 10314 C C . ALA D 2 69 ? 14.279 18.482 32.129 1.00 39.77 3069 ALA D C 1
ATOM 10315 O O . ALA D 2 69 ? 14.806 19.552 32.474 1.00 50.23 3069 ALA D O 1
ATOM 10317 N N . LYS D 2 70 ? 12.957 18.342 32.046 1.00 35.40 3070 LYS D N 1
ATOM 10318 C CA . LYS D 2 70 ? 12.103 19.528 32.220 1.00 34.42 3070 LYS D CA 1
ATOM 10319 C C . LYS D 2 70 ? 11.252 19.453 33.472 1.00 34.95 3070 LYS D C 1
ATOM 10320 O O . LYS D 2 70 ? 10.306 20.203 33.730 1.00 45.98 3070 LYS D O 1
ATOM 10326 N N . ILE D 2 71 ? 11.614 18.458 34.283 1.00 42.49 3071 ILE D N 1
ATOM 10327 C CA . ILE D 2 71 ? 10.917 18.195 35.528 1.00 47.47 3071 ILE D CA 1
ATOM 10328 C C . ILE D 2 71 ? 11.762 18.766 36.667 1.00 59.92 3071 ILE D C 1
ATOM 10329 O O . ILE D 2 71 ? 12.981 18.634 36.690 1.00 64.69 3071 ILE D O 1
ATOM 10334 N N . SER D 2 72 ? 11.039 19.388 37.584 1.00 65.99 3072 SER D N 1
ATOM 10335 C CA . SER D 2 72 ? 11.632 19.890 38.825 1.00 69.25 3072 SER D CA 1
ATOM 10336 C C . SER D 2 72 ? 11.618 18.787 39.877 1.00 76.64 3072 SER D C 1
ATOM 10337 O O . SER D 2 72 ? 11.966 19.028 41.042 1.00 94.75 3072 SER D O 1
ATOM 10340 N N . ALA D 2 73 ? 13.512 18.110 39.643 1.00 67.75 3073 ALA D N 1
#

CATH classification: 2.140.10.10

Secondary structure (P-SEA, 3-state):
caaaaaaaaccccccccccccccccccccccccccccccccccccccccccccccccccccccbbbbbbcccbbbbbbbcccccccccbbbbbbcccccccccccccccccccccccccccccccccccccccccccccccccccccccccccccccccbbbbbcccbbbbbccccccccccccccccccccccccccccccccccccccccccccccccccccccccccccccccccccccccccccccccccccbbbbbccccccccccccccccbbbbbbcccccccccccccccccccccccbbbbbbbccccccbbbbbbbbbbccccbbbbbccccccccccccccccccccccccccccccccccccccccccccccccccccccccccccccccccbbbbbbbbbbbbccbbbbbbbbccccccccccccccccccccccccccccccccccccccccccccccccccccccccccccccccccccbbbbbbcccccccccccccbbbcccccccccccbbbbbbbbbbbcccccccccccccccccccccccccccccccccccbbbbbccccccccccccccccc/ccccccccccbbbbbccccccccccccccccccccccaaaaaaaaaaaaaaaaaaaaaaacccccccccccc/caaaaaaacccccccccccccccccccccccccccccccccccccccccccccccbbbbbcccbbbbbbcccbbbbbbbcccccccccbbbbbbcccccccccccccccbbbbbcccccccccccccccccccccccccccccccccccccccccccccbbbbbcccbbbbbccccccbbbbbcccccccccccccccccccccccccccccccccccccccccccccccccccccccccccccccccccccccccbbbbbccccccccccccccccbbbbbbbccccccccccccccccccccccbbbbbbbccccccbbbbbbbbbbccccbbbbbccccccccccccccccccccccccccccbbbbccccccccccccccccccccccccccccccccccbbbbbbbbbcccccbbbbbccccccccbbbbbccccccccccccccccccccccccccccccccccccccccccccccccccccccccccbbbbbccccccccccccccbbbcccccccccccbbbbbbbbbbbcccccccccccccccccccccccccccccccccccbbbbbcccccccccccccccccc/ccccccccccbbbbbccccccccccccccccccccccaaaaaaaaaaaaaaaaaaaaaaacccccccccccc

Radius of gyration: 34.43 Å; Cα contacts (8 Å, |Δi|>4): 3828; chains: 4; bounding box: 69×92×94 Å

Solvent-accessible surface area: 43698 Å² total

Nearest PDB structures (foldseek):
  1w6s-assembly1_B  TM=1.014E+00  e=8.496E-12  Methylorubrum extorquens
  1h4i-assembly1_B  TM=9.878E-01  e=7.888E-11  Methylorubrum extorquens
  7cdl-assembly3_E  TM=9.714E-01  e=2.949E-09  Methylococcus capsulatus str. Bath
  1lrw-assembly1_D  TM=9.838E-01  e=1.803E-08  Paracoccus denitrificans
  4aah-assembly1_B  TM=9.810E-01  e=1.561E-07  Methylophilus methylotrophus W3A1